Protein AF-A0A938UQR0-F1 (afdb_monomer)

pLDDT: mean 82.01, std 18.41, range [23.86, 98.75]

Solvent-accessible surface area (backbone atoms only — not comparable to full-atom values): 41407 Å² total; per-residue (Å²): 130,81,74,70,73,66,78,64,63,72,86,61,44,50,75,76,53,81,80,67,82,89,57,35,36,23,52,36,50,33,41,59,4,86,80,46,10,30,9,26,29,33,71,35,62,31,44,26,36,37,41,38,40,36,45,32,14,73,49,53,49,63,86,52,94,84,62,26,82,57,20,42,29,44,32,39,26,33,24,40,55,59,82,52,38,13,42,36,32,34,42,35,35,43,24,72,66,82,80,54,71,47,49,39,40,40,45,34,39,10,39,36,73,54,68,34,36,21,35,16,34,33,43,37,41,37,82,40,94,92,46,57,67,44,45,30,28,33,41,14,36,31,38,16,84,34,43,33,38,23,37,9,33,22,41,36,50,52,53,50,74,60,30,50,73,70,52,41,56,40,29,41,34,43,21,41,22,37,17,62,83,86,27,40,82,48,37,39,41,35,40,35,41,31,25,44,70,92,46,102,50,68,43,33,43,37,40,36,43,37,36,47,80,46,65,22,34,33,43,35,40,36,41,34,42,34,57,47,96,83,66,49,49,33,37,37,44,34,46,30,42,36,40,24,54,22,41,32,32,43,34,42,33,45,33,36,41,29,45,56,97,51,77,67,37,57,22,37,33,39,34,42,38,42,32,76,36,70,56,62,24,69,46,72,70,43,60,48,21,27,35,47,84,40,53,42,40,62,28,78,43,69,85,51,89,52,38,40,42,66,62,49,54,54,48,47,57,52,51,34,72,35,82,32,35,40,31,39,34,42,35,33,59,57,60,46,72,55,64,18,52,29,50,48,49,31,51,50,43,47,48,25,43,74,56,66,30,47,35,33,26,40,25,40,48,35,38,48,59,56,43,54,26,33,37,56,36,82,35,33,35,26,25,73,91,25,37,39,56,54,82,79,63,82,86,84,87,72,52,41,22,61,62,34,46,73,64,19,33,43,48,50,69,50,58,51,51,85,51,44,53,94,56,41,40,43,64,25,81,62,77,52,75,68,51,46,51,52,52,50,55,50,32,53,48,53,43,51,50,42,30,52,42,39,28,76,50,49,78,38,48,52,68,53,50,53,52,37,48,76,71,57,32,31,43,36,69,48,19,33,76,66,46,77,32,77,44,66,48,50,80,91,48,43,54,61,52,38,35,76,71,65,72,36,60,92,93,58,59,72,39,78,58,81,80,77,77,79,58,75,91,68,34,17,70,66,42,24,35,36,34,41,54,44,60,34,33,33,26,80,52,77,64,47,79,54,95,93,44,46,36,34,16,16,67,59,53,18,51,52,44,48,49,50,56,70,36,85,51,38,47,18,36,34,40,39,28,32,8,74,11,58,31,65,65,15,19,49,47,30,12,48,31,35,38,58,31,35,76,78,31,42,21,26,19,18,29,36,48,29,19,13,28,24,28,34,53,27,39,61,15,29,76,41,34,27,19,24,62,50,9,37,23,47,19,45,47,37,72,46,81,43,62,19,36,36,53,28,31,57,75,71,71,51,83,88,84,88,84,76,76,70,94,66,66,52,72,87,50,38,64,42,79,76,50,75,69,42,46,52,51,51,52,55,50,40,50,50,55,37,52,50,50,37,50,54,48,14,66,64,56,74,44,55,53,67,61,43,53,74,64,26,37,16,33,74,31,40,20,52,58,25,30,78,69,48,78,29,73,41,76,31,34,65,68,52,37,50,52,51,27,34,56,70,49,73,48,59,94,91,47,61,44,79,43,66,32,74,68,70,50,71,71,56,51,50,51,63,71,68,66,68,70,62,93,46,64,74,55,43,57,55,45,49,52,49,41,67,73,37,34,75,58,51,50,53,49,48,51,52,47,54,57,60,71,67,56,86,80,89,80,87,91,85,88,86,81,83,90,78,136

Sequence (821 aa):
MAASALATSVVSGEEPALYVPFQTVANPDAALSVHGNPAGWATTAGTDLRAALNLGGAAVGADRVGDHNRAVGFGGYAAVPLSALALGGGVESVDAGRSGPAVRSHLGAALDLGETVAVGAVAKWSMRETLETLRSWDAGLLIRPARWVSVGAALRNLGDDASRRNGFETRFAAGLAMRPWLGSDRVTASAEVQMPLDEARIASLAATLAVQVARGFDLVVEHVRFAGDVDGDTHRTALGVQVGLGRFGIAAAGHADRAAGASAAPGAALTLRMSTDAPPSVIDEGDPAVFVALQGELVERRGAQGTHLGALLLRLDRIARRPGTRVVVLQTENLSLDWAQVEELRGAIADLRKAGKKVLWYADHLGTRNFGAAVACDQVWLSPGGTLQVHGVGADFVSLAEALTRVGVEVQVVRYRAHKSAGEAFDHAQPSPELADTLQRSVERRWRDLGAWVQAGRDVSPTQLEAALLQGAVYPDDAKAAGLVDAVVPTREMDETLRKMGWLAPGQRVVAESTTPQRSRRWGPVPEIAVVEIDGAIADHRESTGVLGRTLGGAAIAKVVERAQKDGDVKAIVARIASPGGSVYGSEVMREALAEAARVKPTVASMGGVAASGGYWTSLGADTVLADRGTVTGSIGILSVRPNTQNLYDRLGLRTTRFGAGPGAGVMSTNRPLSPEELALVDRQLGRFYGLFLDRTAQRRKLDRDAVDALAGGRIWFGDEAVAKGLVDRSGGLLDALALARVRAGLQEDEPRIRFLPAPTLAQQLKAAVGLASADDGQRQWTEMLVRAAGPWLDAAAVALAVAESAPLAVGVLAAHPRTP

Foldseek 3Di:
DVVVVLVQQAFQLDD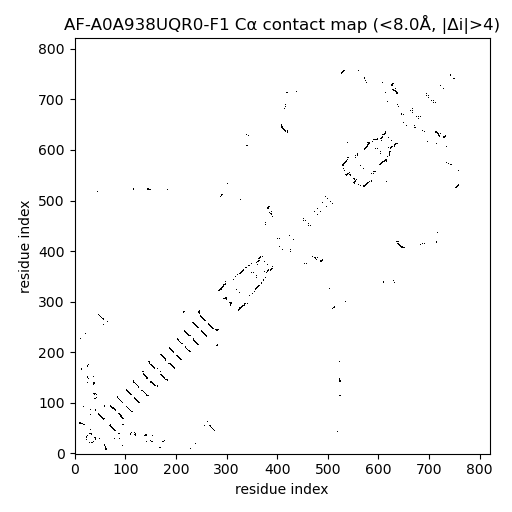FDDDDPPAELQRHDQFRCQVHFQLSVQVDQFKKKKKKKKAFADRRRQRDPPQRRGKIKIKIKIWHDDDQKIWIKIWMWIDSRPPGIKIKIKTWMKGNPDQFKIKIKMWMATDDPVRRQQIFMKIKIWGFAFLFKIKIKMWTRHDDPVSVVSSRFTKIKIKMKGDPDRNDPQKIKMKMWMDGPVDPDTQKIKIKIWGPPDFQKIKIWMKMWGAGDPQGIKIKIKIKIKAFAFQKIKIKIWMWIDTVPDDTIIMMMIMIMGTPFTGGHPDQPPQQAAEDEAEDEADCAPLPPHHDLVVVLVLLVVLLPRPNHAEYEYEYEHYDDAQQSLVSLLVSQVSSVVSNHQYEYEYQEAELSNLLSRLSGLFYEYAQNGWDHYDAFADDQAACQVVCVVLQKHKDKFWDFDLAQPCCSHNPPDGDPNVVVQRVVLRVVSLVSSQVSQCVRFVQHSVLVVVLVVVPCTGRVSCCVSRSGVYHDHPVCVQVVCVVVVSDDPPRDHYHDDPSDRSDPGGHAFAAEEEQEAAEEEDCDPWDQDPVGTYHNLQVSLVQLLCLLPDPRYQEYEYEFHYQYYDLVSLVSLLVSLLVSVVRHQYEYFYGQEQEDSSLSNRLSHPFYAYAQNYKYYQLIDMDIAMANQRSCVVVVHDDDDDDDDDQRCLNPNPHDDDPVSSVVVNVVRVVSSLVSLVSQCVSLVHDSVLSVVVYSRDIDGRVRCCVSSSGVYYDHDVVRVVVSCVRSVHDPPRYDYHYPPDDDPVSVVCVVVPCPDPCPVVVVVVVVVCVVCVSVVVSVVVVVVVVVPDDPDDDDDDDDDDDD

Secondary structure (DSSP, 8-state):
--SSSSTT--SS--------TT-BTTB--TTTTTTS-GGGGGG--S-EEEEEEEEESPPTT---TTSTT--EEEEEEEEEEETTEEEEEEEEEEE-SSS--EEEEEEEEEEE-STTEEEEEEEEEE-STTTTT-EEEEEEEEEEEETTEEEEEEEEEE--HHHHHTT---EEEEEEEE-HHHH-TTEEEEEEEEEESSSSS--EEEEEEEEEEETTEEEEEEEEEEPPSSS--EEEEEEEEEEEETTEEEEEEEEEEEETTS--EEEEEEEEEEESS--S-SS--S-SEEEEEEEEEEESSTTSSSEEHHHHHHHHHHHHT-TT--EEEEEEEEEE--HHHHHHHHHHHHHHHHTT-EEEEEEEEEEHHHHHHHTTSSEEEEEEEEEEE-----------HHHHHHHT-EEEEEEESTT--TTHHHH-SS--HHHHHHHHHHHHHHHHHHHHHHHHHHS--HHHHHHHHHTTTTSHHHHHHTTSSSEE--GGGHHHHHHHTTSS-TT---EEPP-PPPPP---S---EEEEEEEESEEESS--EEETTEEEEEHHHHHHHHHHHHH-SSEEEEEEEEEE--B-HHHHHHHHHHHHHHHTTS-EEEEEEEEEETHHHHHHTTSSEEEE-TT-EEE---EEEEEEE-HHHHHHHT--------STTTTTT-SSSPPPHHHHHHHHHHHHHHHHHHHHHHHHHHT--HHHHHHH-TT-EEEHHHHHHTTSSSEE--HHHHHHHHHHHTT--TT-PEEEEESPPPHHHHHHHHTT---TTHHHHHHHHHHHHHHHHHHHHHHHHHHHHHTS---------PPP--

Structure (mmCIF, N/CA/C/O backbone):
data_AF-A0A938UQR0-F1
#
_entry.id   AF-A0A938UQR0-F1
#
loop_
_atom_site.group_PDB
_atom_site.id
_atom_site.type_symbol
_atom_site.label_atom_id
_atom_site.label_alt_id
_atom_site.label_comp_id
_atom_site.label_asym_id
_atom_site.label_entity_id
_atom_site.label_seq_id
_atom_site.pdbx_PDB_ins_code
_atom_site.Cartn_x
_atom_site.Cartn_y
_atom_site.Cartn_z
_atom_site.occupancy
_atom_site.B_iso_or_equiv
_atom_site.auth_seq_id
_atom_site.auth_comp_id
_atom_site.auth_asym_id
_atom_site.auth_atom_id
_atom_site.pdbx_PDB_model_num
ATOM 1 N N . MET A 1 1 ? -26.486 17.183 72.006 1.00 26.72 1 MET A N 1
ATOM 2 C CA . MET A 1 1 ? -27.312 16.396 71.059 1.00 26.72 1 MET A CA 1
ATOM 3 C C . MET A 1 1 ? -26.897 16.528 69.580 1.00 26.72 1 MET A C 1
ATOM 5 O O . MET A 1 1 ? -27.505 15.862 68.761 1.00 26.72 1 MET A O 1
ATOM 9 N N . ALA A 1 2 ? -25.830 17.262 69.215 1.00 26.62 2 ALA A N 1
ATOM 10 C CA . ALA A 1 2 ? -25.347 17.359 67.822 1.00 26.62 2 ALA A CA 1
ATOM 11 C C . ALA A 1 2 ? -24.291 16.299 67.412 1.00 26.62 2 ALA A C 1
ATOM 13 O O . ALA A 1 2 ? -24.010 16.145 66.233 1.00 26.62 2 ALA A O 1
ATOM 14 N N . ALA A 1 3 ? -23.740 15.528 68.359 1.00 23.86 3 ALA A N 1
ATOM 15 C CA . ALA A 1 3 ? -22.725 14.497 68.085 1.00 23.86 3 ALA A CA 1
ATOM 16 C C . ALA A 1 3 ? -23.304 13.096 67.780 1.00 23.86 3 ALA A C 1
ATOM 18 O O . ALA A 1 3 ? -22.584 12.209 67.342 1.00 23.86 3 ALA A O 1
ATOM 19 N N . SER A 1 4 ? -24.610 12.883 67.990 1.00 26.28 4 SER A N 1
ATOM 20 C CA . SER A 1 4 ? -25.255 11.565 67.844 1.00 26.28 4 SER A CA 1
ATOM 21 C C . SER A 1 4 ? -25.776 11.277 66.430 1.00 26.28 4 SER A C 1
ATOM 23 O O . SER A 1 4 ? -26.146 10.141 66.151 1.00 26.28 4 SER A O 1
ATOM 25 N N . ALA A 1 5 ? -25.823 12.280 65.548 1.00 25.61 5 ALA A N 1
ATOM 26 C CA . ALA A 1 5 ? -26.289 12.121 64.167 1.00 25.61 5 ALA A CA 1
ATOM 27 C C . ALA A 1 5 ? -25.168 11.707 63.192 1.00 25.61 5 ALA A C 1
ATOM 29 O O . ALA A 1 5 ? -25.460 11.259 62.092 1.00 25.61 5 ALA A O 1
ATOM 30 N N . LEU A 1 6 ? -23.897 11.829 63.596 1.00 29.75 6 LEU A N 1
ATOM 31 C CA . LEU A 1 6 ? -22.735 11.421 62.792 1.00 29.75 6 LEU A CA 1
ATOM 32 C C . LEU A 1 6 ? -22.416 9.922 62.928 1.00 29.75 6 LEU A C 1
ATOM 34 O O . LEU A 1 6 ? -21.919 9.308 61.990 1.00 29.75 6 LEU A O 1
ATOM 38 N N . ALA A 1 7 ? -22.766 9.310 64.064 1.00 25.06 7 ALA A N 1
ATOM 39 C CA . ALA A 1 7 ? -22.409 7.927 64.395 1.00 25.06 7 ALA A CA 1
ATOM 40 C C . ALA A 1 7 ? -23.298 6.847 63.746 1.00 25.06 7 ALA A C 1
ATOM 42 O O . ALA A 1 7 ? -23.133 5.672 64.047 1.00 25.06 7 ALA A O 1
ATOM 43 N N . THR A 1 8 ? -24.256 7.218 62.892 1.00 27.20 8 THR A N 1
ATOM 44 C CA . THR A 1 8 ? -25.124 6.247 62.193 1.00 27.20 8 THR A CA 1
ATOM 45 C C . THR A 1 8 ? -24.794 6.069 60.712 1.00 27.20 8 THR A C 1
ATOM 47 O O . THR A 1 8 ? -25.320 5.136 60.130 1.00 27.20 8 THR A O 1
ATOM 50 N N . SER A 1 9 ? -23.875 6.872 60.158 1.00 31.17 9 SER A N 1
ATOM 51 C CA . SER A 1 9 ? -23.590 6.992 58.712 1.00 31.17 9 SER A CA 1
ATOM 52 C C . SER A 1 9 ? -22.601 5.983 58.108 1.00 31.17 9 SER A C 1
ATOM 54 O O . SER A 1 9 ? -22.084 6.196 57.013 1.00 31.17 9 SER A O 1
ATOM 56 N N . VAL A 1 10 ? -22.287 4.896 58.816 1.00 35.44 10 VAL A N 1
ATOM 57 C CA . VAL A 1 10 ? -21.130 4.032 58.510 1.00 35.44 10 VAL A CA 1
ATOM 58 C C . VAL A 1 10 ? -21.558 2.573 58.372 1.00 35.44 10 VAL A C 1
ATOM 60 O O . VAL A 1 10 ? -21.081 1.708 59.097 1.00 35.44 10 VAL A O 1
ATOM 63 N N . VAL A 1 11 ? -22.492 2.278 57.466 1.00 36.88 11 VAL A N 1
ATOM 64 C CA . VAL A 1 11 ? -22.801 0.875 57.120 1.00 36.88 11 VAL A CA 1
ATOM 65 C C . VAL A 1 11 ? -22.092 0.437 55.831 1.00 36.88 11 VAL A C 1
ATOM 67 O O . VAL A 1 11 ? -21.826 -0.748 55.667 1.00 36.88 11 VAL A O 1
ATOM 70 N N . SER A 1 12 ? -21.703 1.362 54.938 1.00 46.31 12 SER A N 1
ATOM 71 C CA . SER A 1 12 ? -21.021 1.003 53.679 1.00 46.31 12 SER A CA 1
ATOM 72 C C . SER A 1 12 ? -19.531 1.336 53.608 1.00 46.31 12 SER A C 1
ATOM 74 O O . SER A 1 12 ? -18.898 0.848 52.677 1.00 46.31 12 SER A O 1
ATOM 76 N N . GLY A 1 13 ? -18.968 2.162 54.507 1.00 52.22 13 GLY A N 1
ATOM 77 C CA . GLY A 1 13 ? -17.552 2.592 54.492 1.00 52.22 13 GLY A CA 1
ATOM 78 C C . GLY A 1 13 ? -17.092 3.318 53.211 1.00 52.22 13 GLY A C 1
ATOM 79 O O . GLY A 1 13 ? -15.893 3.454 52.967 1.00 52.22 13 GLY A O 1
ATOM 80 N N . GLU A 1 14 ? -18.033 3.741 52.363 1.00 54.78 14 GLU A N 1
ATOM 81 C CA . GLU A 1 14 ? -17.785 4.364 51.062 1.00 54.78 14 GLU A CA 1
ATOM 82 C C . GLU A 1 14 ? -18.222 5.832 51.067 1.00 54.78 14 GLU A C 1
ATOM 84 O O . GLU A 1 14 ? -19.255 6.185 51.636 1.00 54.78 14 GLU A O 1
ATOM 89 N N . GLU A 1 15 ? -17.448 6.694 50.408 1.00 60.06 15 GLU A N 1
ATOM 90 C CA . GLU A 1 15 ? -17.848 8.087 50.211 1.00 60.06 15 GLU A CA 1
ATOM 91 C C . GLU A 1 15 ? -19.068 8.177 49.278 1.00 60.06 15 GLU A C 1
ATOM 93 O O . GLU A 1 15 ? -19.103 7.477 48.260 1.00 60.06 15 GLU A O 1
ATOM 98 N N . PRO A 1 16 ? -20.035 9.073 49.553 1.00 62.56 16 PRO A N 1
ATOM 99 C CA . PRO A 1 16 ? -21.143 9.324 48.641 1.00 62.56 16 PRO A CA 1
ATOM 100 C C . PRO A 1 16 ? -20.624 9.763 47.266 1.00 62.56 16 PRO A C 1
ATOM 102 O O . PRO A 1 16 ? -19.939 10.781 47.148 1.00 62.56 16 PRO A O 1
ATOM 105 N N . ALA A 1 17 ? -20.966 9.004 46.228 1.00 69.44 17 ALA A N 1
ATOM 106 C CA . ALA A 1 17 ? -20.595 9.271 44.841 1.00 69.44 17 ALA A CA 1
ATOM 107 C C . ALA A 1 17 ? -21.789 9.031 43.911 1.00 69.44 17 ALA A C 1
ATOM 109 O O . ALA A 1 17 ? -22.735 8.307 44.249 1.00 69.44 17 ALA A O 1
ATOM 110 N N . LEU A 1 18 ? -21.742 9.632 42.721 1.00 75.50 18 LEU A N 1
ATOM 111 C CA . LEU A 1 18 ? -22.698 9.317 41.665 1.00 75.50 18 LEU A CA 1
ATOM 112 C C . LEU A 1 18 ? -22.558 7.850 41.255 1.00 75.50 18 LEU A C 1
ATOM 114 O O . LEU A 1 18 ? -21.487 7.392 40.868 1.00 75.50 18 LEU A O 1
ATOM 118 N N . TYR A 1 19 ? -23.666 7.113 41.291 1.00 76.56 19 TYR A N 1
ATOM 119 C CA . TYR A 1 19 ? -23.732 5.803 40.656 1.00 76.56 19 TYR A CA 1
ATOM 120 C C . TYR A 1 19 ? -23.645 5.976 39.138 1.00 76.56 19 TYR A C 1
ATOM 122 O O . TYR A 1 19 ? -24.567 6.495 38.512 1.00 76.56 19 TYR A O 1
ATOM 130 N N . VAL A 1 20 ? -22.532 5.545 38.556 1.00 77.38 20 VAL A N 1
ATOM 131 C CA . VAL A 1 20 ? -22.344 5.503 37.109 1.00 77.38 20 VAL A CA 1
ATOM 132 C C . VAL A 1 20 ? -22.406 4.037 36.683 1.00 77.38 20 VAL A C 1
ATOM 134 O O . VAL A 1 20 ? -21.451 3.300 36.935 1.00 77.38 20 VAL A O 1
ATOM 137 N N . PRO A 1 21 ? -23.522 3.585 36.088 1.00 73.25 21 PRO A N 1
ATOM 138 C CA . PRO A 1 21 ? -23.714 2.175 35.782 1.00 73.25 21 PRO A CA 1
ATOM 139 C C . PRO A 1 21 ? -22.708 1.687 34.734 1.00 73.25 21 PRO A C 1
ATOM 141 O O . PRO A 1 21 ? -22.187 2.464 33.925 1.00 73.25 21 PRO A O 1
ATOM 144 N N . PHE A 1 22 ? -22.506 0.368 34.699 1.00 74.25 22 PHE A N 1
ATOM 145 C CA . PHE A 1 22 ? -21.774 -0.326 33.626 1.00 74.25 22 PHE A CA 1
ATOM 146 C C . PHE A 1 22 ? -20.272 -0.031 33.561 1.00 74.25 22 PHE A C 1
ATOM 148 O O . PHE A 1 22 ? -19.649 -0.167 32.505 1.00 74.25 22 PHE A O 1
ATOM 155 N N . GLN A 1 23 ? -19.687 0.379 34.682 1.00 76.81 23 GLN A N 1
ATOM 156 C CA . GLN A 1 23 ? -18.255 0.600 34.834 1.00 76.81 23 GLN A CA 1
ATOM 157 C C . GLN A 1 23 ? -17.650 -0.520 35.672 1.00 76.81 23 GLN A C 1
ATOM 159 O O . GLN A 1 23 ? -18.184 -0.868 36.719 1.00 76.81 23 GLN A O 1
ATOM 164 N N . THR A 1 24 ? -16.501 -1.045 35.252 1.00 85.69 24 THR A N 1
ATOM 165 C CA . THR A 1 24 ? -15.656 -1.859 36.133 1.00 85.69 24 THR A CA 1
ATOM 166 C C . THR A 1 24 ? -14.209 -1.419 36.010 1.00 85.69 24 THR A C 1
ATOM 168 O O . THR A 1 24 ? -13.804 -0.847 34.995 1.00 85.69 24 THR A O 1
ATOM 171 N N . VAL A 1 25 ? -13.384 -1.735 37.004 1.00 89.06 25 VAL A N 1
ATOM 172 C CA . VAL A 1 25 ? -11.949 -1.440 36.976 1.00 89.06 25 VAL A CA 1
ATOM 173 C C . VAL A 1 25 ? -11.245 -2.077 35.779 1.00 89.06 25 VAL A C 1
ATOM 175 O O . VAL A 1 25 ? -10.223 -1.561 35.330 1.00 89.06 25 VAL A O 1
ATOM 178 N N . ALA A 1 26 ? -11.789 -3.173 35.242 1.00 89.62 26 ALA A N 1
ATOM 179 C CA . ALA A 1 26 ? -11.260 -3.892 34.086 1.00 89.62 26 ALA A CA 1
ATOM 180 C C . ALA A 1 26 ? -11.859 -3.453 32.745 1.00 89.62 26 ALA A C 1
ATOM 182 O O . ALA A 1 26 ? -11.265 -3.718 31.700 1.00 89.62 26 ALA A O 1
ATOM 183 N N . ASN A 1 27 ? -13.006 -2.777 32.744 1.00 86.38 27 ASN A N 1
ATOM 184 C CA . ASN A 1 27 ? -13.614 -2.207 31.545 1.00 86.38 27 ASN A CA 1
ATOM 185 C C . ASN A 1 27 ? -14.099 -0.771 31.808 1.00 86.38 27 ASN A C 1
ATOM 187 O O . ASN A 1 27 ? -15.304 -0.520 31.769 1.00 86.38 27 ASN A O 1
ATOM 191 N N . PRO A 1 28 ? -13.180 0.164 32.105 1.00 76.88 28 PRO A N 1
ATOM 192 C CA . PRO A 1 28 ? -13.560 1.542 32.363 1.00 76.88 28 PRO A CA 1
ATOM 193 C C . PRO A 1 28 ? -13.941 2.254 31.055 1.00 76.88 28 PRO A C 1
ATOM 195 O O . PRO A 1 28 ? -13.288 2.083 30.023 1.00 76.88 28 PRO A O 1
ATOM 198 N N . ASP A 1 29 ? -14.985 3.076 31.109 1.00 72.75 29 ASP A N 1
ATOM 199 C CA . ASP A 1 29 ? -15.285 4.109 30.120 1.00 72.75 29 ASP A CA 1
ATOM 200 C C . ASP A 1 29 ? -14.354 5.300 30.378 1.00 72.75 29 ASP A C 1
ATOM 202 O O . ASP A 1 29 ? -14.174 5.743 31.513 1.00 72.75 29 ASP A O 1
ATOM 206 N N . ALA A 1 30 ? -13.738 5.795 29.308 1.00 68.06 30 ALA A N 1
ATOM 207 C CA . ALA A 1 30 ? -12.729 6.842 29.296 1.00 68.06 30 ALA A CA 1
ATOM 208 C C . ALA A 1 30 ? -13.064 8.019 30.230 1.00 68.06 30 ALA A C 1
ATOM 210 O O . ALA A 1 30 ? -12.446 8.147 31.280 1.00 68.06 30 ALA A O 1
ATOM 211 N N . ALA A 1 31 ? -14.052 8.862 29.922 1.00 70.06 31 ALA A N 1
ATOM 212 C CA . ALA A 1 31 ? -14.314 10.058 30.734 1.00 70.06 31 ALA A CA 1
ATOM 213 C C . ALA A 1 31 ? -14.865 9.759 32.142 1.00 70.06 31 ALA A C 1
ATOM 215 O O . ALA A 1 31 ? -14.681 10.567 33.050 1.00 70.06 31 ALA A O 1
ATOM 216 N N . LEU A 1 32 ? -15.475 8.589 32.349 1.00 81.75 32 LEU A N 1
ATOM 217 C CA . LEU A 1 32 ? -16.031 8.154 33.639 1.00 81.75 32 LEU A CA 1
ATOM 218 C C . LEU A 1 32 ? -15.042 7.326 34.474 1.00 81.75 32 LEU A C 1
ATOM 220 O O . LEU A 1 32 ? -15.366 6.912 35.586 1.00 81.75 32 LEU A O 1
ATOM 224 N N . SER A 1 33 ? -13.812 7.141 33.983 1.00 82.50 33 SER A N 1
ATOM 225 C CA . SER A 1 33 ? -12.743 6.374 34.640 1.00 82.50 33 SER A CA 1
ATOM 226 C C . SER A 1 33 ? -12.397 6.889 36.041 1.00 82.50 33 SER A C 1
ATOM 228 O O . SER A 1 33 ? -11.847 6.141 36.845 1.00 82.50 33 SER A O 1
ATOM 230 N N . VAL A 1 34 ? -12.783 8.129 36.358 1.00 79.94 34 VAL A N 1
ATOM 231 C CA . VAL A 1 34 ? -12.720 8.735 37.697 1.00 79.94 34 VAL A CA 1
ATOM 232 C C . VAL A 1 34 ? -13.452 7.932 38.784 1.00 79.94 34 VAL A C 1
ATOM 234 O O . VAL A 1 34 ? -13.042 7.972 39.944 1.00 79.94 34 VAL A O 1
ATOM 237 N N . HIS A 1 35 ? -14.504 7.196 38.411 1.00 75.56 35 HIS A N 1
ATOM 238 C CA . HIS A 1 35 ? -15.329 6.379 39.313 1.00 75.56 35 HIS A CA 1
ATOM 239 C C . HIS A 1 35 ? -14.869 4.929 39.415 1.00 75.56 35 HIS A C 1
ATOM 241 O O . HIS A 1 35 ? -15.146 4.246 40.396 1.00 75.56 35 HIS A O 1
ATOM 247 N N . GLY A 1 36 ? -14.174 4.449 38.385 1.00 81.81 36 GLY A N 1
ATOM 248 C CA . GLY A 1 36 ? -13.747 3.062 38.269 1.00 81.81 36 GLY A CA 1
ATOM 249 C C . GLY A 1 36 ? -12.255 2.913 38.525 1.00 81.81 36 GLY A C 1
ATOM 250 O O . GLY A 1 36 ? -11.819 2.588 39.631 1.00 81.81 36 GLY A O 1
ATOM 251 N N . ASN A 1 37 ? -11.488 3.105 37.457 1.00 91.38 37 ASN A N 1
ATOM 252 C CA . ASN A 1 37 ? -10.047 2.931 37.415 1.00 91.38 37 ASN A CA 1
ATOM 253 C C . ASN A 1 37 ? -9.435 4.084 36.605 1.00 91.38 37 ASN A C 1
ATOM 255 O O . ASN A 1 37 ? -9.633 4.114 35.386 1.00 91.38 37 ASN A O 1
ATOM 259 N N . PRO A 1 38 ? -8.664 4.998 37.225 1.00 92.56 38 PRO A N 1
ATOM 260 C CA . PRO A 1 38 ? -8.127 6.169 36.534 1.00 92.56 38 PRO A CA 1
ATOM 261 C C . PRO A 1 38 ? -7.171 5.816 35.384 1.00 92.56 38 PRO A C 1
ATOM 263 O O . PRO A 1 38 ? -7.003 6.628 34.479 1.00 92.56 38 PRO A O 1
ATOM 266 N N . ALA A 1 39 ? -6.601 4.602 35.340 1.00 92.56 39 ALA A N 1
ATOM 267 C CA . ALA A 1 39 ? -5.829 4.134 34.182 1.00 92.56 39 ALA A CA 1
ATOM 268 C C . ALA A 1 39 ? -6.663 4.066 32.888 1.00 92.56 39 ALA A C 1
ATOM 270 O O . ALA A 1 39 ? -6.111 4.131 31.790 1.00 92.56 39 ALA A O 1
ATOM 271 N N . GLY A 1 40 ? -7.993 3.978 32.996 1.00 88.94 40 GLY A N 1
ATOM 272 C CA . GLY A 1 40 ? -8.906 3.970 31.857 1.00 88.94 40 GLY A CA 1
ATOM 273 C C . GLY A 1 40 ? -8.826 5.223 30.980 1.00 88.94 40 GLY A C 1
ATOM 274 O O . GLY A 1 40 ? -9.022 5.112 29.767 1.00 88.94 40 GLY A O 1
ATOM 275 N N . TRP A 1 41 ? -8.422 6.382 31.521 1.00 89.31 41 TRP A N 1
ATOM 276 C CA . TRP A 1 41 ? -8.229 7.605 30.729 1.00 89.31 41 TRP A CA 1
ATOM 277 C C . TRP A 1 41 ? -7.191 7.442 29.617 1.00 89.31 41 TRP A C 1
ATOM 279 O O . TRP A 1 41 ? -7.354 8.036 28.551 1.00 89.31 41 TRP A O 1
ATOM 289 N N . ALA A 1 42 ? -6.173 6.595 29.801 1.00 86.88 42 ALA A N 1
ATOM 290 C CA . ALA A 1 42 ? -5.166 6.324 28.773 1.00 86.88 42 ALA A CA 1
ATOM 291 C C . ALA A 1 42 ? -5.774 5.696 27.504 1.00 86.88 42 ALA A C 1
ATOM 293 O O . ALA A 1 42 ? -5.228 5.833 26.409 1.00 86.88 42 ALA A O 1
ATOM 294 N N . THR A 1 43 ? -6.940 5.055 27.640 1.00 79.56 43 THR A N 1
ATOM 295 C CA . THR A 1 43 ? -7.656 4.373 26.552 1.00 79.56 43 THR A CA 1
ATOM 296 C C . THR A 1 43 ? -8.569 5.302 25.744 1.00 79.56 43 THR A C 1
ATOM 298 O O . THR A 1 43 ? -9.180 4.877 24.764 1.00 79.56 43 THR A O 1
ATOM 301 N N . THR A 1 44 ? -8.638 6.580 26.123 1.00 78.69 44 THR A N 1
ATOM 302 C CA . THR A 1 44 ? -9.445 7.606 25.457 1.00 78.69 44 THR A CA 1
ATOM 303 C C . THR A 1 44 ? -8.973 7.830 24.015 1.00 78.69 44 THR A C 1
ATOM 305 O O . THR A 1 44 ? -7.796 8.099 23.761 1.00 78.69 44 THR A O 1
ATOM 308 N N . ALA A 1 45 ? -9.891 7.721 23.053 1.00 74.19 45 ALA A N 1
ATOM 309 C CA . ALA A 1 45 ? -9.599 7.852 21.621 1.00 74.19 45 ALA A CA 1
ATOM 310 C C . ALA A 1 45 ? -9.649 9.301 21.101 1.00 74.19 45 ALA A C 1
ATOM 312 O O . ALA A 1 45 ? -8.982 9.627 20.123 1.00 74.19 45 ALA A O 1
ATOM 313 N N . GLY A 1 46 ? -10.404 10.168 21.770 1.00 79.19 46 GLY A N 1
ATOM 314 C CA . GLY A 1 46 ? -10.571 11.583 21.454 1.00 79.19 46 GLY A CA 1
ATOM 315 C C . GLY A 1 46 ? -11.087 12.321 22.684 1.00 79.19 46 GLY A C 1
ATOM 316 O O . GLY A 1 46 ? -11.488 11.682 23.651 1.00 79.19 46 GLY A O 1
ATOM 317 N N . THR A 1 47 ? -11.072 13.650 22.672 1.00 88.69 47 THR A N 1
ATOM 318 C CA . THR A 1 47 ? -11.629 14.445 23.772 1.00 88.69 47 THR A CA 1
ATOM 319 C C . THR A 1 47 ? -13.061 13.998 24.048 1.00 88.69 47 THR A C 1
ATOM 321 O O . THR A 1 47 ? -13.879 14.004 23.133 1.00 88.69 47 THR A O 1
ATOM 324 N N . ASP A 1 48 ? -13.351 13.575 25.275 1.00 88.19 48 ASP A N 1
ATOM 325 C CA . ASP A 1 48 ? -14.640 13.015 25.689 1.00 88.19 48 ASP A CA 1
ATOM 326 C C . ASP A 1 48 ? -15.196 13.822 26.861 1.00 88.19 48 ASP A C 1
ATOM 328 O O . ASP A 1 48 ? -14.498 14.055 27.847 1.00 88.19 48 ASP A O 1
ATOM 332 N N . LEU A 1 49 ? -16.445 14.260 26.739 1.00 92.50 49 LEU A N 1
ATOM 333 C CA . LEU A 1 49 ? -17.190 15.004 27.745 1.00 92.50 49 LEU A CA 1
ATOM 334 C C . LEU A 1 49 ? -18.437 14.215 28.137 1.00 92.50 49 LEU A C 1
ATOM 336 O O . LEU A 1 49 ? -19.162 13.702 27.279 1.00 92.50 49 LEU A O 1
ATOM 340 N N . ARG A 1 50 ? -18.712 14.151 29.439 1.00 91.00 50 ARG A N 1
ATOM 341 C CA . ARG A 1 50 ? -19.860 13.437 30.004 1.00 91.00 50 ARG A CA 1
ATOM 342 C C . ARG A 1 50 ? -20.639 14.327 30.946 1.00 91.00 50 ARG A C 1
ATOM 344 O O . ARG A 1 50 ? -20.047 15.078 31.713 1.00 91.00 50 ARG A O 1
ATOM 351 N N . ALA A 1 51 ? -21.955 14.179 30.922 1.00 93.19 51 ALA A N 1
ATOM 352 C CA . ALA A 1 51 ? -22.842 14.683 31.958 1.00 93.19 51 ALA A CA 1
ATOM 353 C C . ALA A 1 51 ? -23.673 13.515 32.491 1.00 93.19 51 ALA A C 1
ATOM 355 O O . ALA A 1 51 ? -24.232 12.771 31.690 1.00 93.19 51 ALA A O 1
ATOM 356 N N . ALA A 1 52 ? -23.743 13.344 33.806 1.00 90.62 52 ALA A N 1
ATOM 357 C CA . ALA A 1 52 ? -24.488 12.278 34.466 1.00 90.62 52 ALA A CA 1
ATOM 358 C C . ALA A 1 52 ? -25.551 12.868 35.399 1.00 90.62 52 ALA A C 1
ATOM 360 O O . ALA A 1 52 ? -25.309 13.882 36.052 1.00 90.62 52 ALA A O 1
ATOM 361 N N . LEU A 1 53 ? -26.714 12.226 35.461 1.00 90.31 53 LEU A N 1
ATOM 362 C CA . LEU A 1 53 ? -27.839 12.562 36.326 1.00 90.31 53 LEU A CA 1
ATOM 363 C C . LEU A 1 53 ? -28.378 11.281 36.959 1.00 90.31 53 LEU A C 1
ATOM 365 O O . LEU A 1 53 ? -28.743 10.356 36.235 1.00 90.31 53 LEU A O 1
ATOM 369 N N . ASN A 1 54 ? -28.521 11.276 38.282 1.00 86.50 54 ASN A N 1
ATOM 370 C CA . ASN A 1 54 ? -29.163 10.191 39.018 1.00 86.50 54 ASN A CA 1
ATOM 371 C C . ASN A 1 54 ? -30.423 10.681 39.725 1.00 86.50 54 ASN A C 1
ATOM 373 O O . ASN A 1 54 ? -30.431 11.768 40.308 1.00 86.50 54 ASN A O 1
ATOM 377 N N . LEU A 1 55 ? -31.472 9.860 39.682 1.00 83.31 55 LEU A N 1
ATOM 378 C CA . LEU A 1 55 ? -32.780 10.119 40.273 1.00 83.31 55 LEU A CA 1
ATOM 379 C C . LEU A 1 55 ? -33.232 8.905 41.092 1.00 83.31 55 LEU A C 1
ATOM 381 O O . LEU A 1 55 ? -33.472 7.838 40.529 1.00 83.31 55 LEU A O 1
ATOM 385 N N . GLY A 1 56 ? -33.419 9.087 42.400 1.00 69.31 56 GLY A N 1
ATOM 386 C CA . GLY A 1 56 ? -33.866 8.020 43.299 1.00 69.31 56 GLY A CA 1
ATOM 387 C C . GLY A 1 56 ? -32.822 6.916 43.507 1.00 69.31 56 GLY A C 1
ATOM 388 O O . GLY A 1 56 ? -31.750 6.921 42.903 1.00 69.31 56 GLY A O 1
ATOM 389 N N . GLY A 1 57 ? -33.135 5.967 44.387 1.00 60.06 57 GLY A N 1
ATOM 390 C CA . GLY A 1 57 ? -32.222 4.893 44.780 1.00 60.06 57 GLY A CA 1
ATOM 391 C C . GLY A 1 57 ? -31.238 5.314 45.876 1.00 60.06 57 GLY A C 1
ATOM 392 O O . GLY A 1 57 ? -31.140 6.486 46.250 1.00 60.06 57 GLY A O 1
ATOM 393 N N . ALA A 1 58 ? -30.526 4.344 46.451 1.00 48.28 58 ALA A N 1
ATOM 394 C CA . ALA A 1 58 ? -29.529 4.639 47.469 1.00 48.28 58 ALA A CA 1
ATOM 395 C C . ALA A 1 58 ? -28.307 5.302 46.812 1.00 48.28 58 ALA A C 1
ATOM 397 O O . ALA A 1 58 ? -27.605 4.679 46.007 1.00 48.28 58 ALA A O 1
ATOM 398 N N . ALA A 1 59 ? -28.002 6.545 47.207 1.00 45.72 59 ALA A N 1
ATOM 399 C CA . ALA A 1 59 ? -26.612 6.982 47.189 1.00 45.72 59 ALA A CA 1
ATOM 400 C C . ALA A 1 59 ? -25.806 5.929 47.960 1.00 45.72 59 ALA A C 1
ATOM 402 O O . ALA A 1 59 ? -26.267 5.417 48.986 1.00 45.72 59 ALA A O 1
ATOM 403 N N . VAL A 1 60 ? -24.640 5.563 47.439 1.00 45.06 60 VAL A N 1
ATOM 404 C CA . VAL A 1 60 ? -23.722 4.682 48.158 1.00 45.06 60 VAL A CA 1
ATOM 405 C C . VAL A 1 60 ? -23.499 5.288 49.556 1.00 45.06 60 VAL A C 1
ATOM 407 O O . VAL A 1 60 ? -23.058 6.431 49.653 1.00 45.06 60 VAL A O 1
ATOM 410 N N . GLY A 1 61 ? -23.894 4.568 50.617 1.00 43.66 61 GLY A N 1
ATOM 411 C CA . GLY A 1 61 ? -23.855 5.056 52.007 1.00 43.66 61 GLY A CA 1
ATOM 412 C C . GLY A 1 61 ? -25.165 5.591 52.611 1.00 43.66 61 GLY A C 1
ATOM 413 O O . GLY A 1 61 ? -25.117 6.243 53.647 1.00 43.66 61 GLY A O 1
ATOM 414 N N . ALA A 1 62 ? -26.340 5.352 52.012 1.00 42.94 62 ALA A N 1
ATOM 415 C CA . ALA A 1 62 ? -27.628 5.718 52.622 1.00 42.94 62 ALA A CA 1
ATOM 416 C C . ALA A 1 62 ? -28.170 4.629 53.580 1.00 42.94 62 ALA A C 1
ATOM 418 O O . ALA A 1 62 ? -28.488 3.525 53.146 1.00 42.94 62 ALA A O 1
ATOM 419 N N . ASP A 1 63 ? -28.358 4.962 54.864 1.00 42.75 63 ASP A N 1
ATOM 420 C CA . ASP A 1 63 ? -28.591 3.982 55.946 1.00 42.75 63 ASP A CA 1
ATOM 421 C C . ASP A 1 63 ? -30.006 3.374 56.054 1.00 42.75 63 ASP A C 1
ATOM 423 O O . ASP A 1 63 ? -30.204 2.458 56.854 1.00 42.75 63 ASP A O 1
ATOM 427 N N . ARG A 1 64 ? -31.041 3.869 55.346 1.00 44.66 64 ARG A N 1
ATOM 428 C CA . ARG A 1 64 ? -32.428 3.379 55.550 1.00 44.66 64 ARG A CA 1
ATOM 429 C C . ARG A 1 64 ? -33.326 3.357 54.312 1.00 44.66 64 ARG A C 1
ATOM 431 O O . ARG A 1 64 ? -33.508 4.374 53.645 1.00 44.66 64 ARG A O 1
ATOM 438 N N . VAL A 1 65 ? -34.052 2.236 54.192 1.00 40.97 65 VAL A N 1
ATOM 439 C CA . VAL A 1 65 ? -35.069 1.873 53.175 1.00 40.97 65 VAL A CA 1
ATOM 440 C C . VAL A 1 65 ? -36.138 2.954 52.913 1.00 40.97 65 VAL A C 1
ATOM 442 O O . VAL A 1 65 ? -36.738 2.991 51.842 1.00 40.97 65 VAL A O 1
ATOM 445 N N . GLY A 1 66 ? -36.364 3.874 53.859 1.00 42.34 66 GLY A N 1
ATOM 446 C CA . GLY A 1 66 ? -37.389 4.924 53.777 1.00 42.34 66 GLY A CA 1
ATOM 447 C C . GLY A 1 66 ? -36.964 6.269 53.165 1.00 42.34 66 GLY A C 1
ATOM 448 O O . GLY A 1 66 ? -37.842 7.029 52.767 1.00 42.34 66 GLY A O 1
ATOM 449 N N . ASP A 1 67 ? -35.663 6.575 53.061 1.00 46.59 67 ASP A N 1
ATOM 450 C CA . ASP A 1 67 ? -35.166 7.867 52.530 1.00 46.59 67 ASP A CA 1
ATOM 451 C C . ASP A 1 67 ? -34.773 7.801 51.035 1.00 46.59 67 ASP A C 1
ATOM 453 O O . ASP A 1 67 ? -34.393 8.803 50.429 1.00 46.59 67 ASP A O 1
ATOM 457 N N . HIS A 1 68 ? -34.912 6.632 50.401 1.00 49.06 68 HIS A N 1
ATOM 458 C CA . HIS A 1 68 ? -34.419 6.336 49.047 1.00 49.06 68 HIS A CA 1
ATOM 459 C C . HIS A 1 68 ? -35.146 7.048 47.889 1.00 49.06 68 HIS A C 1
ATOM 461 O O . HIS A 1 68 ? -34.689 6.993 46.750 1.00 49.06 68 HIS A O 1
ATOM 467 N N . ASN A 1 69 ? -36.254 7.748 48.155 1.00 46.78 69 ASN A N 1
ATOM 468 C CA . ASN A 1 69 ? -37.064 8.415 47.125 1.00 46.78 69 ASN A CA 1
ATOM 469 C C . ASN A 1 69 ? -36.664 9.877 46.836 1.00 46.78 69 ASN A C 1
ATOM 471 O O . ASN A 1 69 ? -37.373 10.554 46.093 1.00 46.78 69 ASN A O 1
ATOM 475 N N . ARG A 1 70 ? -35.579 10.402 47.430 1.00 53.84 70 ARG A N 1
ATOM 476 C CA . ARG A 1 70 ? -35.195 11.825 47.287 1.00 53.84 70 ARG A CA 1
ATOM 477 C C . ARG A 1 70 ? -33.750 12.093 46.860 1.00 53.84 70 ARG A C 1
ATOM 479 O O . ARG A 1 70 ? -33.400 13.261 46.722 1.00 53.84 70 ARG A O 1
ATOM 486 N N . ALA A 1 71 ? -32.929 11.067 46.634 1.00 62.72 71 ALA A N 1
ATOM 487 C CA . ALA A 1 71 ? -31.547 11.284 46.216 1.00 62.72 71 ALA A CA 1
ATOM 488 C C . ALA A 1 71 ? -31.487 11.803 44.770 1.00 62.72 71 ALA A C 1
ATOM 490 O O . ALA A 1 71 ? -32.025 11.174 43.855 1.00 62.72 71 ALA A O 1
ATOM 491 N N . VAL A 1 72 ? -30.842 12.952 44.574 1.00 76.00 72 VAL A N 1
ATOM 492 C CA . VAL A 1 72 ? -30.575 13.533 43.252 1.00 76.00 72 VAL A CA 1
ATOM 493 C C . VAL A 1 72 ? -29.096 13.858 43.175 1.00 76.00 72 VAL A C 1
ATOM 495 O O . VAL A 1 72 ? -28.536 14.465 44.089 1.00 76.00 72 VAL A O 1
ATOM 498 N N . GLY A 1 73 ? -28.457 13.458 42.083 1.00 83.62 73 GLY A N 1
ATOM 499 C CA . GLY A 1 73 ? -27.069 13.815 41.830 1.00 83.62 73 GLY A CA 1
ATOM 500 C C . GLY A 1 73 ? -26.847 14.231 40.388 1.00 83.62 73 GLY A C 1
ATOM 501 O O . GLY A 1 73 ? -27.491 13.698 39.487 1.00 83.62 73 GLY A O 1
ATOM 502 N N . PHE A 1 74 ? -25.916 15.154 40.171 1.00 88.94 74 PHE A N 1
ATOM 503 C CA . PHE A 1 74 ? -25.493 15.599 38.847 1.00 88.94 74 PHE A CA 1
ATOM 504 C C . PHE A 1 74 ? -23.975 15.732 38.785 1.00 88.94 74 PHE A C 1
ATOM 506 O O . PHE A 1 74 ? -23.366 16.234 39.727 1.00 88.94 74 PHE A O 1
ATOM 513 N N . GLY A 1 75 ? -23.359 15.320 37.680 1.00 89.50 75 GLY A N 1
ATOM 514 C CA . GLY A 1 75 ? -21.915 15.419 37.497 1.00 89.50 75 GLY A CA 1
ATOM 515 C C . GLY A 1 75 ? -21.516 15.691 36.058 1.00 89.50 75 GLY A C 1
ATOM 516 O O . GLY A 1 75 ? -22.199 15.278 35.124 1.00 89.50 75 GLY A O 1
ATOM 517 N N . GLY A 1 76 ? -20.403 16.395 35.885 1.00 92.81 76 GLY A N 1
ATOM 518 C CA . GLY A 1 76 ? -19.764 16.654 34.601 1.00 92.81 76 GLY A CA 1
ATOM 519 C C . GLY A 1 76 ? -18.325 16.152 34.609 1.00 92.81 76 GLY A C 1
ATOM 520 O O . GLY A 1 76 ? -17.590 16.420 35.558 1.00 92.81 76 GLY A O 1
ATOM 521 N N . TYR A 1 77 ? -17.909 15.456 33.552 1.00 92.62 77 TYR A N 1
ATOM 522 C CA . TYR A 1 77 ? -16.579 14.851 33.441 1.00 92.62 77 TYR A CA 1
ATOM 523 C C . TYR A 1 77 ? -15.961 15.119 32.074 1.00 92.62 77 TYR A C 1
ATOM 525 O O . TYR A 1 77 ? -16.669 15.243 31.073 1.00 92.62 77 TYR A O 1
ATOM 533 N N . ALA A 1 78 ? -14.635 15.177 32.030 1.00 92.44 78 ALA A N 1
ATOM 534 C CA . ALA A 1 78 ? -13.864 15.384 30.817 1.00 92.44 78 ALA A CA 1
ATOM 535 C C . ALA A 1 78 ? -12.624 14.486 30.793 1.00 92.44 78 ALA A C 1
ATOM 537 O O . ALA A 1 78 ? -11.982 14.278 31.824 1.00 92.44 78 ALA A O 1
ATOM 538 N N . ALA A 1 79 ? -12.260 14.011 29.604 1.00 90.50 79 ALA A N 1
ATOM 539 C CA . ALA A 1 79 ? -10.987 13.359 29.323 1.00 90.50 79 ALA A CA 1
ATOM 540 C C . ALA A 1 79 ? -10.399 13.887 28.010 1.00 90.50 79 ALA A C 1
ATOM 542 O O . ALA A 1 79 ? -11.103 14.007 27.010 1.00 90.50 79 ALA A O 1
ATOM 543 N N . VAL A 1 80 ? -9.103 14.197 28.007 1.00 89.88 80 VAL A N 1
ATOM 544 C CA . VAL A 1 80 ? -8.376 14.758 26.863 1.00 89.88 80 VAL A CA 1
ATOM 545 C C . VAL A 1 80 ? -7.115 13.926 26.612 1.00 89.88 80 VAL A C 1
ATOM 547 O O . VAL A 1 80 ? -6.218 13.918 27.460 1.00 89.88 80 VAL A O 1
ATOM 550 N N . PRO A 1 81 ? -7.007 13.229 25.466 1.00 85.81 81 PRO A N 1
ATOM 551 C CA . PRO A 1 81 ? -5.798 12.498 25.116 1.00 85.81 81 PRO A CA 1
ATOM 552 C C . PRO A 1 81 ? -4.717 13.437 24.553 1.00 85.81 81 PRO A C 1
ATOM 554 O O . PRO A 1 81 ? -4.967 14.252 23.668 1.00 85.81 81 PRO A O 1
ATOM 557 N N . LEU A 1 82 ? -3.491 13.271 25.040 1.00 84.50 82 LEU A N 1
ATOM 558 C CA . LEU A 1 82 ? -2.254 13.950 24.652 1.00 84.50 82 LEU A CA 1
ATOM 559 C C . LEU A 1 82 ? -1.193 12.891 24.291 1.00 84.50 82 LEU A C 1
ATOM 561 O O . LEU A 1 82 ? -0.186 12.719 24.979 1.00 84.50 82 LEU A O 1
ATOM 565 N N . SER A 1 83 ? -1.423 12.155 23.197 1.00 78.94 83 SER A N 1
ATOM 566 C CA . SER A 1 83 ? -0.594 11.009 22.783 1.00 78.94 83 SER A CA 1
ATOM 567 C C . SER A 1 83 ? -0.611 9.874 23.826 1.00 78.94 83 SER A C 1
ATOM 569 O O . SER A 1 83 ? -1.673 9.301 24.065 1.00 78.94 83 SER A O 1
ATOM 571 N N . ALA A 1 84 ? 0.529 9.544 24.444 1.00 83.31 84 ALA A N 1
ATOM 572 C CA . ALA A 1 84 ? 0.633 8.530 25.498 1.00 83.31 84 ALA A CA 1
ATOM 573 C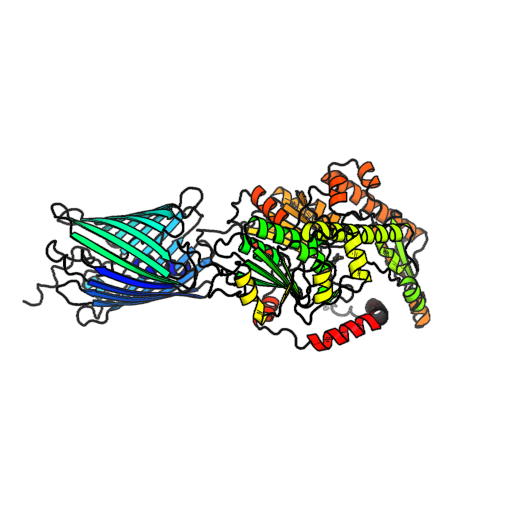 C . ALA A 1 84 ? 0.139 9.018 26.874 1.00 83.31 84 ALA A C 1
ATOM 575 O O . ALA A 1 84 ? -0.042 8.211 27.778 1.00 83.31 84 ALA A O 1
ATOM 576 N N . LEU A 1 85 ? -0.077 10.323 27.054 1.00 89.19 85 LEU A N 1
ATOM 577 C CA . LEU A 1 85 ? -0.656 10.903 28.267 1.00 89.19 85 LEU A CA 1
ATOM 578 C C . LEU A 1 85 ? -2.138 11.196 28.029 1.00 89.19 85 LEU A C 1
ATOM 580 O O . LEU A 1 85 ? -2.511 11.640 26.951 1.00 89.19 85 LEU A O 1
ATOM 584 N N . ALA A 1 86 ? -2.983 11.022 29.034 1.00 89.62 86 ALA A N 1
ATOM 585 C CA . ALA A 1 86 ? -4.346 11.537 29.042 1.00 89.62 86 ALA A CA 1
ATOM 586 C C . ALA A 1 86 ? -4.584 12.336 30.322 1.00 89.62 86 ALA A C 1
ATOM 588 O O . ALA A 1 86 ? -4.150 11.926 31.399 1.00 89.62 86 ALA A O 1
ATOM 589 N N . LEU A 1 87 ? -5.273 13.468 30.201 1.00 93.69 87 LEU A N 1
ATOM 590 C CA . LEU A 1 87 ? -5.713 14.280 31.333 1.00 93.69 87 LEU A CA 1
ATOM 591 C C . LEU A 1 87 ? -7.209 14.089 31.526 1.00 93.69 87 LEU A C 1
ATOM 593 O O . LEU A 1 87 ? -7.950 14.036 30.545 1.00 93.69 87 LEU A O 1
ATOM 597 N N . GLY A 1 88 ? -7.658 14.014 32.771 1.00 92.06 88 GLY A N 1
ATOM 598 C CA . GLY A 1 88 ? -9.072 13.868 33.071 1.00 92.06 88 GLY A CA 1
ATOM 599 C C . GLY A 1 88 ? -9.473 14.555 34.363 1.00 92.06 88 GLY A C 1
ATOM 600 O O . GLY A 1 88 ? -8.648 14.848 35.228 1.00 92.06 88 GLY A O 1
ATOM 601 N N . GLY A 1 89 ? -10.759 14.842 34.486 1.00 92.75 89 GLY A N 1
ATOM 602 C CA . GLY A 1 89 ? -11.306 15.499 35.661 1.00 92.75 89 GLY A CA 1
ATOM 603 C C . GLY A 1 89 ? -12.817 15.601 35.606 1.00 92.75 89 GLY A C 1
ATOM 604 O O . GLY A 1 89 ? -13.447 15.234 34.614 1.00 92.75 89 GLY A O 1
ATOM 605 N N . GLY A 1 90 ? -13.402 16.103 36.683 1.00 91.75 90 GLY A N 1
ATOM 606 C CA . GLY A 1 90 ? -14.840 16.294 36.763 1.00 91.75 90 GLY A CA 1
ATOM 607 C C . GLY A 1 90 ? -15.276 16.968 38.047 1.00 91.75 90 GLY A C 1
ATOM 608 O O . GLY A 1 90 ? -14.488 17.133 38.978 1.00 91.75 90 GLY A O 1
ATOM 609 N N . VAL A 1 91 ? -16.540 17.362 38.071 1.00 90.31 91 VAL A N 1
ATOM 610 C CA . VAL A 1 91 ? -17.211 17.931 39.237 1.00 90.31 91 VAL A CA 1
ATOM 611 C C . VAL A 1 91 ? -18.564 17.260 39.365 1.00 90.31 91 VAL A C 1
ATOM 613 O O . VAL A 1 91 ? -19.288 17.142 38.378 1.00 90.31 91 VAL A O 1
ATOM 616 N N . GLU A 1 92 ? -18.918 16.847 40.571 1.00 87.56 92 GLU A N 1
ATOM 617 C CA . GLU A 1 92 ? -20.201 16.228 40.863 1.00 87.56 92 GLU A CA 1
ATOM 618 C C . GLU A 1 92 ? -20.836 16.773 42.128 1.00 87.56 92 GLU A C 1
ATOM 620 O O . GLU A 1 92 ? -20.160 17.244 43.038 1.00 87.56 92 GLU A O 1
ATOM 625 N N . SER A 1 93 ? -22.159 16.705 42.168 1.00 84.75 93 SER A N 1
ATOM 626 C CA . SER A 1 93 ? -22.969 17.036 43.319 1.00 84.75 93 SER A CA 1
ATOM 627 C C . SER A 1 93 ? -23.908 15.883 43.629 1.00 84.75 93 SER A C 1
ATOM 629 O O . SER A 1 93 ? -24.593 15.394 42.731 1.00 84.75 93 SER A O 1
ATOM 631 N N . VAL A 1 94 ? -23.944 15.456 44.889 1.00 76.62 94 VAL A N 1
ATOM 632 C CA . VAL A 1 94 ? -24.846 14.407 45.376 1.00 76.62 94 VAL A CA 1
ATOM 633 C C . VAL A 1 94 ? -25.619 14.948 46.570 1.00 76.62 94 VAL A C 1
ATOM 635 O O . VAL A 1 94 ? -25.020 15.349 47.571 1.00 76.62 94 VAL A O 1
ATOM 638 N N . ASP A 1 95 ? -26.946 14.962 46.473 1.00 72.44 95 ASP A N 1
ATOM 639 C CA . ASP A 1 95 ? -27.836 15.254 47.592 1.00 72.44 95 ASP A CA 1
ATOM 640 C C . ASP A 1 95 ? -28.423 13.947 48.137 1.00 72.44 95 ASP A C 1
ATOM 642 O O . ASP A 1 95 ? -29.253 13.302 47.498 1.00 72.44 95 ASP A O 1
ATOM 646 N N . ALA A 1 96 ? -27.972 13.551 49.329 1.00 60.22 96 ALA A N 1
ATOM 647 C CA . ALA A 1 96 ? -28.445 12.362 50.041 1.00 60.22 96 ALA A CA 1
ATOM 648 C C . ALA A 1 96 ? -29.679 12.643 50.933 1.00 60.22 96 ALA A C 1
ATOM 650 O O . ALA A 1 96 ? -30.007 11.864 51.827 1.00 60.22 96 ALA A O 1
ATOM 651 N N . GLY A 1 97 ? -30.369 13.770 50.732 1.00 55.53 97 GLY A N 1
ATOM 652 C CA . GLY A 1 97 ? -31.693 14.055 51.291 1.00 55.53 97 GLY A CA 1
ATOM 653 C C . GLY A 1 97 ? -31.716 14.679 52.691 1.00 55.53 97 GLY A C 1
ATOM 654 O O . GLY A 1 97 ? -32.577 15.520 52.947 1.00 55.53 97 GLY A O 1
ATOM 655 N N . ARG A 1 98 ? -30.804 14.317 53.610 1.00 48.88 98 ARG A N 1
ATOM 656 C CA . ARG A 1 98 ? -30.782 14.882 54.986 1.00 48.88 98 ARG A CA 1
ATOM 657 C C . ARG A 1 98 ? -29.649 15.858 55.265 1.00 48.88 98 ARG A C 1
ATOM 659 O O . ARG A 1 98 ? -29.786 16.718 56.130 1.00 48.88 98 ARG A O 1
ATOM 666 N N . SER A 1 99 ? -28.540 15.727 54.553 1.00 52.97 99 SER A N 1
ATOM 667 C CA . SER A 1 99 ? -27.322 16.496 54.793 1.00 52.97 99 SER A CA 1
ATOM 668 C C . SER A 1 99 ? -27.136 17.640 53.799 1.00 52.97 99 SER A C 1
ATOM 670 O O . SER A 1 99 ? -26.261 18.454 54.045 1.00 52.97 99 SER A O 1
ATOM 672 N N . GLY A 1 100 ? -27.947 17.769 52.738 1.00 57.22 100 GLY A N 1
ATOM 673 C CA . GLY A 1 100 ? -27.801 18.748 51.644 1.00 57.22 100 GLY A CA 1
ATOM 674 C C . GLY A 1 100 ? -26.682 18.383 50.651 1.00 57.22 100 GLY A C 1
ATOM 675 O O . GLY A 1 100 ? -25.906 17.468 50.941 1.00 57.22 100 GLY A O 1
ATOM 676 N N . PRO A 1 101 ? -26.557 19.087 49.510 1.00 66.19 101 PRO A N 1
ATOM 677 C CA . PRO A 1 101 ? -25.678 18.680 48.415 1.00 66.19 101 PRO A CA 1
ATOM 678 C C . PRO A 1 101 ? -24.197 18.747 48.807 1.00 66.19 101 PRO A C 1
ATOM 680 O O . PRO A 1 101 ? -23.700 19.786 49.247 1.00 66.19 101 PRO A O 1
ATOM 683 N N . ALA A 1 102 ? -23.477 17.639 48.629 1.00 71.00 102 ALA A N 1
ATOM 684 C CA . ALA A 1 102 ? -22.018 17.603 48.684 1.00 71.00 102 ALA A CA 1
ATOM 685 C C . ALA A 1 102 ? -21.464 17.809 47.272 1.00 71.00 102 ALA A C 1
ATOM 687 O O . ALA A 1 102 ? -21.903 17.120 46.356 1.00 71.00 102 ALA A O 1
ATOM 688 N N . VAL A 1 103 ? -20.535 18.756 47.092 1.00 79.00 103 VAL A N 1
ATOM 689 C CA . VAL A 1 103 ? -19.856 18.997 45.809 1.00 79.00 103 VAL A CA 1
ATOM 690 C C . VAL A 1 103 ? -18.441 18.451 45.879 1.00 79.00 103 VAL A C 1
ATOM 692 O O . VAL A 1 103 ? -17.677 18.808 46.779 1.00 79.00 103 VAL A O 1
ATOM 695 N N . ARG A 1 104 ? -18.095 17.619 44.903 1.00 80.31 104 ARG A N 1
ATOM 696 C CA . ARG A 1 104 ? -16.807 16.953 44.788 1.00 80.31 104 ARG A CA 1
ATOM 697 C C . ARG A 1 104 ? -16.155 17.288 43.461 1.00 80.31 104 ARG A C 1
ATOM 699 O O . ARG A 1 104 ? -16.814 17.329 42.427 1.00 80.31 104 ARG A O 1
ATOM 706 N N . SER A 1 105 ? -14.848 17.482 43.506 1.00 89.00 105 SER A N 1
ATOM 707 C CA . SER A 1 105 ? -14.029 17.781 42.342 1.00 89.00 105 SER A CA 1
ATOM 708 C C . SER A 1 105 ? -12.916 16.753 42.191 1.00 89.00 105 SER A C 1
ATOM 710 O O . SER A 1 105 ? -12.387 16.226 43.174 1.00 89.00 105 SER A O 1
ATOM 712 N N . HIS A 1 106 ? -12.570 16.479 40.937 1.00 90.31 106 HIS A N 1
ATOM 713 C CA . HIS A 1 106 ? -11.618 15.456 40.538 1.00 90.31 106 HIS A CA 1
ATOM 714 C C . HIS A 1 106 ? -10.651 16.012 39.500 1.00 90.31 106 HIS A C 1
ATOM 716 O O . HIS A 1 106 ? -11.068 16.668 38.542 1.00 90.31 106 HIS A O 1
ATOM 722 N N . LEU A 1 107 ? -9.370 15.688 39.649 1.00 93.56 107 LEU A N 1
ATOM 723 C CA . LEU A 1 107 ? -8.350 16.001 38.655 1.00 93.56 107 LEU A CA 1
ATOM 724 C C . LEU A 1 107 ? -7.284 14.914 38.647 1.00 93.56 107 LEU A C 1
ATOM 726 O O . LEU A 1 107 ? -6.768 14.536 39.697 1.00 93.56 107 LEU A O 1
ATOM 730 N N . GLY A 1 108 ? -6.934 14.416 37.469 1.00 93.81 108 GLY A N 1
ATOM 731 C CA . GLY A 1 108 ? -5.942 13.366 37.355 1.00 93.81 108 GLY A CA 1
ATOM 732 C C . GLY A 1 108 ? -5.399 13.174 35.951 1.00 93.81 108 GLY A C 1
ATOM 733 O O . GLY A 1 108 ? -5.681 13.935 35.022 1.00 93.81 108 GLY A O 1
ATOM 734 N N . ALA A 1 109 ? -4.572 12.145 35.828 1.00 94.81 109 ALA A N 1
ATOM 735 C CA . ALA A 1 109 ? -3.889 11.808 34.595 1.00 94.81 109 ALA A CA 1
ATOM 736 C C . ALA A 1 109 ? -3.664 10.299 34.483 1.00 94.81 109 ALA A C 1
ATOM 738 O O . ALA A 1 109 ? -3.616 9.585 35.487 1.00 94.81 109 ALA A O 1
ATOM 739 N N . ALA A 1 110 ? -3.483 9.827 33.253 1.00 94.12 110 ALA A N 1
ATOM 740 C CA . ALA A 1 110 ? -3.120 8.450 32.957 1.00 94.12 110 ALA A CA 1
ATOM 741 C C . ALA A 1 110 ? -2.053 8.368 31.865 1.00 94.12 110 ALA A C 1
ATOM 743 O O . ALA A 1 110 ? -2.027 9.188 30.948 1.00 94.12 110 ALA A O 1
ATOM 744 N N . LEU A 1 111 ? -1.186 7.367 31.970 1.00 92.56 111 LEU A N 1
ATOM 745 C CA . LEU A 1 111 ? -0.120 7.067 31.025 1.00 92.56 111 LEU A CA 1
ATOM 746 C C . LEU A 1 111 ? -0.384 5.718 30.360 1.00 92.56 111 LEU A C 1
ATOM 748 O O . LEU A 1 111 ? -0.582 4.710 31.039 1.00 92.56 111 LEU A O 1
ATOM 752 N N . ASP A 1 112 ? -0.343 5.719 29.034 1.00 87.19 112 ASP A N 1
ATOM 753 C CA . ASP A 1 112 ? -0.321 4.538 28.180 1.00 87.19 112 ASP A CA 1
ATOM 754 C C . ASP A 1 112 ? 1.135 4.064 28.036 1.00 87.19 112 ASP A C 1
ATOM 756 O O . ASP A 1 112 ? 1.949 4.706 27.368 1.00 87.19 112 ASP A O 1
ATOM 760 N N . LEU A 1 113 ? 1.495 2.960 28.690 1.00 87.00 113 LEU A N 1
ATOM 761 C CA . LEU A 1 113 ? 2.847 2.384 28.693 1.00 87.00 113 LEU A CA 1
ATOM 762 C C . LEU A 1 113 ? 3.002 1.350 27.561 1.00 87.00 113 LEU A C 1
ATOM 764 O O . LEU A 1 113 ? 3.577 0.276 27.745 1.00 87.00 113 LEU A O 1
ATOM 768 N N . GLY A 1 114 ? 2.469 1.679 26.382 1.00 77.88 114 GLY A N 1
ATOM 769 C CA . GLY A 1 114 ? 2.339 0.786 25.228 1.00 77.88 114 GLY A CA 1
ATOM 770 C C . GLY A 1 114 ? 0.962 0.121 25.153 1.00 77.88 114 GLY A C 1
ATOM 771 O O . GLY A 1 114 ? 0.135 0.285 26.031 1.00 77.88 114 GLY A O 1
ATOM 772 N N . GLU A 1 115 ? 0.701 -0.691 24.128 1.00 72.62 115 GLU A N 1
ATOM 773 C CA . GLU A 1 115 ? -0.669 -1.137 23.783 1.00 72.62 115 GLU A CA 1
ATOM 774 C C . GLU A 1 115 ? -1.345 -2.095 24.788 1.00 72.62 115 GLU A C 1
ATOM 776 O O . GLU A 1 115 ? -2.465 -2.560 24.562 1.00 72.62 115 GLU A O 1
ATOM 781 N N . THR A 1 116 ? -0.666 -2.425 25.887 1.00 85.19 116 THR A N 1
ATOM 782 C CA . THR A 1 116 ? -1.102 -3.444 26.848 1.00 85.19 116 THR A CA 1
ATOM 783 C C . THR A 1 116 ? -1.238 -2.945 28.273 1.00 85.19 116 THR A C 1
ATOM 785 O O . THR A 1 116 ? -2.024 -3.538 29.004 1.00 85.19 116 THR A O 1
ATOM 788 N N . VAL A 1 117 ? -0.515 -1.906 28.694 1.00 92.56 117 VAL A N 1
ATOM 789 C CA . VAL A 1 117 ? -0.470 -1.487 30.100 1.00 92.56 117 VAL A CA 1
ATOM 790 C C . VAL A 1 117 ? -0.739 0.001 30.196 1.00 92.56 117 VAL A C 1
ATOM 792 O O . VAL A 1 117 ? -0.047 0.798 29.577 1.00 92.56 117 VAL A O 1
ATOM 795 N N . ALA A 1 118 ? -1.692 0.372 31.041 1.00 93.00 118 ALA A N 1
ATOM 796 C CA . ALA A 1 118 ? -1.935 1.752 31.415 1.00 93.00 118 ALA A CA 1
ATOM 797 C C . ALA A 1 118 ? -1.925 1.909 32.932 1.00 93.00 118 ALA A C 1
ATOM 799 O O . ALA A 1 118 ? -2.373 1.030 33.671 1.00 93.00 118 ALA A O 1
ATOM 800 N N . VAL A 1 119 ? -1.447 3.061 33.387 1.00 96.00 119 VAL A N 1
ATOM 801 C CA . VAL A 1 119 ? -1.487 3.467 34.793 1.00 96.00 119 VAL A CA 1
ATOM 802 C C . VAL A 1 119 ? -2.146 4.827 34.903 1.00 96.00 119 VAL A C 1
ATOM 804 O O . VAL A 1 119 ? -2.033 5.645 33.995 1.00 96.00 119 VAL A O 1
ATOM 807 N N . GLY A 1 120 ? -2.833 5.096 36.004 1.00 95.06 120 GLY A N 1
ATOM 808 C CA . GLY A 1 120 ? -3.446 6.400 36.219 1.00 95.06 120 GLY A CA 1
ATOM 809 C C . GLY A 1 120 ? -3.581 6.745 37.684 1.00 95.06 120 GLY A C 1
ATOM 810 O O . GLY A 1 120 ? -3.536 5.871 38.548 1.00 95.06 120 GLY A O 1
ATOM 811 N N . ALA A 1 121 ? -3.746 8.031 37.951 1.00 95.12 121 ALA A N 1
ATOM 812 C CA . ALA A 1 121 ? -4.003 8.543 39.282 1.00 95.12 121 ALA A CA 1
ATOM 813 C C . ALA A 1 121 ? -4.975 9.720 39.219 1.00 95.12 121 ALA A C 1
ATOM 815 O O . ALA A 1 121 ? -4.970 10.491 38.255 1.00 95.12 121 ALA A O 1
ATOM 816 N N . VAL A 1 122 ? -5.791 9.873 40.257 1.00 92.75 122 VAL A N 1
ATOM 817 C CA . VAL A 1 122 ? -6.720 10.998 40.386 1.00 92.75 122 VAL A CA 1
ATOM 818 C C . VAL A 1 122 ? -6.736 11.524 41.810 1.00 92.75 122 VAL A C 1
ATOM 820 O O . VAL A 1 122 ? -6.859 10.755 42.756 1.00 92.75 122 VAL A O 1
ATOM 823 N N . ALA A 1 123 ? -6.626 12.842 41.943 1.00 91.00 123 ALA A N 1
ATOM 824 C CA . ALA A 1 123 ? -6.856 13.573 43.176 1.00 91.00 123 ALA A CA 1
ATOM 825 C C . ALA A 1 123 ? -8.338 13.927 43.297 1.00 91.00 123 ALA A C 1
ATOM 827 O O . ALA A 1 123 ? -8.968 14.334 42.315 1.00 91.00 123 ALA A O 1
ATOM 828 N N . LYS A 1 124 ? -8.877 13.823 44.509 1.00 87.31 124 LYS A N 1
ATOM 829 C CA . LYS A 1 124 ? -10.274 14.114 44.818 1.00 87.31 124 LYS A CA 1
ATOM 830 C C . LYS A 1 124 ? -10.361 15.033 46.034 1.00 87.31 124 LYS A C 1
ATOM 832 O O . LYS A 1 124 ? -9.644 14.834 47.015 1.00 87.31 124 LYS A O 1
ATOM 837 N N . TRP A 1 125 ? -11.239 16.030 45.972 1.00 83.44 125 TRP A N 1
ATOM 838 C CA . TRP A 1 125 ? -11.479 16.956 47.083 1.00 83.44 125 TRP A CA 1
ATOM 839 C C . TRP A 1 125 ? -12.934 17.433 47.130 1.00 83.44 125 TRP A C 1
ATOM 841 O O . TRP A 1 125 ? -13.631 17.426 46.114 1.00 83.44 125 TRP A O 1
ATOM 851 N N . SER A 1 126 ? -13.384 17.850 48.315 1.00 77.31 126 SER A N 1
ATOM 852 C CA . SER A 1 126 ? -14.740 18.353 48.584 1.00 77.31 126 SER A CA 1
ATOM 853 C C . SER A 1 126 ? -14.706 19.805 49.082 1.00 77.31 126 SER A C 1
ATOM 855 O O . SER A 1 126 ? -13.736 20.211 49.720 1.00 77.31 126 SER A O 1
ATOM 857 N N . MET A 1 127 ? -15.740 20.600 48.781 1.00 63.25 127 MET A N 1
ATOM 858 C CA . MET A 1 127 ? -15.820 22.038 49.122 1.00 63.25 127 MET A CA 1
ATOM 859 C C . MET A 1 127 ? -16.918 22.366 50.157 1.00 63.25 127 MET A C 1
ATOM 861 O O . MET A 1 127 ? -17.715 23.277 49.944 1.00 63.25 127 MET A O 1
ATOM 865 N N . ARG A 1 128 ? -17.016 21.617 51.264 1.00 62.50 128 ARG A N 1
ATOM 866 C CA . ARG A 1 128 ? -18.098 21.795 52.252 1.00 62.50 128 ARG A CA 1
ATOM 867 C C . ARG A 1 128 ? -17.623 21.720 53.703 1.00 62.50 128 ARG A C 1
ATOM 869 O O . ARG A 1 128 ? -16.966 20.744 54.022 1.00 62.50 128 ARG A O 1
ATOM 876 N N . GLU A 1 129 ? -18.078 22.610 54.591 1.00 50.19 129 GLU A N 1
ATOM 877 C CA . GLU A 1 129 ? -17.689 22.677 56.025 1.00 50.19 129 GLU A CA 1
ATOM 878 C C . GLU A 1 129 ? -17.766 21.343 56.796 1.00 50.19 129 GLU A C 1
ATOM 880 O O . GLU A 1 129 ? -16.976 21.102 57.704 1.00 50.19 129 GLU A O 1
ATOM 885 N N . THR A 1 130 ? -18.674 20.431 56.427 1.00 52.53 130 THR A N 1
ATOM 886 C CA . THR A 1 130 ? -18.830 19.107 57.066 1.00 52.53 130 THR A CA 1
ATOM 887 C C . THR A 1 130 ? -17.977 17.984 56.458 1.00 52.53 130 THR A C 1
ATOM 889 O O . THR A 1 130 ? -17.869 16.919 57.059 1.00 52.53 130 THR A O 1
ATOM 892 N N . LEU A 1 131 ? -17.366 18.204 55.287 1.00 52.56 131 LEU A N 1
ATOM 893 C CA . LEU A 1 131 ? -16.516 17.254 54.540 1.00 52.56 131 LEU A CA 1
ATOM 894 C C . LEU A 1 131 ? -15.192 17.908 54.075 1.00 52.56 131 LEU A C 1
ATOM 896 O O . LEU A 1 131 ? -14.485 17.364 53.229 1.00 52.56 131 LEU A O 1
ATOM 900 N N . GLU A 1 132 ? -14.862 19.082 54.622 1.00 47.72 132 GLU A N 1
ATOM 901 C CA . GLU A 1 132 ? -13.836 20.033 54.152 1.00 47.72 132 GLU A CA 1
ATOM 902 C C . GLU A 1 132 ? -12.399 19.500 54.271 1.00 47.72 132 GLU A C 1
ATOM 904 O O . GLU A 1 132 ? -11.457 20.068 53.718 1.00 47.72 132 GLU A O 1
ATOM 909 N N . THR A 1 133 ? -12.234 18.370 54.958 1.00 53.31 133 THR A N 1
ATOM 910 C CA . THR A 1 133 ? -10.960 17.684 55.188 1.00 53.31 133 THR A CA 1
ATOM 911 C C . THR A 1 133 ? -10.780 16.416 54.350 1.00 53.31 133 THR A C 1
ATOM 913 O O . THR A 1 133 ? -9.714 15.812 54.409 1.00 53.31 133 THR A O 1
ATOM 916 N N . LEU A 1 134 ? -11.764 16.007 53.538 1.00 60.84 134 LEU A N 1
ATOM 917 C CA . LEU A 1 134 ? -11.641 14.806 52.704 1.00 60.84 134 LEU A CA 1
ATOM 918 C C . LEU A 1 134 ? -10.840 15.106 51.437 1.00 60.84 134 LEU A C 1
ATOM 920 O O . LEU A 1 134 ? -11.360 15.578 50.420 1.00 60.84 134 LEU A O 1
ATOM 924 N N . ARG A 1 135 ? -9.539 14.831 51.522 1.00 75.94 135 ARG A N 1
ATOM 925 C CA . ARG A 1 135 ? -8.626 14.758 50.384 1.00 75.94 135 ARG A CA 1
ATOM 926 C C . ARG A 1 135 ? -8.195 13.317 50.216 1.00 75.94 135 ARG A C 1
ATOM 928 O O . ARG A 1 135 ? -7.600 12.735 51.118 1.00 75.94 135 ARG A O 1
ATOM 935 N N . SER A 1 136 ? -8.459 12.762 49.045 1.00 82.62 136 SER A N 1
ATOM 936 C CA . SER A 1 136 ? -8.095 11.388 48.735 1.00 82.62 136 SER A CA 1
ATOM 937 C C . SER A 1 136 ? -7.556 11.264 47.321 1.00 82.62 136 SER A C 1
ATOM 939 O O . SER A 1 136 ? -7.782 12.119 46.460 1.00 82.62 136 SER A O 1
ATOM 941 N N . TRP A 1 137 ? -6.797 10.200 47.100 1.00 87.69 137 TRP A N 1
ATOM 942 C CA . TRP A 1 137 ? -6.237 9.852 45.810 1.00 87.69 137 TRP A CA 1
ATOM 943 C C . TRP A 1 137 ? -6.661 8.438 45.444 1.00 87.69 137 TRP A C 1
ATOM 945 O O . TRP A 1 137 ? -6.717 7.561 46.302 1.00 87.69 137 TRP A O 1
ATOM 955 N N . ASP A 1 138 ? -6.893 8.203 44.162 1.00 90.88 138 ASP A N 1
ATOM 956 C CA . ASP A 1 138 ? -6.984 6.847 43.638 1.00 90.88 138 ASP A CA 1
ATOM 957 C C . ASP A 1 138 ? -5.808 6.591 42.707 1.00 90.88 138 ASP A C 1
ATOM 959 O O . ASP A 1 138 ? -5.367 7.485 41.979 1.00 90.88 138 ASP A O 1
ATOM 963 N N . ALA A 1 139 ? -5.335 5.351 42.705 1.00 94.06 139 ALA A N 1
ATOM 964 C CA . ALA A 1 139 ? -4.338 4.854 41.773 1.00 94.06 139 ALA A CA 1
ATOM 965 C C . ALA A 1 139 ? -4.909 3.655 41.018 1.00 94.06 139 ALA A C 1
ATOM 967 O O . ALA A 1 139 ? -5.605 2.821 41.590 1.00 94.06 139 ALA A O 1
ATOM 968 N N . GLY A 1 140 ? -4.612 3.570 39.729 1.00 95.31 140 GLY A N 1
ATOM 969 C CA . GLY A 1 140 ? -5.201 2.601 38.821 1.00 95.31 140 GLY A CA 1
ATOM 970 C C . GLY A 1 140 ? -4.165 1.922 37.942 1.00 95.31 140 GLY A C 1
ATOM 971 O O . GLY A 1 140 ? -3.193 2.549 37.515 1.00 95.31 140 GLY A O 1
ATOM 972 N N . LEU A 1 141 ? -4.406 0.651 37.642 1.00 96.00 141 LEU A N 1
ATOM 973 C CA . LEU A 1 141 ? -3.648 -0.170 36.705 1.00 96.00 141 LEU A CA 1
ATOM 974 C C . LEU A 1 141 ? -4.627 -0.894 35.784 1.00 96.00 141 LEU A C 1
ATOM 976 O O . LEU A 1 141 ? -5.610 -1.479 36.240 1.00 96.00 141 LEU A O 1
ATOM 980 N N . LEU A 1 142 ? -4.354 -0.878 34.486 1.00 94.75 142 LEU A N 1
ATOM 981 C CA . LEU A 1 142 ? -5.137 -1.587 33.484 1.00 94.75 142 LEU A CA 1
ATOM 982 C C . LEU A 1 142 ? -4.190 -2.375 32.584 1.00 94.75 142 LEU A C 1
ATOM 984 O O . LEU A 1 142 ? -3.266 -1.805 32.010 1.00 94.75 142 LEU A O 1
ATOM 988 N N . ILE A 1 143 ? -4.426 -3.679 32.456 1.00 94.62 143 ILE A N 1
ATOM 989 C CA . ILE A 1 143 ? -3.625 -4.585 31.635 1.00 94.62 143 ILE A CA 1
ATOM 990 C C . ILE A 1 143 ? -4.538 -5.290 30.634 1.00 94.62 143 ILE A C 1
ATOM 992 O O . ILE A 1 143 ? -5.474 -5.991 31.009 1.00 94.62 143 ILE A O 1
ATOM 996 N N . ARG A 1 144 ? -4.251 -5.148 29.344 1.00 91.94 144 ARG A N 1
ATOM 997 C CA . ARG A 1 144 ? -4.972 -5.778 28.234 1.00 91.94 144 ARG A CA 1
ATOM 998 C C . ARG A 1 144 ? -3.996 -6.645 27.444 1.00 91.94 144 ARG A C 1
ATOM 1000 O O . ARG A 1 144 ? -3.450 -6.184 26.452 1.00 91.94 144 ARG A O 1
ATOM 1007 N N . PRO A 1 145 ? -3.718 -7.886 27.871 1.00 89.44 145 PRO A N 1
ATOM 1008 C CA . PRO A 1 145 ? -2.689 -8.702 27.227 1.00 89.44 145 PRO A CA 1
ATOM 1009 C C . PRO A 1 145 ? -3.151 -9.297 25.886 1.00 89.44 145 PRO A C 1
ATOM 1011 O O . PRO A 1 145 ? -2.322 -9.679 25.064 1.00 89.44 145 PRO A O 1
ATOM 1014 N N . ALA A 1 146 ? -4.465 -9.378 25.643 1.00 87.50 146 ALA A N 1
ATOM 1015 C CA . ALA A 1 146 ? -5.036 -9.883 24.397 1.00 87.50 146 ALA A CA 1
ATOM 1016 C C . ALA A 1 146 ? -6.387 -9.221 24.080 1.00 87.50 146 ALA A C 1
ATOM 1018 O O . ALA A 1 146 ? -6.999 -8.579 24.931 1.00 87.50 146 ALA A O 1
ATOM 1019 N N . ARG A 1 147 ? -6.896 -9.441 22.859 1.00 86.38 147 ARG A N 1
ATOM 1020 C CA . ARG A 1 147 ? -8.171 -8.862 22.380 1.00 86.38 147 ARG A CA 1
ATOM 1021 C C . ARG A 1 147 ? -9.388 -9.219 23.224 1.00 86.38 147 ARG A C 1
ATOM 1023 O O . ARG A 1 147 ? -10.372 -8.488 23.224 1.00 86.38 147 ARG A O 1
ATOM 1030 N N . TRP A 1 148 ? -9.339 -10.370 23.879 1.00 89.00 148 TRP A N 1
ATOM 1031 C CA . TRP A 1 148 ? -10.475 -10.979 24.556 1.00 89.00 148 TRP A CA 1
ATOM 1032 C C . TRP A 1 148 ? -10.411 -10.850 26.077 1.00 89.00 148 TRP A C 1
ATOM 1034 O O . TRP A 1 148 ? -11.333 -11.322 26.733 1.00 89.00 148 TRP A O 1
ATOM 1044 N N . VAL A 1 149 ? -9.373 -10.221 26.645 1.00 92.56 149 VAL A N 1
ATOM 1045 C CA . VAL A 1 149 ? -9.224 -10.070 28.098 1.00 92.56 149 VAL A CA 1
ATOM 1046 C C . VAL A 1 149 ? -8.650 -8.712 28.496 1.00 92.56 149 VAL A C 1
ATOM 1048 O O . VAL A 1 149 ? -7.704 -8.205 27.894 1.00 92.56 149 VAL A O 1
ATOM 1051 N N . SER A 1 150 ? -9.222 -8.147 29.551 1.00 94.44 150 SER A N 1
ATOM 1052 C CA . SER A 1 150 ? -8.771 -6.934 30.218 1.00 94.44 150 SER A CA 1
ATOM 1053 C C . SER A 1 150 ? -8.793 -7.182 31.723 1.00 94.44 150 SER A C 1
ATOM 1055 O O . SER A 1 150 ? -9.757 -7.732 32.251 1.00 94.44 150 SER A O 1
ATOM 1057 N N . VAL A 1 151 ? -7.722 -6.816 32.409 1.00 96.12 151 VAL A N 1
ATOM 1058 C CA . VAL A 1 151 ? -7.552 -6.962 33.855 1.00 96.12 151 VAL A CA 1
ATOM 1059 C C . VAL A 1 151 ? -7.356 -5.575 34.428 1.00 96.12 151 VAL A C 1
ATOM 1061 O O . VAL A 1 151 ? -6.544 -4.800 33.927 1.00 96.12 151 VAL A O 1
ATOM 1064 N N . GLY A 1 152 ? -8.113 -5.252 35.465 1.00 95.50 152 GLY A N 1
ATOM 1065 C CA . GLY A 1 152 ? -8.056 -3.954 36.114 1.00 95.50 152 GLY A CA 1
ATOM 1066 C C . GLY A 1 152 ? -7.785 -4.094 37.594 1.00 95.50 152 GLY A C 1
ATOM 1067 O O . GLY A 1 152 ? -8.306 -5.005 38.233 1.00 95.50 152 GLY A O 1
ATOM 1068 N N . ALA A 1 153 ? -7.010 -3.166 38.136 1.00 95.81 153 ALA A N 1
ATOM 1069 C CA . ALA A 1 153 ? -6.866 -2.987 39.566 1.00 95.81 153 ALA A CA 1
ATOM 1070 C C . ALA A 1 153 ? -6.929 -1.498 39.906 1.00 95.81 153 ALA A C 1
ATOM 1072 O O . ALA A 1 153 ? -6.419 -0.665 39.154 1.00 95.81 153 ALA A O 1
ATOM 1073 N N . ALA A 1 154 ? -7.541 -1.163 41.035 1.00 94.00 154 ALA A N 1
ATOM 1074 C CA . ALA A 1 154 ? -7.547 0.191 41.559 1.00 94.00 154 ALA A CA 1
ATOM 1075 C C . ALA A 1 154 ? -7.392 0.177 43.080 1.00 94.00 154 ALA A C 1
ATOM 1077 O O . ALA A 1 154 ? -8.019 -0.619 43.776 1.00 94.00 154 ALA A O 1
ATOM 1078 N N . LEU A 1 155 ? -6.561 1.079 43.586 1.00 92.00 155 LEU A N 1
ATOM 1079 C CA . LEU A 1 155 ? -6.526 1.455 44.989 1.00 92.00 155 LEU A CA 1
ATOM 1080 C C . LEU A 1 155 ? -7.311 2.750 45.130 1.00 92.00 155 LEU A C 1
ATOM 1082 O O . LEU A 1 155 ? -6.998 3.732 44.457 1.00 92.00 155 LEU A O 1
ATOM 1086 N N . ARG A 1 156 ? -8.328 2.739 45.985 1.00 87.00 156 ARG A N 1
ATOM 1087 C CA . ARG A 1 156 ? -9.218 3.875 46.208 1.00 87.00 156 ARG A CA 1
ATOM 1088 C C . ARG A 1 156 ? -9.056 4.427 47.609 1.00 87.00 156 ARG A C 1
ATOM 1090 O O . ARG A 1 156 ? -8.761 3.679 48.544 1.00 87.00 156 ARG A O 1
ATOM 1097 N N . ASN A 1 157 ? -9.297 5.726 47.740 1.00 80.75 157 ASN A N 1
ATOM 1098 C CA . ASN A 1 157 ? -9.227 6.439 49.014 1.00 80.75 157 ASN A CA 1
ATOM 1099 C C . ASN A 1 157 ? -7.834 6.335 49.671 1.00 80.75 157 ASN A C 1
ATOM 1101 O O . ASN A 1 157 ? -7.695 6.103 50.875 1.00 80.75 157 ASN A O 1
ATOM 1105 N N . LEU A 1 158 ? -6.777 6.479 48.867 1.00 80.19 158 LEU A N 1
ATOM 1106 C CA . LEU A 1 158 ? -5.412 6.644 49.356 1.00 80.19 158 LEU A CA 1
ATOM 1107 C C . LEU A 1 158 ? -5.264 8.071 49.908 1.00 80.19 158 LEU A C 1
ATOM 1109 O O . LEU A 1 158 ? -5.186 9.030 49.142 1.00 80.19 158 LEU A O 1
ATOM 1113 N N . GLY A 1 159 ? -5.214 8.229 51.231 1.00 69.56 159 GLY A N 1
ATOM 1114 C CA . GLY A 1 159 ? -4.816 9.489 51.871 1.00 69.56 159 GLY A CA 1
ATOM 1115 C C . GLY A 1 159 ? -5.791 10.096 52.891 1.00 69.56 159 GLY A C 1
ATOM 1116 O O . GLY A 1 159 ? -6.986 9.822 52.892 1.00 69.56 159 GLY A O 1
ATOM 1117 N N . ASP A 1 160 ? -5.170 10.934 53.731 1.00 59.56 160 ASP A N 1
ATOM 1118 C CA . ASP A 1 160 ? -5.587 11.669 54.941 1.00 59.56 160 ASP A CA 1
ATOM 1119 C C . ASP A 1 160 ? -6.126 10.844 56.134 1.00 59.56 160 ASP A C 1
ATOM 1121 O O . ASP A 1 160 ? -7.138 10.145 56.064 1.00 59.56 160 ASP A O 1
ATOM 1125 N N . ASP A 1 161 ? -5.464 11.001 57.287 1.00 58.66 161 ASP A N 1
ATOM 1126 C CA . ASP A 1 161 ? -5.892 10.489 58.595 1.00 58.66 161 ASP A CA 1
ATOM 1127 C C . ASP A 1 161 ? -7.273 11.032 58.992 1.00 58.66 161 ASP A C 1
ATOM 1129 O O . ASP A 1 161 ? -7.963 10.431 59.813 1.00 58.66 161 ASP A O 1
ATOM 1133 N N . ALA A 1 162 ? -7.685 12.189 58.460 1.00 58.53 162 ALA A N 1
ATOM 1134 C CA . ALA A 1 162 ? -9.035 12.722 58.640 1.00 58.53 162 ALA A CA 1
ATOM 1135 C C . ALA A 1 162 ? -10.109 11.844 57.967 1.00 58.53 162 ALA A C 1
ATOM 1137 O O . ALA A 1 162 ? -11.149 11.590 58.571 1.00 58.53 162 ALA A O 1
ATOM 1138 N N . SER A 1 163 ? -9.837 11.318 56.768 1.00 58.16 163 SER A N 1
ATOM 1139 C CA . SER A 1 163 ? -10.742 10.424 56.031 1.00 58.16 163 SER A CA 1
ATOM 1140 C C . SER A 1 163 ? -10.915 9.089 56.755 1.00 58.16 163 SER A C 1
ATOM 1142 O O . SER A 1 163 ? -12.041 8.644 56.975 1.00 58.16 163 SER A O 1
ATOM 1144 N N . ARG A 1 164 ? -9.808 8.515 57.245 1.00 62.84 164 ARG A N 1
ATOM 1145 C CA . ARG A 1 164 ? -9.824 7.299 58.078 1.00 62.84 164 ARG A CA 1
ATOM 1146 C C . ARG A 1 164 ? -10.558 7.511 59.403 1.00 62.84 164 ARG A C 1
ATOM 1148 O O . ARG A 1 164 ? -11.335 6.659 59.819 1.00 62.84 164 ARG A O 1
ATOM 1155 N N . ARG A 1 165 ? -10.367 8.670 60.051 1.00 58.56 165 ARG A N 1
ATOM 1156 C CA . ARG A 1 165 ? -11.087 9.051 61.286 1.00 58.56 165 ARG A CA 1
ATOM 1157 C C . ARG A 1 165 ? -12.591 9.239 61.080 1.00 58.56 165 ARG A C 1
ATOM 1159 O O . ARG A 1 165 ? -13.344 9.048 62.030 1.00 58.56 165 ARG A O 1
ATOM 1166 N N . ASN A 1 166 ? -13.012 9.569 59.862 1.00 58.50 166 ASN A N 1
ATOM 1167 C CA . ASN A 1 166 ? -14.416 9.687 59.469 1.00 58.50 166 ASN A CA 1
ATOM 1168 C C . ASN A 1 166 ? -15.012 8.369 58.930 1.00 58.50 166 ASN A C 1
ATOM 1170 O O . ASN A 1 166 ? -16.134 8.382 58.433 1.00 58.50 166 ASN A O 1
ATOM 1174 N N . GLY A 1 167 ? -14.297 7.240 59.036 1.00 60.16 167 GLY A N 1
ATOM 1175 C CA . GLY A 1 167 ? -14.799 5.917 58.645 1.00 60.16 167 GLY A CA 1
ATOM 1176 C C . GLY A 1 167 ? -14.654 5.571 57.158 1.00 60.16 167 GLY A C 1
ATOM 1177 O O . GLY A 1 167 ? -15.252 4.594 56.714 1.00 60.16 167 GLY A O 1
ATOM 1178 N N . PHE A 1 168 ? -13.877 6.337 56.381 1.00 65.94 168 PHE A N 1
ATOM 1179 C CA . PHE A 1 168 ? -13.574 6.001 54.987 1.00 65.94 168 PHE A CA 1
ATOM 1180 C C . PHE A 1 168 ? -12.328 5.123 54.901 1.00 65.94 168 PHE A C 1
ATOM 1182 O O . PHE A 1 168 ? -11.211 5.551 55.207 1.00 65.94 168 PHE A O 1
ATOM 1189 N N . GLU A 1 169 ? -12.528 3.886 54.463 1.00 72.62 169 GLU A N 1
ATOM 1190 C CA . GLU A 1 169 ? -11.467 2.890 54.354 1.00 72.62 169 GLU A CA 1
ATOM 1191 C C . GLU A 1 169 ? -10.764 2.965 52.997 1.00 72.62 169 GLU A C 1
ATOM 1193 O O . GLU A 1 169 ? -11.373 3.218 51.949 1.00 72.62 169 GLU A O 1
ATOM 1198 N N . THR A 1 170 ? -9.458 2.694 53.009 1.00 82.38 170 THR A N 1
ATOM 1199 C CA . THR A 1 170 ? -8.710 2.427 51.780 1.00 82.38 170 THR A CA 1
ATOM 1200 C C . THR A 1 170 ? -9.185 1.096 51.205 1.00 82.38 170 THR A C 1
ATOM 1202 O O . THR A 1 170 ? -9.240 0.093 51.917 1.00 82.38 170 THR A O 1
ATOM 1205 N N . ARG A 1 171 ? -9.515 1.070 49.912 1.00 84.69 171 ARG A N 1
ATOM 1206 C CA . ARG A 1 171 ? -10.054 -0.125 49.247 1.00 84.69 171 ARG A CA 1
ATOM 1207 C C . ARG A 1 171 ? -9.198 -0.559 48.083 1.00 84.69 171 ARG A C 1
ATOM 1209 O O . ARG A 1 171 ? -8.685 0.265 47.328 1.00 84.69 171 ARG A O 1
ATOM 1216 N N . PHE A 1 172 ? -9.109 -1.867 47.914 1.00 90.50 172 PHE A N 1
ATOM 1217 C CA . PHE A 1 172 ? -8.577 -2.496 46.724 1.00 90.50 172 PHE A CA 1
ATOM 1218 C C . PHE A 1 172 ? -9.725 -3.058 45.893 1.00 90.50 172 PHE A C 1
ATOM 1220 O O . PHE A 1 172 ? -10.569 -3.799 46.391 1.00 90.50 172 PHE A O 1
ATOM 1227 N N . ALA A 1 173 ? -9.739 -2.704 44.616 1.00 91.62 173 ALA A N 1
ATOM 1228 C CA . ALA A 1 173 ? -10.648 -3.243 43.624 1.00 91.62 173 ALA A CA 1
ATOM 1229 C C . ALA A 1 173 ? -9.840 -4.015 42.582 1.00 91.62 173 ALA A C 1
ATOM 1231 O O . ALA A 1 173 ? -8.843 -3.504 42.067 1.00 91.62 173 ALA A O 1
ATOM 1232 N N . ALA A 1 174 ? -10.284 -5.220 42.243 1.00 94.62 174 ALA A N 1
ATOM 1233 C CA . ALA A 1 174 ? -9.720 -6.022 41.168 1.00 94.62 174 ALA A CA 1
ATOM 1234 C C . ALA A 1 174 ? -10.834 -6.542 40.271 1.00 94.62 174 ALA A C 1
ATOM 1236 O O . ALA A 1 174 ? -11.876 -6.988 40.746 1.00 94.62 174 ALA A O 1
ATOM 1237 N N . GLY A 1 175 ? -10.607 -6.514 38.965 1.00 94.94 175 GLY A N 1
ATOM 1238 C CA . GLY A 1 175 ? -11.602 -6.935 37.998 1.00 94.94 175 GLY A CA 1
ATOM 1239 C C . GLY A 1 175 ? -11.006 -7.664 36.812 1.00 94.94 175 GLY A C 1
ATOM 1240 O O . GLY A 1 175 ? -9.841 -7.488 36.446 1.00 94.94 175 GLY A O 1
ATOM 1241 N N . LEU A 1 176 ? -11.869 -8.440 36.175 1.00 96.00 176 LEU A N 1
ATOM 1242 C CA . LEU A 1 176 ? -11.624 -9.134 34.926 1.00 96.00 176 LEU A CA 1
ATOM 1243 C C . LEU A 1 176 ? -12.753 -8.784 33.961 1.00 96.00 176 LEU A C 1
ATOM 1245 O O . LEU A 1 176 ? -13.925 -8.858 34.318 1.00 96.00 176 LEU A O 1
ATOM 1249 N N . ALA A 1 177 ? -12.410 -8.430 32.731 1.00 94.69 177 ALA A N 1
ATOM 1250 C CA . ALA A 1 177 ? -13.356 -8.279 31.643 1.00 94.69 177 ALA A CA 1
ATOM 1251 C C . ALA A 1 177 ? -12.941 -9.159 30.467 1.00 94.69 177 ALA A C 1
ATOM 1253 O O . ALA A 1 177 ? -11.756 -9.306 30.167 1.00 94.69 177 ALA A O 1
ATOM 1254 N N . MET A 1 178 ? -13.928 -9.746 29.803 1.00 94.25 178 MET A N 1
ATOM 1255 C CA . MET A 1 178 ? -13.752 -10.677 28.705 1.00 94.25 178 MET A CA 1
ATOM 1256 C C . MET A 1 178 ? -14.641 -10.304 27.522 1.00 94.25 178 MET A C 1
ATOM 1258 O O . MET A 1 178 ? -15.808 -9.948 27.687 1.00 94.25 178 MET A O 1
ATOM 1262 N N . ARG A 1 179 ? -14.081 -10.443 26.319 1.00 92.06 179 ARG A N 1
ATOM 1263 C CA . ARG A 1 179 ? -14.783 -10.315 25.037 1.00 92.06 179 ARG A CA 1
ATOM 1264 C C . ARG A 1 179 ? -14.700 -11.650 24.293 1.00 92.06 179 ARG A C 1
ATOM 1266 O O . ARG A 1 179 ? -13.631 -11.972 23.766 1.00 92.06 179 ARG A O 1
ATOM 1273 N N . PRO A 1 180 ? -15.770 -12.466 24.280 1.00 86.00 180 PRO A N 1
ATOM 1274 C CA . PRO A 1 180 ? -15.749 -13.764 23.621 1.00 86.00 180 PRO A CA 1
ATOM 1275 C C . PRO A 1 180 ? -15.577 -13.635 22.096 1.00 86.00 180 PRO A C 1
ATOM 1277 O O . PRO A 1 180 ? -15.590 -12.540 21.535 1.00 86.00 180 PRO A O 1
ATOM 1280 N N . TRP A 1 181 ? -15.370 -14.770 21.417 1.00 83.38 181 TRP A N 1
ATOM 1281 C CA . TRP A 1 181 ? -15.148 -14.849 19.961 1.00 83.38 181 TRP A CA 1
ATOM 1282 C C . TRP A 1 181 ? -13.998 -13.957 19.473 1.00 83.38 181 TRP A C 1
ATOM 1284 O O . TRP A 1 181 ? -14.176 -13.072 18.639 1.00 83.38 181 TRP A O 1
ATOM 1294 N N . LEU A 1 182 ? -12.799 -14.210 20.010 1.00 71.19 182 LEU A N 1
ATOM 1295 C CA . LEU A 1 182 ? -11.548 -13.548 19.610 1.00 71.19 182 LEU A CA 1
ATOM 1296 C C . LEU A 1 182 ? -11.531 -12.021 19.839 1.00 71.19 182 LEU A C 1
ATOM 1298 O O . LEU A 1 182 ? -10.754 -11.311 19.201 1.00 71.19 182 LEU A O 1
ATOM 1302 N N . GLY A 1 183 ? -12.324 -11.513 20.789 1.00 71.94 183 GLY A N 1
ATOM 1303 C CA . GLY A 1 183 ? -12.286 -10.106 21.195 1.00 71.94 183 GLY A CA 1
ATOM 1304 C C . GLY A 1 183 ? -13.263 -9.189 20.463 1.00 71.94 183 GLY A C 1
ATOM 1305 O O . GLY A 1 183 ? -13.040 -7.977 20.436 1.00 71.94 183 GLY A O 1
ATOM 1306 N N . SER A 1 184 ? -14.322 -9.756 19.875 1.00 80.62 184 SER A N 1
ATOM 1307 C CA . SER A 1 184 ? -15.455 -8.994 19.344 1.00 80.62 184 SER A CA 1
ATOM 1308 C C . SER A 1 184 ? -16.066 -8.116 20.439 1.00 80.62 184 SER A C 1
ATOM 1310 O O . SER A 1 184 ? -16.294 -8.572 21.557 1.00 80.62 184 SER A O 1
ATOM 1312 N N . ASP A 1 185 ? -16.351 -6.855 20.124 1.00 76.88 185 ASP A N 1
ATOM 1313 C CA . ASP A 1 185 ? -16.994 -5.904 21.035 1.00 76.88 185 ASP A CA 1
ATOM 1314 C C . ASP A 1 185 ? -18.504 -6.142 21.193 1.00 76.88 185 ASP A C 1
ATOM 1316 O O . ASP A 1 185 ? -19.144 -5.484 22.010 1.00 76.88 185 ASP A O 1
ATOM 1320 N N . ARG A 1 186 ? -19.068 -7.136 20.488 1.00 86.25 186 ARG A N 1
ATOM 1321 C CA . ARG A 1 186 ? -20.494 -7.482 20.571 1.00 86.25 186 ARG A CA 1
ATOM 1322 C C . ARG A 1 186 ? -20.952 -7.946 21.940 1.00 86.25 186 ARG A C 1
ATOM 1324 O O . ARG A 1 186 ? -22.110 -7.740 22.281 1.00 86.25 186 ARG A O 1
ATOM 1331 N N . VAL A 1 187 ? -20.088 -8.618 22.693 1.00 90.75 187 VAL A N 1
ATOM 1332 C CA . VAL A 1 187 ? -20.392 -9.036 24.061 1.00 90.75 187 VAL A CA 1
ATOM 1333 C C . VAL A 1 187 ? -19.191 -8.722 24.923 1.00 90.75 187 VAL A C 1
ATOM 1335 O O . VAL A 1 187 ? -18.076 -9.134 24.618 1.00 90.75 187 VAL A O 1
ATOM 1338 N N . THR A 1 188 ? -19.420 -8.005 26.013 1.00 92.06 188 THR A N 1
ATOM 1339 C CA . THR A 1 188 ? -18.411 -7.792 27.046 1.00 92.06 188 THR A CA 1
ATOM 1340 C C . THR A 1 188 ? -18.989 -8.248 28.373 1.00 92.06 188 THR A C 1
ATOM 1342 O O . THR A 1 188 ? -19.990 -7.705 28.832 1.00 92.06 188 THR A O 1
ATOM 1345 N N . ALA A 1 189 ? -18.366 -9.253 28.978 1.00 93.62 189 ALA A N 1
ATOM 1346 C CA . ALA A 1 189 ? -18.685 -9.699 30.326 1.00 93.62 189 ALA A CA 1
ATOM 1347 C C . ALA A 1 189 ? -17.578 -9.231 31.263 1.00 93.62 189 ALA A C 1
ATOM 1349 O O . ALA A 1 189 ? -16.401 -9.403 30.951 1.00 93.62 189 ALA A O 1
ATOM 1350 N N . SER A 1 190 ? -17.921 -8.653 32.403 1.00 93.56 190 SER A N 1
ATOM 1351 C CA . SER A 1 190 ? -16.945 -8.259 33.409 1.00 93.56 190 SER A CA 1
ATOM 1352 C C . SER A 1 190 ? -17.399 -8.638 34.805 1.00 93.56 190 SER A C 1
ATOM 1354 O O . SER A 1 190 ? -18.590 -8.694 35.097 1.00 93.56 190 SER A O 1
ATOM 1356 N N . ALA A 1 191 ? -16.426 -8.910 35.662 1.00 93.62 191 ALA A N 1
ATOM 1357 C CA . ALA A 1 191 ? -16.619 -9.126 37.080 1.00 93.62 191 ALA A CA 1
ATOM 1358 C C . ALA A 1 191 ? -15.583 -8.314 37.856 1.00 93.62 191 ALA A C 1
ATOM 1360 O O . ALA A 1 191 ? -14.449 -8.145 37.400 1.00 93.62 191 ALA A O 1
ATOM 1361 N N . GLU A 1 192 ? -15.971 -7.811 39.017 1.00 93.38 192 GLU A N 1
ATOM 1362 C CA . GLU A 1 192 ? -15.113 -7.040 39.907 1.00 93.38 192 GLU A CA 1
ATOM 1363 C C . GLU A 1 192 ? -15.372 -7.439 41.353 1.00 93.38 192 GLU A C 1
ATOM 1365 O O . GLU A 1 192 ? -16.512 -7.678 41.747 1.00 93.38 192 GLU A O 1
ATOM 1370 N N . VAL A 1 193 ? -14.300 -7.494 42.133 1.00 92.12 193 VAL A N 1
ATOM 1371 C CA . VAL A 1 193 ? -14.332 -7.639 43.582 1.00 92.12 193 VAL A CA 1
ATOM 1372 C C . VAL A 1 193 ? -13.714 -6.400 44.212 1.00 92.12 193 VAL A C 1
ATOM 1374 O O . VAL A 1 193 ? -12.682 -5.911 43.747 1.00 92.12 193 VAL A O 1
ATOM 1377 N N . GLN A 1 194 ? -14.334 -5.906 45.277 1.00 88.69 194 GLN A N 1
ATOM 1378 C CA . GLN A 1 194 ? -13.781 -4.840 46.105 1.00 88.69 194 GLN A CA 1
ATOM 1379 C C . GLN A 1 194 ? -13.619 -5.329 47.539 1.00 88.69 194 GLN A C 1
ATOM 1381 O O . GLN A 1 194 ? -14.477 -6.039 48.069 1.00 88.69 194 GLN A O 1
ATOM 1386 N N . MET A 1 195 ? -12.507 -4.951 48.161 1.00 87.44 195 MET A N 1
ATOM 1387 C CA . MET A 1 195 ? -12.125 -5.359 49.510 1.00 87.44 195 MET A CA 1
ATOM 1388 C C . MET A 1 195 ? -11.514 -4.164 50.254 1.00 87.44 195 MET A C 1
ATOM 1390 O O . MET A 1 195 ? -10.734 -3.420 49.646 1.00 87.44 195 MET A O 1
ATOM 1394 N N . PRO A 1 196 ? -11.821 -3.954 51.545 1.00 84.56 196 PRO A N 1
ATOM 1395 C CA . PRO A 1 196 ? -11.043 -3.052 52.385 1.00 84.56 196 PRO A CA 1
ATOM 1396 C C . PRO A 1 196 ? -9.599 -3.551 52.477 1.00 84.56 196 PRO A C 1
ATOM 1398 O O . PRO A 1 196 ? -9.355 -4.755 52.507 1.00 84.56 196 PRO A O 1
ATOM 1401 N N . LEU A 1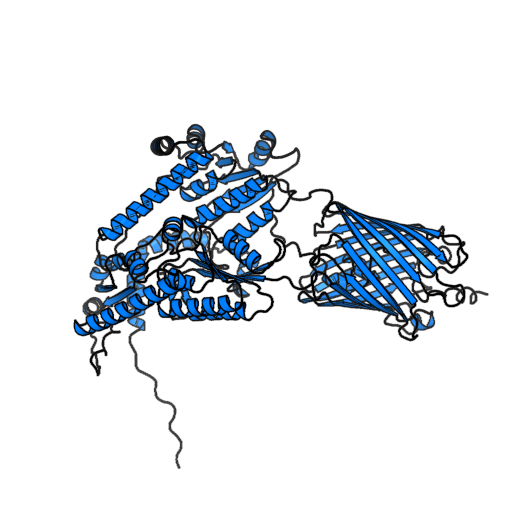 197 ? -8.624 -2.643 52.497 1.00 81.31 197 LEU A N 1
ATOM 1402 C CA . LEU A 1 197 ? -7.212 -3.036 52.542 1.00 81.31 197 LEU A CA 1
ATOM 1403 C C . LEU A 1 197 ? -6.830 -3.666 53.893 1.00 81.31 197 LEU A C 1
ATOM 1405 O O . LEU A 1 197 ? -5.990 -4.561 53.942 1.00 81.31 197 LEU A O 1
ATOM 1409 N N . ASP A 1 198 ? -7.459 -3.183 54.966 1.00 76.81 198 ASP A N 1
ATOM 1410 C CA . ASP A 1 198 ? -7.137 -3.531 56.353 1.00 76.81 198 ASP A CA 1
ATOM 1411 C C . ASP A 1 198 ? -7.992 -4.698 56.892 1.00 76.81 198 ASP A C 1
ATOM 1413 O O . ASP A 1 198 ? -7.736 -5.204 57.985 1.00 76.81 198 ASP A O 1
ATOM 1417 N N . GLU A 1 199 ? -8.975 -5.175 56.117 1.00 73.38 199 GLU A N 1
ATOM 1418 C CA . GLU A 1 199 ? -9.885 -6.256 56.505 1.00 73.38 199 GLU A CA 1
ATOM 1419 C C . GLU A 1 199 ? -9.914 -7.368 55.449 1.00 73.38 199 GLU A C 1
ATOM 1421 O O . GLU A 1 199 ? -10.114 -7.132 54.260 1.00 73.38 199 GLU A O 1
ATOM 1426 N N . ALA A 1 200 ? -9.785 -8.625 55.876 1.00 73.12 200 ALA A N 1
ATOM 1427 C CA . ALA A 1 200 ? -9.808 -9.783 54.979 1.00 73.12 200 ALA A CA 1
ATOM 1428 C C . ALA A 1 200 ? -11.241 -10.213 54.596 1.00 73.12 200 ALA A C 1
ATOM 1430 O O . ALA A 1 200 ? -11.587 -11.392 54.694 1.00 73.12 200 ALA A O 1
ATOM 1431 N N . ARG A 1 201 ? -12.088 -9.267 54.170 1.00 82.19 201 ARG A N 1
ATOM 1432 C CA . ARG A 1 201 ? -13.464 -9.537 53.720 1.00 82.19 201 ARG A CA 1
ATOM 1433 C C . ARG A 1 201 ? -13.765 -8.915 52.359 1.00 82.19 201 ARG A C 1
ATOM 1435 O O . ARG A 1 201 ? -13.172 -7.919 51.958 1.00 82.19 201 ARG A O 1
ATOM 1442 N N . ILE A 1 202 ? -14.707 -9.520 51.641 1.00 82.19 202 ILE A N 1
ATOM 1443 C CA . ILE A 1 202 ? -15.236 -8.969 50.390 1.00 82.19 202 ILE A CA 1
ATOM 1444 C C . ILE A 1 202 ? -16.265 -7.903 50.753 1.00 82.19 202 ILE A C 1
ATOM 1446 O O . ILE A 1 202 ? -17.262 -8.235 51.382 1.00 82.19 202 ILE A O 1
ATOM 1450 N N . ALA A 1 203 ? -16.039 -6.654 50.345 1.00 80.62 203 ALA A N 1
ATOM 1451 C CA . ALA A 1 203 ? -17.015 -5.575 50.501 1.00 80.62 203 ALA A CA 1
ATOM 1452 C C . ALA A 1 203 ? -18.094 -5.643 49.414 1.00 80.62 203 ALA A C 1
ATOM 1454 O O . ALA A 1 203 ? -19.282 -5.491 49.697 1.00 80.62 203 ALA A O 1
ATOM 1455 N N . SER A 1 204 ? -17.701 -5.904 48.164 1.00 84.75 204 SER A N 1
ATOM 1456 C CA . SER A 1 204 ? -18.658 -6.063 47.070 1.00 84.75 204 SER A CA 1
ATOM 1457 C C . SER A 1 204 ? -18.165 -6.993 45.965 1.00 84.75 204 SER A C 1
ATOM 1459 O O . SER A 1 204 ? -16.963 -7.163 45.740 1.00 84.75 204 SER A O 1
ATOM 1461 N N . LEU A 1 205 ? -19.127 -7.605 45.274 1.00 89.12 205 LEU A N 1
ATOM 1462 C CA . LEU A 1 205 ? -18.934 -8.369 44.049 1.00 89.12 205 LEU A CA 1
ATOM 1463 C C . LEU A 1 205 ? -19.882 -7.820 42.982 1.00 89.12 205 LEU A C 1
ATOM 1465 O O . LEU A 1 205 ? -21.099 -7.869 43.156 1.00 89.12 205 LEU A O 1
ATOM 1469 N N . ALA A 1 206 ? -19.334 -7.342 41.873 1.00 88.81 206 ALA A N 1
ATOM 1470 C CA . ALA A 1 206 ? -20.092 -6.851 40.732 1.00 88.81 206 ALA A CA 1
ATOM 1471 C C . ALA A 1 206 ? -19.901 -7.764 39.519 1.00 88.81 206 ALA A C 1
ATOM 1473 O O . ALA A 1 206 ? -18.804 -8.263 39.270 1.00 88.81 206 ALA A O 1
ATOM 1474 N N . ALA A 1 207 ? -20.961 -7.952 38.741 1.00 92.69 207 ALA A N 1
ATOM 1475 C CA . ALA A 1 207 ? -20.941 -8.612 37.446 1.00 92.69 207 ALA A CA 1
ATOM 1476 C C . ALA A 1 207 ? -21.721 -7.767 36.435 1.00 92.69 207 ALA A C 1
ATOM 1478 O O . ALA A 1 207 ? -22.850 -7.361 36.701 1.00 92.69 207 ALA A O 1
ATOM 1479 N N . THR A 1 208 ? -21.131 -7.508 35.272 1.00 91.88 208 THR A N 1
ATOM 1480 C CA . THR A 1 208 ? -21.753 -6.751 34.180 1.00 91.88 208 THR A CA 1
ATOM 1481 C C . THR A 1 208 ? -21.715 -7.564 32.892 1.00 91.88 208 THR A C 1
ATOM 1483 O O . THR A 1 208 ? -20.713 -8.204 32.574 1.00 91.88 208 THR A O 1
ATOM 1486 N N . LEU A 1 209 ? -22.801 -7.517 32.128 1.00 93.38 209 LEU A N 1
ATOM 1487 C CA . LEU A 1 209 ? -22.901 -8.069 30.785 1.00 93.38 209 LEU A CA 1
ATOM 1488 C C . LEU A 1 209 ? -23.424 -6.986 29.843 1.00 93.38 209 LEU A C 1
ATOM 1490 O O . LEU A 1 209 ? -24.569 -6.559 29.963 1.00 93.38 209 LEU A O 1
ATOM 1494 N N . ALA A 1 210 ? -22.594 -6.570 28.892 1.00 90.88 210 ALA A N 1
ATOM 1495 C CA . ALA A 1 210 ? -22.967 -5.678 27.803 1.00 90.88 210 ALA A CA 1
ATOM 1496 C C . ALA A 1 210 ? -23.097 -6.475 26.503 1.00 90.88 210 ALA A C 1
ATOM 1498 O O . ALA A 1 210 ? -22.199 -7.248 26.162 1.00 90.88 210 ALA A O 1
ATOM 1499 N N . VAL A 1 211 ? -24.196 -6.277 25.777 1.00 92.62 211 VAL A N 1
ATOM 1500 C CA . VAL A 1 211 ? -24.485 -6.914 24.490 1.00 92.62 211 VAL A CA 1
ATOM 1501 C C . VAL A 1 211 ? -24.848 -5.845 23.467 1.00 92.62 211 VAL A C 1
ATOM 1503 O O . VAL A 1 211 ? -25.858 -5.160 23.614 1.00 92.62 211 VAL A O 1
ATOM 1506 N N . GLN A 1 212 ? -24.066 -5.738 22.398 1.00 89.56 212 GLN A N 1
ATOM 1507 C CA . GLN A 1 212 ? -24.393 -4.899 21.252 1.00 89.56 212 GLN A CA 1
ATOM 1508 C C . GLN A 1 212 ? -25.443 -5.599 20.387 1.00 89.56 212 GLN A C 1
ATOM 1510 O O . GLN A 1 212 ? -25.140 -6.548 19.658 1.00 89.56 212 GLN A O 1
ATOM 1515 N N . VAL A 1 213 ? -26.687 -5.133 20.471 1.00 90.00 213 VAL A N 1
ATOM 1516 C CA . VAL A 1 213 ? -27.822 -5.721 19.738 1.00 90.00 213 VAL A CA 1
ATOM 1517 C C . VAL A 1 213 ? -27.868 -5.197 18.301 1.00 90.00 213 VAL A C 1
ATOM 1519 O O . VAL A 1 213 ? -28.224 -5.926 17.377 1.00 90.00 213 VAL A O 1
ATOM 1522 N N . ALA A 1 214 ? -27.455 -3.945 18.100 1.00 86.56 214 ALA A N 1
ATOM 1523 C CA . ALA A 1 214 ? -27.226 -3.338 16.795 1.00 86.56 214 ALA A CA 1
ATOM 1524 C C . ALA A 1 214 ? -26.047 -2.363 16.887 1.00 86.56 214 ALA A C 1
ATOM 1526 O O . ALA A 1 214 ? -25.638 -1.971 17.975 1.00 86.56 214 ALA A O 1
ATOM 1527 N N . ARG A 1 215 ? -25.475 -1.954 15.751 1.00 83.56 215 ARG A N 1
ATOM 1528 C CA . ARG A 1 215 ? -24.342 -1.020 15.749 1.00 83.56 215 ARG A CA 1
ATOM 1529 C C . ARG A 1 215 ? -24.708 0.269 16.498 1.00 83.56 215 ARG A C 1
ATOM 1531 O O . ARG A 1 215 ? -25.638 0.962 16.105 1.00 83.56 215 ARG A O 1
ATOM 1538 N N . GLY A 1 216 ? -23.956 0.585 17.554 1.00 84.50 216 GLY A N 1
ATOM 1539 C CA . GLY A 1 216 ? -24.218 1.753 18.398 1.00 84.50 216 GLY A CA 1
ATOM 1540 C C . GLY A 1 216 ? -25.452 1.639 19.288 1.00 84.50 216 GLY A C 1
ATOM 1541 O O . GLY A 1 216 ? -25.907 2.659 19.792 1.00 84.50 216 GLY A O 1
ATOM 1542 N N . PHE A 1 217 ? -25.997 0.438 19.470 1.00 90.75 217 PHE A N 1
ATOM 1543 C CA . PHE A 1 217 ? -27.085 0.155 20.394 1.00 90.75 217 PHE A CA 1
ATOM 1544 C C . PHE A 1 217 ? -26.709 -1.037 21.276 1.00 90.75 217 PHE A C 1
ATOM 1546 O O . PHE A 1 217 ? -26.712 -2.189 20.826 1.00 90.75 217 PHE A O 1
ATOM 1553 N N . ASP A 1 218 ? -26.420 -0.750 22.540 1.00 89.81 218 ASP A N 1
ATOM 1554 C CA . ASP A 1 218 ? -25.976 -1.737 23.514 1.00 89.81 218 ASP A CA 1
ATOM 1555 C C . ASP A 1 218 ? -27.034 -1.909 24.611 1.00 89.81 218 ASP A C 1
ATOM 1557 O O . ASP A 1 218 ? -27.552 -0.934 25.158 1.00 89.81 218 ASP A O 1
ATOM 1561 N N . LEU A 1 219 ? -27.346 -3.159 24.945 1.00 93.56 219 LEU A N 1
ATOM 1562 C CA . LEU A 1 219 ? -28.111 -3.533 26.129 1.00 93.56 219 LEU A CA 1
ATOM 1563 C C . LEU A 1 219 ? -27.124 -3.947 27.216 1.00 93.56 219 LEU A C 1
ATOM 1565 O O . LEU A 1 219 ? -26.239 -4.765 26.960 1.00 93.56 219 LEU A O 1
ATOM 1569 N N . VAL A 1 220 ? -27.278 -3.417 28.424 1.00 91.19 220 VAL A N 1
ATOM 1570 C CA . VAL A 1 220 ? -26.357 -3.709 29.520 1.00 91.19 220 VAL A CA 1
ATOM 1571 C C . VAL A 1 220 ? -27.114 -4.113 30.774 1.00 91.19 220 VAL A C 1
ATOM 1573 O O . VAL A 1 220 ? -28.085 -3.472 31.170 1.00 91.19 220 VAL A O 1
ATOM 1576 N N . VAL A 1 221 ? -26.656 -5.194 31.395 1.00 93.25 221 VAL A N 1
ATOM 1577 C CA . VAL A 1 221 ? -27.148 -5.701 32.676 1.00 93.25 221 VAL A CA 1
ATOM 1578 C C . VAL A 1 221 ? -26.003 -5.656 33.670 1.00 93.25 221 VAL A C 1
ATOM 1580 O O . VAL A 1 221 ? -24.898 -6.094 33.359 1.00 93.25 221 VAL A O 1
ATOM 1583 N N . GLU A 1 222 ? -26.270 -5.162 34.869 1.00 90.88 222 GLU A N 1
ATOM 1584 C CA . GLU A 1 222 ? -25.321 -5.142 35.976 1.00 90.88 222 GLU A CA 1
ATOM 1585 C C . GLU A 1 222 ? -25.985 -5.716 37.228 1.00 90.88 222 GLU A C 1
ATOM 1587 O O . GLU A 1 222 ? -27.143 -5.426 37.533 1.00 90.88 222 GLU A O 1
ATOM 1592 N N . HIS A 1 223 ? -25.247 -6.539 37.964 1.00 90.25 223 HIS A N 1
ATOM 1593 C CA . HIS A 1 223 ? -25.638 -7.019 39.278 1.00 90.25 223 HIS A CA 1
ATOM 1594 C C . HIS A 1 223 ? -24.490 -6.810 40.256 1.00 90.25 223 HIS A C 1
ATOM 1596 O O . HIS A 1 223 ? -23.371 -7.248 39.997 1.00 90.25 223 HIS A O 1
ATOM 1602 N N . VAL A 1 224 ? -24.774 -6.178 41.390 1.00 84.19 224 VAL A N 1
ATOM 1603 C CA . VAL A 1 224 ? -23.804 -5.938 42.457 1.00 84.19 224 VAL A CA 1
ATOM 1604 C C . VAL A 1 224 ? -24.350 -6.505 43.755 1.00 84.19 224 VAL A C 1
ATOM 1606 O O . VAL A 1 224 ? -25.474 -6.203 44.150 1.00 84.19 224 VAL A O 1
ATOM 1609 N N . ARG A 1 225 ? -23.547 -7.324 44.426 1.00 83.94 225 ARG A N 1
ATOM 1610 C CA . ARG A 1 225 ? -23.789 -7.802 45.785 1.00 83.94 225 ARG A CA 1
ATOM 1611 C C . ARG A 1 225 ? -22.851 -7.053 46.720 1.00 83.94 225 ARG A C 1
ATOM 1613 O O . ARG A 1 225 ? -21.637 -7.174 46.583 1.00 83.94 225 ARG A O 1
ATOM 1620 N N . PHE A 1 226 ? -23.415 -6.317 47.662 1.00 79.81 226 PHE A N 1
ATOM 1621 C CA . PHE A 1 226 ? -22.707 -5.673 48.761 1.00 79.81 226 PHE A CA 1
ATOM 1622 C C . PHE A 1 226 ? -22.817 -6.569 49.992 1.00 79.81 226 PHE A C 1
ATOM 1624 O O . PHE A 1 226 ? -23.926 -6.955 50.375 1.00 79.81 226 PHE A O 1
ATOM 1631 N N . ALA A 1 227 ? -21.678 -6.921 50.580 1.00 74.12 227 ALA A N 1
ATOM 1632 C CA . ALA A 1 227 ? -21.649 -7.714 51.800 1.00 74.12 227 ALA A CA 1
ATOM 1633 C C . ALA A 1 227 ? -22.116 -6.858 52.984 1.00 74.12 227 ALA A C 1
ATOM 1635 O O . ALA A 1 227 ? -21.649 -5.732 53.156 1.00 74.12 227 ALA A O 1
ATOM 1636 N N . GLY A 1 228 ? -23.050 -7.380 53.780 1.00 64.19 228 GLY A N 1
ATOM 1637 C CA . GLY A 1 228 ? -23.527 -6.719 54.998 1.00 64.19 228 GLY A CA 1
ATOM 1638 C C . GLY A 1 228 ? -22.858 -7.275 56.257 1.00 64.19 228 GLY A C 1
ATOM 1639 O O . GLY A 1 228 ? -22.627 -8.478 56.342 1.00 64.19 228 GLY A O 1
ATOM 1640 N N . ASP A 1 229 ? -22.601 -6.419 57.253 1.00 52.09 229 ASP A N 1
ATOM 1641 C CA . ASP A 1 229 ? -22.044 -6.849 58.550 1.00 52.09 229 ASP A CA 1
ATOM 1642 C C . ASP A 1 229 ? -23.109 -7.316 59.560 1.00 52.09 229 ASP A C 1
ATOM 1644 O O . ASP A 1 229 ? -22.799 -8.121 60.437 1.00 52.09 229 ASP A O 1
ATOM 1648 N N . VAL A 1 230 ? -24.360 -6.829 59.468 1.00 46.34 230 VAL A N 1
ATOM 1649 C CA . VAL A 1 230 ? -25.393 -7.065 60.507 1.00 46.34 230 VAL A CA 1
ATOM 1650 C C . VAL A 1 230 ? -26.779 -7.436 59.946 1.00 46.34 230 VAL A C 1
ATOM 1652 O O . VAL A 1 230 ? -27.420 -8.329 60.494 1.00 46.34 230 VAL A O 1
ATOM 1655 N N . ASP A 1 231 ? -27.222 -6.839 58.830 1.00 51.38 231 ASP A N 1
ATOM 1656 C CA . ASP A 1 231 ? -28.597 -6.987 58.291 1.00 51.38 231 ASP A CA 1
ATOM 1657 C C . ASP A 1 231 ? -28.701 -7.852 57.011 1.00 51.38 231 ASP A C 1
ATOM 1659 O O . ASP A 1 231 ? -29.725 -7.858 56.325 1.00 51.38 231 ASP A O 1
ATOM 1663 N N . GLY A 1 232 ? -27.658 -8.623 56.685 1.00 63.12 232 GLY A N 1
ATOM 1664 C CA . GLY A 1 232 ? -27.587 -9.445 55.470 1.00 63.12 232 GLY A CA 1
ATOM 1665 C C . GLY A 1 232 ? -27.170 -8.668 54.215 1.00 63.12 232 GLY A C 1
ATOM 1666 O O . GLY A 1 232 ? -26.977 -7.454 54.238 1.00 63.12 232 GLY A O 1
ATOM 1667 N N . ASP A 1 233 ? -26.985 -9.384 53.105 1.00 70.69 233 ASP A N 1
ATOM 1668 C CA . ASP A 1 233 ? -26.461 -8.791 51.870 1.00 70.69 233 ASP A CA 1
ATOM 1669 C C . ASP A 1 233 ? -27.454 -7.836 51.202 1.00 70.69 233 ASP A C 1
ATOM 1671 O O . ASP A 1 233 ? -28.664 -8.088 51.143 1.00 70.69 233 ASP A O 1
ATOM 1675 N N . THR A 1 234 ? -26.919 -6.765 50.617 1.00 76.12 234 THR A N 1
ATOM 1676 C CA . THR A 1 234 ? -27.679 -5.862 49.748 1.00 76.12 234 THR A CA 1
ATOM 1677 C C . THR A 1 234 ? -27.354 -6.155 48.292 1.00 76.12 234 THR A C 1
ATOM 1679 O O . THR A 1 234 ? -26.194 -6.248 47.903 1.00 76.12 234 THR A O 1
ATOM 1682 N N . HIS A 1 235 ? -28.384 -6.278 47.462 1.00 82.00 235 HIS A N 1
ATOM 1683 C CA . HIS A 1 235 ? -28.247 -6.540 46.036 1.00 82.00 235 HIS A CA 1
ATOM 1684 C C . HIS A 1 235 ? -28.751 -5.354 45.224 1.00 82.00 235 HIS A C 1
ATOM 1686 O O . HIS A 1 235 ? -29.891 -4.923 45.389 1.00 82.00 235 HIS A O 1
ATOM 1692 N N . ARG A 1 236 ? -27.931 -4.876 44.294 1.00 84.19 236 ARG A N 1
ATOM 1693 C CA . ARG A 1 236 ? -28.319 -3.930 43.249 1.00 84.19 236 ARG A CA 1
ATOM 1694 C C . ARG A 1 236 ? -28.411 -4.671 41.931 1.00 84.19 236 ARG A C 1
ATOM 1696 O O . ARG A 1 236 ? -27.481 -5.370 41.544 1.00 84.19 236 ARG A O 1
ATOM 1703 N N . THR A 1 237 ? -29.525 -4.513 41.230 1.00 88.06 237 THR A N 1
ATOM 1704 C CA . THR A 1 237 ? -29.662 -4.990 39.848 1.00 88.06 237 THR A CA 1
ATOM 1705 C C . THR A 1 237 ? -30.018 -3.813 38.965 1.00 88.06 237 THR A C 1
ATOM 1707 O O . THR A 1 237 ? -30.990 -3.116 39.252 1.00 88.06 237 THR A O 1
ATOM 1710 N N . ALA A 1 238 ? -29.244 -3.598 37.907 1.00 89.31 238 ALA A N 1
ATOM 1711 C CA . ALA A 1 238 ? -29.469 -2.547 36.933 1.00 89.31 238 ALA A CA 1
ATOM 1712 C C . ALA A 1 238 ? -29.634 -3.127 35.528 1.00 89.31 238 ALA A C 1
ATOM 1714 O O . ALA A 1 238 ? -28.950 -4.071 35.126 1.00 89.31 238 ALA A O 1
ATOM 1715 N N . LEU A 1 239 ? -30.550 -2.529 34.778 1.00 93.56 239 LEU A N 1
ATOM 1716 C CA . LEU A 1 239 ? -30.762 -2.776 33.362 1.00 93.56 239 LEU A CA 1
ATOM 1717 C C . LEU A 1 239 ? -30.711 -1.430 32.652 1.00 93.56 239 LEU A C 1
ATOM 1719 O O . LEU A 1 239 ? -31.414 -0.494 33.035 1.00 93.56 239 LEU A O 1
ATOM 1723 N N . GLY A 1 240 ? -29.911 -1.333 31.600 1.00 92.50 240 GLY A N 1
ATOM 1724 C CA . GLY A 1 240 ? -29.825 -0.111 30.824 1.00 92.50 240 GLY A CA 1
ATOM 1725 C C . GLY A 1 240 ? -29.539 -0.324 29.359 1.00 92.50 240 GLY A C 1
ATOM 1726 O O . GLY A 1 240 ? -29.286 -1.428 28.879 1.00 92.50 240 GLY A O 1
ATOM 1727 N N . VAL A 1 241 ? -29.624 0.791 28.653 1.00 93.12 241 VAL A N 1
ATOM 1728 C CA . VAL A 1 241 ? -29.438 0.901 27.215 1.00 93.12 241 VAL A CA 1
ATOM 1729 C C . VAL A 1 241 ? -28.434 2.012 26.961 1.00 93.12 241 VAL A C 1
ATOM 1731 O O . VAL A 1 241 ? -28.504 3.070 27.589 1.00 93.12 241 VAL A O 1
ATOM 1734 N N . GLN A 1 242 ? -27.521 1.784 26.024 1.00 91.12 242 GLN A N 1
ATOM 1735 C CA . GLN A 1 242 ? -26.618 2.803 25.504 1.00 91.12 242 GLN A CA 1
ATOM 1736 C C . GLN A 1 242 ? -26.860 2.977 24.009 1.00 91.12 242 GLN A C 1
ATOM 1738 O O . GLN A 1 242 ? -26.887 2.006 23.255 1.00 91.12 242 GLN A O 1
ATOM 1743 N N . VAL A 1 243 ? -27.034 4.224 23.582 1.00 91.25 243 VAL A N 1
ATOM 1744 C CA . VAL A 1 243 ? -27.257 4.596 22.189 1.00 91.25 243 VAL A CA 1
ATOM 1745 C C . VAL A 1 243 ? -26.181 5.586 21.764 1.00 91.25 243 VAL A C 1
ATOM 1747 O O . VAL A 1 243 ? -26.078 6.697 22.289 1.00 91.25 243 VAL A O 1
ATOM 1750 N N . GLY A 1 244 ? -25.361 5.179 20.802 1.00 88.50 244 GLY A N 1
ATOM 1751 C CA . GLY A 1 244 ? -24.420 6.038 20.104 1.00 88.50 244 GLY A CA 1
ATOM 1752 C C . GLY A 1 244 ? -25.135 6.847 19.030 1.00 88.50 244 GLY A C 1
ATOM 1753 O O . GLY A 1 244 ? -25.791 6.283 18.158 1.00 88.50 244 GLY A O 1
ATOM 1754 N N . LEU A 1 245 ? -24.976 8.164 19.090 1.00 86.62 245 LEU A N 1
ATOM 1755 C CA . LEU A 1 245 ? -25.521 9.141 18.153 1.00 86.62 245 LEU A CA 1
ATOM 1756 C C . LEU A 1 245 ? -24.352 9.899 17.510 1.00 86.62 245 LEU A C 1
ATOM 1758 O O . LEU A 1 245 ? -24.254 11.120 17.589 1.00 86.62 245 LEU A O 1
ATOM 1762 N N . GLY A 1 246 ? -23.408 9.119 16.985 1.00 79.44 246 GLY A N 1
ATOM 1763 C CA . GLY A 1 246 ? -22.152 9.560 16.404 1.00 79.44 246 GLY A CA 1
ATOM 1764 C C . GLY A 1 246 ? -21.200 10.144 17.443 1.00 79.44 246 GLY A C 1
ATOM 1765 O O . GLY A 1 246 ? -20.798 9.434 18.371 1.00 79.44 246 GLY A O 1
ATOM 1766 N N . ARG A 1 247 ? -20.860 11.429 17.321 1.00 84.56 247 ARG A N 1
ATOM 1767 C CA . ARG A 1 247 ? -20.095 12.178 18.333 1.00 84.56 247 ARG A CA 1
ATOM 1768 C C . ARG A 1 247 ? -20.870 12.348 19.632 1.00 84.56 247 ARG A C 1
ATOM 1770 O O . ARG A 1 247 ? -20.265 12.591 20.674 1.00 84.56 247 ARG A O 1
ATOM 1777 N N . PHE A 1 248 ? -22.188 12.178 19.602 1.00 89.00 248 PHE A N 1
ATOM 1778 C CA . PHE A 1 248 ? -23.033 12.208 20.787 1.00 89.00 248 PHE A CA 1
ATOM 1779 C C . PHE A 1 248 ? -23.375 10.796 21.268 1.00 89.00 248 PHE A C 1
ATOM 1781 O O . PHE A 1 248 ? -23.170 9.793 20.580 1.00 89.00 248 PHE A O 1
ATOM 1788 N N . GLY A 1 249 ? -23.878 10.679 22.489 1.00 89.94 249 GLY A N 1
ATOM 1789 C CA . GLY A 1 249 ? -24.393 9.417 23.003 1.00 89.94 249 GLY A CA 1
ATOM 1790 C C . GLY A 1 249 ? -25.271 9.613 24.223 1.00 89.94 249 GLY A C 1
ATOM 1791 O O . GLY A 1 249 ? -25.139 10.607 24.936 1.00 89.94 249 GLY A O 1
ATOM 1792 N N . ILE A 1 250 ? -26.164 8.657 24.445 1.00 92.12 250 ILE A N 1
ATOM 1793 C CA . ILE A 1 250 ? -27.067 8.624 25.592 1.00 92.12 250 ILE A CA 1
ATOM 1794 C C . ILE A 1 250 ? -26.981 7.233 26.207 1.00 92.12 250 ILE A C 1
ATOM 1796 O O . ILE A 1 250 ? -27.090 6.239 25.496 1.00 92.12 250 ILE A O 1
ATOM 1800 N N . ALA A 1 251 ? -26.804 7.154 27.518 1.00 90.62 251 ALA A N 1
ATOM 1801 C CA . ALA A 1 251 ? -26.951 5.925 28.281 1.00 90.62 251 ALA A CA 1
ATOM 1802 C C . ALA A 1 251 ? -27.999 6.141 29.368 1.00 90.62 251 ALA A C 1
ATOM 1804 O O . ALA A 1 251 ? -27.938 7.136 30.083 1.00 90.62 251 ALA A O 1
ATOM 1805 N N . ALA A 1 252 ? -28.949 5.224 29.493 1.00 92.19 252 ALA A N 1
ATOM 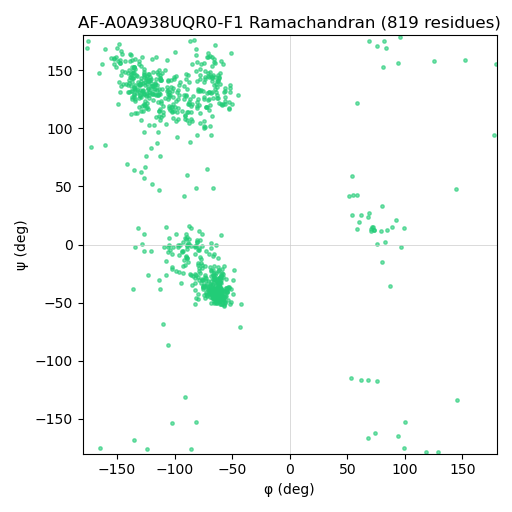1806 C CA . ALA A 1 252 ? -29.965 5.260 30.535 1.00 92.19 252 ALA A CA 1
ATOM 1807 C C . ALA A 1 252 ? -30.032 3.900 31.226 1.00 92.19 252 ALA A C 1
ATOM 1809 O O . ALA A 1 252 ? -30.002 2.870 30.554 1.00 92.19 252 ALA A O 1
ATOM 1810 N N . ALA A 1 253 ? -30.135 3.888 32.550 1.00 91.25 253 ALA A N 1
ATOM 1811 C CA . ALA A 1 253 ? -30.275 2.673 33.340 1.00 91.25 253 ALA A CA 1
ATOM 1812 C C . ALA A 1 253 ? -31.352 2.848 34.405 1.00 91.25 253 ALA A C 1
ATOM 1814 O O . ALA A 1 253 ? -31.378 3.862 35.098 1.00 91.25 253 ALA A O 1
ATOM 1815 N N . GLY A 1 254 ? -32.211 1.844 34.554 1.00 90.50 254 GLY A N 1
ATOM 1816 C CA . GLY A 1 254 ? -33.024 1.667 35.750 1.00 90.50 254 GLY A CA 1
ATOM 1817 C C . GLY A 1 254 ? -32.332 0.673 36.672 1.00 90.50 254 GLY A C 1
ATOM 1818 O O . GLY A 1 254 ? -31.832 -0.351 36.203 1.00 90.50 254 GLY A O 1
ATOM 1819 N N . HIS A 1 255 ? -32.304 0.952 37.969 1.00 86.75 255 HIS A N 1
ATOM 1820 C CA . HIS A 1 255 ? -31.773 0.027 38.960 1.00 86.75 255 HIS A CA 1
ATOM 1821 C C . HIS A 1 255 ? -32.727 -0.151 40.135 1.00 86.75 255 HIS A C 1
ATOM 1823 O O . HIS A 1 255 ? -33.605 0.673 40.388 1.00 86.75 255 HIS A O 1
ATOM 1829 N N . ALA A 1 256 ? -32.561 -1.267 40.834 1.00 83.31 256 ALA A N 1
ATOM 1830 C CA . ALA A 1 256 ? -33.310 -1.600 42.027 1.00 83.31 256 ALA A CA 1
ATOM 1831 C C . ALA A 1 256 ? -32.351 -2.118 43.099 1.00 83.31 256 ALA A C 1
ATOM 1833 O O . ALA A 1 256 ? -31.640 -3.102 42.873 1.00 83.31 256 ALA A O 1
ATOM 1834 N N . ASP A 1 257 ? -32.368 -1.461 44.255 1.00 77.31 257 ASP A N 1
ATOM 1835 C CA . ASP A 1 257 ? -31.550 -1.812 45.414 1.00 77.31 257 ASP A CA 1
ATOM 1836 C C . ASP A 1 257 ? -32.413 -2.567 46.425 1.00 77.31 257 ASP A C 1
ATOM 1838 O O . ASP A 1 257 ? -33.489 -2.101 46.804 1.00 77.31 257 ASP A O 1
ATOM 1842 N N . ARG A 1 258 ? -31.976 -3.751 46.853 1.00 74.69 258 ARG A N 1
ATOM 1843 C CA . ARG A 1 258 ? -32.735 -4.624 47.752 1.00 74.69 258 ARG A CA 1
ATOM 1844 C C . ARG A 1 258 ? -31.847 -5.161 48.867 1.00 74.69 258 ARG A C 1
ATOM 1846 O O . ARG A 1 258 ? -30.975 -5.987 48.612 1.00 74.69 258 ARG A O 1
ATOM 1853 N N . ALA A 1 259 ? -32.125 -4.740 50.096 1.00 72.50 259 ALA A N 1
ATOM 1854 C CA . ALA A 1 259 ? -31.576 -5.360 51.300 1.00 72.50 259 ALA A CA 1
ATOM 1855 C C . ALA A 1 259 ? -32.363 -6.629 51.677 1.00 72.50 259 ALA A C 1
ATOM 1857 O O . ALA A 1 259 ? -33.535 -6.788 51.299 1.00 72.50 259 ALA A O 1
ATOM 1858 N N . ALA A 1 260 ? -31.736 -7.537 52.426 1.00 63.12 260 ALA A N 1
ATOM 1859 C CA . ALA A 1 260 ? -32.401 -8.733 52.931 1.00 63.12 260 ALA A CA 1
ATOM 1860 C C . ALA A 1 260 ? -33.646 -8.356 53.762 1.00 63.12 260 ALA A C 1
ATOM 1862 O O . ALA A 1 260 ? -33.597 -7.525 54.660 1.00 63.12 260 ALA A O 1
ATOM 1863 N N . GLY A 1 261 ? -34.802 -8.933 53.417 1.00 61.25 261 GLY A N 1
ATOM 1864 C CA . GLY A 1 261 ? -36.075 -8.643 54.095 1.00 61.25 261 GLY A CA 1
ATOM 1865 C C . GLY A 1 261 ? -36.745 -7.303 53.745 1.00 61.25 261 GLY A C 1
ATOM 1866 O O . GLY A 1 261 ? -37.829 -7.040 54.261 1.00 61.25 261 GLY A O 1
ATOM 1867 N N . ALA A 1 262 ? -36.172 -6.484 52.852 1.00 66.69 262 ALA A N 1
ATOM 1868 C CA . ALA A 1 262 ? -36.712 -5.176 52.465 1.00 66.69 262 ALA A CA 1
ATOM 1869 C C . ALA A 1 262 ? -37.343 -5.149 51.056 1.00 66.69 262 ALA A C 1
ATOM 1871 O O . ALA A 1 262 ? -37.038 -5.970 50.183 1.00 66.69 262 ALA A O 1
ATOM 1872 N N . SER A 1 263 ? -38.217 -4.162 50.830 1.00 66.38 263 SER A N 1
ATOM 1873 C CA . SER A 1 263 ? -38.733 -3.800 49.503 1.00 66.38 263 SER A CA 1
ATOM 1874 C C . SER A 1 263 ? -37.627 -3.195 48.639 1.00 66.38 263 SER A C 1
ATOM 1876 O O . SER A 1 263 ? -36.770 -2.475 49.146 1.00 66.38 263 SER A O 1
ATOM 1878 N N . ALA A 1 264 ? -37.661 -3.456 47.331 1.00 70.00 264 ALA A N 1
ATOM 1879 C CA . ALA A 1 264 ? -36.685 -2.890 46.407 1.00 70.00 264 ALA A CA 1
ATOM 1880 C C . ALA A 1 264 ? -36.896 -1.376 46.228 1.00 70.00 264 ALA A C 1
ATOM 1882 O O . ALA A 1 264 ? -38.016 -0.935 45.961 1.00 70.00 264 ALA A O 1
ATOM 1883 N N . ALA A 1 265 ? -35.824 -0.597 46.345 1.00 71.62 265 ALA A N 1
ATOM 1884 C CA . ALA A 1 265 ? -35.817 0.838 46.105 1.00 71.62 265 ALA A CA 1
ATOM 1885 C C . ALA A 1 265 ? -35.415 1.122 44.648 1.00 71.62 265 ALA A C 1
ATOM 1887 O O . ALA A 1 265 ? -34.287 0.795 44.265 1.00 71.62 265 ALA A O 1
ATOM 1888 N N . PRO A 1 266 ? -36.310 1.689 43.820 1.00 81.88 266 PRO A N 1
ATOM 1889 C CA . PRO A 1 266 ? -35.996 1.992 42.433 1.00 81.88 266 PRO A CA 1
ATOM 1890 C C . PRO A 1 266 ? -35.154 3.267 42.320 1.00 81.88 266 PRO A C 1
ATOM 1892 O O . PRO A 1 266 ? -35.358 4.230 43.061 1.00 81.88 266 PRO A O 1
ATOM 1895 N N . GLY A 1 267 ? -34.263 3.291 41.337 1.00 84.88 267 GLY A N 1
ATOM 1896 C CA . GLY A 1 267 ? -33.522 4.474 40.921 1.00 84.88 267 GLY A CA 1
ATOM 1897 C C . GLY A 1 267 ? -33.259 4.467 39.419 1.00 84.88 267 GLY A C 1
ATOM 1898 O O . GLY A 1 267 ? -33.461 3.460 38.731 1.00 84.88 267 GLY A O 1
ATOM 1899 N N . ALA A 1 268 ? -32.837 5.611 38.897 1.00 88.50 268 ALA A N 1
ATOM 1900 C CA . ALA A 1 268 ? -32.511 5.792 37.493 1.00 88.50 268 ALA A CA 1
ATOM 1901 C C . ALA A 1 268 ? -31.234 6.616 37.325 1.00 88.50 268 ALA A C 1
ATOM 1903 O O . ALA A 1 268 ? -31.002 7.573 38.061 1.00 88.50 268 ALA A O 1
ATOM 1904 N N . ALA A 1 269 ? -30.444 6.267 36.315 1.00 88.81 269 ALA A N 1
ATOM 1905 C CA . ALA A 1 269 ? -29.246 6.987 35.907 1.00 88.81 269 ALA A CA 1
ATOM 1906 C C . ALA A 1 269 ? -29.335 7.345 34.420 1.00 88.81 269 ALA A C 1
ATOM 1908 O O . ALA A 1 269 ? -29.744 6.522 33.597 1.00 88.81 269 ALA A O 1
ATOM 1909 N N . LEU A 1 270 ? -28.939 8.567 34.074 1.00 91.62 270 LEU A N 1
ATOM 1910 C CA . LEU A 1 270 ? -28.860 9.078 32.710 1.00 91.62 270 LEU A CA 1
ATOM 1911 C C . LEU A 1 270 ? -27.484 9.701 32.488 1.00 91.62 270 LEU A C 1
ATOM 1913 O O . LEU A 1 270 ? -27.096 10.613 33.210 1.00 91.62 270 LEU A O 1
ATOM 1917 N N . THR A 1 271 ? -26.791 9.273 31.440 1.00 91.06 271 THR A N 1
ATOM 1918 C CA . THR A 1 271 ? -25.509 9.836 31.020 1.00 91.06 271 THR A CA 1
ATOM 1919 C C . THR A 1 271 ? -25.602 10.333 29.586 1.00 91.06 271 THR A C 1
ATOM 1921 O O . THR A 1 271 ? -25.979 9.591 28.680 1.00 91.06 271 THR A O 1
ATOM 1924 N N . LEU A 1 272 ? -25.202 11.579 29.366 1.00 93.12 272 LEU A N 1
ATOM 1925 C CA . LEU A 1 272 ? -24.988 12.166 28.050 1.00 93.12 272 LEU A CA 1
ATOM 1926 C C . LEU A 1 272 ? -23.493 12.176 27.733 1.00 93.12 272 LEU A C 1
ATOM 1928 O O . LEU A 1 272 ? -22.666 12.432 28.610 1.00 93.12 272 LEU A O 1
ATOM 1932 N N . ARG A 1 273 ? -23.150 11.919 26.472 1.00 90.19 273 ARG A N 1
ATOM 1933 C CA . ARG A 1 273 ? -21.781 11.939 25.949 1.00 90.19 273 ARG A CA 1
ATOM 1934 C C . ARG A 1 273 ? -21.657 12.909 24.786 1.00 90.19 273 ARG A C 1
ATOM 1936 O O . ARG A 1 273 ? -22.516 12.914 23.907 1.00 90.19 273 ARG A O 1
ATOM 1943 N N . MET A 1 274 ? -20.532 13.617 24.730 1.00 90.62 274 MET A N 1
ATOM 1944 C CA . MET A 1 274 ? -20.025 14.278 23.530 1.00 90.62 274 MET A CA 1
ATOM 1945 C C . MET A 1 274 ? -18.527 13.991 23.374 1.00 90.62 274 MET A C 1
ATOM 1947 O O . MET A 1 274 ? -17.760 14.279 24.286 1.00 90.62 274 MET A O 1
ATOM 1951 N N . SER A 1 275 ? -18.098 13.462 22.227 1.00 85.00 275 SER A N 1
ATOM 1952 C CA . SER A 1 275 ? -16.695 13.128 21.969 1.00 85.00 275 SER A CA 1
ATOM 1953 C C . SER A 1 275 ? -16.217 13.579 20.590 1.00 85.00 275 SER A C 1
ATOM 1955 O O . SER A 1 275 ? -17.001 13.687 19.649 1.00 85.00 275 SER A O 1
ATOM 1957 N N . THR A 1 276 ? -14.914 13.841 20.458 1.00 81.00 276 THR A N 1
ATOM 1958 C CA . THR A 1 276 ? -14.266 13.990 19.147 1.00 81.00 276 THR A CA 1
ATOM 1959 C C . THR A 1 276 ? -13.962 12.646 18.484 1.00 81.00 276 THR A C 1
ATOM 1961 O O . THR A 1 276 ? -13.748 12.616 17.272 1.00 81.00 276 THR A O 1
ATOM 1964 N N . ASP A 1 277 ? -13.985 11.541 19.242 1.00 75.94 277 ASP A N 1
ATOM 1965 C CA . ASP A 1 277 ? -14.070 10.188 18.684 1.00 75.94 277 ASP A CA 1
ATOM 1966 C C . ASP A 1 277 ? -15.516 9.880 18.258 1.00 75.94 277 ASP A C 1
ATOM 1968 O O . ASP A 1 277 ? -16.477 10.381 18.843 1.00 75.94 277 ASP A O 1
ATOM 1972 N N . ALA A 1 278 ? -15.668 9.026 17.246 1.00 71.50 278 ALA A N 1
ATOM 1973 C CA . ALA A 1 278 ? -16.960 8.606 16.710 1.00 71.50 278 ALA A CA 1
ATOM 1974 C C . ALA A 1 278 ? -17.168 7.094 16.937 1.00 71.50 278 ALA A C 1
ATOM 1976 O O . ALA A 1 278 ? -16.817 6.283 16.073 1.00 71.50 278 ALA A O 1
ATOM 1977 N N . PRO A 1 279 ? -17.711 6.684 18.101 1.00 72.81 279 PRO A N 1
ATOM 1978 C CA . PRO A 1 279 ? -18.146 5.311 18.366 1.00 72.81 279 PRO A CA 1
ATOM 1979 C C . PRO A 1 279 ? -19.077 4.703 17.318 1.00 72.81 279 PRO A C 1
ATOM 1981 O O . PRO A 1 279 ? -19.705 5.431 16.549 1.00 72.81 279 PRO A O 1
ATOM 1984 N N . PRO A 1 280 ? -19.263 3.362 17.344 1.00 75.88 280 PRO A N 1
ATOM 1985 C CA . PRO A 1 280 ? -20.432 2.739 16.747 1.00 75.88 280 PRO A CA 1
ATOM 1986 C C . PRO A 1 280 ? -21.684 3.526 17.132 1.00 75.88 280 PRO A C 1
ATOM 1988 O O . PRO A 1 280 ? -21.913 3.839 18.300 1.00 75.88 280 PRO A O 1
ATOM 1991 N N . SER A 1 281 ? -22.459 3.875 16.118 1.00 78.81 281 SER A N 1
ATOM 1992 C CA . SER A 1 281 ? -23.597 4.770 16.217 1.00 78.81 281 SER A CA 1
ATOM 1993 C C . SER A 1 281 ? -24.748 4.187 15.415 1.00 78.81 281 SER A C 1
ATOM 1995 O O . SER A 1 281 ? -24.508 3.547 14.387 1.00 78.81 281 SER A O 1
ATOM 1997 N N . VAL A 1 282 ? -25.976 4.431 15.877 1.00 84.38 282 VAL A N 1
ATOM 1998 C CA . VAL A 1 282 ? -27.193 4.100 15.120 1.00 84.38 282 VAL A CA 1
ATOM 1999 C C . VAL A 1 282 ? -27.421 5.064 13.953 1.00 84.38 282 VAL A C 1
ATOM 2001 O O . VAL A 1 282 ? -28.158 4.748 13.024 1.00 84.38 282 VAL A O 1
ATOM 2004 N N . ILE A 1 283 ? -26.770 6.231 13.989 1.00 74.56 283 ILE A N 1
ATOM 2005 C CA . ILE A 1 283 ? -26.718 7.209 12.899 1.00 74.56 283 ILE A CA 1
ATOM 2006 C C . ILE A 1 283 ? -25.354 7.130 12.216 1.00 74.56 283 ILE A C 1
ATOM 2008 O O . ILE A 1 283 ? -24.317 7.223 12.878 1.00 74.56 283 ILE A O 1
ATOM 2012 N N . ASP A 1 284 ? -25.342 6.997 10.896 1.00 63.00 284 ASP A N 1
ATOM 2013 C CA . ASP A 1 284 ? -24.110 7.061 10.114 1.00 63.00 284 ASP A CA 1
ATOM 2014 C C . ASP A 1 284 ? -23.625 8.518 10.018 1.00 63.00 284 ASP A C 1
ATOM 2016 O O . ASP A 1 284 ? -24.142 9.315 9.241 1.00 63.00 284 ASP A O 1
ATOM 2020 N N . GLU A 1 285 ? -22.620 8.866 10.824 1.00 61.00 285 GLU A N 1
ATOM 2021 C CA . GLU A 1 285 ? -22.008 10.206 10.879 1.00 61.00 285 GLU A CA 1
ATOM 2022 C C . GLU A 1 285 ? -20.832 10.400 9.907 1.00 61.00 285 GLU A C 1
ATOM 2024 O O . GLU A 1 285 ? -20.144 11.419 9.947 1.00 61.00 285 GLU A O 1
ATOM 2029 N N . GLY A 1 286 ? -20.562 9.422 9.039 1.00 63.72 286 GLY A N 1
ATOM 2030 C CA . GLY A 1 286 ? -19.545 9.596 8.007 1.00 63.72 286 GLY A CA 1
ATOM 2031 C C . GLY A 1 286 ? -19.915 10.761 7.096 1.00 63.72 286 GLY A C 1
ATOM 2032 O O . GLY A 1 286 ? -21.077 10.888 6.709 1.00 63.72 286 GLY A O 1
ATOM 2033 N N . ASP A 1 287 ? -18.931 11.582 6.733 1.00 78.81 287 ASP A N 1
ATOM 2034 C CA . ASP A 1 287 ? -19.132 12.622 5.733 1.00 78.81 287 ASP A CA 1
ATOM 2035 C C . ASP A 1 287 ? -19.732 11.972 4.473 1.00 78.81 287 ASP A C 1
ATOM 2037 O O . ASP A 1 287 ? -19.107 11.077 3.882 1.00 78.81 287 ASP A O 1
ATOM 2041 N N . PRO A 1 288 ? -20.966 12.349 4.080 1.00 86.06 288 PRO A N 1
ATOM 2042 C CA . PRO A 1 288 ? -21.711 11.646 3.039 1.00 86.06 288 PRO A CA 1
ATOM 2043 C C . PRO A 1 288 ? -21.010 11.749 1.688 1.00 86.06 288 PRO A C 1
ATOM 2045 O O . PRO A 1 288 ? -21.185 10.875 0.835 1.00 86.06 288 PRO A O 1
ATOM 2048 N N . ALA A 1 289 ? -20.204 12.795 1.520 1.00 92.69 289 ALA A N 1
ATOM 2049 C CA . ALA A 1 289 ? -19.336 12.993 0.388 1.00 92.69 289 ALA A CA 1
ATOM 2050 C C . ALA A 1 289 ? -17.996 13.561 0.822 1.00 92.69 289 ALA A C 1
ATOM 2052 O O . ALA A 1 289 ? -17.939 14.566 1.533 1.00 92.69 289 ALA A O 1
ATOM 2053 N N . VAL A 1 290 ? -16.928 12.938 0.342 1.00 93.44 290 VAL A N 1
ATOM 2054 C CA . VAL A 1 290 ? -15.565 13.355 0.653 1.00 93.44 290 VAL A CA 1
ATOM 2055 C C . VAL A 1 290 ? -14.771 13.571 -0.617 1.00 93.44 290 VAL A C 1
ATOM 2057 O O . VAL A 1 290 ? -14.975 12.847 -1.593 1.00 93.44 290 VAL A O 1
ATOM 2060 N N . PHE A 1 291 ? -13.849 14.530 -0.603 1.00 93.25 291 PHE A N 1
ATOM 2061 C CA . PHE A 1 291 ? -12.832 14.635 -1.639 1.00 93.25 291 PHE A CA 1
ATOM 2062 C C . PHE A 1 291 ? -11.465 14.171 -1.135 1.00 93.25 291 PHE A C 1
ATOM 2064 O O . PHE A 1 291 ? -11.065 14.417 0.008 1.00 93.25 291 PHE A O 1
ATOM 2071 N N . VAL A 1 292 ? -10.741 13.496 -2.021 1.00 92.88 292 VAL A N 1
ATOM 2072 C CA . VAL A 1 292 ? -9.361 13.056 -1.846 1.00 92.88 292 VAL A CA 1
ATOM 2073 C C . VAL A 1 292 ? -8.529 13.785 -2.892 1.00 92.88 292 VAL A C 1
ATOM 2075 O O . VAL A 1 292 ? -8.653 13.518 -4.086 1.00 92.88 292 VAL A O 1
ATOM 2078 N N . ALA A 1 293 ? -7.701 14.723 -2.437 1.00 90.06 293 ALA A N 1
ATOM 2079 C CA . ALA A 1 293 ? -6.761 15.420 -3.303 1.00 90.06 293 ALA A CA 1
ATOM 2080 C C . ALA A 1 293 ? -5.642 14.469 -3.754 1.00 90.06 293 ALA A C 1
ATOM 2082 O O . ALA A 1 293 ? -5.036 13.774 -2.933 1.00 90.06 293 ALA A O 1
ATOM 2083 N N . LEU A 1 294 ? -5.383 14.465 -5.057 1.00 88.50 294 LEU A N 1
ATOM 2084 C CA . LEU A 1 294 ? -4.371 13.677 -5.743 1.00 88.50 294 LEU A CA 1
ATOM 2085 C C . LEU A 1 294 ? -3.438 14.643 -6.484 1.00 88.50 294 LEU A C 1
ATOM 2087 O O . LEU A 1 294 ? -3.796 15.211 -7.517 1.00 88.50 294 LEU A O 1
ATOM 2091 N N . GLN A 1 295 ? -2.249 14.871 -5.930 1.00 85.38 295 GLN A N 1
ATOM 2092 C CA . GLN A 1 295 ? -1.314 15.879 -6.427 1.00 85.38 295 GLN A CA 1
ATOM 2093 C C . GLN A 1 295 ? 0.129 15.370 -6.392 1.00 85.38 295 GLN A C 1
ATOM 2095 O O . GLN A 1 295 ? 0.506 14.576 -5.522 1.00 85.38 295 GLN A O 1
ATOM 2100 N N . GLY A 1 296 ? 0.932 15.884 -7.323 1.00 86.06 296 GLY A N 1
ATOM 2101 C CA . GLY A 1 296 ? 2.355 15.602 -7.438 1.00 86.06 296 GLY A CA 1
ATOM 2102 C C . GLY A 1 296 ? 2.653 14.212 -7.992 1.00 86.06 296 GLY A C 1
ATOM 2103 O O . GLY A 1 296 ? 1.816 13.552 -8.609 1.00 86.06 296 GLY A O 1
ATOM 2104 N N . GLU A 1 297 ? 3.883 13.770 -7.769 1.00 85.81 297 GLU A N 1
ATOM 2105 C CA . GLU A 1 297 ? 4.328 12.422 -8.104 1.00 85.81 297 GLU A CA 1
ATOM 2106 C C . GLU A 1 297 ? 3.809 11.410 -7.077 1.00 85.81 297 GLU A C 1
ATOM 2108 O O . GLU A 1 297 ? 3.914 11.641 -5.866 1.00 85.81 297 GLU A O 1
ATOM 2113 N N . LEU A 1 298 ? 3.253 10.287 -7.547 1.00 86.44 298 LEU A N 1
ATOM 2114 C CA . LEU A 1 298 ? 3.004 9.141 -6.677 1.00 86.44 298 LEU A CA 1
ATOM 2115 C C . LEU A 1 298 ? 4.292 8.347 -6.491 1.00 86.44 298 LEU A C 1
ATOM 2117 O O . LEU A 1 298 ? 4.836 7.777 -7.433 1.00 86.44 298 LEU A O 1
ATOM 2121 N N . VAL A 1 299 ? 4.750 8.290 -5.246 1.00 88.00 299 VAL A N 1
ATOM 2122 C CA . VAL A 1 299 ? 6.009 7.647 -4.868 1.00 88.00 299 VAL A CA 1
ATOM 2123 C C . VAL A 1 299 ? 5.754 6.394 -4.044 1.00 88.00 299 VAL A C 1
ATOM 2125 O O . VAL A 1 299 ? 4.875 6.355 -3.178 1.00 88.00 299 VAL A O 1
ATOM 2128 N N . GLU A 1 300 ? 6.559 5.368 -4.300 1.00 86.06 300 GLU A N 1
ATOM 2129 C CA . GLU A 1 300 ? 6.491 4.081 -3.604 1.00 86.06 300 GLU A CA 1
ATOM 2130 C C . GLU A 1 300 ? 7.025 4.194 -2.179 1.00 86.06 300 GLU A C 1
ATOM 2132 O O . GLU A 1 300 ? 6.447 3.642 -1.245 1.00 86.06 300 GLU A O 1
ATOM 2137 N N . ARG A 1 301 ? 8.118 4.948 -1.995 1.00 82.94 301 ARG A N 1
ATOM 2138 C CA . ARG A 1 301 ? 8.781 5.071 -0.700 1.00 82.94 301 ARG A CA 1
ATOM 2139 C C . ARG A 1 301 ? 8.264 6.219 0.153 1.00 82.94 301 ARG A C 1
ATOM 2141 O O . ARG A 1 301 ? 8.280 7.389 -0.242 1.00 82.94 301 ARG A O 1
ATOM 2148 N N . ARG A 1 302 ? 7.922 5.911 1.402 1.00 78.12 302 ARG A N 1
ATOM 2149 C CA . ARG A 1 302 ? 7.477 6.899 2.383 1.00 78.12 302 ARG A CA 1
ATOM 2150 C C . ARG A 1 302 ? 8.599 7.883 2.731 1.00 78.12 302 ARG A C 1
ATOM 2152 O O . ARG A 1 302 ? 9.735 7.501 3.006 1.00 78.12 302 ARG A O 1
ATOM 2159 N N . GLY A 1 303 ? 8.265 9.175 2.757 1.00 67.69 303 GLY A N 1
ATOM 2160 C CA . GLY A 1 303 ? 9.216 10.259 3.037 1.00 67.69 303 GLY A CA 1
ATOM 2161 C C . GLY A 1 303 ? 10.044 10.715 1.830 1.00 67.69 303 GLY A C 1
ATOM 2162 O O . GLY A 1 303 ? 10.891 11.594 1.991 1.00 67.69 303 GLY A O 1
ATOM 2163 N N . ALA A 1 304 ? 9.811 10.144 0.642 1.00 66.00 304 ALA A N 1
ATOM 2164 C CA . ALA A 1 304 ? 10.194 10.770 -0.620 1.00 66.00 304 ALA A CA 1
ATOM 2165 C C . ALA A 1 304 ? 9.350 12.037 -0.871 1.00 66.00 304 ALA A C 1
ATOM 2167 O O . ALA A 1 304 ? 8.297 12.212 -0.254 1.00 66.00 304 ALA A O 1
ATOM 2168 N N . GLN A 1 305 ? 9.814 12.930 -1.750 1.00 67.50 305 GLN A N 1
ATOM 2169 C CA . GLN A 1 305 ? 8.993 14.060 -2.193 1.00 67.50 305 GLN A CA 1
ATOM 2170 C C . GLN A 1 305 ? 7.863 13.528 -3.082 1.00 67.50 305 GLN A C 1
ATOM 2172 O O . GLN A 1 305 ? 8.144 12.808 -4.029 1.00 67.50 305 GLN A O 1
ATOM 2177 N N . GLY A 1 306 ? 6.610 13.844 -2.751 1.00 76.38 306 GLY A N 1
ATOM 2178 C CA . GLY A 1 306 ? 5.429 13.344 -3.460 1.00 76.38 306 GLY A CA 1
ATOM 2179 C C . GLY A 1 306 ? 4.383 12.724 -2.532 1.00 76.38 306 GLY A C 1
ATOM 2180 O O . GLY A 1 306 ? 4.533 12.696 -1.306 1.00 76.38 306 GLY A O 1
ATOM 2181 N N . THR A 1 307 ? 3.303 12.222 -3.127 1.00 84.00 307 THR A N 1
ATOM 2182 C CA . THR A 1 307 ? 2.229 11.530 -2.408 1.00 84.00 307 THR A CA 1
ATOM 2183 C C . THR A 1 307 ? 2.571 10.047 -2.302 1.00 84.00 307 THR A C 1
ATOM 2185 O O . THR A 1 307 ? 2.767 9.365 -3.304 1.00 84.00 307 THR A O 1
ATOM 2188 N N . HIS A 1 308 ? 2.636 9.521 -1.078 1.00 90.19 308 HIS A N 1
ATOM 2189 C CA . HIS A 1 308 ? 2.947 8.108 -0.853 1.00 90.19 308 HIS A CA 1
ATOM 2190 C C . HIS A 1 308 ? 1.793 7.202 -1.307 1.00 90.19 308 HIS A C 1
ATOM 2192 O O . HIS A 1 308 ? 0.703 7.241 -0.727 1.00 90.19 308 HIS A O 1
ATOM 2198 N N . LEU A 1 309 ? 2.044 6.370 -2.320 1.00 91.94 309 LEU A N 1
ATOM 2199 C CA . LEU A 1 309 ? 1.036 5.517 -2.957 1.00 91.94 309 LEU A CA 1
ATOM 2200 C C . LEU A 1 309 ? 0.395 4.539 -1.969 1.00 91.94 309 LEU A C 1
ATOM 2202 O O . LEU A 1 309 ? -0.828 4.441 -1.900 1.00 91.94 309 LEU A O 1
ATOM 2206 N N . GLY A 1 310 ? 1.202 3.860 -1.149 1.00 92.88 310 GLY A N 1
ATOM 2207 C CA . GLY A 1 310 ? 0.685 2.894 -0.180 1.00 92.88 310 GLY A CA 1
ATOM 2208 C C . GLY A 1 310 ? -0.264 3.526 0.841 1.00 92.88 310 GLY A C 1
ATOM 2209 O O . GLY A 1 310 ? -1.306 2.954 1.163 1.00 92.88 310 GLY A O 1
ATOM 2210 N N . ALA A 1 311 ? 0.044 4.736 1.313 1.00 90.75 311 ALA A N 1
ATOM 2211 C CA . ALA A 1 311 ? -0.848 5.484 2.192 1.00 90.75 311 ALA A CA 1
ATOM 2212 C C . ALA A 1 311 ? -2.144 5.911 1.485 1.00 90.75 311 ALA A C 1
ATOM 2214 O O . ALA A 1 311 ? -3.210 5.861 2.103 1.00 90.75 311 ALA A O 1
ATOM 2215 N N . LEU A 1 312 ? -2.070 6.303 0.209 1.00 92.62 312 LEU A N 1
ATOM 2216 C CA . LEU A 1 312 ? -3.243 6.645 -0.594 1.00 92.62 312 LEU A CA 1
ATOM 2217 C C . LEU A 1 312 ? -4.160 5.432 -0.792 1.00 92.62 312 LEU A C 1
ATOM 2219 O O . LEU A 1 312 ? -5.349 5.522 -0.496 1.00 92.62 312 LEU A O 1
ATOM 2223 N N . LEU A 1 313 ? -3.621 4.289 -1.218 1.00 94.81 313 LEU A N 1
ATOM 2224 C CA . LEU A 1 313 ? -4.402 3.067 -1.435 1.00 94.81 313 LEU A CA 1
ATOM 2225 C C . LEU A 1 313 ? -5.095 2.608 -0.143 1.00 94.81 313 LEU A C 1
ATOM 2227 O O . LEU A 1 313 ? -6.294 2.341 -0.145 1.00 94.81 313 LEU A O 1
ATOM 2231 N N . LEU A 1 314 ? -4.387 2.627 0.993 1.00 92.00 314 LEU A N 1
ATOM 2232 C CA . LEU A 1 314 ? -4.976 2.322 2.304 1.00 92.00 314 LEU A CA 1
ATOM 2233 C C . LEU A 1 314 ? -6.038 3.338 2.745 1.00 92.00 314 LEU A C 1
ATOM 2235 O O . LEU A 1 314 ? -6.963 2.989 3.483 1.00 92.00 314 LEU A O 1
ATOM 2239 N N . ARG A 1 315 ? -5.913 4.605 2.331 1.00 91.00 315 ARG A N 1
ATOM 2240 C CA . ARG A 1 315 ? -6.935 5.631 2.575 1.00 91.00 315 ARG A CA 1
ATOM 2241 C C . ARG A 1 315 ? -8.201 5.321 1.780 1.00 91.00 315 ARG A C 1
ATOM 2243 O O . ARG A 1 315 ? -9.279 5.355 2.365 1.00 91.00 315 ARG A O 1
ATOM 2250 N N . LEU A 1 316 ? -8.077 4.981 0.497 1.00 93.94 316 LEU A N 1
ATOM 2251 C CA . LEU A 1 316 ? -9.215 4.613 -0.353 1.00 93.94 316 LEU A CA 1
ATOM 2252 C C . LEU A 1 316 ? -9.905 3.334 0.147 1.00 93.94 316 LEU A C 1
ATOM 2254 O O . LEU A 1 316 ? -11.123 3.323 0.305 1.00 93.94 316 LEU A O 1
ATOM 2258 N N . ASP A 1 317 ? -9.135 2.311 0.517 1.00 92.12 317 ASP A N 1
ATOM 2259 C CA . ASP A 1 317 ? -9.638 1.069 1.120 1.00 92.12 317 ASP A CA 1
ATOM 2260 C C . ASP A 1 317 ? -10.378 1.333 2.453 1.00 92.12 317 ASP A C 1
ATOM 2262 O O . ASP A 1 317 ? -11.448 0.789 2.733 1.00 92.12 317 ASP A O 1
ATOM 2266 N N . ARG A 1 318 ? -9.885 2.275 3.273 1.00 88.25 318 ARG A N 1
ATOM 2267 C CA . ARG A 1 318 ? -10.605 2.726 4.477 1.00 88.25 318 ARG A CA 1
ATOM 2268 C C . ARG A 1 318 ? -11.927 3.416 4.140 1.00 88.25 318 ARG A C 1
ATOM 2270 O O . ARG A 1 318 ? -12.914 3.153 4.821 1.00 88.25 318 ARG A O 1
ATOM 2277 N N . ILE A 1 319 ? -11.956 4.288 3.131 1.00 90.06 319 ILE A N 1
ATOM 2278 C CA . ILE A 1 319 ? -13.183 4.972 2.687 1.00 90.06 319 ILE A CA 1
ATOM 2279 C C . ILE A 1 319 ? -14.207 3.953 2.174 1.00 90.06 319 ILE A C 1
ATOM 2281 O O . ILE A 1 319 ? -15.386 4.056 2.519 1.00 90.06 319 ILE A O 1
ATOM 2285 N N . ALA A 1 320 ? -13.768 2.936 1.425 1.00 91.06 320 ALA A N 1
ATOM 2286 C CA . ALA A 1 320 ? -14.632 1.859 0.942 1.00 91.06 320 ALA A CA 1
ATOM 2287 C C . ALA A 1 320 ? -15.394 1.189 2.098 1.00 91.06 320 ALA A C 1
ATOM 2289 O O . ALA A 1 320 ? -16.603 0.973 2.012 1.00 91.06 320 ALA A O 1
ATOM 2290 N N . ARG A 1 321 ? -14.716 0.967 3.231 1.00 85.38 321 ARG A N 1
ATOM 2291 C CA . ARG A 1 321 ? -15.290 0.335 4.429 1.00 85.38 321 ARG A CA 1
ATOM 2292 C C . ARG A 1 321 ? -16.133 1.253 5.322 1.00 85.38 321 ARG A C 1
ATOM 2294 O O . ARG A 1 321 ? -16.718 0.760 6.284 1.00 85.38 321 ARG A O 1
ATOM 2301 N N . ARG A 1 322 ? -16.237 2.561 5.054 1.00 82.75 322 ARG A N 1
ATOM 2302 C CA . ARG A 1 322 ? -17.054 3.490 5.866 1.00 82.75 322 ARG A CA 1
ATOM 2303 C C . ARG A 1 322 ? -18.498 3.547 5.366 1.00 82.75 322 ARG A C 1
ATOM 2305 O O . ARG A 1 322 ? -18.710 4.072 4.278 1.00 82.75 322 ARG A O 1
ATOM 2312 N N . PRO A 1 323 ? -19.513 3.090 6.124 1.00 78.50 323 PRO A N 1
ATOM 2313 C CA . PRO A 1 323 ? -20.888 3.052 5.609 1.00 78.50 323 PRO A CA 1
ATOM 2314 C C . PRO A 1 323 ? -21.499 4.433 5.338 1.00 78.50 323 PRO A C 1
ATOM 2316 O O . PRO A 1 323 ? -22.131 4.605 4.300 1.00 78.50 323 PRO A O 1
ATOM 2319 N N . GLY A 1 324 ? -21.221 5.434 6.184 1.00 80.38 324 GLY A N 1
ATOM 2320 C CA . GLY A 1 324 ? -21.771 6.788 6.023 1.00 80.38 324 GLY A CA 1
ATOM 2321 C C . GLY A 1 324 ? -21.291 7.560 4.788 1.00 80.38 324 GLY A C 1
ATOM 2322 O O . GLY A 1 324 ? -22.027 8.396 4.266 1.00 80.38 324 GLY A O 1
ATOM 2323 N N . THR A 1 325 ? -20.103 7.255 4.260 1.00 89.06 325 THR A N 1
ATOM 2324 C CA . THR A 1 325 ? -19.598 7.898 3.040 1.00 89.06 325 THR A CA 1
ATOM 2325 C C . THR A 1 325 ? -20.232 7.249 1.818 1.00 89.06 325 THR A C 1
ATOM 2327 O O . THR A 1 325 ? -20.107 6.043 1.628 1.00 89.06 325 THR A O 1
ATOM 2330 N N . ARG A 1 326 ? -20.915 8.026 0.975 1.00 92.06 326 ARG A N 1
ATOM 2331 C CA . ARG A 1 326 ? -21.620 7.531 -0.223 1.00 92.06 326 ARG A CA 1
ATOM 2332 C C . ARG A 1 326 ? -21.000 8.035 -1.519 1.00 92.06 326 ARG A C 1
ATOM 2334 O O . ARG A 1 326 ? -21.050 7.322 -2.516 1.00 92.06 326 ARG A O 1
ATOM 2341 N N . VAL A 1 327 ? -20.406 9.226 -1.499 1.00 96.19 327 VAL A N 1
ATOM 2342 C CA . VAL A 1 327 ? -19.754 9.850 -2.656 1.00 96.19 327 VAL A CA 1
ATOM 2343 C C . VAL A 1 327 ? -18.274 10.073 -2.360 1.00 96.19 327 VAL A C 1
ATOM 2345 O O . VAL A 1 327 ? -17.910 10.535 -1.279 1.00 96.19 327 VAL A O 1
ATOM 2348 N N . VAL A 1 328 ? -17.419 9.759 -3.327 1.00 97.50 328 VAL A N 1
ATOM 2349 C CA . VAL A 1 328 ? -15.975 9.989 -3.259 1.00 97.50 328 VAL A CA 1
ATOM 2350 C C . VAL A 1 328 ? -15.558 10.785 -4.484 1.00 97.50 328 VAL A C 1
ATOM 2352 O O . VAL A 1 328 ? -15.747 10.336 -5.611 1.00 97.50 328 VAL A O 1
ATOM 2355 N N . VAL A 1 329 ? -14.993 11.966 -4.259 1.00 97.56 329 VAL A N 1
ATOM 2356 C CA . VAL A 1 329 ? -14.444 12.824 -5.307 1.00 97.56 329 VAL A CA 1
ATOM 2357 C C . VAL A 1 329 ? -12.924 12.686 -5.299 1.00 97.56 329 VAL A C 1
ATOM 2359 O O . VAL A 1 329 ? -12.262 13.054 -4.334 1.00 97.56 329 VAL A O 1
ATOM 2362 N N . LEU A 1 330 ? -12.353 12.140 -6.364 1.00 96.56 330 LEU A N 1
ATOM 2363 C CA . LEU A 1 330 ? -10.915 12.121 -6.599 1.00 96.56 330 LEU A CA 1
ATOM 2364 C C . LEU A 1 330 ? -10.558 13.391 -7.365 1.00 96.56 330 LEU A C 1
ATOM 2366 O O . LEU A 1 330 ? -10.909 13.522 -8.535 1.00 96.56 330 LEU A O 1
ATOM 2370 N N . GLN A 1 331 ? -9.918 14.343 -6.691 1.00 92.50 331 GLN A N 1
ATOM 2371 C CA . GLN A 1 331 ? -9.592 15.637 -7.284 1.00 92.50 331 GLN A CA 1
ATOM 2372 C C . GLN A 1 331 ? -8.125 15.677 -7.698 1.00 92.50 331 GLN A C 1
ATOM 2374 O O . GLN A 1 331 ? -7.248 15.531 -6.847 1.00 92.50 331 GLN A O 1
ATOM 2379 N N . THR A 1 332 ? -7.860 15.910 -8.983 1.00 89.62 332 THR A N 1
ATOM 2380 C CA . THR A 1 332 ? -6.500 16.038 -9.522 1.00 89.62 332 THR A CA 1
ATOM 2381 C C . THR A 1 332 ? -6.205 17.421 -10.063 1.00 89.62 332 THR A C 1
ATOM 2383 O O . THR A 1 332 ? -6.982 17.963 -10.844 1.00 89.62 332 THR A O 1
ATOM 2386 N N . GLU A 1 333 ? -5.009 17.909 -9.749 1.00 76.62 333 GLU A N 1
ATOM 2387 C CA . GLU A 1 333 ? -4.416 19.079 -10.404 1.00 76.62 333 GLU A CA 1
ATOM 2388 C C . GLU A 1 333 ? -3.224 18.643 -11.266 1.00 76.62 333 GLU A C 1
ATOM 2390 O O . GLU A 1 333 ? -3.327 18.615 -12.486 1.00 76.62 333 GLU A O 1
ATOM 2395 N N . ASN A 1 334 ? -2.129 18.198 -10.634 1.00 80.31 334 ASN A N 1
ATOM 2396 C CA . ASN A 1 334 ? -0.880 17.798 -11.298 1.00 80.31 334 ASN A CA 1
ATOM 2397 C C . ASN A 1 334 ? -0.408 16.418 -10.822 1.00 80.31 334 ASN A C 1
ATOM 2399 O O . ASN A 1 334 ? 0.629 16.295 -10.172 1.00 80.31 334 ASN A O 1
ATOM 2403 N N . LEU A 1 335 ? -1.203 15.379 -11.073 1.00 88.75 335 LEU A N 1
ATOM 2404 C CA . LEU A 1 335 ? -0.862 14.007 -10.689 1.00 88.75 335 LEU A CA 1
ATOM 2405 C C . LEU A 1 335 ? 0.043 13.359 -11.748 1.00 88.75 335 LEU A C 1
ATOM 2407 O O . LEU A 1 335 ? -0.314 13.335 -12.925 1.00 88.75 335 LEU A O 1
ATOM 2411 N N . SER A 1 336 ? 1.179 12.799 -11.334 1.00 89.75 336 SER A N 1
ATOM 2412 C CA . SER A 1 336 ? 2.037 11.971 -12.189 1.00 89.75 336 SER A CA 1
ATOM 2413 C C . SER A 1 336 ? 1.947 10.510 -11.756 1.00 89.75 336 SER A C 1
ATOM 2415 O O . SER A 1 336 ? 2.168 10.194 -10.586 1.00 89.75 336 SER A O 1
ATOM 2417 N N . LEU A 1 337 ? 1.618 9.638 -12.712 1.00 90.06 337 LEU A N 1
ATOM 2418 C CA . LEU A 1 337 ? 1.452 8.196 -12.523 1.00 90.06 337 LEU A CA 1
ATOM 2419 C C . LEU A 1 337 ? 2.382 7.420 -13.448 1.00 90.06 337 LEU A C 1
ATOM 2421 O O . LEU A 1 337 ? 2.577 7.820 -14.598 1.00 90.06 337 LEU A O 1
ATOM 2425 N N . ASP A 1 338 ? 2.875 6.265 -13.013 1.00 88.19 338 ASP A N 1
ATOM 2426 C CA . ASP A 1 338 ? 3.323 5.205 -13.919 1.00 88.19 338 ASP A CA 1
ATOM 2427 C C . ASP A 1 338 ? 2.161 4.277 -14.338 1.00 88.19 338 ASP A C 1
ATOM 2429 O O . ASP A 1 338 ? 1.021 4.429 -13.901 1.00 88.19 338 ASP A O 1
ATOM 2433 N N . TRP A 1 339 ? 2.421 3.333 -15.244 1.00 87.06 339 TRP A N 1
ATOM 2434 C CA . TRP A 1 339 ? 1.376 2.456 -15.785 1.00 87.06 339 TRP A CA 1
ATOM 2435 C C . TRP A 1 339 ? 0.863 1.395 -14.802 1.00 87.06 339 TRP A C 1
ATOM 2437 O O . TRP A 1 339 ? -0.299 1.017 -14.908 1.00 87.06 339 TRP A O 1
ATOM 2447 N N . ALA A 1 340 ? 1.678 0.928 -13.853 1.00 89.19 340 ALA A N 1
ATOM 2448 C CA . ALA A 1 340 ? 1.204 0.015 -12.811 1.00 89.19 340 ALA A CA 1
ATOM 2449 C C . ALA A 1 340 ? 0.372 0.775 -11.769 1.00 89.19 340 ALA A C 1
ATOM 2451 O O . ALA A 1 340 ? -0.681 0.303 -11.357 1.00 89.19 340 ALA A O 1
ATOM 2452 N N . GLN A 1 341 ? 0.770 2.002 -11.430 1.00 93.81 341 GLN A N 1
ATOM 2453 C CA . GLN A 1 341 ? 0.002 2.877 -10.541 1.00 93.81 341 GLN A CA 1
ATOM 2454 C C . GLN A 1 341 ? -1.383 3.218 -11.106 1.00 93.81 341 GLN A C 1
ATOM 2456 O O . GLN A 1 341 ? -2.348 3.316 -10.347 1.00 93.81 341 GLN A O 1
ATOM 2461 N N . VAL A 1 342 ? -1.510 3.367 -12.434 1.00 94.38 342 VAL A N 1
ATOM 2462 C CA . VAL A 1 342 ? -2.825 3.484 -13.088 1.00 94.38 342 VAL A CA 1
ATOM 2463 C C . VAL A 1 342 ? -3.689 2.263 -12.773 1.00 94.38 342 VAL A C 1
ATOM 2465 O O . VAL A 1 342 ? -4.852 2.426 -12.416 1.00 94.38 342 VAL A O 1
ATOM 2468 N N . GLU A 1 343 ? -3.144 1.051 -12.856 1.00 92.75 343 GLU A N 1
ATOM 2469 C CA . GLU A 1 343 ? -3.890 -0.173 -12.545 1.00 92.75 343 GLU A CA 1
ATOM 2470 C C . GLU A 1 343 ? -4.253 -0.288 -11.063 1.00 92.75 343 GLU A C 1
ATOM 2472 O O . GLU A 1 343 ? -5.407 -0.583 -10.758 1.00 92.75 343 GLU A O 1
ATOM 2477 N N . GLU A 1 344 ? -3.337 0.027 -10.144 1.00 95.12 344 GLU A N 1
ATOM 2478 C CA . GLU A 1 344 ? -3.626 -0.008 -8.704 1.00 95.12 344 GLU A CA 1
ATOM 2479 C C . GLU A 1 344 ? -4.702 1.008 -8.306 1.00 95.12 344 GLU A C 1
ATOM 2481 O O . GLU A 1 344 ? -5.602 0.689 -7.525 1.00 95.12 344 GLU A O 1
ATOM 2486 N N . LEU A 1 345 ? -4.671 2.217 -8.879 1.00 95.81 345 LEU A N 1
ATOM 2487 C CA . LEU A 1 345 ? -5.734 3.200 -8.670 1.00 95.81 345 LEU A CA 1
ATOM 2488 C C . LEU A 1 345 ? -7.061 2.729 -9.264 1.00 95.81 345 LEU A C 1
ATOM 2490 O O . LEU A 1 345 ? -8.094 2.878 -8.614 1.00 95.81 345 LEU A O 1
ATOM 2494 N N . ARG A 1 346 ? -7.058 2.127 -10.460 1.00 96.12 346 ARG A N 1
ATOM 2495 C CA . ARG A 1 346 ? -8.271 1.535 -11.050 1.00 96.12 346 ARG A CA 1
ATOM 2496 C C . ARG A 1 346 ? -8.828 0.414 -10.173 1.00 96.12 346 ARG A C 1
ATOM 2498 O O . ARG A 1 346 ? -10.043 0.346 -10.008 1.00 96.12 346 ARG A O 1
ATOM 2505 N N . GLY A 1 347 ? -7.965 -0.418 -9.589 1.00 95.31 347 GLY A N 1
ATOM 2506 C CA . GLY A 1 347 ? -8.336 -1.446 -8.615 1.00 95.31 347 GLY A CA 1
ATOM 2507 C C . GLY A 1 347 ? -8.999 -0.842 -7.377 1.00 95.31 347 GLY A C 1
ATOM 2508 O O . GLY A 1 347 ? -10.129 -1.195 -7.051 1.00 95.31 347 GLY A O 1
ATOM 2509 N N . ALA A 1 348 ? -8.370 0.164 -6.765 1.00 96.69 348 ALA A N 1
ATOM 2510 C CA . ALA A 1 348 ? -8.934 0.859 -5.609 1.00 96.69 348 ALA A CA 1
ATOM 2511 C C . ALA A 1 348 ? -10.268 1.570 -5.926 1.00 96.69 348 ALA A C 1
ATOM 2513 O O . ALA A 1 348 ? -11.187 1.573 -5.105 1.00 96.69 348 ALA A O 1
ATOM 2514 N N . ILE A 1 349 ? -10.412 2.147 -7.125 1.00 97.75 349 ILE A N 1
ATOM 2515 C CA . ILE A 1 349 ? -11.677 2.728 -7.604 1.00 97.75 349 ILE A CA 1
ATOM 2516 C C . ILE A 1 349 ? -12.740 1.638 -7.770 1.00 97.75 349 ILE A C 1
ATOM 2518 O O . ILE A 1 349 ? -13.887 1.832 -7.365 1.00 97.75 349 ILE A O 1
ATOM 2522 N N . ALA A 1 350 ? -12.380 0.484 -8.333 1.00 96.50 350 ALA A N 1
ATOM 2523 C CA . ALA A 1 350 ? -13.294 -0.642 -8.467 1.00 96.50 350 ALA A CA 1
ATOM 2524 C C . ALA A 1 350 ? -13.766 -1.152 -7.096 1.00 96.50 350 ALA A C 1
ATOM 2526 O O . ALA A 1 350 ? -14.958 -1.414 -6.930 1.00 96.50 350 ALA A O 1
ATOM 2527 N N . ASP A 1 351 ? -12.881 -1.212 -6.099 1.00 96.06 351 ASP A N 1
ATOM 2528 C CA . ASP A 1 351 ? -13.228 -1.602 -4.729 1.00 96.06 351 ASP A CA 1
ATOM 2529 C C . ASP A 1 351 ? -14.168 -0.596 -4.053 1.00 96.06 351 ASP A C 1
ATOM 2531 O O . ASP A 1 351 ? -15.159 -0.996 -3.433 1.00 96.06 351 ASP A O 1
ATOM 2535 N N . LEU A 1 352 ? -13.943 0.711 -4.239 1.00 97.19 352 LEU A N 1
ATOM 2536 C CA . LEU A 1 352 ? -14.881 1.751 -3.800 1.00 97.19 352 LEU A CA 1
ATOM 2537 C C . LEU A 1 352 ? -16.271 1.543 -4.415 1.00 97.19 352 LEU A C 1
ATOM 2539 O O . LEU A 1 352 ? -17.280 1.535 -3.707 1.00 97.19 352 LEU A O 1
ATOM 2543 N N . ARG A 1 353 ? -16.339 1.332 -5.731 1.00 97.31 353 ARG A N 1
ATOM 2544 C CA . ARG A 1 353 ? -17.610 1.131 -6.442 1.00 97.31 353 ARG A CA 1
ATOM 2545 C C . ARG A 1 353 ? -18.306 -0.156 -6.004 1.00 97.31 353 ARG A C 1
ATOM 2547 O O . ARG A 1 353 ? -19.514 -0.155 -5.768 1.00 97.31 353 ARG A O 1
ATOM 2554 N N . LYS A 1 354 ? -17.548 -1.238 -5.807 1.00 96.62 354 LYS A N 1
ATOM 2555 C CA . LYS A 1 354 ? -18.044 -2.514 -5.272 1.00 96.62 354 LYS A CA 1
ATOM 2556 C C . LYS A 1 354 ? -18.598 -2.369 -3.852 1.00 96.62 354 LYS A C 1
ATOM 2558 O O . LYS A 1 354 ? -19.577 -3.030 -3.518 1.00 96.62 354 LYS A O 1
ATOM 2563 N N . ALA A 1 355 ? -18.037 -1.466 -3.048 1.00 95.06 355 ALA A N 1
ATOM 2564 C CA . ALA A 1 355 ? -18.561 -1.087 -1.735 1.00 95.06 355 ALA A CA 1
ATOM 2565 C C . ALA A 1 355 ? -19.787 -0.144 -1.795 1.00 95.06 355 ALA A C 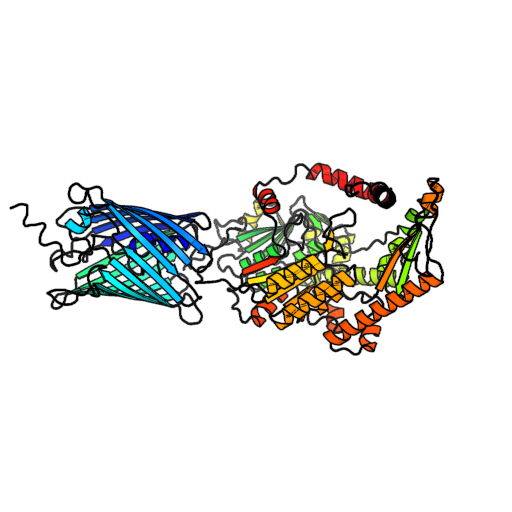1
ATOM 2567 O O . ALA A 1 355 ? -20.216 0.393 -0.770 1.00 95.06 355 ALA A O 1
ATOM 2568 N N . GLY A 1 356 ? -20.355 0.081 -2.985 1.00 95.38 356 GLY A N 1
ATOM 2569 C CA . GLY A 1 356 ? -21.547 0.899 -3.203 1.00 95.38 356 GLY A CA 1
ATOM 2570 C C . GLY A 1 356 ? -21.285 2.405 -3.220 1.00 95.38 356 GLY A C 1
ATOM 2571 O O . GLY A 1 356 ? -22.239 3.182 -3.159 1.00 95.38 356 GLY A O 1
ATOM 2572 N N . LYS A 1 357 ? -20.018 2.839 -3.281 1.00 96.25 357 LYS A N 1
ATOM 2573 C CA . LYS A 1 357 ? -19.667 4.262 -3.370 1.00 96.25 357 LYS A CA 1
ATOM 2574 C C . LYS A 1 357 ? -19.873 4.770 -4.794 1.00 96.25 357 LYS A C 1
ATOM 2576 O O . LYS A 1 357 ? -19.570 4.068 -5.753 1.00 96.25 357 LYS A O 1
ATOM 2581 N N . LYS A 1 358 ? -20.347 6.008 -4.922 1.00 97.56 358 LYS A N 1
ATOM 2582 C CA . LYS A 1 358 ? -20.324 6.767 -6.176 1.00 97.56 358 LYS A CA 1
ATOM 2583 C C . LYS A 1 358 ? -18.997 7.500 -6.284 1.00 97.56 358 LYS A C 1
ATOM 2585 O O . LYS A 1 358 ? -18.677 8.296 -5.402 1.00 97.56 358 LYS A O 1
ATOM 2590 N N . VAL A 1 359 ? -18.227 7.226 -7.329 1.00 98.31 359 VAL A N 1
ATOM 2591 C CA . VAL A 1 359 ? -16.880 7.783 -7.492 1.00 98.31 359 VAL A CA 1
ATOM 2592 C C . VAL A 1 359 ? -16.859 8.767 -8.656 1.00 98.31 359 VAL A C 1
ATOM 2594 O O . VAL A 1 359 ? -17.200 8.413 -9.783 1.00 98.31 359 VAL A O 1
ATOM 2597 N N . LEU A 1 360 ? -16.447 10.001 -8.378 1.00 98.25 360 LEU A N 1
ATOM 2598 C CA . LEU A 1 360 ? -16.253 11.074 -9.351 1.00 98.25 360 LEU A CA 1
ATOM 2599 C C . LEU A 1 360 ? -14.761 11.395 -9.443 1.00 98.25 360 LEU A C 1
ATOM 2601 O O . LEU A 1 360 ? -14.136 11.659 -8.423 1.00 98.25 360 LEU A O 1
ATOM 2605 N N . TRP A 1 361 ? -14.200 11.432 -10.647 1.00 97.88 361 TRP A N 1
ATOM 2606 C CA . TRP A 1 361 ? -12.920 12.089 -10.900 1.00 97.88 361 TRP A CA 1
ATOM 2607 C C . TRP A 1 361 ? -13.167 13.536 -11.324 1.00 97.88 361 TRP A C 1
ATOM 2609 O O . TRP A 1 361 ? -13.896 13.769 -12.283 1.00 97.88 361 TRP A O 1
ATOM 2619 N N . TYR A 1 362 ? -12.561 14.500 -10.642 1.00 96.94 362 TYR A N 1
ATOM 2620 C CA . TYR A 1 362 ? -12.632 15.916 -10.996 1.00 96.94 362 TYR A CA 1
ATOM 2621 C C . TYR A 1 362 ? -11.226 16.432 -11.300 1.00 96.94 362 TYR A C 1
ATOM 2623 O O . TYR A 1 362 ? -10.330 16.293 -10.465 1.00 96.94 362 TYR A O 1
ATOM 2631 N N . ALA A 1 363 ? -11.015 17.004 -12.484 1.00 94.69 363 ALA A N 1
ATOM 2632 C CA . ALA A 1 363 ? -9.694 17.451 -12.909 1.00 94.69 363 ALA A CA 1
ATOM 2633 C C . ALA A 1 363 ? -9.718 18.828 -13.576 1.00 94.69 363 ALA A C 1
ATOM 2635 O O . ALA A 1 363 ? -10.613 19.135 -14.362 1.00 94.69 363 ALA A O 1
ATOM 2636 N N . ASP A 1 364 ? -8.676 19.616 -13.321 1.00 90.81 364 ASP A N 1
ATOM 2637 C CA . ASP A 1 364 ? -8.369 20.788 -14.145 1.00 90.81 364 ASP A CA 1
ATOM 2638 C C . ASP A 1 364 ? -7.605 20.356 -15.403 1.00 90.81 364 ASP A C 1
ATOM 2640 O O . ASP A 1 364 ? -7.977 20.703 -16.519 1.00 90.81 364 ASP A O 1
ATOM 2644 N N . HIS A 1 365 ? -6.592 19.503 -15.255 1.00 90.12 365 HIS A N 1
ATOM 2645 C CA . HIS A 1 365 ? -5.841 18.945 -16.377 1.00 90.12 365 HIS A CA 1
ATOM 2646 C C . HIS A 1 365 ? -5.811 17.425 -16.292 1.00 90.12 365 HIS A C 1
ATOM 2648 O O . HIS A 1 365 ? -5.467 16.846 -15.258 1.00 90.12 365 HIS A O 1
ATOM 2654 N N . LEU A 1 366 ? -6.164 16.762 -17.392 1.00 92.00 366 LEU A N 1
ATOM 2655 C CA . LEU A 1 366 ? -6.262 15.311 -17.440 1.00 92.00 366 LEU A CA 1
ATOM 2656 C C . LEU A 1 366 ? -5.428 14.746 -18.590 1.00 92.00 366 LEU A C 1
ATOM 2658 O O . LEU A 1 366 ? -5.857 14.719 -19.739 1.00 92.00 366 LEU A O 1
ATOM 2662 N N . GLY A 1 367 ? -4.209 14.307 -18.272 1.00 92.38 367 GLY A N 1
ATOM 2663 C CA . GLY A 1 367 ? -3.304 13.663 -19.229 1.00 92.38 367 GLY A CA 1
ATOM 2664 C C . GLY A 1 367 ? -3.599 12.173 -19.447 1.00 92.38 367 GLY A C 1
ATOM 2665 O O . GLY A 1 367 ? -4.307 11.554 -18.654 1.00 92.38 367 GLY A O 1
ATOM 2666 N N . THR A 1 368 ? -2.989 11.566 -20.474 1.00 93.25 368 THR A N 1
ATOM 2667 C CA . THR A 1 368 ? -3.206 10.165 -20.908 1.00 93.25 368 THR A CA 1
ATOM 2668 C C . THR A 1 368 ? -3.298 9.132 -19.770 1.00 93.25 368 THR A C 1
ATOM 2670 O O . THR A 1 368 ? -4.245 8.349 -19.725 1.00 93.25 368 THR A O 1
ATOM 2673 N N . ARG A 1 369 ? -2.334 9.107 -18.835 1.00 93.38 369 ARG A N 1
ATOM 2674 C CA . ARG A 1 369 ? -2.302 8.101 -17.750 1.00 93.38 369 ARG A CA 1
ATOM 2675 C C . ARG A 1 369 ? -3.388 8.346 -16.703 1.00 93.38 369 ARG A C 1
ATOM 2677 O O . ARG A 1 369 ? -4.101 7.418 -16.330 1.00 93.38 369 ARG A O 1
ATOM 2684 N N . ASN A 1 370 ? -3.558 9.601 -16.290 1.00 95.00 370 ASN A N 1
ATOM 2685 C CA . ASN A 1 370 ? -4.603 9.994 -15.345 1.00 95.00 370 ASN A CA 1
ATOM 2686 C C . ASN A 1 370 ? -5.990 9.738 -15.934 1.00 95.00 370 ASN A C 1
ATOM 2688 O O . ASN A 1 370 ? -6.854 9.240 -15.226 1.00 95.00 370 ASN A O 1
ATOM 2692 N N . PHE A 1 371 ? -6.184 9.993 -17.231 1.00 95.38 371 PHE A N 1
ATOM 2693 C CA . PHE A 1 371 ? -7.413 9.647 -17.940 1.00 95.38 371 PHE A CA 1
ATOM 2694 C C . PHE A 1 371 ? -7.677 8.137 -17.900 1.00 95.38 371 PHE A C 1
ATOM 2696 O O . PHE A 1 371 ? -8.783 7.718 -17.564 1.00 95.38 371 PHE A O 1
ATOM 2703 N N . GLY A 1 372 ? -6.646 7.318 -18.136 1.00 95.06 372 GLY A N 1
ATOM 2704 C CA . GLY A 1 372 ? -6.728 5.862 -17.997 1.00 95.06 372 GLY A CA 1
ATOM 2705 C C . GLY A 1 372 ? -7.201 5.405 -16.612 1.00 95.06 372 GLY A C 1
ATOM 2706 O O . GLY A 1 372 ? -7.993 4.467 -16.518 1.00 95.06 372 GLY A O 1
ATOM 2707 N N . ALA A 1 373 ? -6.794 6.086 -15.537 1.00 96.00 373 ALA A N 1
ATOM 2708 C CA . ALA A 1 373 ? -7.317 5.829 -14.194 1.00 96.00 373 ALA A CA 1
ATOM 2709 C C . ALA A 1 373 ? -8.749 6.366 -14.011 1.00 96.00 373 ALA A C 1
ATOM 2711 O O . ALA A 1 373 ? -9.629 5.648 -13.535 1.00 96.00 373 ALA A O 1
ATOM 2712 N N . ALA A 1 374 ? -8.997 7.600 -14.449 1.00 97.12 374 ALA A N 1
ATOM 2713 C CA . ALA A 1 374 ? -10.245 8.333 -14.273 1.00 97.12 374 ALA A CA 1
ATOM 2714 C C . ALA A 1 374 ? -11.452 7.629 -14.902 1.00 97.12 374 ALA A C 1
ATOM 2716 O O . ALA A 1 374 ? -12.523 7.602 -14.303 1.00 97.12 374 ALA A O 1
ATOM 2717 N N . VAL A 1 375 ? -11.294 6.990 -16.066 1.00 97.12 375 VAL A N 1
ATOM 2718 C CA . VAL A 1 375 ? -12.394 6.262 -16.730 1.00 97.12 375 VAL A CA 1
ATOM 2719 C C . VAL A 1 375 ? -12.854 5.000 -15.982 1.00 97.12 375 VAL A C 1
ATOM 2721 O O . VAL A 1 375 ? -13.804 4.355 -16.412 1.00 97.12 375 VAL A O 1
ATOM 2724 N N . ALA A 1 376 ? -12.218 4.623 -14.863 1.00 97.38 37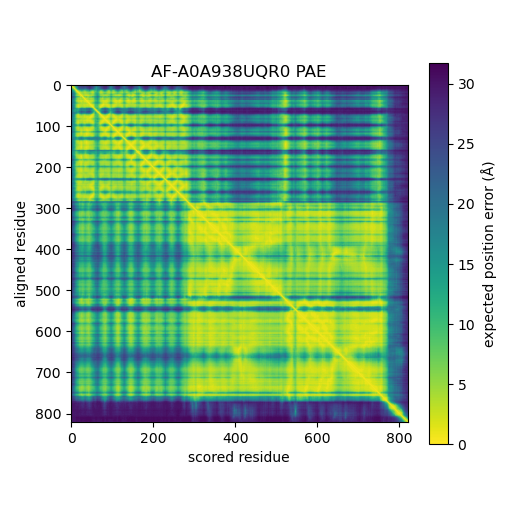6 ALA A N 1
ATOM 2725 C CA . ALA A 1 376 ? -12.767 3.618 -13.944 1.00 97.38 376 ALA A CA 1
ATOM 2726 C C . ALA A 1 376 ? -13.858 4.171 -13.004 1.00 97.38 376 ALA A C 1
ATOM 2728 O O . ALA A 1 376 ? -14.597 3.378 -12.409 1.00 97.38 376 ALA A O 1
ATOM 2729 N N . CYS A 1 377 ? -13.949 5.494 -12.843 1.00 98.25 377 CYS A N 1
ATOM 2730 C CA . CYS A 1 377 ? -14.947 6.165 -12.010 1.00 98.25 377 CYS A CA 1
ATOM 2731 C C . CYS A 1 377 ? -16.355 6.089 -12.622 1.00 98.25 377 CYS A C 1
ATOM 2733 O O . CYS A 1 377 ? -16.521 5.803 -13.804 1.00 98.25 377 CYS A O 1
ATOM 2735 N N . ASP A 1 378 ? -17.381 6.375 -11.817 1.00 97.69 378 ASP A N 1
ATOM 2736 C CA . ASP A 1 378 ? -18.756 6.514 -12.316 1.00 97.69 378 ASP A CA 1
ATOM 2737 C C . ASP A 1 378 ? -18.949 7.823 -13.099 1.00 97.69 378 ASP A C 1
ATOM 2739 O O . ASP A 1 378 ? -19.826 7.909 -13.957 1.00 97.69 378 ASP A O 1
ATOM 2743 N N . GLN A 1 379 ? -18.158 8.852 -12.773 1.00 97.62 379 GLN A N 1
ATOM 2744 C CA . GLN A 1 379 ? -18.142 10.149 -13.445 1.00 97.62 379 GLN A CA 1
ATOM 2745 C C . GLN A 1 379 ? -16.707 10.689 -13.582 1.00 97.62 379 GLN A C 1
ATOM 2747 O O . GLN A 1 379 ? -15.872 10.466 -12.707 1.00 97.62 379 GLN A O 1
ATOM 2752 N N . VAL A 1 380 ? -16.428 11.426 -14.657 1.00 97.69 380 VAL A N 1
ATOM 2753 C CA . VAL A 1 380 ? -15.194 12.174 -14.935 1.00 97.69 380 VAL A CA 1
ATOM 2754 C C . VAL A 1 380 ? -15.608 13.559 -15.396 1.00 97.69 380 VAL A C 1
ATOM 2756 O O . VAL A 1 380 ? -16.224 13.708 -16.452 1.00 97.69 380 VAL A O 1
ATOM 2759 N N . TRP A 1 381 ? -15.295 14.561 -14.587 1.00 97.56 381 TRP A N 1
ATOM 2760 C CA . TRP A 1 381 ? -15.616 15.955 -14.853 1.00 97.56 381 TRP A CA 1
ATOM 2761 C C . TRP A 1 381 ? -14.350 16.770 -15.050 1.00 97.56 381 TRP A C 1
ATOM 2763 O O . TRP A 1 381 ? -13.331 16.532 -14.396 1.00 97.56 381 TRP A O 1
ATOM 2773 N N . LEU A 1 382 ? -14.460 17.763 -15.925 1.00 96.81 382 LEU A N 1
ATOM 2774 C CA . LEU A 1 382 ? -13.435 18.774 -16.120 1.00 96.81 382 LEU A CA 1
ATOM 2775 C C . LEU A 1 382 ? -13.910 20.135 -15.622 1.00 96.81 382 LEU A C 1
ATOM 2777 O O . LEU A 1 382 ? -15.089 20.484 -15.720 1.00 96.81 382 LEU A O 1
ATOM 2781 N N . SER A 1 383 ? -12.964 20.924 -15.130 1.00 95.00 383 SER A N 1
ATOM 2782 C CA . SER A 1 383 ? -13.160 22.358 -14.946 1.00 95.00 383 SER A CA 1
ATOM 2783 C C . SER A 1 383 ? -13.302 23.057 -16.311 1.00 95.00 383 SER A C 1
ATOM 2785 O O . SER A 1 383 ? -12.633 22.650 -17.264 1.00 95.00 383 SER A O 1
ATOM 2787 N N . PRO A 1 384 ? -14.117 24.124 -16.452 1.00 94.56 384 PRO A N 1
ATOM 2788 C CA . PRO A 1 384 ? -14.285 24.833 -17.728 1.00 94.56 384 PRO A CA 1
ATOM 2789 C C . PRO A 1 384 ? -12.996 25.427 -18.307 1.00 94.56 384 PRO A C 1
ATOM 2791 O O . PRO A 1 384 ? -12.872 25.553 -19.519 1.00 94.56 384 PRO A O 1
ATOM 2794 N N . GLY A 1 385 ? -12.036 25.795 -17.451 1.00 90.69 385 GLY A N 1
ATOM 2795 C CA . GLY A 1 385 ? -10.714 26.277 -17.875 1.00 90.69 385 GLY A CA 1
ATOM 2796 C C . GLY A 1 385 ? -9.686 25.162 -18.088 1.00 90.69 385 GLY A C 1
ATOM 2797 O O . GLY A 1 385 ? -8.507 25.449 -18.285 1.00 90.69 385 GLY A O 1
ATOM 2798 N N . GLY A 1 386 ? -10.118 23.908 -17.971 1.00 91.62 386 GLY A N 1
ATOM 2799 C CA . GLY A 1 386 ? -9.268 22.734 -17.985 1.00 91.62 386 GLY A CA 1
ATOM 2800 C C . GLY A 1 386 ? -8.945 22.191 -19.373 1.00 91.62 386 GLY A C 1
ATOM 2801 O O . GLY A 1 386 ? -9.339 22.756 -20.391 1.00 91.62 386 GLY A O 1
ATOM 2802 N N . THR A 1 387 ? -8.235 21.062 -19.415 1.00 92.88 387 THR A N 1
ATOM 2803 C CA . THR A 1 387 ? -7.882 20.364 -20.664 1.00 92.88 387 THR A CA 1
ATOM 2804 C C . THR A 1 387 ? -7.826 18.842 -20.507 1.00 92.88 387 THR A C 1
ATOM 2806 O O . THR A 1 387 ? -7.390 18.316 -19.481 1.00 92.88 387 THR A O 1
ATOM 2809 N N . LEU A 1 388 ? -8.210 18.125 -21.565 1.00 93.38 388 LEU A N 1
ATOM 2810 C CA . LEU A 1 388 ? -7.985 16.694 -21.763 1.00 93.38 388 LEU A CA 1
ATOM 2811 C C . LEU A 1 388 ? -6.751 16.495 -22.661 1.00 93.38 388 LEU A C 1
ATOM 2813 O O . LEU A 1 388 ? -6.833 16.484 -23.885 1.00 93.38 388 LEU A O 1
ATOM 2817 N N . GLN A 1 389 ? -5.579 16.349 -22.050 1.00 89.69 389 GLN A N 1
ATOM 2818 C CA . GLN A 1 389 ? -4.290 16.213 -22.742 1.00 89.69 389 GLN A CA 1
ATOM 2819 C C . GLN A 1 389 ? -3.966 14.747 -23.047 1.00 89.69 389 GLN A C 1
ATOM 2821 O O . GLN A 1 389 ? -2.976 14.177 -22.575 1.00 89.69 389 GLN A O 1
ATOM 2826 N N . VAL A 1 390 ? -4.843 14.104 -23.811 1.00 89.88 390 VAL A N 1
ATOM 2827 C CA . VAL A 1 390 ? -4.655 12.725 -24.263 1.00 89.88 390 VAL A CA 1
ATOM 2828 C C . VAL A 1 390 ? -4.087 12.779 -25.684 1.00 89.88 390 VAL A C 1
ATOM 2830 O O . VAL A 1 390 ? -4.734 13.269 -26.600 1.00 89.88 390 VAL A O 1
ATOM 2833 N N . HIS A 1 391 ? -2.845 12.327 -25.873 1.00 80.44 391 HIS A N 1
ATOM 2834 C CA . HIS A 1 391 ? -2.110 12.515 -27.142 1.00 80.44 391 HIS A CA 1
ATOM 2835 C C . HIS A 1 391 ? -1.547 11.215 -27.738 1.00 80.44 391 HIS A C 1
ATOM 2837 O O . HIS A 1 391 ? -0.766 11.252 -28.683 1.00 80.44 391 HIS A O 1
ATOM 2843 N N . GLY A 1 392 ? -1.922 10.061 -27.184 1.00 84.75 392 GLY A N 1
ATOM 2844 C CA . GLY A 1 392 ? -1.304 8.777 -27.510 1.00 84.75 392 GLY A CA 1
ATOM 2845 C C . GLY A 1 392 ? -0.263 8.337 -26.483 1.00 84.75 392 GLY A C 1
ATOM 2846 O O . GLY A 1 392 ? -0.082 8.960 -25.430 1.00 84.75 392 GLY A O 1
ATOM 2847 N N . VAL A 1 393 ? 0.402 7.223 -26.784 1.00 89.12 393 VAL A N 1
ATOM 2848 C CA . VAL A 1 393 ? 1.541 6.704 -26.020 1.00 89.12 393 VAL A CA 1
ATOM 2849 C C . VAL A 1 393 ? 2.755 6.706 -26.940 1.00 89.12 393 VAL A C 1
ATOM 2851 O O . VAL A 1 393 ? 2.659 6.272 -28.081 1.00 89.12 393 VAL A O 1
ATOM 2854 N N . GLY A 1 394 ? 3.888 7.190 -26.440 1.00 86.31 394 GLY A N 1
ATOM 2855 C CA . GLY A 1 394 ? 5.163 7.196 -27.152 1.00 86.31 394 GLY A CA 1
ATOM 2856 C C . GLY A 1 394 ? 6.309 6.815 -26.222 1.00 86.31 394 GLY A C 1
ATOM 2857 O O . GLY A 1 394 ? 6.154 6.808 -24.995 1.00 86.31 394 GLY A O 1
ATOM 2858 N N . ALA A 1 395 ? 7.448 6.473 -26.815 1.00 84.50 395 ALA A N 1
ATOM 2859 C CA . ALA A 1 395 ? 8.690 6.212 -26.108 1.00 84.50 395 ALA A CA 1
ATOM 2860 C C . ALA A 1 395 ? 9.853 6.790 -26.914 1.00 84.50 395 ALA A C 1
ATOM 2862 O O . ALA A 1 395 ? 9.971 6.508 -28.103 1.00 84.50 395 ALA A O 1
ATOM 2863 N N . ASP A 1 396 ? 10.718 7.544 -26.242 1.00 82.88 396 ASP A N 1
ATOM 2864 C CA . ASP A 1 396 ? 11.936 8.085 -26.833 1.00 82.88 396 ASP A CA 1
ATOM 2865 C C . ASP A 1 396 ? 13.143 7.272 -26.366 1.00 82.88 396 ASP A C 1
ATOM 2867 O O . ASP A 1 396 ? 13.289 6.968 -25.178 1.00 82.88 396 ASP A O 1
ATOM 2871 N N . PHE A 1 397 ? 14.031 6.941 -27.303 1.00 82.12 397 PHE A N 1
ATOM 2872 C CA . PHE A 1 397 ? 15.353 6.415 -26.990 1.00 82.12 397 PHE A CA 1
ATOM 2873 C C . PHE A 1 397 ? 16.375 7.541 -27.097 1.00 82.12 397 PHE A C 1
ATOM 287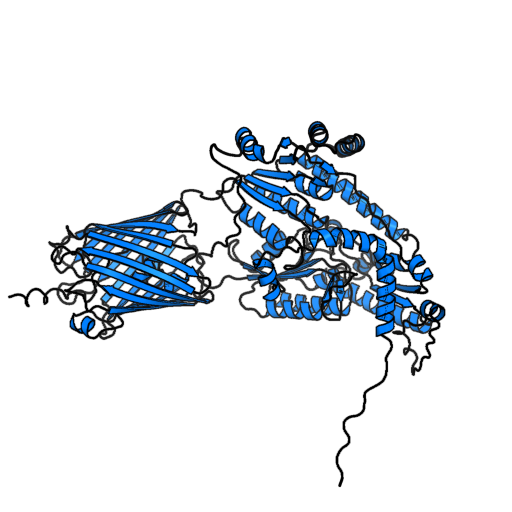5 O O . PHE A 1 397 ? 16.584 8.109 -28.168 1.00 82.12 397 PHE A O 1
ATOM 2882 N N . VAL A 1 398 ? 17.028 7.848 -25.980 1.00 84.44 398 VAL A N 1
ATOM 2883 C CA . VAL A 1 398 ? 18.109 8.833 -25.931 1.00 84.44 398 VAL A CA 1
ATOM 2884 C C . VAL A 1 398 ? 19.433 8.092 -25.816 1.00 84.44 398 VAL A C 1
ATOM 2886 O O . VAL A 1 398 ? 19.682 7.407 -24.824 1.00 84.44 398 VAL A O 1
ATOM 2889 N N . SER A 1 399 ? 20.287 8.249 -26.827 1.00 85.81 399 SER A N 1
ATOM 2890 C CA . SER A 1 399 ? 21.659 7.747 -26.797 1.00 85.81 399 SER A CA 1
ATOM 2891 C C . SER A 1 399 ? 22.627 8.806 -26.273 1.00 85.81 399 SER A C 1
ATOM 2893 O O . SER A 1 399 ? 22.604 9.962 -26.694 1.00 85.81 399 SER A O 1
ATOM 2895 N N . LEU A 1 400 ? 23.529 8.376 -25.395 1.00 87.75 400 LEU A N 1
ATOM 2896 C CA . LEU A 1 400 ? 24.686 9.125 -24.917 1.00 87.75 400 LEU A CA 1
ATOM 2897 C C . LEU A 1 400 ? 25.998 8.647 -25.552 1.00 87.75 400 LEU A C 1
ATOM 2899 O O . LEU A 1 400 ? 27.034 9.262 -25.310 1.00 87.75 400 LEU A O 1
ATOM 2903 N N . ALA A 1 401 ? 25.987 7.590 -26.370 1.00 86.31 401 ALA A N 1
ATOM 2904 C CA . ALA A 1 401 ? 27.200 6.954 -26.891 1.00 86.31 401 ALA A CA 1
ATOM 2905 C C . ALA A 1 401 ? 28.112 7.939 -27.646 1.00 86.31 401 ALA A C 1
ATOM 2907 O O . ALA A 1 401 ? 29.306 8.070 -27.355 1.00 86.31 401 ALA A O 1
ATOM 2908 N N . GLU A 1 402 ? 27.540 8.701 -28.582 1.00 91.69 402 GLU A N 1
ATOM 2909 C CA . GLU A 1 402 ? 28.292 9.701 -29.344 1.00 91.69 402 GLU A CA 1
ATOM 2910 C C . GLU A 1 402 ? 28.690 10.907 -28.489 1.00 91.69 402 GLU A C 1
ATOM 2912 O O . GLU A 1 402 ? 29.795 11.429 -28.637 1.00 91.69 402 GLU A O 1
ATOM 2917 N N . ALA A 1 403 ? 27.817 11.350 -27.578 1.00 90.56 403 ALA A N 1
ATOM 2918 C CA . ALA A 1 403 ? 28.095 12.475 -26.687 1.00 90.56 403 ALA A CA 1
ATOM 2919 C C . ALA A 1 403 ? 29.278 12.167 -25.753 1.00 90.56 403 ALA A C 1
ATOM 2921 O O . ALA A 1 403 ? 30.206 12.969 -25.641 1.00 90.56 403 ALA A O 1
ATOM 2922 N N . LEU A 1 404 ? 29.291 10.972 -25.158 1.00 88.69 404 LEU A N 1
ATOM 2923 C CA . LEU A 1 404 ? 30.379 10.482 -24.314 1.00 88.69 404 LEU A CA 1
ATOM 2924 C C . LEU A 1 404 ? 31.676 10.343 -25.121 1.00 88.69 404 LEU A C 1
ATOM 2926 O O . LEU A 1 404 ? 32.719 10.869 -24.721 1.00 88.69 404 LEU A O 1
ATOM 2930 N N . THR A 1 405 ? 31.603 9.767 -26.323 1.00 91.25 405 THR A N 1
ATOM 2931 C CA . THR A 1 405 ? 32.763 9.659 -27.223 1.00 91.25 405 THR A CA 1
ATOM 2932 C C . THR A 1 405 ? 33.340 11.040 -27.562 1.00 91.25 405 THR A C 1
ATOM 2934 O O . THR A 1 405 ? 34.562 11.233 -27.568 1.00 91.25 405 THR A O 1
ATOM 2937 N N . ARG A 1 406 ? 32.480 12.048 -27.774 1.00 92.62 406 ARG A N 1
ATOM 2938 C CA . ARG A 1 406 ? 32.893 13.437 -28.027 1.00 92.62 406 ARG A CA 1
ATOM 2939 C C . ARG A 1 406 ? 33.567 14.103 -26.842 1.00 92.62 406 ARG A C 1
ATOM 2941 O O . ARG A 1 406 ? 34.378 14.983 -27.099 1.00 92.62 406 ARG A O 1
ATOM 2948 N N . VAL A 1 407 ? 33.300 13.710 -25.599 1.00 92.56 407 VAL A N 1
ATOM 2949 C CA . VAL A 1 407 ? 34.056 14.198 -24.428 1.00 92.56 407 VAL A CA 1
ATOM 2950 C C . VAL A 1 407 ? 35.279 13.329 -24.111 1.00 92.56 407 VAL A C 1
ATOM 2952 O O . VAL A 1 407 ? 36.063 13.670 -23.236 1.00 92.56 407 VAL A O 1
ATOM 2955 N N . GLY A 1 408 ? 35.514 12.252 -24.867 1.00 90.88 408 GLY A N 1
ATOM 2956 C CA . GLY A 1 408 ? 36.643 11.339 -24.666 1.00 90.88 408 GLY A CA 1
ATOM 2957 C C . GLY A 1 408 ? 36.352 10.190 -23.697 1.00 90.88 408 GLY A C 1
ATOM 2958 O O . GLY A 1 408 ? 37.280 9.528 -23.240 1.00 90.88 408 GLY A O 1
ATOM 2959 N N . VAL A 1 409 ? 35.085 9.931 -23.384 1.00 91.62 409 VAL A N 1
ATOM 2960 C CA . VAL A 1 409 ? 34.669 8.780 -22.581 1.00 91.62 409 VAL A CA 1
ATOM 2961 C C . VAL A 1 409 ? 34.066 7.733 -23.509 1.00 91.62 409 VAL A C 1
ATOM 2963 O O . VAL A 1 409 ? 33.033 7.955 -24.125 1.00 91.62 409 VAL A O 1
ATOM 2966 N N . GLU A 1 410 ? 34.703 6.576 -23.612 1.00 89.06 410 GLU A N 1
ATOM 2967 C CA . GLU A 1 410 ? 34.147 5.416 -24.312 1.00 89.06 410 GLU A CA 1
ATOM 2968 C C . GLU A 1 410 ? 33.508 4.489 -23.275 1.00 89.06 410 GLU A C 1
ATOM 2970 O O . GLU A 1 410 ? 34.122 4.208 -22.251 1.00 89.06 410 GLU A O 1
ATOM 2975 N N . VAL A 1 411 ? 32.291 3.995 -23.492 1.00 87.62 411 VAL A N 1
ATOM 2976 C CA . VAL A 1 411 ? 31.659 3.067 -22.542 1.00 87.62 411 VAL A CA 1
ATOM 2977 C C . VAL A 1 411 ? 31.758 1.642 -23.065 1.00 87.62 411 VAL A C 1
ATOM 2979 O O . VAL A 1 411 ? 31.218 1.308 -24.112 1.00 87.62 411 VAL A O 1
ATOM 2982 N N . GLN A 1 412 ? 32.435 0.780 -22.309 1.00 86.38 412 GLN A N 1
ATOM 2983 C CA . GLN A 1 412 ? 32.557 -0.640 -22.616 1.00 86.38 412 GLN A CA 1
ATOM 2984 C C . GLN A 1 412 ? 31.419 -1.409 -21.939 1.00 86.38 412 GLN A C 1
ATOM 2986 O O . GLN A 1 412 ? 31.408 -1.576 -20.714 1.00 86.38 412 GLN A O 1
ATOM 2991 N N . VAL A 1 413 ? 30.464 -1.882 -22.742 1.00 86.94 413 VAL A N 1
ATOM 2992 C CA . VAL A 1 413 ? 29.345 -2.714 -22.286 1.00 86.94 413 VAL A CA 1
ATOM 2993 C C . VAL A 1 413 ? 29.610 -4.173 -22.652 1.00 86.94 413 VAL A C 1
ATOM 2995 O O . VAL A 1 413 ? 29.622 -4.546 -23.822 1.00 86.94 413 VAL A O 1
ATOM 2998 N N . VAL A 1 414 ? 29.793 -5.020 -21.641 1.00 87.88 414 VAL A N 1
ATOM 2999 C CA . VAL A 1 414 ? 29.880 -6.478 -21.808 1.00 87.88 414 VAL A CA 1
ATOM 3000 C C . VAL A 1 414 ? 28.551 -7.076 -21.367 1.00 87.88 414 VAL A C 1
ATOM 3002 O O . VAL A 1 414 ? 28.155 -6.918 -20.213 1.00 87.88 414 VAL A O 1
ATOM 3005 N N . ARG A 1 415 ? 27.836 -7.743 -22.274 1.00 86.75 415 ARG A N 1
ATOM 3006 C CA . ARG A 1 415 ? 26.507 -8.319 -22.016 1.00 86.75 415 ARG A CA 1
ATOM 3007 C C . ARG A 1 415 ? 26.516 -9.824 -22.250 1.00 86.75 415 ARG A C 1
ATOM 3009 O O . ARG A 1 415 ? 27.065 -10.291 -23.243 1.00 86.75 415 ARG A O 1
ATOM 3016 N N . TYR A 1 416 ? 25.884 -10.574 -21.351 1.00 81.00 416 TYR A N 1
ATOM 3017 C CA . TYR A 1 416 ? 25.722 -12.018 -21.498 1.00 81.00 416 TYR A CA 1
ATOM 3018 C C . TYR A 1 416 ? 24.316 -12.309 -22.046 1.00 81.00 416 TYR A C 1
ATOM 3020 O O . TYR A 1 416 ? 23.338 -12.199 -21.304 1.00 81.00 416 TYR A O 1
ATOM 3028 N N . ARG A 1 417 ? 24.241 -12.685 -23.338 1.00 79.06 417 ARG A N 1
ATOM 3029 C CA . ARG A 1 417 ? 23.041 -12.801 -24.212 1.00 79.06 417 ARG A CA 1
ATOM 3030 C C . ARG A 1 417 ? 22.553 -11.472 -24.826 1.00 79.06 417 ARG A C 1
ATOM 3032 O O . ARG A 1 417 ? 22.755 -10.396 -24.273 1.00 79.06 417 ARG A O 1
ATOM 3039 N N . ALA A 1 418 ? 21.904 -11.579 -25.991 1.00 73.12 418 ALA A N 1
ATOM 3040 C CA . ALA A 1 418 ? 21.574 -10.451 -26.870 1.00 73.12 418 ALA A CA 1
ATOM 3041 C C . ALA A 1 418 ? 20.449 -9.537 -26.354 1.00 73.12 418 ALA A C 1
ATOM 3043 O O . ALA A 1 418 ? 20.541 -8.329 -26.510 1.00 73.12 418 ALA A O 1
ATOM 3044 N N . HIS A 1 419 ? 19.421 -10.065 -25.679 1.00 78.56 419 HIS A N 1
ATOM 3045 C CA . HIS A 1 419 ? 18.270 -9.247 -25.262 1.00 78.56 419 HIS A CA 1
ATOM 3046 C C . HIS A 1 419 ? 18.526 -8.370 -24.024 1.00 78.56 419 HIS A C 1
ATOM 3048 O O . HIS A 1 419 ? 17.604 -7.731 -23.516 1.00 78.56 419 HIS A O 1
ATOM 3054 N N . LYS A 1 420 ? 19.752 -8.341 -23.485 1.00 86.06 420 LYS A N 1
ATOM 3055 C CA . LYS A 1 420 ? 20.098 -7.485 -22.349 1.00 86.06 420 LYS A CA 1
ATOM 3056 C C . LYS A 1 420 ? 20.515 -6.092 -22.847 1.00 86.06 420 LYS A C 1
ATOM 3058 O O . LYS A 1 420 ? 21.699 -5.814 -23.031 1.00 86.06 420 LYS A O 1
ATOM 3063 N N . SER A 1 421 ? 19.524 -5.214 -22.991 1.00 81.94 421 SER A N 1
ATOM 3064 C CA . SER A 1 421 ? 19.641 -3.903 -23.653 1.00 81.94 421 SER A CA 1
ATOM 3065 C C . SER A 1 421 ? 19.862 -2.697 -22.728 1.00 81.94 421 SER A C 1
ATOM 3067 O O . SER A 1 421 ? 20.060 -1.584 -23.201 1.00 81.94 421 SER A O 1
ATOM 3069 N N . ALA A 1 422 ? 19.887 -2.874 -21.401 1.00 76.56 422 ALA A N 1
ATOM 3070 C CA . ALA A 1 422 ? 19.978 -1.753 -20.450 1.00 76.56 422 ALA A CA 1
ATOM 3071 C C . ALA A 1 422 ? 21.275 -0.911 -20.550 1.00 76.56 422 ALA A C 1
ATOM 3073 O O . ALA A 1 422 ? 21.350 0.159 -19.953 1.00 76.56 422 ALA A O 1
ATOM 3074 N N . GLY A 1 423 ? 22.289 -1.380 -21.288 1.00 80.44 423 GLY A N 1
ATOM 3075 C CA . GLY A 1 423 ? 23.509 -0.624 -21.585 1.00 80.44 423 GLY A CA 1
ATOM 3076 C C . GLY A 1 423 ? 23.509 0.106 -22.935 1.00 80.44 423 GLY A C 1
ATOM 3077 O O . GLY A 1 423 ? 24.418 0.894 -23.166 1.00 80.44 423 GLY A O 1
ATOM 3078 N N . GLU A 1 424 ? 22.519 -0.123 -23.807 1.00 84.56 424 GLU A N 1
ATOM 3079 C CA . GLU A 1 424 ? 22.544 0.357 -25.202 1.00 84.56 424 GLU A CA 1
ATOM 3080 C C . GLU A 1 424 ? 22.555 1.879 -25.329 1.00 84.56 424 GLU A C 1
ATOM 3082 O O . GLU A 1 424 ? 23.176 2.412 -26.243 1.00 84.56 424 GLU A O 1
ATOM 3087 N N . ALA A 1 425 ? 21.955 2.597 -24.376 1.00 83.62 425 ALA A N 1
ATOM 3088 C CA . ALA A 1 425 ? 22.021 4.057 -24.343 1.00 83.62 425 ALA A CA 1
ATOM 3089 C C . ALA A 1 425 ? 23.467 4.588 -24.267 1.00 83.62 425 ALA A C 1
ATOM 3091 O O . ALA A 1 425 ? 23.709 5.739 -24.615 1.00 83.62 425 ALA A O 1
ATOM 3092 N N . PHE A 1 426 ? 24.433 3.778 -23.824 1.00 84.56 426 PHE A N 1
ATOM 3093 C CA . PHE A 1 426 ? 25.820 4.202 -23.637 1.00 84.56 426 PHE A CA 1
ATOM 3094 C C . PHE A 1 426 ? 26.776 3.748 -24.740 1.00 84.56 426 PHE A C 1
ATOM 3096 O O . PHE A 1 426 ? 27.833 4.358 -24.885 1.00 84.56 426 PHE A O 1
ATOM 3103 N N . ASP A 1 427 ? 26.442 2.707 -25.505 1.00 83.62 427 ASP A N 1
ATOM 3104 C CA . ASP A 1 427 ? 27.329 2.153 -26.538 1.00 83.62 427 ASP A CA 1
ATOM 3105 C C . ASP A 1 427 ? 26.699 2.042 -27.937 1.00 83.62 427 ASP A C 1
ATOM 3107 O O . ASP A 1 427 ? 27.414 1.751 -28.892 1.00 83.62 427 ASP A O 1
ATOM 3111 N N . HIS A 1 428 ? 25.403 2.331 -28.094 1.00 85.38 428 HIS A N 1
ATOM 3112 C CA . HIS A 1 428 ? 24.730 2.387 -29.392 1.00 85.38 428 HIS A CA 1
ATOM 3113 C C . HIS A 1 428 ? 24.200 3.790 -29.690 1.00 85.38 428 HIS A C 1
ATOM 3115 O O . HIS A 1 428 ? 23.586 4.422 -28.835 1.00 85.38 428 HIS A O 1
ATOM 3121 N N . ALA A 1 429 ? 24.372 4.270 -30.925 1.00 88.94 429 ALA A N 1
ATOM 3122 C CA . ALA A 1 429 ? 23.792 5.539 -31.385 1.00 88.94 429 ALA A CA 1
ATOM 3123 C C . ALA A 1 429 ? 22.269 5.456 -31.624 1.00 88.94 429 ALA A C 1
ATOM 3125 O O . ALA A 1 429 ? 21.569 6.460 -31.544 1.00 88.94 429 ALA A O 1
ATOM 3126 N N . GLN A 1 430 ? 21.765 4.256 -31.918 1.00 90.75 430 GLN A N 1
ATOM 3127 C CA . GLN A 1 430 ? 20.362 3.935 -32.190 1.00 90.75 430 GLN A CA 1
ATOM 3128 C C . GLN A 1 430 ? 20.007 2.628 -31.469 1.00 90.75 430 GLN A C 1
ATOM 3130 O O . GLN A 1 430 ? 20.911 1.819 -31.256 1.00 90.75 430 GLN A O 1
ATOM 3135 N N . PRO A 1 431 ? 18.739 2.392 -31.091 1.00 86.94 431 PRO A N 1
ATOM 3136 C CA . PRO A 1 431 ? 18.375 1.155 -30.409 1.00 86.94 431 PRO A CA 1
ATOM 3137 C C . PRO A 1 431 ? 18.640 -0.058 -31.311 1.00 86.94 431 PRO A C 1
ATOM 3139 O O . PRO A 1 431 ? 18.453 0.011 -32.530 1.00 86.94 431 PRO A O 1
ATOM 3142 N N . SER A 1 432 ? 19.045 -1.181 -30.716 1.00 90.25 432 SER A N 1
ATOM 3143 C CA . SER A 1 432 ? 19.102 -2.463 -31.424 1.00 90.25 432 SER A CA 1
ATOM 3144 C C . SER A 1 432 ? 17.714 -2.867 -31.948 1.00 90.25 432 SER A C 1
ATOM 3146 O O . SER A 1 432 ? 16.702 -2.417 -31.399 1.00 90.25 432 SER A O 1
ATOM 3148 N N . PRO A 1 433 ? 17.614 -3.735 -32.975 1.00 90.88 433 PRO A N 1
ATOM 3149 C CA . PRO A 1 433 ? 16.326 -4.273 -33.418 1.00 90.88 433 PRO A CA 1
ATOM 3150 C C . PRO A 1 433 ? 15.516 -4.898 -32.273 1.00 90.88 433 PRO A C 1
ATOM 3152 O O . PRO A 1 433 ? 14.301 -4.732 -32.207 1.00 90.88 433 PRO A O 1
ATOM 3155 N N . GLU A 1 434 ? 16.187 -5.561 -31.330 1.00 85.94 434 GLU A N 1
ATOM 3156 C CA . GLU A 1 434 ? 15.571 -6.189 -30.163 1.00 85.94 434 GLU A CA 1
ATOM 3157 C C . GLU A 1 434 ? 15.013 -5.161 -29.168 1.00 85.94 434 GLU A C 1
ATOM 3159 O O . GLU A 1 434 ? 13.917 -5.349 -28.622 1.00 85.94 434 GLU A O 1
ATOM 3164 N N . LEU A 1 435 ? 15.752 -4.075 -28.908 1.00 85.19 435 LEU A N 1
ATOM 3165 C CA . LEU A 1 435 ? 15.273 -2.988 -28.056 1.00 85.19 435 LEU A CA 1
ATOM 3166 C C . LEU A 1 435 ? 14.150 -2.205 -28.746 1.00 85.19 435 LEU A C 1
ATOM 3168 O O . LEU A 1 435 ? 13.152 -1.897 -28.097 1.00 85.19 435 LEU A O 1
ATOM 3172 N N . ALA A 1 436 ? 14.277 -1.930 -30.044 1.00 89.56 436 ALA A N 1
ATOM 3173 C CA . ALA A 1 436 ? 13.257 -1.252 -30.835 1.00 89.56 436 ALA A CA 1
ATOM 3174 C C . ALA A 1 436 ? 11.931 -2.030 -30.829 1.00 89.56 436 ALA A C 1
ATOM 3176 O O . ALA A 1 436 ? 10.895 -1.451 -30.506 1.00 89.56 436 ALA A O 1
ATOM 3177 N N . ASP A 1 437 ? 11.966 -3.345 -31.074 1.00 88.00 437 ASP A N 1
ATOM 3178 C CA . ASP A 1 437 ? 10.791 -4.225 -30.972 1.00 88.00 437 ASP A CA 1
ATOM 3179 C C . ASP A 1 437 ? 10.181 -4.197 -29.562 1.00 88.00 437 ASP A C 1
ATOM 3181 O O . ASP A 1 437 ? 8.973 -4.033 -29.384 1.00 88.00 437 ASP A O 1
ATOM 3185 N N . THR A 1 438 ? 11.027 -4.262 -28.531 1.00 85.00 438 THR A N 1
ATOM 3186 C CA . THR A 1 438 ? 10.581 -4.205 -27.134 1.00 85.00 438 THR A CA 1
ATOM 3187 C C . THR A 1 438 ? 9.872 -2.886 -26.805 1.00 85.00 438 THR A C 1
ATOM 3189 O O . THR A 1 438 ? 8.824 -2.902 -26.150 1.00 85.00 438 THR A O 1
ATOM 3192 N N . LEU A 1 439 ? 10.422 -1.747 -27.238 1.00 86.62 439 LEU A N 1
ATOM 3193 C CA . LEU A 1 439 ? 9.830 -0.424 -27.026 1.00 86.62 439 LEU A CA 1
ATOM 3194 C C . LEU A 1 439 ? 8.522 -0.271 -27.809 1.00 86.62 439 LEU A C 1
ATOM 3196 O O . LEU A 1 439 ? 7.522 0.158 -27.229 1.00 86.62 439 LEU A O 1
ATOM 3200 N N . GLN A 1 440 ? 8.501 -0.692 -29.075 1.00 89.81 440 GLN A N 1
ATOM 3201 C CA . GLN A 1 440 ? 7.316 -0.640 -29.930 1.00 89.81 440 GLN A CA 1
ATOM 3202 C C . GLN A 1 440 ? 6.173 -1.474 -29.342 1.00 89.81 440 GLN A C 1
ATOM 3204 O O . GLN A 1 440 ? 5.083 -0.952 -29.097 1.00 89.81 440 GLN A O 1
ATOM 3209 N N . ARG A 1 441 ? 6.445 -2.737 -28.984 1.00 89.50 441 ARG A N 1
ATOM 3210 C CA . ARG A 1 441 ? 5.480 -3.621 -28.311 1.00 89.50 441 ARG A CA 1
ATOM 3211 C C . ARG A 1 441 ? 4.941 -3.001 -27.023 1.00 89.50 441 ARG A C 1
ATOM 3213 O O . ARG A 1 441 ? 3.765 -3.163 -26.694 1.00 89.50 441 ARG A O 1
ATOM 3220 N N . SER A 1 442 ? 5.794 -2.292 -26.282 1.00 87.31 442 SER A N 1
ATOM 3221 C CA . SER A 1 442 ? 5.417 -1.617 -25.040 1.00 87.31 442 SER A CA 1
ATOM 3222 C C . SER A 1 442 ? 4.438 -0.470 -25.271 1.00 87.31 442 SER A C 1
ATOM 3224 O O . SER A 1 442 ? 3.427 -0.369 -24.571 1.00 87.31 442 SER A O 1
ATOM 3226 N N . VAL A 1 443 ? 4.712 0.373 -26.266 1.00 90.69 443 VAL A N 1
ATOM 3227 C CA . VAL A 1 443 ? 3.851 1.495 -26.651 1.00 90.69 443 VAL A CA 1
ATOM 3228 C C . VAL A 1 443 ? 2.502 0.998 -27.176 1.00 90.69 443 VAL A C 1
ATOM 3230 O O . VAL A 1 443 ? 1.461 1.428 -26.678 1.00 90.69 443 VAL A O 1
ATOM 3233 N N . GLU A 1 444 ? 2.508 0.038 -28.102 1.00 92.62 444 GLU A N 1
ATOM 3234 C CA . GLU A 1 444 ? 1.289 -0.533 -28.689 1.00 92.62 444 GLU A CA 1
ATOM 3235 C C . GLU A 1 444 ? 0.385 -1.179 -27.642 1.00 92.62 444 GLU A C 1
ATOM 3237 O O . GLU A 1 444 ? -0.834 -1.006 -27.671 1.00 92.62 444 GLU A O 1
ATOM 3242 N N . ARG A 1 445 ? 0.974 -1.919 -26.694 1.00 90.12 445 ARG A N 1
ATOM 3243 C CA . ARG A 1 445 ? 0.213 -2.543 -25.610 1.00 90.12 445 ARG A CA 1
ATOM 3244 C C . ARG A 1 445 ? -0.476 -1.499 -24.740 1.00 90.12 445 ARG A C 1
ATOM 3246 O O . ARG A 1 445 ? -1.677 -1.601 -24.535 1.00 90.12 445 ARG A O 1
ATOM 3253 N N . ARG A 1 446 ? 0.249 -0.475 -24.290 1.00 91.44 446 ARG A N 1
ATOM 3254 C CA . ARG A 1 446 ? -0.307 0.592 -23.439 1.00 91.44 446 ARG A CA 1
ATOM 3255 C C . ARG A 1 446 ? -1.402 1.389 -24.141 1.00 91.44 446 ARG A C 1
ATOM 3257 O O . ARG A 1 446 ? -2.391 1.749 -23.510 1.00 91.44 446 ARG A O 1
ATOM 3264 N N . TRP A 1 447 ? -1.247 1.643 -25.441 1.00 93.31 447 TRP A N 1
ATOM 3265 C CA . TRP A 1 447 ? -2.293 2.279 -26.242 1.00 93.31 447 TRP A CA 1
ATOM 3266 C C . TRP A 1 447 ? -3.547 1.404 -26.340 1.00 93.31 447 TRP A C 1
ATOM 3268 O O . TRP A 1 447 ? -4.660 1.880 -26.116 1.00 93.31 447 TRP A O 1
ATOM 3278 N N . ARG A 1 448 ? -3.367 0.102 -26.592 1.00 93.50 448 ARG A N 1
ATOM 3279 C CA . ARG A 1 448 ? -4.461 -0.877 -26.621 1.00 93.50 448 ARG A CA 1
ATOM 3280 C C . ARG A 1 448 ? -5.186 -0.970 -25.278 1.00 93.50 448 ARG A C 1
ATOM 3282 O O . ARG A 1 448 ? -6.414 -0.985 -25.260 1.00 93.50 448 ARG A O 1
ATOM 3289 N N . ASP A 1 449 ? -4.441 -1.003 -24.175 1.00 92.31 449 ASP A N 1
ATOM 3290 C CA . ASP A 1 449 ? -4.996 -1.064 -22.821 1.00 92.31 449 ASP A CA 1
ATOM 3291 C C . ASP A 1 449 ? -5.807 0.199 -22.501 1.00 92.31 449 ASP A C 1
ATOM 3293 O O . ASP A 1 449 ? -6.940 0.093 -22.031 1.00 92.31 449 ASP A O 1
ATOM 3297 N N . LEU A 1 450 ? -5.292 1.388 -22.845 1.00 94.00 450 LEU A N 1
ATOM 3298 C CA . LEU A 1 450 ? -6.038 2.640 -22.707 1.00 94.00 450 LEU A CA 1
ATOM 3299 C C . LEU A 1 450 ? -7.348 2.609 -23.504 1.00 94.00 450 LEU A C 1
ATOM 3301 O O . LEU A 1 450 ? -8.397 2.936 -22.953 1.00 94.00 450 LEU A O 1
ATOM 3305 N N . GLY A 1 451 ? -7.306 2.180 -24.768 1.00 95.06 451 GLY A N 1
ATOM 3306 C CA . GLY A 1 451 ? -8.505 2.041 -25.597 1.00 95.06 451 GLY A CA 1
ATOM 3307 C C . GLY A 1 451 ? -9.534 1.088 -24.981 1.00 95.06 451 GLY A C 1
ATOM 3308 O O . GLY A 1 451 ? -10.718 1.413 -24.926 1.00 95.06 451 GLY A O 1
ATOM 3309 N N . ALA A 1 452 ? -9.085 -0.049 -24.440 1.00 94.31 452 ALA A N 1
ATOM 3310 C CA . ALA A 1 452 ? -9.954 -1.001 -23.750 1.00 94.31 452 ALA A CA 1
ATOM 3311 C C . ALA A 1 452 ? -10.566 -0.415 -22.465 1.00 94.31 452 ALA A C 1
ATOM 3313 O O . ALA A 1 452 ? -11.741 -0.644 -22.174 1.00 94.31 452 ALA A O 1
ATOM 3314 N N . TRP A 1 453 ? -9.800 0.363 -21.697 1.00 95.12 453 TRP A N 1
ATOM 3315 C CA . TRP A 1 453 ? -10.299 1.031 -20.494 1.00 95.12 453 TRP A CA 1
ATOM 3316 C C . TRP A 1 453 ? -11.324 2.118 -20.808 1.00 95.12 453 TRP A C 1
ATOM 3318 O O . TRP A 1 453 ? -12.326 2.217 -20.102 1.00 95.12 453 TRP A O 1
ATOM 3328 N N . VAL A 1 454 ? -11.089 2.903 -21.862 1.00 95.25 454 VAL A N 1
ATOM 3329 C CA . VAL A 1 454 ? -12.025 3.930 -22.335 1.00 95.25 454 VAL A CA 1
ATOM 3330 C C . VAL A 1 454 ? -13.313 3.281 -22.825 1.00 95.25 454 VAL A C 1
ATOM 3332 O O . VAL A 1 454 ? -14.388 3.674 -22.380 1.00 95.25 454 VAL A O 1
ATOM 3335 N N . GLN A 1 455 ? -13.222 2.231 -23.643 1.00 95.94 455 GLN A N 1
ATOM 3336 C CA . GLN A 1 455 ? -14.397 1.504 -24.118 1.00 95.94 455 GLN A CA 1
ATOM 3337 C C . GLN A 1 455 ? -15.225 0.939 -22.957 1.00 95.94 455 GLN A C 1
ATOM 3339 O O . GLN A 1 455 ? -16.443 1.093 -22.939 1.00 95.94 455 GLN A O 1
ATOM 3344 N N . ALA A 1 456 ? -14.571 0.346 -21.953 1.00 93.50 456 ALA A N 1
ATOM 3345 C CA . ALA A 1 456 ? -15.251 -0.205 -20.783 1.00 93.50 456 ALA A CA 1
ATOM 3346 C C . ALA A 1 456 ? -15.914 0.862 -19.888 1.00 93.50 456 ALA A C 1
ATOM 3348 O O . ALA A 1 456 ? -16.894 0.557 -19.211 1.00 93.50 456 ALA A O 1
ATOM 3349 N N . GLY A 1 457 ? -15.372 2.084 -19.845 1.00 92.88 457 GLY A N 1
ATOM 3350 C CA . GLY A 1 457 ? -15.871 3.164 -18.987 1.00 92.88 457 GLY A CA 1
ATOM 3351 C C . GLY A 1 457 ? -16.829 4.148 -19.665 1.00 92.88 457 GLY A C 1
ATOM 3352 O O . GLY A 1 457 ? -17.594 4.814 -18.969 1.00 92.88 457 GLY A O 1
ATOM 3353 N N . ARG A 1 458 ? -16.774 4.281 -20.997 1.00 89.88 458 ARG A N 1
ATOM 3354 C CA . ARG A 1 458 ? -17.388 5.401 -21.737 1.00 89.88 458 ARG A CA 1
ATOM 3355 C C . ARG A 1 458 ? -18.184 5.017 -22.982 1.00 89.88 458 ARG A C 1
ATOM 3357 O O . ARG A 1 458 ? -18.732 5.909 -23.612 1.00 89.88 458 ARG A O 1
ATOM 3364 N N . ASP A 1 459 ? -18.246 3.734 -23.347 1.00 89.56 459 ASP A N 1
ATOM 3365 C CA . ASP A 1 459 ? -18.857 3.266 -24.609 1.00 89.56 459 ASP A CA 1
ATOM 3366 C C . ASP A 1 459 ? -18.277 3.958 -25.866 1.00 89.56 459 ASP A C 1
ATOM 3368 O O . ASP A 1 459 ? -18.903 4.059 -26.917 1.00 89.56 459 ASP A O 1
ATOM 3372 N N . VAL A 1 460 ? -17.034 4.439 -25.756 1.00 93.62 460 VAL A N 1
ATOM 3373 C CA . VAL A 1 460 ? -16.259 5.010 -26.860 1.00 93.62 460 VAL A CA 1
ATOM 3374 C C . VAL A 1 460 ? -15.293 3.939 -27.346 1.00 93.62 460 VAL A C 1
ATOM 3376 O O . VAL A 1 460 ? -14.396 3.514 -26.615 1.00 93.62 460 VAL A O 1
ATOM 3379 N N . SER A 1 461 ? -15.468 3.480 -28.583 1.00 94.81 461 SER A N 1
ATOM 3380 C CA . SER A 1 461 ? -14.557 2.506 -29.188 1.00 94.81 461 SER A CA 1
ATOM 3381 C C . SER A 1 461 ? -13.148 3.091 -29.378 1.00 94.81 461 SER A C 1
ATOM 3383 O O . SER A 1 461 ? -13.001 4.306 -29.533 1.00 94.81 461 SER A O 1
ATOM 3385 N N . PRO A 1 462 ? -12.099 2.252 -29.456 1.00 92.56 462 PRO A N 1
ATOM 3386 C CA . PRO A 1 462 ? -10.738 2.726 -29.715 1.00 92.56 462 PRO A CA 1
ATOM 3387 C C . PRO A 1 462 ? -10.613 3.604 -30.972 1.00 92.56 462 PRO A C 1
ATOM 3389 O O . PRO A 1 462 ? -9.895 4.598 -30.959 1.00 92.56 462 P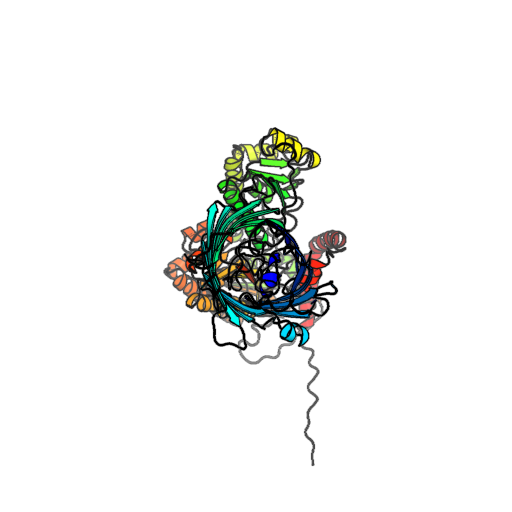RO A O 1
ATOM 3392 N N . THR A 1 463 ? -11.360 3.290 -32.036 1.00 93.50 463 THR A N 1
ATOM 3393 C CA . THR A 1 463 ? -11.378 4.083 -33.276 1.00 93.50 463 THR A CA 1
ATOM 3394 C C . THR A 1 463 ? -12.053 5.443 -33.086 1.00 93.50 463 THR A C 1
ATOM 3396 O O . THR A 1 463 ? -11.592 6.441 -33.633 1.00 93.50 463 THR A O 1
ATOM 3399 N N . GLN A 1 464 ? -13.130 5.510 -32.296 1.00 93.56 464 GLN A N 1
ATOM 3400 C CA . GLN A 1 464 ? -13.777 6.783 -31.959 1.00 93.56 464 GLN A CA 1
ATOM 3401 C C . GLN A 1 464 ? -12.888 7.644 -31.062 1.00 93.56 464 GLN A C 1
ATOM 3403 O O . GLN A 1 464 ? -12.823 8.851 -31.275 1.00 93.56 464 GLN A O 1
ATOM 3408 N N . LEU A 1 465 ? -12.179 7.033 -30.106 1.00 92.69 465 LEU A N 1
ATOM 3409 C CA . LEU A 1 465 ? -11.189 7.726 -29.285 1.00 92.69 465 LEU A CA 1
ATOM 3410 C C . LEU A 1 465 ? -10.127 8.372 -30.180 1.00 92.69 465 LEU A C 1
ATOM 3412 O O . LEU A 1 465 ? -9.904 9.571 -30.087 1.00 92.69 465 LEU A O 1
ATOM 3416 N N . GLU A 1 466 ? -9.516 7.610 -31.084 1.00 91.56 466 GLU A N 1
ATOM 3417 C CA . GLU A 1 466 ? -8.505 8.136 -32.005 1.00 91.56 466 GLU A CA 1
ATOM 3418 C C . GLU A 1 466 ? -9.041 9.291 -32.866 1.00 91.56 466 GLU A C 1
ATOM 3420 O O . GLU A 1 466 ? -8.418 10.351 -32.938 1.00 91.56 466 GLU A O 1
ATOM 3425 N N . ALA A 1 467 ? -10.233 9.130 -33.449 1.00 91.44 467 ALA A N 1
ATOM 3426 C CA . ALA A 1 467 ? -10.870 10.175 -34.243 1.00 91.44 467 ALA A CA 1
ATOM 3427 C C . ALA A 1 467 ? -11.135 11.454 -33.427 1.00 91.44 467 ALA A C 1
ATOM 3429 O O . ALA A 1 467 ? -10.846 12.550 -33.905 1.00 91.44 467 ALA A O 1
ATOM 3430 N N . ALA A 1 468 ? -11.635 11.325 -32.194 1.00 89.50 468 ALA A N 1
ATOM 3431 C CA . ALA A 1 468 ? -11.903 12.459 -31.312 1.00 89.50 468 ALA A CA 1
ATOM 3432 C C . ALA A 1 468 ? -10.619 13.221 -30.947 1.00 89.50 468 ALA A C 1
ATOM 3434 O O . ALA A 1 468 ? -10.593 14.452 -30.963 1.00 89.50 468 ALA A O 1
ATOM 3435 N N . LEU A 1 469 ? -9.528 12.503 -30.667 1.00 87.38 469 LEU A N 1
ATOM 3436 C CA . LEU A 1 469 ? -8.246 13.124 -30.329 1.00 87.38 469 LEU A CA 1
ATOM 3437 C C . LEU A 1 469 ? -7.633 13.847 -31.536 1.00 87.38 469 LEU A C 1
ATOM 3439 O O . LEU A 1 469 ? -7.131 14.959 -31.384 1.00 87.38 469 LEU A O 1
ATOM 3443 N N . LEU A 1 470 ? -7.736 13.272 -32.740 1.00 86.94 470 LEU A N 1
ATOM 3444 C CA . LEU A 1 470 ? -7.299 13.922 -33.984 1.00 86.94 470 LEU A CA 1
ATOM 3445 C C . LEU A 1 470 ? -8.126 15.169 -34.327 1.00 86.94 470 LEU A C 1
ATOM 3447 O O . LEU A 1 470 ? -7.605 16.104 -34.930 1.00 86.94 470 LEU A O 1
ATOM 3451 N N . GLN A 1 471 ? -9.397 15.199 -33.929 1.00 84.19 471 GLN A N 1
ATOM 3452 C CA . GLN A 1 471 ? -10.285 16.355 -34.089 1.00 84.19 471 GLN A CA 1
ATOM 3453 C C . GLN A 1 471 ? -10.086 17.425 -33.006 1.00 84.19 471 GLN A C 1
ATOM 3455 O O . GLN A 1 471 ? -10.767 18.445 -33.028 1.00 84.19 471 GLN A O 1
ATOM 3460 N N . GLY A 1 472 ? -9.137 17.226 -32.086 1.00 78.81 472 GLY A N 1
ATOM 3461 C CA . GLY A 1 472 ? -8.793 18.221 -31.081 1.00 78.81 472 GLY A CA 1
ATOM 3462 C C . GLY A 1 472 ? -9.754 18.264 -29.897 1.00 78.81 472 GLY A C 1
ATOM 3463 O O . GLY A 1 472 ? -9.921 19.340 -29.329 1.00 78.81 472 GLY A O 1
ATOM 3464 N N . ALA A 1 473 ? -10.330 17.120 -29.485 1.00 84.19 473 ALA A N 1
ATOM 3465 C CA . ALA A 1 473 ? -11.126 16.958 -28.254 1.00 84.19 473 ALA A CA 1
ATOM 3466 C C . ALA A 1 473 ? -10.291 17.130 -26.960 1.00 84.19 473 ALA A C 1
ATOM 3468 O O . ALA A 1 473 ? -10.309 16.301 -26.051 1.00 84.19 473 ALA A O 1
ATOM 3469 N N . VAL A 1 474 ? -9.517 18.214 -26.915 1.00 85.25 474 VAL A N 1
ATOM 3470 C CA . VAL A 1 474 ? -8.622 18.648 -25.845 1.00 85.25 474 VAL A CA 1
ATOM 3471 C C . VAL A 1 474 ? -9.339 19.628 -24.925 1.00 85.25 474 VAL A C 1
ATOM 3473 O O . VAL A 1 474 ? -9.073 19.644 -23.724 1.00 85.25 474 VAL A O 1
ATOM 3476 N N . TYR A 1 475 ? -10.250 20.447 -25.456 1.00 90.94 475 TYR A N 1
ATOM 3477 C CA . TYR A 1 475 ? -11.024 21.377 -24.642 1.00 90.94 475 TYR A CA 1
ATOM 3478 C C . TYR A 1 475 ? -12.218 20.672 -23.982 1.00 90.94 475 TYR A C 1
ATOM 3480 O O . TYR A 1 475 ? -12.753 19.716 -24.549 1.00 90.94 475 TYR A O 1
ATOM 3488 N N . PRO A 1 476 ? -12.658 21.115 -22.788 1.00 93.38 476 PRO A N 1
ATOM 3489 C CA . PRO A 1 476 ? -13.662 20.398 -22.005 1.00 93.38 476 PRO A CA 1
ATOM 3490 C C . PRO A 1 476 ? -14.990 20.159 -22.737 1.00 93.38 476 PRO A C 1
ATOM 3492 O O . PRO A 1 476 ? -15.551 19.067 -22.635 1.00 93.38 476 PRO A O 1
ATOM 3495 N N . ASP A 1 477 ? -15.481 21.143 -23.496 1.00 94.00 477 ASP A N 1
ATOM 3496 C CA . ASP A 1 477 ? -16.747 21.023 -24.231 1.00 94.00 477 ASP A CA 1
ATOM 3497 C C . ASP A 1 477 ? -16.649 20.032 -25.397 1.00 94.00 477 ASP A C 1
ATOM 3499 O O . ASP A 1 477 ? -17.550 19.213 -25.580 1.00 94.00 477 ASP A O 1
ATOM 3503 N N . ASP A 1 478 ? -15.530 20.034 -26.126 1.00 93.25 478 ASP A N 1
ATOM 3504 C CA . ASP A 1 478 ? -15.273 19.087 -27.215 1.00 93.25 478 ASP A CA 1
ATOM 3505 C C . ASP A 1 478 ? -15.082 17.664 -26.673 1.00 93.25 478 ASP A C 1
ATOM 3507 O O . ASP A 1 478 ? -15.654 16.706 -27.195 1.00 93.25 478 ASP A O 1
ATOM 3511 N N . ALA A 1 479 ? -14.341 17.519 -25.569 1.00 94.12 479 ALA A N 1
ATOM 3512 C CA . ALA A 1 479 ? -14.171 16.247 -24.871 1.00 94.12 479 ALA A CA 1
ATOM 3513 C C . ALA A 1 479 ? -15.513 15.681 -24.384 1.00 94.12 479 ALA A C 1
ATOM 3515 O O . ALA A 1 479 ? -15.751 14.474 -24.475 1.00 94.12 479 ALA A O 1
ATOM 3516 N N . LYS A 1 480 ? -16.410 16.545 -23.894 1.00 95.81 480 LYS A N 1
ATOM 3517 C CA . LYS A 1 480 ? -17.767 16.159 -23.496 1.00 95.81 480 LYS A CA 1
ATOM 3518 C C . LYS A 1 480 ? -18.619 15.775 -24.705 1.00 95.81 480 LYS A C 1
ATOM 3520 O O . LYS A 1 480 ? -19.296 14.751 -24.662 1.00 95.81 480 LYS A O 1
ATOM 3525 N N . ALA A 1 481 ? -18.583 16.557 -25.785 1.00 94.25 481 ALA A N 1
ATOM 3526 C CA . ALA A 1 481 ? -19.316 16.266 -27.018 1.00 94.25 481 ALA A CA 1
ATOM 3527 C C . ALA A 1 481 ? -18.874 14.936 -27.656 1.00 94.25 481 ALA A C 1
ATOM 3529 O O . ALA A 1 481 ? -19.702 14.206 -28.198 1.00 94.25 481 ALA A O 1
ATOM 3530 N N . ALA A 1 482 ? -17.590 14.594 -27.526 1.00 93.00 482 ALA A N 1
ATOM 3531 C CA . ALA A 1 482 ? -17.018 13.320 -27.950 1.00 93.00 482 ALA A CA 1
ATOM 3532 C C . ALA A 1 482 ? -17.287 12.148 -26.979 1.00 93.00 482 ALA A C 1
ATOM 3534 O O . ALA A 1 482 ? -16.875 11.023 -27.259 1.00 93.00 482 ALA A O 1
ATOM 3535 N N . GLY A 1 483 ? -17.945 12.384 -25.836 1.00 94.38 483 GLY A N 1
ATOM 3536 C CA . GLY A 1 483 ? -18.238 11.357 -24.828 1.00 94.38 483 GLY A CA 1
ATOM 3537 C C . GLY A 1 483 ? -17.026 10.898 -24.006 1.00 94.38 483 GLY A C 1
ATOM 3538 O O . GLY A 1 483 ? -17.101 9.892 -23.302 1.00 94.38 483 GLY A O 1
ATOM 3539 N N . LEU A 1 484 ? -15.900 11.616 -24.074 1.00 94.94 484 LEU A N 1
ATOM 3540 C CA . LEU A 1 484 ? -14.675 11.279 -23.339 1.00 94.94 484 LEU A CA 1
ATOM 3541 C C . LEU A 1 484 ? -14.776 11.650 -21.852 1.00 94.94 484 LEU A C 1
ATOM 3543 O O . LEU A 1 484 ? -14.193 10.974 -21.003 1.00 94.94 484 LEU A O 1
ATOM 3547 N N . VAL A 1 485 ? -15.542 12.696 -21.529 1.00 96.38 485 VAL A N 1
ATOM 3548 C CA . VAL A 1 485 ? -15.855 13.139 -20.159 1.00 96.38 485 VAL A CA 1
ATOM 3549 C C . VAL A 1 485 ? -17.361 13.352 -20.001 1.00 96.38 485 VAL A C 1
ATOM 3551 O O . VAL A 1 485 ? -18.056 13.611 -20.980 1.00 96.38 485 VAL A O 1
ATOM 3554 N N . ASP A 1 486 ? -17.888 13.254 -18.778 1.00 96.88 486 ASP A N 1
ATOM 3555 C CA . ASP A 1 486 ? -19.341 13.342 -18.551 1.00 96.88 486 ASP A CA 1
ATOM 3556 C C . ASP A 1 486 ? -19.850 14.782 -18.485 1.00 96.88 486 ASP A C 1
ATOM 3558 O O . ASP A 1 486 ? -20.951 15.099 -18.946 1.00 96.88 486 ASP A O 1
ATOM 3562 N N . ALA A 1 487 ? -19.076 15.666 -17.854 1.00 96.75 487 ALA A N 1
ATOM 3563 C CA . ALA A 1 487 ? -19.512 17.025 -17.587 1.00 96.75 487 ALA A CA 1
ATOM 3564 C C . ALA A 1 487 ? -18.347 18.006 -17.483 1.00 96.75 487 ALA A C 1
ATOM 3566 O O . ALA A 1 487 ? -17.223 17.657 -17.122 1.00 96.75 487 ALA A O 1
ATOM 3567 N N . VAL A 1 488 ? -18.675 19.263 -17.761 1.00 97.44 488 VAL A N 1
ATOM 3568 C CA . VAL A 1 488 ? -17.811 20.418 -17.548 1.00 97.44 488 VAL A CA 1
ATOM 3569 C C . VAL A 1 488 ? -18.480 21.249 -16.464 1.00 97.44 488 VAL A C 1
ATOM 3571 O O . VAL A 1 488 ? -19.585 21.752 -16.674 1.00 97.44 488 VAL A O 1
ATOM 3574 N N . VAL A 1 489 ? -17.879 21.302 -15.276 1.00 97.12 489 VAL A N 1
ATOM 3575 C CA . VAL A 1 489 ? -18.518 21.856 -14.073 1.00 97.12 489 VAL A CA 1
ATOM 3576 C C . VAL A 1 489 ? -17.509 22.723 -13.325 1.00 97.12 489 VAL A C 1
ATOM 3578 O O . VAL A 1 489 ? -16.444 22.227 -12.980 1.00 97.12 489 VAL A O 1
ATOM 3581 N N . PRO A 1 490 ? -17.807 24.000 -13.032 1.00 95.25 490 PRO A N 1
ATOM 3582 C CA . PRO A 1 490 ? -16.970 24.801 -12.143 1.00 95.25 490 PRO A CA 1
ATOM 3583 C C . PRO A 1 490 ? -16.922 24.205 -10.729 1.00 95.25 490 PRO A C 1
ATOM 3585 O O . PRO A 1 490 ? -17.962 23.828 -10.189 1.00 95.25 490 PRO A O 1
ATOM 3588 N N . THR A 1 491 ? -15.766 24.232 -10.057 1.00 90.00 491 THR A N 1
ATOM 3589 C CA . THR A 1 491 ? -15.598 23.668 -8.697 1.00 90.00 491 THR A CA 1
ATOM 3590 C C . THR A 1 491 ? -16.657 24.172 -7.707 1.00 90.00 491 THR A C 1
ATOM 3592 O O . THR A 1 491 ? -17.183 23.409 -6.900 1.00 90.00 491 THR A O 1
ATOM 3595 N N . ARG A 1 492 ? -17.032 25.458 -7.799 1.00 92.56 492 ARG A N 1
ATOM 3596 C CA . ARG A 1 492 ? -18.044 26.094 -6.931 1.00 92.56 492 ARG A CA 1
ATOM 3597 C C . ARG A 1 492 ? -19.471 25.551 -7.133 1.00 92.56 492 ARG A C 1
ATOM 3599 O O . ARG A 1 492 ? -20.306 25.694 -6.249 1.00 92.56 492 ARG A O 1
ATOM 3606 N N . GLU A 1 493 ? -19.747 24.950 -8.289 1.00 95.12 493 GLU A N 1
ATOM 3607 C CA . GLU A 1 493 ? -21.053 24.408 -8.695 1.00 95.12 493 GLU A CA 1
ATOM 3608 C C . GLU A 1 493 ? -21.120 22.877 -8.531 1.00 95.12 493 GLU A C 1
ATOM 3610 O O . GLU A 1 493 ? -22.173 22.271 -8.751 1.00 95.12 493 GLU A O 1
ATOM 3615 N N . MET A 1 494 ? -20.026 22.238 -8.094 1.00 94.44 494 MET A N 1
ATOM 3616 C CA . MET A 1 494 ? -19.936 20.785 -7.904 1.00 94.44 494 MET A CA 1
ATOM 3617 C C . MET A 1 494 ? -21.007 20.262 -6.943 1.00 94.44 494 MET A C 1
ATOM 3619 O O . MET A 1 494 ? -21.772 19.366 -7.291 1.00 94.44 494 MET A O 1
ATOM 3623 N N . ASP A 1 495 ? -21.109 20.862 -5.758 1.00 94.56 495 ASP A N 1
ATOM 3624 C CA . ASP A 1 495 ? -22.098 20.500 -4.740 1.00 94.56 495 ASP A CA 1
ATOM 3625 C C . ASP A 1 495 ? -23.539 20.585 -5.270 1.00 94.56 495 ASP A C 1
ATOM 3627 O O . ASP A 1 495 ? -24.368 19.716 -5.002 1.00 94.56 495 ASP A O 1
ATOM 3631 N N . GLU A 1 496 ? -23.861 21.642 -6.020 1.00 95.44 496 GLU A N 1
ATOM 3632 C CA . GLU A 1 496 ? -25.191 21.821 -6.607 1.00 95.44 496 GLU A CA 1
ATOM 3633 C C . GLU A 1 496 ? -25.472 20.768 -7.684 1.00 95.44 496 GLU A C 1
ATOM 3635 O O . GLU A 1 496 ? -26.556 20.183 -7.714 1.00 95.44 496 GLU A O 1
ATOM 3640 N N . THR A 1 497 ? -24.483 20.480 -8.526 1.00 96.06 497 THR A N 1
ATOM 3641 C CA . THR A 1 497 ? -24.594 19.490 -9.603 1.00 96.06 497 THR A CA 1
ATOM 3642 C C . THR A 1 497 ? -24.771 18.080 -9.043 1.00 96.06 497 THR A C 1
ATOM 3644 O O . THR A 1 497 ? -25.687 17.363 -9.445 1.00 96.06 497 THR A O 1
ATOM 3647 N N . LEU A 1 498 ? -23.987 17.706 -8.030 1.00 96.12 498 LEU A N 1
ATOM 3648 C CA . LEU A 1 498 ? -24.125 16.422 -7.343 1.00 96.12 498 LEU A CA 1
ATOM 3649 C C . LEU A 1 498 ? -25.494 16.271 -6.653 1.00 96.12 498 LEU A C 1
ATOM 3651 O O . LEU A 1 498 ? -26.042 15.167 -6.619 1.00 96.12 498 LEU A O 1
ATOM 3655 N N . ARG A 1 499 ? -26.091 17.361 -6.144 1.00 95.44 499 ARG A N 1
ATOM 3656 C CA . ARG A 1 499 ? -27.477 17.345 -5.632 1.00 95.44 499 ARG A CA 1
ATOM 3657 C C . ARG A 1 499 ? -28.494 17.119 -6.747 1.00 95.44 499 ARG A C 1
ATOM 3659 O O . ARG A 1 499 ? -29.386 16.293 -6.577 1.00 95.44 499 ARG A O 1
ATOM 3666 N N . LYS A 1 500 ? -28.353 17.796 -7.893 1.00 95.75 500 LYS A N 1
ATOM 3667 C CA . LYS A 1 500 ? -29.232 17.596 -9.064 1.00 95.75 500 LYS A CA 1
ATOM 3668 C C . LYS A 1 500 ? -29.185 16.156 -9.583 1.00 95.75 500 LYS A C 1
ATOM 3670 O O . LYS A 1 500 ? -30.203 15.637 -10.022 1.00 95.75 500 LYS A O 1
ATOM 3675 N N . MET A 1 501 ? -28.034 15.495 -9.469 1.00 95.19 501 MET A N 1
ATOM 3676 C CA . MET A 1 501 ? -27.864 14.077 -9.811 1.00 95.19 501 MET A CA 1
ATOM 3677 C C . MET A 1 501 ? -28.378 13.104 -8.740 1.00 95.19 501 MET A C 1
ATOM 3679 O O . MET A 1 501 ? -28.324 11.892 -8.937 1.00 95.19 501 MET A O 1
ATOM 3683 N N . GLY A 1 502 ? -28.835 13.602 -7.587 1.00 94.62 502 GLY A N 1
ATOM 3684 C CA . GLY A 1 502 ? -29.284 12.777 -6.464 1.00 94.62 502 GLY A CA 1
ATOM 3685 C C . GLY A 1 502 ? -28.153 12.079 -5.699 1.00 94.62 502 GLY A C 1
ATOM 3686 O O . GLY A 1 502 ? -28.419 11.187 -4.895 1.00 94.62 502 GLY A O 1
ATOM 3687 N N . TRP A 1 503 ? -26.893 12.460 -5.926 1.00 94.56 503 TRP A N 1
ATOM 3688 C CA . TRP A 1 503 ? -25.739 11.908 -5.205 1.00 94.56 503 TRP A CA 1
ATOM 3689 C C . TRP A 1 503 ? -25.578 12.558 -3.824 1.00 94.56 503 TRP A C 1
ATOM 3691 O O . TRP A 1 503 ? -25.112 11.917 -2.882 1.00 94.56 503 TRP A O 1
ATOM 3701 N N . LEU A 1 504 ? -26.034 13.807 -3.684 1.00 93.00 504 LEU A N 1
ATOM 3702 C CA . LEU A 1 504 ? -26.106 14.545 -2.422 1.00 93.00 504 LEU A CA 1
ATOM 3703 C C . LEU A 1 504 ? -27.551 14.875 -2.041 1.00 93.00 504 LEU A C 1
ATOM 3705 O O . LEU A 1 504 ? -28.358 15.254 -2.887 1.00 93.00 504 LEU A O 1
ATOM 3709 N N . ALA A 1 505 ? -27.854 14.804 -0.746 1.00 89.19 505 ALA A N 1
ATOM 3710 C CA . ALA A 1 505 ? -29.105 15.306 -0.184 1.00 89.19 505 ALA A CA 1
ATOM 3711 C C . ALA A 1 505 ? -29.041 16.834 0.054 1.00 89.19 505 ALA A C 1
ATOM 3713 O O . ALA A 1 505 ? -27.944 17.408 0.113 1.00 89.19 505 ALA A O 1
ATOM 3714 N N . PRO A 1 506 ? -30.189 17.517 0.232 1.00 87.25 506 PRO A N 1
ATOM 3715 C CA . PRO A 1 506 ? -30.216 18.932 0.604 1.00 87.25 506 PRO A CA 1
ATOM 3716 C C . PRO A 1 506 ? -29.356 19.222 1.845 1.00 87.25 506 PRO A C 1
ATOM 3718 O O . PRO A 1 506 ? -29.395 18.481 2.824 1.00 87.25 506 PRO A O 1
ATOM 3721 N N . GLY A 1 507 ? -28.551 20.287 1.795 1.00 84.75 507 GLY A N 1
ATOM 3722 C CA . GLY A 1 507 ? -27.656 20.692 2.889 1.00 84.75 507 GLY A CA 1
ATOM 3723 C C . GLY A 1 507 ? -26.329 19.925 2.986 1.00 84.75 507 GLY A C 1
ATOM 3724 O O . GLY A 1 507 ? -25.408 20.420 3.630 1.00 84.75 507 GLY A O 1
ATOM 3725 N N . GLN A 1 508 ? -26.178 18.779 2.309 1.00 88.19 508 GLN A N 1
ATOM 3726 C CA . GLN A 1 508 ? -24.901 18.057 2.251 1.00 88.19 508 GLN A CA 1
ATOM 3727 C C . GLN A 1 508 ? -23.902 18.772 1.336 1.00 88.19 508 GLN A C 1
ATOM 3729 O O . GLN A 1 508 ? -24.295 19.416 0.357 1.00 88.19 508 GLN A O 1
ATOM 3734 N N . ARG A 1 509 ? -22.614 18.646 1.660 1.00 89.88 509 ARG A N 1
ATOM 3735 C CA . ARG A 1 509 ? -21.486 19.221 0.918 1.00 89.88 509 ARG A CA 1
ATOM 3736 C C . ARG A 1 509 ? -20.380 18.189 0.778 1.00 89.88 509 ARG A C 1
ATOM 3738 O O . ARG A 1 509 ? -20.261 17.316 1.639 1.00 89.88 509 ARG A O 1
ATOM 3745 N N . VAL A 1 510 ? -19.580 18.308 -0.274 1.00 90.88 510 VAL A N 1
ATOM 3746 C CA . VAL A 1 510 ? -18.319 17.571 -0.364 1.00 90.88 510 VAL A CA 1
ATOM 3747 C C . VAL A 1 510 ? -17.315 18.223 0.585 1.00 90.88 510 VAL A C 1
ATOM 3749 O O . VAL A 1 510 ? -17.076 19.428 0.514 1.00 90.88 510 VAL A O 1
ATOM 3752 N N . VAL A 1 511 ? -16.729 17.439 1.487 1.00 90.06 511 VAL A N 1
ATOM 3753 C CA . VAL A 1 511 ? -15.728 17.931 2.448 1.00 90.06 511 VAL A CA 1
ATOM 3754 C C . VAL A 1 511 ? -14.392 17.223 2.271 1.00 90.06 511 VAL A C 1
ATOM 3756 O O . VAL A 1 511 ? -14.316 16.151 1.675 1.00 90.06 511 VAL A O 1
ATOM 3759 N N . ALA A 1 512 ? -13.314 17.827 2.766 1.00 87.12 512 ALA A N 1
ATOM 3760 C CA . ALA A 1 512 ? -12.005 17.188 2.728 1.00 87.12 512 ALA A CA 1
ATOM 3761 C C . ALA A 1 512 ? -12.031 15.916 3.578 1.00 87.12 512 ALA A C 1
ATOM 3763 O O . ALA A 1 512 ? -12.427 15.955 4.742 1.00 87.12 512 ALA A O 1
ATOM 3764 N N . GLU A 1 513 ? -11.587 14.797 3.012 1.00 83.88 513 GLU A N 1
ATOM 3765 C CA . GLU A 1 513 ? -11.532 13.535 3.743 1.00 83.88 513 GLU A CA 1
ATOM 3766 C C . GLU A 1 513 ? -10.618 13.659 4.977 1.00 83.88 513 GLU A C 1
ATOM 3768 O O . GLU A 1 513 ? -9.415 13.918 4.844 1.00 83.88 513 GLU A O 1
ATOM 3773 N N . SER A 1 514 ? -11.172 13.411 6.169 1.00 68.50 514 SER A N 1
ATOM 3774 C CA . SER A 1 514 ? -10.424 13.490 7.426 1.00 68.50 514 SER A CA 1
ATOM 3775 C C . SER A 1 514 ? -9.311 12.442 7.499 1.00 68.50 514 SER A C 1
ATOM 3777 O O . SER A 1 514 ? -9.517 11.245 7.282 1.00 68.50 514 SER A O 1
ATOM 3779 N N . THR A 1 515 ? -8.110 12.895 7.857 1.00 61.00 515 THR A N 1
ATOM 3780 C CA . THR A 1 515 ? -6.940 12.040 8.095 1.00 61.00 515 THR A CA 1
ATOM 3781 C C . THR A 1 515 ? -6.759 11.676 9.568 1.00 61.00 515 THR A C 1
ATOM 3783 O O . THR A 1 515 ? -5.824 10.936 9.884 1.00 61.00 515 THR A O 1
ATOM 3786 N N . THR A 1 516 ? -7.634 12.148 10.469 1.00 52.38 516 THR A N 1
ATOM 3787 C CA . THR A 1 516 ? -7.522 11.880 11.908 1.00 52.38 516 THR A CA 1
ATOM 3788 C C . THR A 1 516 ? -7.549 10.367 12.156 1.00 52.38 516 THR A C 1
ATOM 3790 O O . THR A 1 516 ? -8.519 9.700 11.780 1.00 52.38 516 THR A O 1
ATOM 3793 N N . PRO A 1 517 ? -6.494 9.787 12.757 1.00 50.62 517 PRO A N 1
ATOM 3794 C CA . PRO A 1 517 ? -6.477 8.371 13.084 1.00 50.62 517 PRO A CA 1
ATOM 3795 C C . PRO A 1 517 ? -7.609 8.063 14.065 1.00 50.62 517 PRO A C 1
ATOM 3797 O O . PRO A 1 517 ? -7.650 8.629 15.154 1.00 50.62 517 PRO A O 1
ATOM 3800 N N . GLN A 1 518 ? -8.516 7.156 13.706 1.00 55.06 518 GLN A N 1
ATOM 3801 C CA . GLN A 1 518 ? -9.419 6.574 14.695 1.00 55.06 518 GLN A CA 1
ATOM 3802 C C . GLN A 1 518 ? -8.600 5.615 15.562 1.00 55.06 518 GLN A C 1
ATOM 3804 O O . GLN A 1 518 ? -8.008 4.660 15.048 1.00 55.06 518 GLN A O 1
ATOM 3809 N N . ARG A 1 519 ? -8.513 5.885 16.869 1.00 54.62 519 ARG A N 1
ATOM 3810 C CA . ARG A 1 519 ? -7.838 4.982 17.809 1.00 54.62 519 ARG A CA 1
ATOM 3811 C C . ARG A 1 519 ? -8.666 3.698 17.905 1.00 54.62 519 ARG A C 1
ATOM 3813 O O . ARG A 1 519 ? -9.886 3.742 18.045 1.00 54.62 519 ARG A O 1
ATOM 3820 N N . SER A 1 520 ? -8.009 2.548 17.781 1.00 61.84 520 SER A N 1
ATOM 3821 C CA . SER A 1 520 ? -8.700 1.259 17.815 1.00 61.84 520 SER A CA 1
ATOM 3822 C C . SER A 1 520 ? -9.315 1.010 19.195 1.00 61.84 520 SER A C 1
ATOM 3824 O O . SER A 1 520 ? -8.669 1.225 20.216 1.00 61.84 520 SER A O 1
ATOM 3826 N N . ARG A 1 521 ? -10.551 0.499 19.228 1.00 69.88 521 ARG A N 1
ATOM 3827 C CA . ARG A 1 521 ? -11.247 0.037 20.452 1.00 69.88 521 ARG A CA 1
ATOM 3828 C C . ARG A 1 521 ? -10.820 -1.366 20.890 1.00 69.88 521 ARG A C 1
ATOM 3830 O O . ARG A 1 521 ? -11.379 -1.941 21.832 1.00 69.88 521 ARG A O 1
ATOM 3837 N N . ARG A 1 522 ? -9.871 -1.943 20.154 1.00 77.44 522 ARG A N 1
ATOM 3838 C CA . ARG A 1 522 ? -9.274 -3.249 20.401 1.00 77.44 522 ARG A CA 1
ATOM 3839 C C . ARG A 1 522 ? -8.564 -3.263 21.752 1.00 77.44 522 ARG A C 1
ATOM 3841 O O . ARG A 1 522 ? -7.969 -2.276 22.172 1.00 77.44 522 ARG A O 1
ATOM 3848 N N . TRP A 1 523 ? -8.629 -4.409 22.420 1.00 83.88 523 TRP A N 1
ATOM 3849 C CA . TRP A 1 523 ? -7.793 -4.684 23.581 1.00 83.88 523 TRP A CA 1
ATOM 3850 C C . TRP A 1 523 ? -6.479 -5.343 23.161 1.00 83.88 523 TRP A C 1
ATOM 3852 O O . TRP A 1 523 ? -6.452 -6.184 22.258 1.00 83.88 523 TRP A O 1
ATOM 3862 N N . GLY A 1 524 ? -5.408 -4.965 23.851 1.00 82.38 524 GLY A N 1
ATOM 3863 C CA . GLY A 1 524 ? -4.078 -5.523 23.676 1.00 82.38 524 GLY A CA 1
ATOM 3864 C C . GLY A 1 524 ? -3.425 -5.201 22.340 1.00 82.38 524 GLY A C 1
ATOM 3865 O O . GLY A 1 524 ? -3.895 -4.322 21.612 1.00 82.38 524 GLY A O 1
ATOM 3866 N N . PRO A 1 525 ? -2.330 -5.910 22.021 1.00 81.06 525 PRO A N 1
ATOM 3867 C CA . PRO A 1 525 ? -1.457 -5.519 20.934 1.00 81.06 525 PRO A CA 1
ATOM 3868 C C . PRO A 1 525 ? -2.154 -5.661 19.578 1.00 81.06 525 PRO A C 1
ATOM 3870 O O . PRO A 1 525 ? -2.944 -6.589 19.321 1.00 81.06 525 PRO A O 1
ATOM 3873 N N . VAL A 1 526 ? -1.848 -4.714 18.701 1.00 84.00 526 VAL A N 1
ATOM 3874 C CA . VAL A 1 526 ? -2.286 -4.665 17.315 1.00 84.00 526 VAL A CA 1
ATOM 3875 C C . VAL A 1 526 ? -1.224 -5.375 16.472 1.00 84.00 526 VAL A C 1
ATOM 3877 O O . VAL A 1 526 ? -0.110 -4.873 16.354 1.00 84.00 526 VAL A O 1
ATOM 3880 N N . PRO A 1 527 ? -1.524 -6.550 15.888 1.00 89.44 527 PRO A N 1
ATOM 3881 C CA . PRO A 1 527 ? -0.588 -7.242 15.021 1.00 89.44 527 PRO A CA 1
ATOM 3882 C C . PRO A 1 527 ? -0.262 -6.354 13.826 1.00 89.44 527 PRO A C 1
ATOM 3884 O O . PRO A 1 527 ? -1.114 -5.610 13.338 1.00 89.44 527 PRO A O 1
ATOM 3887 N N . GLU A 1 528 ? 0.959 -6.459 13.325 1.00 93.81 528 GLU A N 1
ATOM 3888 C CA . GLU A 1 528 ? 1.421 -5.624 12.225 1.00 93.81 528 GLU A CA 1
ATOM 3889 C C . GLU A 1 528 ? 1.715 -6.446 10.971 1.00 93.81 528 GLU A C 1
ATOM 3891 O O . GLU A 1 528 ? 2.164 -7.595 11.032 1.00 93.81 528 GLU A O 1
ATOM 3896 N N . ILE A 1 529 ? 1.505 -5.826 9.813 1.00 97.69 529 ILE A N 1
ATOM 3897 C CA . ILE A 1 529 ? 2.084 -6.276 8.547 1.00 97.69 529 ILE A CA 1
ATOM 3898 C C . ILE A 1 529 ? 3.132 -5.242 8.153 1.00 97.69 529 ILE A C 1
ATOM 3900 O O . ILE A 1 529 ? 2.823 -4.060 7.972 1.00 97.69 529 ILE A O 1
ATOM 3904 N N . ALA A 1 530 ? 4.381 -5.688 8.047 1.00 98.06 530 ALA A N 1
ATOM 3905 C CA . ALA A 1 530 ? 5.488 -4.829 7.660 1.00 98.06 530 ALA A CA 1
ATOM 3906 C C . ALA A 1 530 ? 5.566 -4.738 6.134 1.00 98.06 530 ALA A C 1
ATOM 3908 O O . ALA A 1 530 ? 5.765 -5.752 5.472 1.00 98.06 530 ALA A O 1
ATOM 3909 N N . VAL A 1 531 ? 5.452 -3.533 5.579 1.00 98.38 531 VAL A N 1
ATOM 3910 C CA . VAL A 1 531 ? 5.689 -3.269 4.155 1.00 98.38 531 VAL A CA 1
ATOM 3911 C C . VAL A 1 531 ? 7.113 -2.752 4.002 1.00 98.38 531 VAL A C 1
ATOM 3913 O O . VAL A 1 531 ? 7.407 -1.638 4.423 1.00 98.38 531 VAL A O 1
ATOM 3916 N N . VAL A 1 532 ? 8.006 -3.565 3.447 1.00 97.75 532 VAL A N 1
ATOM 3917 C CA . VAL A 1 532 ? 9.401 -3.199 3.175 1.00 97.75 532 VAL A CA 1
ATOM 3918 C C . VAL A 1 532 ? 9.488 -2.621 1.768 1.00 97.75 532 VAL A C 1
ATOM 3920 O O . VAL A 1 532 ? 9.315 -3.342 0.788 1.00 97.75 532 VAL A O 1
ATOM 3923 N N . GLU A 1 533 ? 9.747 -1.321 1.681 1.00 95.19 533 GLU A N 1
ATOM 3924 C CA . GLU A 1 533 ? 9.800 -0.556 0.434 1.00 95.19 533 GLU A CA 1
ATOM 3925 C C . GLU A 1 533 ? 11.198 -0.648 -0.194 1.00 95.19 533 GLU A C 1
ATOM 3927 O O . GLU A 1 533 ? 12.188 -0.153 0.352 1.00 95.19 533 GLU A O 1
ATOM 3932 N N . ILE A 1 534 ? 11.272 -1.290 -1.358 1.00 94.19 534 ILE A N 1
ATOM 3933 C CA . ILE A 1 534 ? 12.472 -1.480 -2.178 1.00 94.19 534 ILE A CA 1
ATOM 3934 C C . ILE A 1 534 ? 12.283 -0.666 -3.462 1.00 94.19 534 ILE A C 1
ATOM 3936 O O . ILE A 1 534 ? 11.950 -1.203 -4.516 1.00 94.19 534 ILE A O 1
ATOM 3940 N N . ASP A 1 535 ? 12.454 0.648 -3.331 1.00 90.06 535 ASP A N 1
ATOM 3941 C CA . ASP A 1 535 ? 12.269 1.657 -4.381 1.00 90.06 535 ASP A CA 1
ATOM 3942 C C . ASP A 1 535 ? 13.604 2.281 -4.844 1.00 90.06 535 ASP A C 1
ATOM 3944 O O . ASP A 1 535 ? 14.290 2.953 -4.062 1.00 90.06 535 ASP A O 1
ATOM 3948 N N . GLY A 1 536 ? 13.984 2.033 -6.101 1.00 85.62 536 GLY A N 1
ATOM 3949 C CA . GLY A 1 536 ? 15.201 2.555 -6.734 1.00 85.62 536 GLY A CA 1
ATOM 3950 C C . GLY A 1 536 ? 16.209 1.492 -7.193 1.00 85.62 536 GLY A C 1
ATOM 3951 O O . GLY A 1 536 ? 15.987 0.281 -7.089 1.00 85.62 536 GLY A O 1
ATOM 3952 N N . ALA A 1 537 ? 17.341 1.944 -7.739 1.00 86.25 537 ALA A N 1
ATOM 3953 C CA . ALA A 1 537 ? 18.414 1.063 -8.203 1.00 86.25 537 ALA A CA 1
ATOM 3954 C C . ALA A 1 537 ? 19.150 0.406 -7.023 1.00 86.25 537 ALA A C 1
ATOM 3956 O O . ALA A 1 537 ? 19.298 0.997 -5.958 1.00 86.25 537 ALA A O 1
ATOM 3957 N N . ILE A 1 538 ? 19.643 -0.817 -7.200 1.00 86.94 538 ILE A N 1
ATOM 3958 C CA . ILE A 1 538 ? 20.280 -1.597 -6.130 1.00 86.94 538 ILE A CA 1
ATOM 3959 C C . ILE A 1 538 ? 21.798 -1.423 -6.194 1.00 86.94 538 ILE A C 1
ATOM 3961 O O . ILE A 1 538 ? 22.412 -1.667 -7.232 1.00 86.94 538 ILE A O 1
ATOM 3965 N N . ALA A 1 539 ? 22.417 -1.067 -5.074 1.00 85.69 539 ALA A N 1
ATOM 3966 C CA . ALA A 1 539 ? 23.856 -0.879 -4.948 1.00 85.69 539 ALA A CA 1
ATOM 3967 C C . ALA A 1 539 ? 24.446 -1.664 -3.764 1.00 85.69 539 ALA A C 1
ATOM 3969 O O . ALA A 1 539 ? 23.741 -2.064 -2.832 1.00 85.69 539 ALA A O 1
ATOM 3970 N N . ASP A 1 540 ? 25.767 -1.858 -3.802 1.00 80.38 540 ASP A N 1
ATOM 3971 C CA . ASP A 1 540 ? 26.530 -2.481 -2.708 1.00 80.38 540 ASP A CA 1
ATOM 3972 C C . ASP A 1 540 ? 26.856 -1.490 -1.587 1.00 80.38 540 ASP A C 1
ATOM 3974 O O . ASP A 1 540 ? 27.036 -1.873 -0.430 1.00 80.38 540 ASP A O 1
ATOM 3978 N N . HIS A 1 541 ? 26.926 -0.202 -1.922 1.00 76.62 541 HIS A N 1
ATOM 3979 C CA . HIS A 1 541 ? 27.211 0.865 -0.974 1.00 76.62 541 HIS A CA 1
ATOM 3980 C C . HIS A 1 541 ? 25.954 1.322 -0.221 1.00 76.62 541 HIS A C 1
ATOM 3982 O O . HIS A 1 541 ? 24.836 0.873 -0.471 1.00 76.62 541 HIS A O 1
ATOM 3988 N N . ARG A 1 542 ? 26.134 2.249 0.727 1.00 70.81 542 ARG A N 1
ATOM 3989 C CA . ARG A 1 542 ? 25.017 2.888 1.439 1.00 70.81 542 ARG A CA 1
ATOM 3990 C C . ARG A 1 542 ? 24.067 3.587 0.466 1.00 70.81 542 ARG A C 1
ATOM 3992 O O . ARG A 1 542 ? 24.472 3.971 -0.625 1.00 70.81 542 ARG A O 1
ATOM 3999 N N . GLU A 1 543 ? 22.818 3.752 0.894 1.00 71.88 543 GLU A N 1
ATOM 4000 C CA . GLU A 1 543 ? 21.829 4.528 0.145 1.00 71.88 543 GLU A CA 1
ATOM 4001 C C . GLU A 1 543 ? 22.385 5.914 -0.192 1.00 71.88 543 GLU A C 1
ATOM 4003 O O . GLU A 1 543 ? 22.909 6.613 0.680 1.00 71.88 543 GLU A O 1
ATOM 4008 N N . SER A 1 544 ? 22.259 6.293 -1.459 1.00 61.00 544 SER A N 1
ATOM 4009 C CA . SER A 1 544 ? 22.600 7.620 -1.948 1.00 61.00 544 SER A CA 1
ATOM 4010 C C . SER A 1 544 ? 21.503 8.118 -2.883 1.00 61.00 544 SER A C 1
ATOM 4012 O O . SER A 1 544 ? 20.832 7.347 -3.568 1.00 61.00 544 SER A O 1
ATOM 4014 N N . THR A 1 545 ? 21.288 9.428 -2.881 1.00 55.62 545 THR A N 1
ATOM 4015 C CA . THR A 1 545 ? 20.451 10.105 -3.875 1.00 55.62 545 THR A CA 1
ATOM 4016 C C . THR A 1 545 ? 21.385 10.979 -4.688 1.00 55.62 545 THR A C 1
ATOM 4018 O O . THR A 1 545 ? 22.017 11.873 -4.130 1.00 55.62 545 THR A O 1
ATOM 4021 N N . GLY A 1 546 ? 21.530 10.664 -5.972 1.00 51.41 546 GLY A N 1
ATOM 4022 C CA . GLY A 1 546 ? 22.365 11.415 -6.903 1.00 51.41 546 GLY A CA 1
ATOM 4023 C C . GLY A 1 546 ? 21.558 11.890 -8.105 1.00 51.41 546 GLY A C 1
ATOM 4024 O O . GLY A 1 546 ? 20.351 11.670 -8.185 1.00 51.41 546 GLY A O 1
ATOM 4025 N N . VAL A 1 547 ? 22.242 12.508 -9.066 1.00 39.41 547 VAL A N 1
ATOM 4026 C CA . VAL A 1 547 ? 21.634 12.973 -10.327 1.00 39.41 547 VAL A CA 1
ATOM 4027 C C . VAL A 1 547 ? 21.036 11.803 -11.125 1.00 39.41 547 VAL A C 1
ATOM 4029 O O . VAL A 1 547 ? 19.985 11.942 -11.735 1.00 39.41 547 VAL A O 1
ATOM 4032 N N . LEU A 1 548 ? 21.640 10.612 -11.022 1.00 39.78 548 LEU A N 1
ATOM 4033 C CA . LEU A 1 548 ? 21.177 9.366 -11.652 1.00 39.78 548 LEU A CA 1
ATOM 4034 C C . LEU A 1 548 ? 20.010 8.682 -10.908 1.00 39.78 548 LEU A C 1
ATOM 4036 O O . LEU A 1 548 ? 19.687 7.526 -11.180 1.00 39.78 548 LEU A O 1
ATOM 4040 N N . GLY A 1 549 ? 19.395 9.371 -9.946 1.00 56.66 549 GLY A N 1
ATOM 4041 C CA . GLY A 1 549 ? 18.294 8.861 -9.139 1.00 56.66 549 GLY A CA 1
ATOM 4042 C C . GLY A 1 549 ? 18.737 8.247 -7.811 1.00 56.66 549 GLY A C 1
ATOM 4043 O O . GLY A 1 549 ? 19.840 8.474 -7.301 1.00 56.66 549 GLY A O 1
ATOM 4044 N N . ARG A 1 550 ? 17.820 7.494 -7.198 1.00 66.50 550 ARG A N 1
ATOM 4045 C CA . ARG A 1 550 ? 18.005 6.899 -5.871 1.00 66.50 550 ARG A CA 1
ATOM 4046 C C . ARG A 1 550 ? 18.636 5.518 -5.976 1.00 66.50 550 ARG A C 1
ATOM 4048 O O . ARG A 1 550 ? 18.170 4.673 -6.741 1.00 66.50 550 ARG A O 1
ATOM 4055 N N . THR A 1 551 ? 19.646 5.276 -5.149 1.00 73.81 551 THR A N 1
ATOM 4056 C CA . THR A 1 551 ? 20.225 3.948 -4.955 1.00 73.81 551 THR A CA 1
ATOM 4057 C C . THR A 1 551 ? 19.933 3.429 -3.555 1.00 73.81 551 THR A C 1
ATOM 4059 O O . THR A 1 551 ? 19.966 4.162 -2.568 1.00 73.81 551 THR A O 1
ATOM 4062 N N . LEU A 1 552 ? 19.661 2.136 -3.463 1.00 81.81 552 LEU A N 1
ATOM 4063 C CA . LEU A 1 552 ? 19.412 1.419 -2.226 1.00 81.81 552 LEU A CA 1
ATOM 4064 C C . LEU A 1 552 ? 20.616 0.547 -1.902 1.00 81.81 552 LEU A C 1
ATOM 4066 O O . LEU A 1 552 ? 21.064 -0.234 -2.739 1.00 81.81 552 LEU A O 1
ATOM 4070 N N . GLY A 1 553 ? 21.089 0.611 -0.661 1.00 86.94 553 GLY A N 1
ATOM 4071 C CA . GLY A 1 553 ? 22.075 -0.350 -0.180 1.00 86.94 553 GLY A CA 1
ATOM 4072 C C . GLY A 1 553 ? 21.408 -1.679 0.157 1.00 86.94 553 GLY A C 1
ATOM 4073 O O . GLY A 1 553 ? 20.662 -1.748 1.137 1.00 86.94 553 GLY A O 1
ATOM 4074 N N . GLY A 1 554 ? 21.705 -2.742 -0.597 1.00 89.75 554 GLY A N 1
ATOM 4075 C CA . GLY A 1 554 ? 21.075 -4.057 -0.399 1.00 89.75 554 GLY A CA 1
ATOM 4076 C C . GLY A 1 554 ? 21.210 -4.586 1.037 1.00 89.75 554 GLY A C 1
ATOM 4077 O O . GLY A 1 554 ? 20.238 -5.035 1.643 1.00 89.75 554 GLY A O 1
ATOM 4078 N N . ALA A 1 555 ? 22.385 -4.410 1.651 1.00 91.69 555 ALA A N 1
ATOM 4079 C CA . ALA A 1 555 ? 22.628 -4.794 3.045 1.00 91.69 555 ALA A CA 1
ATOM 4080 C C . ALA A 1 555 ? 21.806 -3.982 4.069 1.00 91.69 555 ALA A C 1
ATOM 4082 O O . ALA A 1 555 ? 21.510 -4.473 5.159 1.00 91.69 555 ALA A O 1
ATOM 4083 N N . ALA A 1 556 ? 21.439 -2.734 3.758 1.00 91.06 556 ALA A N 1
ATOM 4084 C CA . ALA A 1 556 ? 20.597 -1.925 4.637 1.00 91.06 556 ALA A CA 1
ATOM 4085 C C . ALA A 1 556 ? 19.147 -2.427 4.620 1.00 91.06 556 ALA A C 1
ATOM 4087 O O . ALA A 1 556 ? 18.542 -2.565 5.683 1.00 91.06 556 ALA A O 1
ATOM 4088 N N . ILE A 1 557 ? 18.624 -2.760 3.437 1.00 94.25 557 ILE A N 1
ATOM 4089 C CA . ILE A 1 557 ? 17.286 -3.340 3.283 1.00 94.25 557 ILE A CA 1
ATOM 4090 C C . ILE A 1 557 ? 17.215 -4.737 3.905 1.00 94.25 557 ILE A C 1
ATOM 4092 O O . ILE A 1 557 ? 16.273 -5.014 4.644 1.00 94.25 557 ILE A O 1
ATOM 4096 N N . ALA A 1 558 ? 18.229 -5.586 3.716 1.00 96.25 558 ALA A N 1
ATOM 4097 C CA . ALA A 1 558 ? 18.290 -6.892 4.377 1.00 96.25 558 ALA A CA 1
ATOM 4098 C C . ALA A 1 558 ? 18.180 -6.772 5.908 1.00 96.25 558 ALA A C 1
ATOM 4100 O O . ALA A 1 558 ? 17.358 -7.445 6.522 1.00 96.25 558 ALA A O 1
ATOM 4101 N N . LYS A 1 559 ? 18.887 -5.813 6.524 1.00 95.81 559 LYS A N 1
ATOM 4102 C CA . LYS A 1 559 ? 18.748 -5.525 7.964 1.00 95.81 559 LYS A CA 1
ATOM 4103 C C . LYS A 1 559 ? 17.344 -5.058 8.358 1.00 95.81 559 LYS A C 1
ATOM 4105 O O . LYS A 1 559 ? 16.909 -5.329 9.475 1.00 95.81 559 LYS A O 1
ATOM 4110 N N . VAL A 1 560 ? 16.637 -4.333 7.488 1.00 95.88 560 VAL A N 1
ATOM 4111 C CA . VAL A 1 560 ? 15.234 -3.945 7.722 1.00 95.88 560 VAL A CA 1
ATOM 4112 C C . VAL A 1 560 ? 14.331 -5.181 7.716 1.00 95.88 560 VAL A C 1
ATOM 4114 O O . VAL A 1 560 ? 13.514 -5.328 8.625 1.00 95.88 560 VAL A O 1
ATOM 4117 N N . VAL A 1 561 ? 14.524 -6.091 6.757 1.00 98.12 561 VAL A N 1
ATOM 4118 C CA . VAL A 1 561 ? 13.801 -7.371 6.683 1.00 98.12 561 VAL A CA 1
ATOM 4119 C C . VAL A 1 561 ? 14.078 -8.227 7.921 1.00 98.12 561 VAL A C 1
ATOM 4121 O O . VAL A 1 561 ? 13.136 -8.667 8.572 1.00 98.12 561 VAL A O 1
ATOM 4124 N N . GLU A 1 562 ? 15.342 -8.390 8.320 1.00 97.69 562 GLU A N 1
ATOM 4125 C CA . GLU A 1 562 ? 15.728 -9.141 9.525 1.00 97.69 562 GLU A CA 1
ATOM 4126 C C . GLU A 1 562 ? 15.097 -8.567 10.803 1.00 97.69 562 GLU A C 1
ATOM 4128 O O . GLU A 1 562 ? 14.676 -9.311 11.690 1.00 97.69 562 GLU A O 1
ATOM 4133 N N . ARG A 1 563 ? 15.012 -7.236 10.922 1.00 97.12 563 ARG A N 1
ATOM 4134 C CA . ARG A 1 563 ? 14.337 -6.588 12.058 1.00 97.12 563 ARG A CA 1
ATOM 4135 C C . ARG A 1 563 ? 12.843 -6.887 12.056 1.00 97.12 563 ARG A C 1
ATOM 4137 O O . ARG A 1 563 ? 12.315 -7.263 13.095 1.00 97.12 563 ARG A O 1
ATOM 4144 N N . ALA A 1 564 ? 12.178 -6.777 10.906 1.00 97.56 564 ALA A N 1
ATOM 4145 C CA . ALA A 1 564 ? 10.763 -7.123 10.777 1.00 97.56 564 ALA A CA 1
ATOM 4146 C C . ALA A 1 564 ? 10.502 -8.619 11.040 1.00 97.56 564 ALA A C 1
ATOM 4148 O O . ALA A 1 564 ? 9.486 -8.983 11.630 1.00 97.56 564 ALA A O 1
ATOM 4149 N N . GLN A 1 565 ? 11.434 -9.498 10.666 1.00 97.56 565 GLN A N 1
ATOM 4150 C CA . GLN A 1 565 ? 11.378 -10.923 10.986 1.00 97.56 565 GLN A CA 1
ATOM 4151 C C . GLN A 1 565 ? 11.487 -11.172 12.500 1.00 97.56 565 GLN A C 1
ATOM 4153 O O . GLN A 1 565 ? 10.723 -11.972 13.031 1.00 97.56 565 GLN A O 1
ATOM 4158 N N . LYS A 1 566 ? 12.393 -10.489 13.210 1.00 97.44 566 LYS A N 1
ATOM 4159 C CA . LYS A 1 566 ? 12.610 -10.680 14.660 1.00 97.44 566 LYS A CA 1
ATOM 4160 C C . LYS A 1 566 ? 11.567 -9.992 15.546 1.00 97.44 566 LYS A C 1
ATOM 4162 O O . LYS A 1 566 ? 11.416 -10.366 16.703 1.00 97.44 566 LYS A O 1
ATOM 4167 N N . ASP A 1 567 ? 10.860 -9.001 15.016 1.00 95.50 567 ASP A N 1
ATOM 4168 C CA . ASP A 1 567 ? 9.835 -8.245 15.735 1.00 95.50 567 ASP A CA 1
ATOM 4169 C C . ASP A 1 567 ? 8.594 -9.110 16.025 1.00 95.50 567 ASP A C 1
ATOM 4171 O O . ASP A 1 567 ? 7.964 -9.624 15.102 1.00 95.50 567 ASP A O 1
ATOM 4175 N N . GLY A 1 568 ? 8.238 -9.286 17.299 1.00 91.88 568 GLY A N 1
ATOM 4176 C CA . GLY A 1 568 ? 7.115 -10.125 17.719 1.00 91.88 568 GLY A CA 1
ATOM 4177 C C . GLY A 1 568 ? 5.743 -9.611 17.278 1.00 91.88 568 GLY A C 1
ATOM 4178 O O . GLY A 1 568 ? 4.829 -10.425 17.117 1.00 91.88 568 GLY A O 1
ATOM 4179 N N . ASP A 1 569 ? 5.594 -8.310 17.025 1.00 90.50 569 ASP A N 1
ATOM 4180 C CA . ASP A 1 569 ? 4.313 -7.703 16.645 1.00 90.50 569 ASP A CA 1
ATOM 4181 C C . ASP A 1 569 ? 4.026 -7.870 15.149 1.00 90.50 569 ASP A C 1
ATOM 4183 O O . ASP A 1 569 ? 2.872 -8.031 14.744 1.00 90.50 569 ASP A O 1
ATOM 4187 N N . VAL A 1 570 ? 5.076 -7.957 14.326 1.00 96.44 570 VAL A N 1
ATOM 4188 C CA . VAL A 1 570 ? 4.964 -8.219 12.885 1.00 96.44 570 VAL A CA 1
ATOM 4189 C C . VAL A 1 570 ? 4.567 -9.672 12.641 1.00 96.44 570 VAL A C 1
ATOM 4191 O O . VAL A 1 570 ? 5.321 -10.591 12.963 1.00 96.44 570 VAL A O 1
ATOM 4194 N N . LYS A 1 571 ? 3.415 -9.900 12.012 1.00 97.31 571 LYS A N 1
ATOM 4195 C CA . LYS A 1 571 ? 2.901 -11.244 11.697 1.00 97.31 571 LYS A CA 1
ATOM 4196 C C . LYS A 1 571 ? 3.099 -11.653 10.239 1.00 97.31 571 LYS A C 1
ATOM 4198 O O . LYS A 1 571 ? 3.101 -12.844 9.953 1.00 97.31 571 LYS A O 1
ATOM 4203 N N . ALA A 1 572 ? 3.313 -10.696 9.337 1.00 98.44 572 ALA A N 1
ATOM 4204 C CA . ALA A 1 572 ? 3.671 -10.945 7.941 1.00 98.44 572 ALA A CA 1
ATOM 4205 C C . ALA A 1 572 ? 4.507 -9.799 7.361 1.00 98.44 572 ALA A C 1
ATOM 4207 O O . ALA A 1 572 ? 4.506 -8.683 7.889 1.00 98.44 572 ALA A O 1
ATOM 4208 N N . ILE A 1 573 ? 5.202 -10.081 6.259 1.00 98.75 573 ILE A N 1
ATOM 4209 C CA . ILE A 1 573 ? 6.032 -9.118 5.533 1.00 98.75 573 ILE A CA 1
ATOM 4210 C C . ILE A 1 573 ? 5.542 -9.009 4.089 1.00 98.75 573 ILE A C 1
ATOM 4212 O O . ILE A 1 573 ? 5.335 -10.012 3.411 1.00 98.75 573 ILE A O 1
ATOM 4216 N N . VAL A 1 574 ? 5.392 -7.784 3.600 1.00 98.75 574 VAL A N 1
ATOM 4217 C CA . VAL A 1 574 ? 5.193 -7.482 2.183 1.00 98.75 574 VAL A CA 1
ATOM 4218 C C . VAL A 1 574 ? 6.419 -6.733 1.673 1.00 98.75 574 VAL A C 1
ATOM 4220 O O . VAL A 1 574 ? 6.707 -5.638 2.140 1.00 98.75 574 VAL A O 1
ATOM 4223 N N . ALA A 1 575 ? 7.156 -7.301 0.724 1.00 98.50 575 ALA A N 1
ATOM 4224 C CA . ALA A 1 575 ? 8.237 -6.608 0.029 1.00 98.50 575 ALA A CA 1
ATOM 4225 C C . ALA A 1 575 ? 7.653 -5.859 -1.176 1.00 98.50 575 ALA A C 1
ATOM 4227 O O . ALA A 1 575 ? 7.309 -6.489 -2.177 1.00 98.50 575 ALA A O 1
ATOM 4228 N N . ARG A 1 576 ? 7.518 -4.532 -1.082 1.00 98.00 576 ARG A N 1
ATOM 4229 C CA . ARG A 1 576 ? 7.069 -3.681 -2.193 1.00 98.00 576 ARG A CA 1
ATOM 4230 C C . ARG A 1 576 ? 8.278 -3.304 -3.044 1.00 98.00 576 ARG A C 1
ATOM 4232 O O . ARG A 1 576 ? 9.122 -2.540 -2.591 1.00 98.00 576 ARG A O 1
ATOM 4239 N N . ILE A 1 577 ? 8.391 -3.878 -4.241 1.00 97.44 577 ILE A N 1
ATOM 4240 C CA . ILE A 1 577 ? 9.581 -3.786 -5.096 1.00 97.44 577 ILE A CA 1
ATOM 4241 C C . ILE A 1 577 ? 9.281 -2.921 -6.317 1.00 97.44 577 ILE A C 1
ATOM 4243 O O . ILE A 1 577 ? 8.550 -3.342 -7.209 1.00 97.44 577 ILE A O 1
ATOM 4247 N N . ALA A 1 578 ? 9.909 -1.751 -6.374 1.00 93.62 578 ALA A N 1
ATOM 4248 C CA . ALA A 1 578 ? 9.931 -0.841 -7.511 1.00 93.62 578 ALA A CA 1
ATOM 4249 C C . ALA A 1 578 ? 11.397 -0.559 -7.888 1.00 93.62 578 ALA A C 1
ATOM 4251 O O . ALA A 1 578 ? 11.982 0.461 -7.532 1.00 93.62 578 ALA A O 1
ATOM 4252 N N . SER A 1 579 ? 12.044 -1.523 -8.545 1.00 92.25 579 SER A N 1
ATOM 4253 C CA . SER A 1 579 ? 13.468 -1.475 -8.864 1.00 92.25 579 SER A CA 1
ATOM 4254 C C . SER A 1 579 ? 13.778 -1.952 -10.290 1.00 92.25 579 SER A C 1
ATOM 4256 O O . SER A 1 579 ? 13.376 -3.059 -10.671 1.00 92.25 579 SER A O 1
ATOM 4258 N N . PRO A 1 580 ? 14.585 -1.192 -11.062 1.00 88.31 580 PRO A N 1
ATOM 4259 C CA . PRO A 1 580 ? 15.138 -1.658 -12.336 1.00 88.31 580 PRO A CA 1
ATOM 4260 C C . PRO A 1 580 ? 16.259 -2.701 -12.150 1.00 88.31 580 PRO A C 1
ATOM 4262 O O . PRO A 1 580 ? 16.760 -3.259 -13.128 1.00 88.31 580 PRO A O 1
ATOM 4265 N N . GLY A 1 581 ? 16.668 -2.968 -10.905 1.00 89.25 581 GLY A N 1
ATOM 4266 C CA . GLY A 1 581 ? 17.785 -3.835 -10.561 1.00 89.25 581 GLY A CA 1
ATOM 4267 C C . GLY A 1 581 ? 19.053 -3.059 -10.222 1.00 89.25 581 GLY A C 1
ATOM 4268 O O . GLY A 1 581 ? 18.994 -1.939 -9.722 1.00 89.25 581 GLY A O 1
ATOM 4269 N N . GLY A 1 582 ? 20.209 -3.682 -10.449 1.00 88.81 582 GLY A N 1
ATOM 4270 C CA . GLY A 1 582 ? 21.513 -3.133 -10.092 1.00 88.81 582 GLY A CA 1
ATOM 4271 C C . GLY A 1 582 ? 22.464 -4.243 -9.661 1.00 88.81 582 GLY A C 1
ATOM 4272 O O . GLY A 1 582 ? 22.532 -5.282 -10.319 1.00 88.81 582 GLY A O 1
ATOM 4273 N N . SER A 1 583 ? 23.176 -4.034 -8.555 1.00 90.50 583 SER A N 1
ATOM 4274 C CA . SER A 1 583 ? 24.166 -4.983 -8.049 1.00 90.50 583 SER A CA 1
ATOM 4275 C C . SER A 1 583 ? 23.593 -6.382 -7.809 1.00 90.50 583 SER A C 1
ATOM 4277 O O . SER A 1 583 ? 22.575 -6.557 -7.129 1.00 90.50 583 SER A O 1
ATOM 4279 N N . VAL A 1 584 ? 24.315 -7.391 -8.306 1.00 92.00 584 VAL A N 1
ATOM 4280 C CA . VAL A 1 584 ? 24.045 -8.811 -8.042 1.00 92.00 584 VAL A CA 1
ATOM 4281 C C . VAL A 1 584 ? 24.190 -9.118 -6.553 1.00 92.00 584 VAL A C 1
ATOM 4283 O O . VAL A 1 584 ? 23.323 -9.778 -5.988 1.00 92.00 584 VAL A O 1
ATOM 4286 N N . TYR A 1 585 ? 25.243 -8.614 -5.901 1.00 92.88 585 TYR A N 1
ATOM 4287 C CA . TYR A 1 585 ? 25.480 -8.873 -4.480 1.00 92.88 585 TYR A CA 1
ATOM 4288 C C . TYR A 1 585 ? 24.387 -8.245 -3.614 1.00 92.88 585 TYR A C 1
ATOM 4290 O O . TYR A 1 585 ? 23.756 -8.945 -2.823 1.00 92.88 585 TYR A O 1
ATOM 4298 N N . GLY A 1 586 ? 24.093 -6.956 -3.821 1.00 93.81 586 GLY A N 1
ATOM 4299 C CA . GLY A 1 586 ? 22.998 -6.282 -3.124 1.00 93.81 586 GLY A CA 1
ATOM 4300 C C . GLY A 1 586 ? 21.653 -7.002 -3.290 1.00 93.81 586 GLY A C 1
ATOM 4301 O O . GLY A 1 586 ? 20.911 -7.138 -2.318 1.00 93.81 586 GLY A O 1
ATOM 4302 N N . SER A 1 587 ? 21.367 -7.519 -4.490 1.00 96.81 587 SER A N 1
ATOM 4303 C CA . SER A 1 587 ? 20.141 -8.279 -4.776 1.00 96.81 587 SER A CA 1
ATOM 4304 C C . SER A 1 587 ? 20.113 -9.650 -4.087 1.00 96.81 587 SER A C 1
ATOM 4306 O O . SER A 1 587 ? 19.079 -10.032 -3.542 1.00 96.81 587 SER A O 1
ATOM 4308 N N . GLU A 1 588 ? 21.230 -10.389 -4.068 1.00 97.06 588 GLU A N 1
ATOM 4309 C CA . GLU A 1 588 ? 21.307 -11.696 -3.394 1.00 97.06 588 GLU A CA 1
ATOM 4310 C C . GLU A 1 588 ? 21.153 -11.552 -1.880 1.00 97.06 588 GLU A C 1
ATOM 4312 O O . GLU A 1 588 ? 20.376 -12.291 -1.282 1.00 97.06 588 GLU A O 1
ATOM 4317 N N . VAL A 1 589 ? 21.793 -10.551 -1.269 1.00 97.00 589 VAL A N 1
ATOM 4318 C CA . VAL A 1 589 ? 21.675 -10.285 0.174 1.00 97.00 589 VAL A CA 1
ATOM 4319 C C . VAL A 1 589 ? 20.225 -9.979 0.572 1.00 97.00 589 VAL A C 1
ATOM 4321 O O . VAL A 1 589 ? 19.734 -10.487 1.581 1.00 97.00 589 VAL A O 1
ATOM 4324 N N . MET A 1 590 ? 19.496 -9.197 -0.231 1.00 97.81 590 MET A N 1
ATOM 4325 C CA . MET A 1 590 ? 18.069 -8.951 0.017 1.00 97.81 590 MET A CA 1
ATOM 4326 C C . MET A 1 590 ? 17.213 -10.202 -0.210 1.00 97.81 590 MET A C 1
ATOM 4328 O O . MET A 1 590 ? 16.327 -10.485 0.598 1.00 97.81 590 MET A O 1
ATOM 4332 N N . ARG A 1 591 ? 17.480 -10.973 -1.274 1.00 98.44 591 ARG A N 1
ATOM 4333 C CA . ARG A 1 591 ? 16.778 -12.236 -1.554 1.00 98.44 591 ARG A CA 1
ATOM 4334 C C . ARG A 1 591 ? 16.950 -13.232 -0.407 1.00 98.44 591 ARG A C 1
ATOM 4336 O O . ARG A 1 591 ? 15.984 -13.886 -0.024 1.00 98.44 591 ARG A O 1
ATOM 4343 N N . GLU A 1 592 ? 18.160 -13.362 0.129 1.00 98.31 592 GLU A N 1
ATOM 4344 C CA . GLU A 1 592 ? 18.457 -14.229 1.271 1.00 98.31 592 GLU A CA 1
ATOM 4345 C C . GLU A 1 592 ? 17.699 -13.795 2.523 1.00 98.31 592 GLU A C 1
ATOM 4347 O O . GLU A 1 592 ? 17.047 -14.631 3.145 1.00 98.31 592 GLU A O 1
ATOM 4352 N N . ALA A 1 593 ? 17.699 -12.499 2.846 1.00 98.50 593 ALA A N 1
ATOM 4353 C CA . ALA A 1 593 ? 16.948 -11.980 3.987 1.00 98.50 593 ALA A CA 1
ATOM 4354 C C . ALA A 1 593 ? 15.436 -12.234 3.854 1.00 98.50 593 ALA A C 1
ATOM 4356 O O . ALA A 1 593 ? 14.791 -12.643 4.819 1.00 98.50 593 ALA A O 1
ATOM 4357 N N . LEU A 1 594 ? 14.867 -12.045 2.656 1.00 98.62 594 LEU A N 1
ATOM 4358 C CA . LEU A 1 594 ? 13.460 -12.362 2.387 1.00 98.62 594 LEU A CA 1
ATOM 4359 C C . LEU A 1 594 ? 13.178 -13.866 2.492 1.00 98.62 594 LEU A C 1
ATOM 4361 O O . LEU A 1 594 ? 12.163 -14.245 3.069 1.00 98.62 594 LEU A O 1
ATOM 4365 N N . ALA A 1 595 ? 14.077 -14.717 1.992 1.00 98.50 595 ALA A N 1
ATOM 4366 C CA . ALA A 1 595 ? 13.936 -16.170 2.082 1.00 98.50 595 ALA A CA 1
ATOM 4367 C C . ALA A 1 595 ? 14.014 -16.677 3.527 1.00 98.50 595 ALA A C 1
ATOM 4369 O O . ALA A 1 595 ? 13.277 -17.587 3.903 1.00 98.50 595 ALA A O 1
ATOM 4370 N N . GLU A 1 596 ? 14.883 -16.087 4.344 1.00 98.50 596 GLU A N 1
ATOM 4371 C CA . GLU A 1 596 ? 14.973 -16.407 5.766 1.00 98.50 596 GLU A CA 1
ATOM 4372 C C . GLU A 1 596 ? 13.734 -15.912 6.521 1.00 98.50 596 GLU A C 1
ATOM 4374 O O . GLU A 1 596 ? 13.175 -16.636 7.345 1.00 98.50 596 GLU A O 1
ATOM 4379 N N . ALA A 1 597 ? 13.225 -14.726 6.178 1.00 98.25 597 ALA A N 1
ATOM 4380 C CA . ALA A 1 597 ? 11.969 -14.240 6.729 1.00 98.25 597 ALA A CA 1
ATOM 4381 C C . ALA A 1 597 ? 10.780 -15.146 6.373 1.00 98.25 597 ALA A C 1
ATOM 4383 O O . ALA A 1 597 ? 10.001 -15.485 7.264 1.00 98.25 597 ALA A O 1
ATOM 4384 N N . ALA A 1 598 ? 10.699 -15.609 5.122 1.00 98.12 598 ALA A N 1
ATOM 4385 C CA . ALA A 1 598 ? 9.666 -16.515 4.618 1.00 98.12 598 ALA A CA 1
ATOM 4386 C C . ALA A 1 598 ? 9.614 -17.865 5.360 1.00 98.12 598 ALA A C 1
ATOM 4388 O O . ALA A 1 598 ? 8.554 -18.476 5.476 1.00 98.12 598 ALA A O 1
ATOM 4389 N N . ARG A 1 599 ? 10.736 -18.325 5.937 1.00 97.62 599 ARG A N 1
ATOM 4390 C CA . ARG A 1 599 ? 10.765 -19.537 6.780 1.00 97.62 599 ARG A CA 1
ATOM 4391 C C . ARG A 1 599 ? 10.035 -19.370 8.112 1.00 97.62 599 ARG A C 1
ATOM 4393 O O . ARG A 1 599 ? 9.669 -20.369 8.723 1.00 97.62 599 ARG A O 1
ATOM 4400 N N . VAL A 1 600 ? 9.863 -18.132 8.576 1.00 97.56 600 VAL A N 1
ATOM 4401 C CA . VAL A 1 600 ? 9.311 -17.818 9.903 1.00 97.56 600 VAL A CA 1
ATOM 4402 C C . VAL A 1 600 ? 7.948 -17.138 9.801 1.00 97.56 600 VAL A C 1
ATOM 4404 O O . VAL A 1 600 ? 7.070 -17.397 10.621 1.00 97.56 600 VAL A O 1
ATOM 4407 N N . LYS A 1 601 ? 7.760 -16.255 8.814 1.00 97.88 601 LYS A N 1
ATOM 4408 C CA . LYS A 1 601 ? 6.556 -15.437 8.641 1.00 97.88 601 LYS A CA 1
ATOM 4409 C C . LYS A 1 601 ? 6.136 -15.400 7.173 1.00 97.88 601 LYS A C 1
ATOM 4411 O O . LYS A 1 601 ? 7.011 -15.263 6.317 1.00 97.88 601 LYS A O 1
ATOM 4416 N N . PRO A 1 602 ? 4.821 -15.399 6.875 1.00 98.38 602 PRO A N 1
ATOM 4417 C CA . PRO A 1 602 ? 4.333 -15.188 5.520 1.00 98.38 602 PRO A CA 1
ATOM 4418 C C . PRO A 1 602 ? 4.970 -13.950 4.891 1.00 98.38 602 PRO A C 1
ATOM 4420 O O . PRO A 1 602 ? 4.846 -12.843 5.423 1.00 98.38 602 PRO A O 1
ATOM 4423 N N . THR A 1 603 ? 5.652 -14.147 3.767 1.00 98.69 603 THR A N 1
ATOM 4424 C CA . THR A 1 603 ? 6.373 -13.085 3.065 1.00 98.69 603 THR A CA 1
ATOM 4425 C C . THR A 1 603 ? 5.885 -12.995 1.623 1.00 98.69 603 THR A C 1
ATOM 4427 O O . THR A 1 603 ? 6.009 -13.948 0.862 1.00 98.69 603 THR A O 1
ATOM 4430 N N . VAL A 1 604 ? 5.320 -11.858 1.218 1.00 98.75 604 VAL A N 1
ATOM 4431 C CA . VAL A 1 604 ? 4.757 -11.647 -0.130 1.00 98.75 604 VAL A CA 1
ATOM 4432 C C . VAL A 1 604 ? 5.536 -10.545 -0.841 1.00 98.75 604 VAL A C 1
ATOM 4434 O O . VAL A 1 604 ? 5.724 -9.472 -0.284 1.00 98.75 604 VAL A O 1
ATOM 4437 N N . ALA A 1 605 ? 5.988 -10.775 -2.069 1.00 98.62 605 ALA A N 1
ATOM 4438 C CA . ALA A 1 605 ? 6.535 -9.729 -2.925 1.00 98.62 605 ALA A CA 1
ATOM 4439 C C . ALA A 1 605 ? 5.408 -9.103 -3.758 1.00 98.62 605 ALA A C 1
ATOM 4441 O O . ALA A 1 605 ? 4.663 -9.818 -4.424 1.00 98.62 605 ALA A O 1
ATOM 4442 N N . SER A 1 606 ? 5.307 -7.777 -3.723 1.00 98.44 606 SER A N 1
ATOM 4443 C CA . SER A 1 606 ? 4.420 -6.962 -4.558 1.00 98.44 606 SER A CA 1
ATOM 4444 C C . SER A 1 606 ? 5.288 -6.121 -5.484 1.00 98.44 606 SER A C 1
ATOM 4446 O O . SER A 1 606 ? 6.070 -5.296 -5.010 1.00 98.44 606 SER A O 1
ATOM 4448 N N . MET A 1 607 ? 5.205 -6.358 -6.787 1.00 97.81 607 MET A N 1
ATOM 4449 C CA . MET A 1 607 ? 5.970 -5.610 -7.781 1.00 97.81 607 MET A CA 1
ATOM 4450 C C . MET A 1 607 ? 5.217 -4.339 -8.188 1.00 97.81 607 MET A C 1
ATOM 4452 O O . MET A 1 607 ? 4.071 -4.426 -8.611 1.00 97.81 607 MET A O 1
ATOM 4456 N N . GLY A 1 608 ? 5.867 -3.178 -8.073 1.00 91.06 608 GLY A N 1
ATOM 4457 C CA . GLY A 1 608 ? 5.359 -1.892 -8.565 1.00 91.06 608 GLY A CA 1
ATOM 4458 C C . GLY A 1 608 ? 5.612 -1.704 -10.064 1.00 91.06 608 GLY A C 1
ATOM 4459 O O . GLY A 1 608 ? 5.739 -2.679 -10.809 1.00 91.06 608 GLY A O 1
ATOM 4460 N N . GLY A 1 609 ? 5.734 -0.452 -10.521 1.00 87.94 609 GLY A N 1
ATOM 4461 C CA . GLY A 1 609 ? 5.920 -0.113 -11.942 1.00 87.94 609 GLY A CA 1
ATOM 4462 C C . GLY A 1 609 ? 7.025 -0.902 -12.654 1.00 87.94 609 GLY A C 1
ATOM 4463 O O . GLY A 1 609 ? 6.832 -1.393 -13.770 1.00 87.94 609 GLY A O 1
ATOM 4464 N N . VAL A 1 610 ? 8.171 -1.089 -11.995 1.00 91.38 610 VAL A N 1
ATOM 4465 C CA . VAL A 1 610 ? 9.287 -1.900 -12.502 1.00 91.38 610 VAL A CA 1
ATOM 4466 C C . VAL A 1 610 ? 9.822 -2.795 -11.390 1.00 91.38 610 VAL A C 1
ATOM 4468 O O . VAL A 1 610 ? 10.158 -2.313 -10.321 1.00 91.38 610 VAL A O 1
ATOM 4471 N N . ALA A 1 611 ? 9.976 -4.089 -11.646 1.00 94.62 611 ALA A N 1
ATOM 4472 C CA . ALA A 1 611 ? 10.660 -5.030 -10.761 1.00 94.62 611 ALA A CA 1
ATOM 4473 C C . ALA A 1 611 ? 11.471 -6.015 -11.607 1.00 94.62 611 ALA A C 1
ATOM 4475 O O . ALA A 1 611 ? 11.127 -7.190 -11.737 1.00 94.62 611 ALA A O 1
ATOM 4476 N N . ALA A 1 612 ? 12.530 -5.517 -12.239 1.00 91.62 612 ALA A N 1
ATOM 4477 C CA . ALA A 1 612 ? 13.307 -6.236 -13.245 1.00 91.62 612 ALA A CA 1
ATOM 4478 C C . ALA A 1 612 ? 14.755 -6.468 -12.786 1.00 91.62 612 ALA A C 1
ATOM 4480 O O . ALA A 1 612 ? 15.252 -5.814 -11.869 1.00 91.62 612 ALA A O 1
ATOM 4481 N N . SER A 1 613 ? 15.452 -7.418 -13.413 1.00 94.06 613 SER A N 1
ATOM 4482 C CA . SER A 1 613 ? 16.856 -7.739 -13.132 1.00 94.06 613 SER A CA 1
ATOM 4483 C C . SER A 1 613 ? 17.076 -8.021 -11.634 1.00 94.06 613 SER A C 1
ATOM 4485 O O . SER A 1 613 ? 16.507 -8.973 -11.108 1.00 94.06 613 SER A O 1
ATOM 4487 N N . GLY A 1 614 ? 17.845 -7.195 -10.917 1.00 94.19 614 GLY A N 1
ATOM 4488 C CA . GLY A 1 614 ? 18.044 -7.335 -9.467 1.00 94.19 614 GLY A CA 1
ATOM 4489 C C . GLY A 1 614 ? 16.758 -7.211 -8.632 1.00 94.19 614 GLY A C 1
ATOM 4490 O O . GLY A 1 614 ? 16.631 -7.859 -7.593 1.00 94.19 614 GLY A O 1
ATOM 4491 N N . GLY A 1 615 ? 15.761 -6.454 -9.107 1.00 95.69 615 GLY A N 1
ATOM 4492 C CA . GLY A 1 615 ? 14.437 -6.385 -8.482 1.00 95.69 615 GLY A CA 1
ATOM 4493 C C . GLY A 1 615 ? 13.691 -7.719 -8.584 1.00 95.69 615 GLY A C 1
ATOM 4494 O O . GLY A 1 615 ? 13.197 -8.230 -7.578 1.00 95.69 615 GLY A O 1
ATOM 4495 N N . TYR A 1 616 ? 13.704 -8.343 -9.771 1.00 98.31 616 TYR A N 1
ATOM 4496 C CA . TYR A 1 616 ? 13.155 -9.691 -9.962 1.00 98.31 616 TYR A CA 1
ATOM 4497 C C . TYR A 1 616 ? 13.922 -10.716 -9.120 1.00 98.31 616 TYR A C 1
ATOM 4499 O O . TYR A 1 616 ? 13.306 -11.493 -8.396 1.00 98.31 616 TYR A O 1
ATOM 4507 N N . TRP A 1 617 ? 15.258 -10.657 -9.127 1.00 98.38 617 TRP A N 1
ATOM 4508 C CA . TRP A 1 617 ? 16.119 -11.511 -8.304 1.00 98.38 617 TRP A CA 1
ATOM 4509 C C . TRP A 1 617 ? 15.743 -11.452 -6.821 1.00 98.38 617 TRP A C 1
ATOM 4511 O O . TRP A 1 617 ? 15.580 -12.487 -6.178 1.00 98.38 617 TRP A O 1
ATOM 4521 N N . THR A 1 618 ? 15.561 -10.243 -6.287 1.00 98.38 618 THR A N 1
ATOM 4522 C CA . THR A 1 618 ? 15.171 -10.011 -4.890 1.00 98.38 618 THR A CA 1
ATOM 4523 C C . THR A 1 618 ? 13.815 -10.646 -4.576 1.00 98.38 618 THR A C 1
ATOM 4525 O O . THR A 1 618 ? 13.668 -11.318 -3.554 1.00 98.38 618 THR A O 1
ATOM 4528 N N . SER A 1 619 ? 12.840 -10.516 -5.486 1.00 98.44 619 SER A N 1
ATOM 4529 C CA . SER A 1 619 ? 11.490 -11.074 -5.311 1.00 98.44 619 SER A CA 1
ATOM 4530 C C . SER A 1 619 ? 11.466 -12.598 -5.134 1.00 98.44 619 SER A C 1
ATOM 4532 O O . SER A 1 619 ? 10.577 -13.122 -4.464 1.00 98.44 619 SER A O 1
ATOM 4534 N N . LEU A 1 620 ? 12.480 -13.314 -5.646 1.00 98.44 620 LEU A N 1
ATOM 4535 C CA . LEU A 1 620 ? 12.600 -14.772 -5.522 1.00 98.44 620 LEU A CA 1
ATOM 4536 C C . LEU A 1 620 ? 12.815 -15.245 -4.072 1.00 98.44 620 LEU A C 1
ATOM 4538 O O . LEU A 1 620 ? 12.794 -16.447 -3.813 1.00 98.44 620 LEU A O 1
ATOM 4542 N N . GLY A 1 621 ? 13.043 -14.331 -3.125 1.00 97.81 621 GLY A N 1
ATOM 4543 C CA . GLY A 1 621 ? 13.094 -14.645 -1.698 1.00 97.81 621 GLY A CA 1
ATOM 4544 C C . GLY A 1 621 ? 11.719 -14.803 -1.037 1.00 97.81 621 GLY A C 1
ATOM 4545 O O . GLY A 1 621 ? 11.620 -15.480 -0.023 1.00 97.81 621 GLY A O 1
ATOM 4546 N N . ALA A 1 622 ? 10.653 -14.222 -1.595 1.00 98.06 622 ALA A N 1
ATOM 4547 C CA . ALA A 1 622 ? 9.321 -14.218 -0.980 1.00 98.06 622 ALA A CA 1
ATOM 4548 C C . ALA A 1 622 ? 8.511 -15.490 -1.283 1.00 98.06 622 ALA A C 1
ATOM 4550 O O . ALA A 1 622 ? 8.701 -16.098 -2.331 1.00 98.06 622 ALA A O 1
ATOM 4551 N N . ASP A 1 623 ? 7.544 -15.851 -0.425 1.00 96.69 623 ASP A N 1
ATOM 4552 C CA . ASP A 1 623 ? 6.640 -17.003 -0.593 1.00 96.69 623 ASP A CA 1
ATOM 4553 C C . ASP A 1 623 ? 5.764 -16.913 -1.841 1.00 96.69 623 ASP A C 1
ATOM 4555 O O . ASP A 1 623 ? 5.374 -17.921 -2.435 1.00 96.69 623 ASP A O 1
ATOM 4559 N N . THR A 1 624 ? 5.385 -15.700 -2.216 1.00 98.00 624 THR A N 1
ATOM 4560 C CA . THR A 1 624 ? 4.529 -15.441 -3.369 1.00 98.00 624 THR A CA 1
ATOM 4561 C C . THR A 1 624 ? 4.887 -14.107 -3.973 1.00 98.00 624 THR A C 1
ATOM 4563 O O . THR A 1 624 ? 5.150 -13.157 -3.244 1.00 98.00 624 THR A O 1
ATOM 4566 N N . VAL A 1 625 ? 4.889 -14.059 -5.296 1.00 98.44 625 VAL A N 1
ATOM 4567 C CA . VAL A 1 625 ? 5.213 -12.891 -6.100 1.00 98.44 625 VAL A CA 1
ATOM 4568 C C . VAL A 1 625 ? 3.958 -12.460 -6.847 1.00 98.44 625 VAL A C 1
ATOM 4570 O O . VAL A 1 625 ? 3.378 -13.252 -7.594 1.00 98.44 625 VAL A O 1
ATOM 4573 N N . LEU A 1 626 ? 3.555 -11.213 -6.629 1.00 98.38 626 LEU A N 1
ATOM 4574 C CA . LEU A 1 626 ? 2.449 -10.549 -7.307 1.00 98.38 626 LEU A CA 1
ATOM 4575 C C . LEU A 1 626 ? 2.984 -9.423 -8.190 1.00 98.38 626 LEU A C 1
ATOM 4577 O O . LEU A 1 626 ? 3.943 -8.746 -7.811 1.00 98.38 626 LEU A O 1
ATOM 4581 N N . ALA A 1 627 ? 2.367 -9.239 -9.352 1.00 96.69 627 ALA A N 1
ATOM 4582 C CA . ALA A 1 627 ? 2.650 -8.132 -10.258 1.00 96.69 627 ALA A CA 1
ATOM 4583 C C . ALA A 1 627 ? 1.367 -7.680 -10.960 1.00 96.69 627 ALA A C 1
ATOM 4585 O O . ALA A 1 627 ? 0.592 -8.520 -11.428 1.00 96.69 627 ALA A O 1
ATOM 4586 N N . ASP A 1 628 ? 1.164 -6.374 -11.089 1.00 92.62 628 ASP A N 1
ATOM 4587 C CA . ASP A 1 628 ? 0.090 -5.828 -11.916 1.00 92.62 628 ASP A CA 1
ATOM 4588 C C . ASP A 1 628 ? 0.381 -6.037 -13.404 1.00 92.62 628 ASP A C 1
ATOM 4590 O O . ASP A 1 628 ? 1.518 -6.281 -13.817 1.00 92.62 628 ASP A O 1
ATOM 4594 N N . ARG A 1 629 ? -0.642 -5.948 -14.256 1.00 90.50 629 ARG A N 1
ATOM 4595 C CA . ARG A 1 629 ? -0.473 -6.172 -15.702 1.00 90.50 629 ARG A CA 1
ATOM 4596 C C . ARG A 1 629 ? 0.436 -5.100 -16.309 1.00 90.50 629 ARG A C 1
ATOM 4598 O O . ARG A 1 629 ? 1.130 -5.375 -17.290 1.00 90.50 629 ARG A O 1
ATOM 4605 N N . GLY A 1 630 ? 0.451 -3.904 -15.726 1.00 85.31 630 GLY A N 1
ATOM 4606 C CA . GLY A 1 630 ? 1.293 -2.774 -16.107 1.00 85.31 630 GLY A CA 1
ATOM 4607 C C . GLY A 1 630 ? 2.748 -2.881 -15.638 1.00 85.31 630 GLY A C 1
ATOM 4608 O O . GLY A 1 630 ? 3.604 -2.177 -16.181 1.00 85.31 630 GLY A O 1
ATOM 4609 N N . THR A 1 631 ? 3.051 -3.768 -14.683 1.00 92.38 631 THR A N 1
ATOM 4610 C CA . THR A 1 631 ? 4.405 -3.978 -14.154 1.00 92.38 631 THR A CA 1
ATOM 4611 C C . THR A 1 631 ? 5.351 -4.488 -15.235 1.00 92.38 631 THR A C 1
ATOM 4613 O O . THR A 1 631 ? 5.039 -5.436 -15.957 1.00 92.38 631 THR A O 1
ATOM 4616 N N . VAL A 1 632 ? 6.557 -3.920 -15.291 1.00 92.81 632 VAL A N 1
ATOM 4617 C CA . VAL A 1 632 ? 7.670 -4.442 -16.093 1.00 92.81 632 VAL A CA 1
ATOM 4618 C C . VAL A 1 632 ? 8.593 -5.284 -15.212 1.00 92.81 632 VAL A C 1
ATOM 4620 O O . VAL A 1 632 ? 9.211 -4.776 -14.278 1.00 92.81 632 VAL A O 1
ATOM 4623 N N . THR A 1 633 ? 8.729 -6.573 -15.514 1.00 95.38 633 THR A N 1
ATOM 4624 C CA . THR A 1 633 ? 9.551 -7.519 -14.743 1.00 95.38 633 THR A CA 1
ATOM 4625 C C . THR A 1 633 ? 10.404 -8.421 -15.647 1.00 95.38 633 THR A C 1
ATOM 4627 O O . THR A 1 633 ? 10.592 -8.152 -16.836 1.00 95.38 633 THR A O 1
ATOM 4630 N N . GLY A 1 634 ? 11.003 -9.470 -15.081 1.00 93.06 634 GLY A N 1
ATOM 4631 C CA . GLY A 1 634 ? 11.966 -10.328 -15.754 1.00 93.06 634 GLY A CA 1
ATOM 4632 C C . GLY A 1 634 ? 13.321 -9.637 -15.863 1.00 93.06 634 GLY A C 1
ATOM 4633 O O . GLY A 1 634 ? 13.963 -9.348 -14.855 1.00 93.06 634 GLY A O 1
ATOM 4634 N N . SER A 1 635 ? 13.787 -9.397 -17.089 1.00 93.06 635 SER A N 1
ATOM 4635 C CA . SER A 1 635 ? 15.160 -8.974 -17.398 1.00 93.06 635 SER A CA 1
ATOM 4636 C C . SER A 1 635 ? 16.213 -9.878 -16.749 1.00 93.06 635 SER A C 1
ATOM 4638 O O . SER A 1 635 ? 17.233 -9.419 -16.223 1.00 93.06 635 SER A O 1
ATOM 4640 N N . ILE A 1 636 ? 15.949 -11.188 -16.790 1.00 95.19 636 ILE A N 1
ATOM 4641 C CA . ILE A 1 636 ? 16.848 -12.228 -16.287 1.00 95.19 636 ILE A CA 1
ATOM 4642 C C . ILE A 1 636 ? 18.069 -12.261 -17.205 1.00 95.19 636 ILE A C 1
ATOM 4644 O O . ILE A 1 636 ? 18.044 -12.849 -18.283 1.00 95.19 636 ILE A O 1
ATOM 4648 N N . GLY A 1 637 ? 19.114 -11.539 -16.819 1.00 91.31 637 GLY A N 1
ATOM 4649 C CA . GLY A 1 637 ? 20.314 -11.338 -17.619 1.00 91.31 637 GLY A CA 1
ATOM 4650 C C . GLY A 1 637 ? 21.308 -10.441 -16.898 1.00 91.31 637 GLY A C 1
ATOM 4651 O O . GLY A 1 637 ? 20.916 -9.641 -16.044 1.00 91.31 637 GLY A O 1
ATOM 4652 N N . ILE A 1 638 ? 22.584 -10.576 -17.250 1.00 92.12 638 ILE A N 1
ATOM 4653 C CA . ILE A 1 638 ? 23.705 -9.920 -16.575 1.00 92.12 638 ILE A CA 1
ATOM 4654 C C . ILE A 1 638 ? 24.499 -9.111 -17.603 1.00 92.12 638 ILE A C 1
ATOM 4656 O O . ILE A 1 638 ? 24.736 -9.564 -18.723 1.00 92.12 638 ILE A O 1
ATOM 4660 N N . LEU A 1 639 ? 24.902 -7.908 -17.210 1.00 88.94 639 LEU A N 1
ATOM 4661 C CA . LEU A 1 639 ? 25.780 -7.043 -17.987 1.00 88.94 639 LEU A CA 1
ATOM 4662 C C . LEU A 1 639 ? 26.817 -6.401 -17.065 1.00 88.94 639 LEU A C 1
ATOM 4664 O O . LEU A 1 639 ? 26.630 -6.349 -15.849 1.00 88.94 639 LEU A O 1
ATOM 4668 N N . SER A 1 640 ? 27.872 -5.872 -17.665 1.00 85.56 640 SER A N 1
ATOM 4669 C CA . SER A 1 640 ? 28.838 -4.978 -17.047 1.00 85.56 640 SER A CA 1
ATOM 4670 C C . SER A 1 640 ? 28.934 -3.722 -17.903 1.00 85.56 640 SER A C 1
ATOM 4672 O O . SER A 1 640 ? 29.238 -3.818 -19.090 1.00 85.56 640 SER A O 1
ATOM 4674 N N . VAL A 1 641 ? 28.698 -2.556 -17.304 1.00 83.94 641 VAL A N 1
ATOM 4675 C CA . VAL A 1 641 ? 28.962 -1.250 -17.926 1.00 83.94 641 VAL A CA 1
ATOM 4676 C C . VAL A 1 641 ? 30.205 -0.674 -17.274 1.00 83.94 641 VAL A C 1
ATOM 4678 O O . VAL A 1 641 ? 30.255 -0.559 -16.049 1.00 83.94 641 VAL A O 1
ATOM 4681 N N . ARG A 1 642 ? 31.209 -0.309 -18.072 1.00 85.31 642 ARG A N 1
ATOM 4682 C CA . ARG A 1 642 ? 32.429 0.314 -17.559 1.00 85.31 642 ARG A CA 1
ATOM 4683 C C . ARG A 1 642 ? 32.865 1.483 -18.443 1.00 85.31 642 ARG A C 1
ATOM 4685 O O . ARG A 1 642 ? 33.061 1.271 -19.636 1.00 85.31 642 ARG A O 1
ATOM 4692 N N . PRO A 1 643 ? 33.082 2.685 -17.886 1.00 88.06 643 PRO A N 1
ATOM 4693 C CA . PRO A 1 643 ? 33.674 3.777 -18.643 1.00 88.06 643 PRO A CA 1
ATOM 4694 C C . PRO A 1 643 ? 35.175 3.544 -18.870 1.00 88.06 643 PRO A C 1
ATOM 4696 O O . PRO A 1 643 ? 35.893 3.061 -17.992 1.00 88.06 643 PRO A O 1
ATOM 4699 N N . ASN A 1 644 ? 35.635 3.933 -20.051 1.00 88.81 644 ASN A N 1
ATOM 4700 C CA . ASN A 1 644 ? 37.020 4.078 -20.465 1.00 88.81 644 ASN A CA 1
ATOM 4701 C C . ASN A 1 644 ? 37.307 5.577 -20.670 1.00 88.81 644 ASN A C 1
ATOM 4703 O O . ASN A 1 644 ? 36.811 6.196 -21.611 1.00 88.81 644 ASN A O 1
ATOM 4707 N N . THR A 1 645 ? 38.101 6.164 -19.779 1.00 92.75 645 THR A N 1
ATOM 4708 C CA . THR A 1 645 ? 38.436 7.594 -19.735 1.00 92.75 645 THR A CA 1
ATOM 4709 C C . THR A 1 645 ? 39.788 7.913 -20.365 1.00 92.75 645 THR A C 1
ATOM 4711 O O . THR A 1 645 ? 40.243 9.052 -20.268 1.00 92.75 645 THR A O 1
ATOM 4714 N N . GLN A 1 646 ? 40.435 6.949 -21.033 1.00 90.94 646 GLN A N 1
ATOM 4715 C CA . GLN A 1 646 ? 41.750 7.160 -21.646 1.00 90.94 646 GLN A CA 1
ATOM 4716 C C . GLN A 1 646 ? 41.768 8.395 -22.555 1.00 90.94 646 GLN A C 1
ATOM 4718 O O . GLN A 1 646 ? 42.592 9.290 -22.381 1.00 90.94 646 GLN A O 1
ATOM 4723 N N . ASN A 1 647 ? 4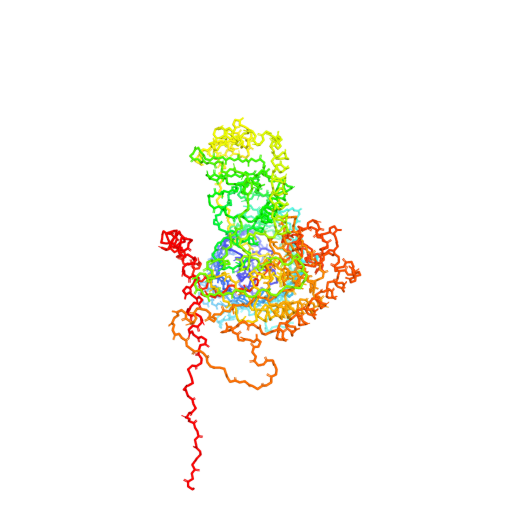0.802 8.482 -23.472 1.00 92.19 647 ASN A N 1
ATOM 4724 C CA . ASN A 1 647 ? 40.737 9.575 -24.440 1.00 92.19 647 ASN A CA 1
ATOM 4725 C C . ASN A 1 647 ? 40.398 10.920 -23.773 1.00 92.19 647 ASN A C 1
ATOM 4727 O O . ASN A 1 647 ? 40.837 11.968 -24.242 1.00 92.19 647 ASN A O 1
ATOM 4731 N N . LEU A 1 648 ? 39.625 10.913 -22.685 1.00 93.44 648 LEU A N 1
ATOM 4732 C CA . LEU A 1 648 ? 39.323 12.101 -21.886 1.00 93.44 648 LEU A CA 1
ATOM 4733 C C . LEU A 1 648 ? 40.605 12.630 -21.240 1.00 93.44 648 LEU A C 1
ATOM 4735 O O . LEU A 1 648 ? 40.897 13.819 -21.334 1.00 93.44 648 LEU A O 1
ATOM 4739 N N . TYR A 1 649 ? 41.400 11.752 -20.632 1.00 93.50 649 TYR A N 1
ATOM 4740 C CA . TYR A 1 649 ? 42.688 12.133 -20.061 1.00 93.50 649 TYR A CA 1
ATOM 4741 C C . TYR A 1 649 ? 43.644 12.678 -21.107 1.00 93.50 649 TYR A C 1
ATOM 4743 O O . TYR A 1 649 ? 44.242 13.729 -20.881 1.00 93.50 649 TYR A O 1
ATOM 4751 N N . ASP A 1 650 ? 43.718 12.034 -22.270 1.00 91.06 650 ASP A N 1
ATOM 4752 C CA . ASP A 1 650 ? 44.547 12.511 -23.370 1.00 91.06 650 ASP A CA 1
ATOM 4753 C C . ASP A 1 650 ? 44.148 13.925 -23.818 1.00 91.06 650 ASP A C 1
ATOM 4755 O O . ASP A 1 650 ? 45.023 14.766 -24.031 1.00 91.06 650 ASP A O 1
ATOM 4759 N N . ARG A 1 651 ? 42.843 14.225 -23.879 1.00 94.19 651 ARG A N 1
ATOM 4760 C CA . ARG A 1 651 ? 42.317 15.564 -24.208 1.00 94.19 651 ARG A CA 1
ATOM 4761 C C . ARG A 1 651 ? 42.607 16.611 -23.137 1.00 94.19 651 ARG A C 1
ATOM 4763 O O . ARG A 1 651 ? 42.835 17.768 -23.474 1.00 94.19 651 ARG A O 1
ATOM 4770 N N . LEU A 1 652 ? 42.597 16.217 -21.866 1.00 94.88 652 LEU A N 1
ATOM 4771 C CA . LEU A 1 652 ? 42.904 17.099 -20.736 1.00 94.88 652 LEU A CA 1
ATOM 4772 C C . LEU A 1 652 ? 44.415 17.253 -20.487 1.00 94.88 652 LEU A C 1
ATOM 4774 O O . LEU A 1 652 ? 44.813 17.979 -19.579 1.00 94.88 652 LEU A O 1
ATOM 4778 N N . GLY A 1 653 ? 45.265 16.570 -21.261 1.00 93.81 653 GLY A N 1
ATOM 4779 C CA . GLY A 1 653 ? 46.714 16.560 -21.051 1.00 93.81 653 GLY A CA 1
ATOM 4780 C C . GLY A 1 653 ? 47.157 15.757 -19.821 1.00 93.81 653 GLY A C 1
ATOM 4781 O O . GLY A 1 653 ? 48.301 15.883 -19.384 1.00 93.81 653 GLY A O 1
ATOM 4782 N N . LEU A 1 654 ? 46.277 14.922 -19.265 1.00 92.81 654 LEU A N 1
ATOM 4783 C CA . LEU A 1 654 ? 46.577 14.045 -18.139 1.00 92.81 654 LEU A CA 1
ATOM 4784 C C . LEU A 1 654 ? 47.302 12.787 -18.630 1.00 92.81 654 LEU A C 1
ATOM 4786 O O . LEU A 1 654 ? 46.978 12.211 -19.669 1.00 92.81 654 LEU A O 1
ATOM 4790 N N . ARG A 1 655 ? 48.293 12.331 -17.861 1.00 87.88 655 ARG A N 1
ATOM 4791 C CA . ARG A 1 655 ? 49.046 11.103 -18.144 1.00 87.88 655 ARG A CA 1
ATOM 4792 C C . ARG A 1 655 ? 48.867 10.130 -16.998 1.00 87.88 655 ARG A C 1
ATOM 4794 O O . ARG A 1 655 ? 49.064 10.490 -15.842 1.00 87.88 655 ARG A O 1
ATOM 4801 N N . THR A 1 656 ? 48.509 8.893 -17.325 1.00 83.94 656 THR A N 1
ATOM 4802 C CA . THR A 1 656 ? 48.392 7.823 -16.334 1.00 83.94 656 THR A CA 1
ATOM 4803 C C . THR A 1 656 ? 49.449 6.762 -16.588 1.00 83.94 656 THR A C 1
ATOM 4805 O O . THR A 1 656 ? 49.622 6.290 -17.708 1.00 83.94 656 THR A O 1
ATOM 4808 N N . THR A 1 657 ? 50.162 6.391 -15.528 1.00 84.31 657 THR A N 1
ATOM 4809 C CA . THR A 1 657 ? 51.141 5.303 -15.535 1.00 84.31 657 THR A CA 1
ATOM 4810 C C . THR A 1 657 ? 50.640 4.233 -14.588 1.00 84.31 657 THR A C 1
ATOM 4812 O O . THR A 1 657 ? 50.302 4.524 -13.440 1.00 84.31 657 THR A O 1
ATOM 4815 N N . ARG A 1 658 ? 50.574 2.987 -15.057 1.00 76.44 658 ARG A N 1
ATOM 4816 C CA . ARG A 1 658 ? 50.113 1.872 -14.236 1.00 76.44 658 ARG A CA 1
ATOM 4817 C C . ARG A 1 658 ? 51.281 1.047 -13.730 1.00 76.44 658 ARG A C 1
ATOM 4819 O O . ARG A 1 658 ? 52.136 0.620 -14.496 1.00 76.44 658 ARG A O 1
ATOM 4826 N N . PHE A 1 659 ? 51.210 0.727 -12.449 1.00 83.56 659 PHE A N 1
ATOM 4827 C CA . PHE A 1 659 ? 52.018 -0.295 -11.809 1.00 83.56 659 PHE A CA 1
ATOM 4828 C C . PHE A 1 659 ? 51.085 -1.446 -11.434 1.00 83.56 659 PHE A C 1
ATOM 4830 O O . PHE A 1 659 ? 49.985 -1.218 -10.934 1.00 83.56 659 PHE A O 1
ATOM 4837 N N . GLY A 1 660 ? 51.469 -2.685 -11.724 1.00 82.00 660 GLY A N 1
ATOM 4838 C CA . GLY A 1 660 ? 50.632 -3.835 -11.408 1.00 82.00 660 GLY A CA 1
ATOM 4839 C C . GLY A 1 660 ? 51.396 -5.143 -11.510 1.00 82.00 660 GLY A C 1
ATOM 4840 O O . GLY A 1 660 ? 52.287 -5.282 -12.343 1.00 82.00 660 GLY A O 1
ATOM 4841 N N . ALA A 1 661 ? 51.019 -6.097 -10.665 1.00 84.06 661 ALA A N 1
ATOM 4842 C CA . ALA A 1 661 ? 51.527 -7.459 -10.679 1.00 84.06 661 ALA A CA 1
ATOM 4843 C C . ALA A 1 661 ? 50.349 -8.434 -10.825 1.00 84.06 661 ALA A C 1
ATOM 4845 O O . ALA A 1 661 ? 49.333 -8.291 -10.145 1.00 84.06 661 ALA A O 1
ATOM 4846 N N . GLY A 1 662 ? 50.490 -9.418 -11.716 1.00 84.06 662 GLY A N 1
ATOM 4847 C CA . GLY A 1 662 ? 49.475 -10.436 -11.998 1.00 84.06 662 GLY A CA 1
ATOM 4848 C C . GLY A 1 662 ? 48.537 -10.110 -13.178 1.00 84.06 662 GLY A C 1
ATOM 4849 O O . GLY A 1 662 ? 48.330 -8.942 -13.517 1.00 84.06 662 GLY A O 1
ATOM 4850 N N . PRO A 1 663 ? 47.941 -11.142 -13.807 1.00 75.25 663 PRO A N 1
ATOM 4851 C CA . PRO A 1 663 ? 47.222 -11.025 -15.083 1.00 75.25 663 PRO A CA 1
ATOM 4852 C C . PRO A 1 663 ? 45.901 -10.237 -15.012 1.00 75.25 663 PRO A C 1
ATOM 4854 O O . PRO A 1 663 ? 45.426 -9.761 -16.033 1.00 75.25 663 PRO A O 1
ATOM 4857 N N . GLY A 1 664 ? 45.307 -10.074 -13.824 1.00 77.81 664 GLY A N 1
ATOM 4858 C CA . GLY A 1 664 ? 44.022 -9.383 -13.629 1.00 77.81 664 GLY A CA 1
ATOM 4859 C C . GLY A 1 664 ? 44.125 -7.978 -13.034 1.00 77.81 664 GLY A C 1
ATOM 4860 O O . GLY A 1 664 ? 43.102 -7.372 -12.729 1.00 77.81 664 GLY A O 1
ATOM 4861 N N . ALA A 1 665 ? 45.335 -7.441 -12.849 1.00 83.31 665 ALA A N 1
ATOM 4862 C CA . ALA A 1 665 ? 45.560 -6.200 -12.097 1.00 83.31 665 ALA A CA 1
ATOM 4863 C C . ALA A 1 665 ? 44.921 -4.936 -12.725 1.00 83.31 665 ALA A C 1
ATOM 4865 O O . ALA A 1 665 ? 45.112 -3.833 -12.220 1.00 83.31 665 ALA A O 1
ATOM 4866 N N . GLY A 1 666 ? 44.250 -5.067 -13.874 1.00 83.38 666 GLY A N 1
ATOM 4867 C CA . GLY A 1 666 ? 43.713 -3.966 -14.671 1.00 83.38 666 GLY A CA 1
ATOM 4868 C C . GLY A 1 666 ? 42.223 -3.999 -14.894 1.00 83.38 666 GLY A C 1
ATOM 4869 O O . GLY A 1 666 ? 41.690 -3.040 -15.438 1.00 83.38 666 GLY A O 1
ATOM 4870 N N . VAL A 1 667 ? 41.557 -5.060 -14.448 1.00 84.50 667 VAL A N 1
ATOM 4871 C CA . VAL A 1 667 ? 40.135 -5.302 -14.710 1.00 84.50 667 VAL A CA 1
ATOM 4872 C C . VAL A 1 667 ? 39.257 -4.179 -14.146 1.00 84.50 667 VAL A C 1
ATOM 4874 O O . VAL A 1 667 ? 38.257 -3.813 -14.752 1.00 84.50 667 VAL A O 1
ATOM 4877 N N . MET A 1 668 ? 39.670 -3.574 -13.028 1.00 81.94 668 MET A N 1
ATOM 4878 C CA . MET A 1 668 ? 38.966 -2.448 -12.399 1.00 81.94 668 MET A CA 1
ATOM 4879 C C . MET A 1 668 ? 39.407 -1.072 -12.922 1.00 81.94 668 MET A C 1
ATOM 4881 O O . MET A 1 668 ? 38.860 -0.057 -12.506 1.00 81.94 668 MET A O 1
ATOM 4885 N N . SER A 1 669 ? 40.410 -1.004 -13.804 1.00 84.69 669 SER A N 1
ATOM 4886 C CA . SER A 1 669 ? 40.914 0.273 -14.311 1.00 84.69 669 SER A CA 1
ATOM 4887 C C . SER A 1 669 ? 39.940 0.869 -15.320 1.00 84.69 669 SER A C 1
ATOM 4889 O O . SER A 1 669 ? 39.596 0.221 -16.307 1.00 84.69 669 SER A O 1
ATOM 4891 N N . THR A 1 670 ? 39.534 2.116 -15.109 1.00 88.06 670 THR A N 1
ATOM 4892 C CA . THR A 1 670 ? 38.719 2.902 -16.049 1.00 88.06 670 THR A CA 1
ATOM 4893 C C . THR A 1 670 ? 39.568 3.748 -16.996 1.00 88.06 670 THR A C 1
ATOM 4895 O O . THR A 1 670 ? 39.040 4.326 -17.930 1.00 88.06 670 THR A O 1
ATOM 4898 N N . ASN A 1 671 ? 40.889 3.793 -16.817 1.00 88.56 671 ASN A N 1
ATOM 4899 C CA . ASN A 1 671 ? 41.776 4.719 -17.535 1.00 88.56 671 ASN A CA 1
ATOM 4900 C C . ASN A 1 671 ? 42.275 4.185 -18.892 1.00 88.56 671 ASN A C 1
ATOM 4902 O O . ASN A 1 671 ? 43.102 4.830 -19.530 1.00 88.56 671 ASN A O 1
ATOM 4906 N N . ARG A 1 672 ? 41.855 2.977 -19.282 1.00 87.94 672 ARG A N 1
ATOM 4907 C CA . ARG A 1 672 ? 42.210 2.298 -20.539 1.00 87.94 672 ARG A CA 1
ATOM 4908 C C . ARG A 1 672 ? 41.128 1.286 -20.915 1.00 87.94 672 ARG A C 1
ATOM 4910 O O . ARG A 1 672 ? 40.424 0.831 -20.011 1.00 87.94 672 ARG A O 1
ATOM 4917 N N . PRO A 1 673 ? 41.023 0.833 -22.174 1.00 89.31 673 PRO A N 1
ATOM 4918 C CA . PRO A 1 673 ? 40.156 -0.290 -22.512 1.00 89.31 673 PRO A CA 1
ATOM 4919 C C . PRO A 1 673 ? 40.681 -1.591 -21.888 1.00 89.31 673 PRO A C 1
ATOM 4921 O O . PRO A 1 673 ? 41.882 -1.720 -21.640 1.00 89.31 673 PRO A O 1
ATOM 4924 N N . LEU A 1 674 ? 39.800 -2.561 -21.626 1.00 89.00 674 LEU A N 1
ATOM 4925 C CA . LEU A 1 674 ? 40.207 -3.909 -21.189 1.00 89.00 674 LEU A CA 1
ATOM 4926 C C . LEU A 1 674 ? 40.999 -4.624 -22.288 1.00 89.00 674 LEU A C 1
ATOM 4928 O O . LEU A 1 674 ? 40.690 -4.476 -23.470 1.00 89.00 674 LEU A O 1
ATOM 4932 N N . SER A 1 675 ? 41.995 -5.424 -21.896 1.00 89.19 675 SER A N 1
ATOM 4933 C CA . SER A 1 675 ? 42.654 -6.332 -22.840 1.00 89.19 675 SER A CA 1
ATOM 4934 C C . SER A 1 675 ? 41.726 -7.503 -23.200 1.00 89.19 675 SER A C 1
ATOM 4936 O O . SER A 1 675 ? 40.786 -7.785 -22.450 1.00 89.19 675 SER A O 1
ATOM 4938 N N . PRO A 1 676 ? 41.979 -8.231 -24.303 1.00 90.75 676 PRO A N 1
ATOM 4939 C CA . PRO A 1 676 ? 41.210 -9.427 -24.652 1.00 90.75 676 PRO A CA 1
ATOM 4940 C C . PRO A 1 676 ? 41.130 -10.467 -23.520 1.00 90.75 676 PRO A C 1
ATOM 4942 O O . PRO A 1 676 ? 40.078 -11.062 -23.292 1.00 90.75 676 PRO A O 1
ATOM 4945 N N . GLU A 1 677 ? 42.209 -10.656 -22.757 1.00 89.12 677 GLU A N 1
ATOM 4946 C CA . GLU A 1 677 ? 42.258 -11.590 -21.626 1.00 89.12 677 GLU A CA 1
ATOM 4947 C C . GLU A 1 677 ? 41.417 -11.103 -20.439 1.00 89.12 677 GLU A C 1
ATOM 4949 O O . GLU A 1 677 ? 40.731 -11.896 -19.789 1.00 89.12 677 GLU A O 1
ATOM 4954 N N . GLU A 1 678 ? 41.443 -9.797 -20.160 1.00 90.31 678 GLU A N 1
ATOM 4955 C CA . GLU A 1 678 ? 40.616 -9.178 -19.122 1.00 90.31 678 GLU A CA 1
ATOM 4956 C C . GLU A 1 678 ? 39.129 -9.206 -19.511 1.00 90.31 678 GLU A C 1
ATOM 4958 O O . GLU A 1 678 ? 38.285 -9.503 -18.667 1.00 90.31 678 GLU A O 1
ATOM 4963 N N . LEU A 1 679 ? 38.801 -8.986 -20.790 1.00 89.44 679 LEU A N 1
ATOM 4964 C CA . LEU A 1 679 ? 37.444 -9.150 -21.323 1.00 89.44 679 LEU A CA 1
ATOM 4965 C C . LEU A 1 679 ? 36.949 -10.590 -21.162 1.00 89.44 679 LEU A C 1
ATOM 4967 O O . LEU A 1 679 ? 35.839 -10.799 -20.679 1.00 89.44 679 LEU A O 1
ATOM 4971 N N . ALA A 1 680 ? 37.781 -11.584 -21.485 1.00 89.88 680 ALA A N 1
ATOM 4972 C CA . ALA A 1 680 ? 37.444 -12.993 -21.286 1.00 89.88 680 ALA A CA 1
ATOM 4973 C C . ALA A 1 680 ? 37.262 -13.355 -19.798 1.00 89.88 680 ALA A C 1
ATOM 4975 O O . ALA A 1 680 ? 36.470 -14.238 -19.454 1.00 89.88 680 ALA A O 1
ATOM 4976 N N . LEU A 1 681 ? 37.978 -12.687 -18.885 1.00 89.69 681 LEU A N 1
ATOM 4977 C CA . LEU A 1 681 ? 37.753 -12.832 -17.446 1.00 89.69 681 LEU A CA 1
ATOM 4978 C C . LEU A 1 681 ? 36.371 -12.297 -17.045 1.00 89.69 681 LEU A C 1
ATOM 4980 O O . LEU A 1 681 ? 35.637 -13.004 -16.351 1.00 89.69 681 LEU A O 1
ATOM 4984 N N . VAL A 1 682 ? 36.024 -11.088 -17.498 1.00 90.06 682 VAL A N 1
ATOM 4985 C CA . VAL A 1 682 ? 34.720 -10.463 -17.235 1.00 90.06 682 VAL A CA 1
ATOM 4986 C C . VAL A 1 682 ? 33.596 -11.324 -17.807 1.00 90.06 682 VAL A C 1
ATOM 4988 O O . VAL A 1 682 ? 32.676 -11.660 -17.071 1.00 90.06 682 VAL A O 1
ATOM 4991 N N . ASP A 1 683 ? 33.691 -11.772 -19.060 1.00 90.62 683 ASP A N 1
ATOM 4992 C CA . ASP A 1 683 ? 32.670 -12.619 -19.693 1.00 90.62 683 ASP A CA 1
ATOM 4993 C C . ASP A 1 683 ? 32.410 -13.914 -18.904 1.00 90.62 683 ASP A C 1
ATOM 4995 O O . ASP A 1 683 ? 31.266 -14.231 -18.564 1.00 90.62 683 ASP A O 1
ATOM 4999 N N . ARG A 1 684 ? 33.473 -14.612 -18.474 1.00 91.69 684 ARG A N 1
ATOM 5000 C CA . ARG A 1 684 ? 33.333 -15.796 -17.606 1.00 91.69 684 ARG A CA 1
ATOM 5001 C C . ARG A 1 684 ? 32.665 -15.474 -16.272 1.00 91.69 684 ARG A C 1
ATOM 5003 O O . ARG A 1 684 ? 31.915 -16.303 -15.754 1.00 91.69 684 ARG A O 1
ATOM 5010 N N . GLN A 1 685 ? 32.941 -14.307 -15.694 1.00 91.31 685 GLN A N 1
ATOM 5011 C CA . GLN A 1 685 ? 32.290 -13.867 -14.464 1.00 91.31 685 GLN A CA 1
ATOM 5012 C C . GLN A 1 685 ? 30.795 -13.601 -14.691 1.00 91.31 685 GLN A C 1
ATOM 5014 O O . GLN A 1 685 ? 29.974 -14.089 -13.911 1.00 91.31 685 GLN A O 1
ATOM 5019 N N . LEU A 1 686 ? 30.428 -12.900 -15.770 1.00 92.31 686 LEU A N 1
ATOM 5020 C CA . LEU A 1 686 ? 29.023 -12.659 -16.115 1.00 92.31 686 LEU A CA 1
ATOM 5021 C C . LEU A 1 686 ? 28.283 -13.974 -16.378 1.00 92.31 686 LEU A C 1
ATOM 5023 O O . LEU A 1 686 ? 27.172 -14.144 -15.882 1.00 92.31 686 LEU A O 1
ATOM 5027 N N . GLY A 1 687 ? 28.915 -14.936 -17.059 1.00 93.88 687 GLY A N 1
ATOM 5028 C CA . GLY A 1 687 ? 28.350 -16.268 -17.283 1.00 93.88 687 GLY A CA 1
ATOM 5029 C C . GLY A 1 687 ? 28.062 -17.032 -15.985 1.00 93.88 687 GLY A C 1
ATOM 5030 O O . GLY A 1 687 ? 27.022 -17.681 -15.867 1.00 93.88 687 GLY A O 1
ATOM 5031 N N . ARG A 1 688 ? 28.921 -16.902 -14.962 1.00 94.69 688 ARG A N 1
ATOM 5032 C CA . ARG A 1 688 ? 28.661 -17.479 -13.628 1.00 94.69 688 ARG A CA 1
ATOM 5033 C C . ARG A 1 688 ? 27.463 -16.828 -12.945 1.00 94.69 688 ARG A C 1
ATOM 5035 O O . ARG A 1 688 ? 26.609 -17.539 -12.422 1.00 94.69 688 ARG A O 1
ATOM 5042 N N . PHE A 1 689 ? 27.381 -15.498 -12.959 1.00 94.94 689 PHE A N 1
ATOM 5043 C CA . PHE A 1 689 ? 26.239 -14.788 -12.377 1.00 94.94 689 PHE A CA 1
ATOM 5044 C C . PHE A 1 689 ? 24.938 -15.073 -13.127 1.00 94.94 689 PHE A C 1
ATOM 5046 O O . PHE A 1 689 ? 23.890 -15.205 -12.499 1.00 94.94 689 PHE A O 1
ATOM 5053 N N . TYR A 1 690 ? 25.002 -15.229 -14.449 1.00 95.75 690 TYR A N 1
ATOM 5054 C CA . TYR A 1 690 ? 23.855 -15.622 -15.257 1.00 95.75 690 TYR A CA 1
ATOM 5055 C C . TYR A 1 690 ? 23.372 -17.025 -14.886 1.00 95.75 690 TYR A C 1
ATOM 5057 O O . TYR A 1 690 ? 22.188 -17.208 -14.615 1.00 95.75 690 TYR A O 1
ATOM 5065 N N . GLY A 1 691 ? 24.291 -17.993 -14.784 1.00 96.06 691 GLY A N 1
ATOM 5066 C CA . GLY A 1 691 ? 23.976 -19.344 -14.318 1.00 96.06 691 GLY A CA 1
ATOM 5067 C C . GLY A 1 691 ? 23.315 -19.345 -12.940 1.00 96.06 691 GLY A C 1
ATOM 5068 O O . GLY A 1 691 ? 22.271 -19.966 -12.768 1.00 96.06 691 GLY A O 1
ATOM 5069 N N . LEU A 1 692 ? 23.854 -18.566 -11.997 1.00 96.19 692 LEU A N 1
ATOM 5070 C CA . LEU A 1 692 ? 23.250 -18.396 -10.677 1.00 96.19 692 LEU A CA 1
ATOM 5071 C C . LEU A 1 692 ? 21.830 -17.808 -10.764 1.00 96.19 692 LEU A C 1
ATOM 5073 O O . LEU A 1 692 ? 20.945 -18.265 -10.045 1.00 96.19 692 LEU A O 1
ATOM 5077 N N . PHE A 1 693 ? 21.583 -16.841 -11.655 1.00 97.12 693 PHE A N 1
ATOM 5078 C CA . PHE A 1 693 ? 20.246 -16.267 -11.842 1.00 97.12 693 PHE A CA 1
ATOM 5079 C C . PHE A 1 693 ? 19.244 -17.318 -12.328 1.00 97.12 693 PHE A C 1
ATOM 5081 O O . PHE A 1 693 ? 18.129 -17.421 -11.804 1.00 97.12 693 PHE A O 1
ATOM 5088 N N . LEU A 1 694 ? 19.649 -18.118 -13.317 1.00 97.25 694 LEU A N 1
ATOM 5089 C CA . LEU A 1 694 ? 18.826 -19.207 -13.827 1.00 97.25 694 LEU A CA 1
ATOM 5090 C C . LEU A 1 694 ? 18.511 -20.206 -12.718 1.00 97.25 694 LEU A C 1
ATOM 5092 O O . LEU A 1 694 ? 17.349 -20.548 -12.537 1.00 97.25 694 LEU A O 1
ATOM 5096 N N . ASP A 1 695 ? 19.512 -20.601 -11.930 1.00 97.19 695 ASP A N 1
ATOM 5097 C CA . ASP A 1 695 ? 19.341 -21.566 -10.843 1.00 97.19 695 ASP A CA 1
ATOM 5098 C C . ASP A 1 695 ? 18.386 -21.045 -9.762 1.00 97.19 695 ASP A C 1
ATOM 5100 O O . ASP A 1 695 ? 17.470 -21.757 -9.346 1.00 97.19 695 ASP A O 1
ATOM 5104 N N . ARG A 1 696 ? 18.533 -19.781 -9.338 1.00 96.69 696 ARG A N 1
ATOM 5105 C CA . ARG A 1 696 ? 17.623 -19.152 -8.363 1.00 96.69 696 ARG A CA 1
ATOM 5106 C C . ARG A 1 696 ? 16.193 -19.081 -8.887 1.00 96.69 696 ARG A C 1
ATOM 5108 O O . ARG A 1 696 ? 15.253 -19.371 -8.146 1.00 96.69 696 ARG A O 1
ATOM 5115 N N . THR A 1 697 ? 16.028 -18.720 -10.157 1.00 97.75 697 THR A N 1
ATOM 5116 C CA . THR A 1 697 ? 14.707 -18.622 -10.785 1.00 97.75 697 THR A CA 1
ATOM 5117 C C . THR A 1 697 ? 14.077 -20.005 -10.934 1.00 97.75 697 THR A C 1
ATOM 5119 O O . THR A 1 697 ? 12.957 -20.209 -10.479 1.00 97.75 697 THR A O 1
ATOM 5122 N N . ALA A 1 698 ? 14.804 -20.977 -11.487 1.00 97.62 698 ALA A N 1
ATOM 5123 C CA . ALA A 1 698 ? 14.355 -22.356 -11.666 1.00 97.62 698 ALA A CA 1
ATOM 5124 C C . ALA A 1 698 ? 13.923 -22.981 -10.335 1.00 97.62 698 ALA A C 1
ATOM 5126 O O . ALA A 1 698 ? 12.800 -23.470 -10.209 1.00 97.62 698 ALA A O 1
ATOM 5127 N N . GLN A 1 699 ? 14.767 -22.863 -9.303 1.00 95.12 699 GLN A N 1
ATOM 5128 C CA . GLN A 1 699 ? 14.478 -23.375 -7.965 1.00 95.12 699 GLN A CA 1
ATOM 5129 C C . GLN A 1 699 ? 13.206 -22.756 -7.380 1.00 95.12 699 GLN A C 1
ATOM 5131 O O . GLN A 1 699 ? 12.359 -23.467 -6.838 1.00 95.12 699 GLN A O 1
ATOM 5136 N N . ARG A 1 700 ? 13.061 -21.429 -7.474 1.00 95.44 700 ARG A N 1
ATOM 5137 C CA . ARG A 1 700 ? 11.934 -20.732 -6.854 1.00 95.44 700 ARG A CA 1
ATOM 5138 C C . ARG A 1 700 ? 10.628 -20.943 -7.610 1.00 95.44 700 ARG A C 1
ATOM 5140 O O . ARG A 1 700 ? 9.590 -21.148 -6.985 1.00 95.44 700 ARG A O 1
ATOM 5147 N N . ARG A 1 701 ? 10.678 -20.863 -8.939 1.00 96.06 701 ARG A N 1
ATOM 5148 C CA . ARG A 1 701 ? 9.511 -20.978 -9.820 1.00 96.06 701 ARG A CA 1
ATOM 5149 C C . ARG A 1 701 ? 9.130 -22.431 -10.105 1.00 96.06 701 ARG A C 1
ATOM 5151 O O . ARG A 1 701 ? 8.063 -22.664 -10.658 1.00 96.06 701 ARG A O 1
ATOM 5158 N N . LYS A 1 702 ? 9.967 -23.394 -9.690 1.00 95.69 702 LYS A N 1
ATOM 5159 C CA . LYS A 1 702 ? 9.823 -24.830 -9.978 1.00 95.69 702 LYS A CA 1
ATOM 5160 C C . LYS A 1 702 ? 9.727 -25.092 -11.484 1.00 95.69 702 LYS A C 1
ATOM 5162 O O . LYS A 1 702 ? 8.891 -25.866 -11.937 1.00 95.69 702 LYS A O 1
ATOM 5167 N N . LEU A 1 703 ? 10.568 -24.392 -12.239 1.00 95.69 703 LEU A N 1
ATOM 5168 C CA . LEU A 1 703 ? 10.694 -24.523 -13.686 1.00 95.69 703 LEU A CA 1
ATOM 5169 C C . LEU A 1 703 ? 12.014 -25.210 -14.012 1.00 95.69 703 LEU A C 1
ATOM 5171 O O . LEU A 1 703 ? 13.002 -25.024 -13.298 1.00 95.69 703 LEU A O 1
ATOM 5175 N N . ASP A 1 704 ? 12.043 -25.944 -15.119 1.00 96.38 704 ASP A N 1
ATOM 5176 C CA . ASP A 1 704 ? 13.294 -26.471 -15.649 1.00 96.38 704 ASP A CA 1
ATOM 5177 C C . ASP A 1 704 ? 14.232 -25.326 -16.023 1.00 96.38 704 ASP A C 1
ATOM 5179 O O . ASP A 1 704 ? 13.818 -24.300 -16.571 1.00 96.38 704 ASP A O 1
ATOM 5183 N N . ARG A 1 705 ? 15.522 -25.509 -15.747 1.00 95.88 705 ARG A N 1
ATOM 5184 C CA . ARG A 1 705 ? 16.536 -24.482 -16.003 1.00 95.88 705 ARG A CA 1
ATOM 5185 C C . ARG A 1 705 ? 16.556 -24.036 -17.468 1.00 95.88 705 ARG A C 1
ATOM 5187 O O . ARG A 1 705 ? 16.664 -22.840 -17.723 1.00 95.88 705 ARG A O 1
ATOM 5194 N N . ASP A 1 706 ? 16.399 -24.966 -18.406 1.00 95.75 706 ASP A N 1
ATOM 5195 C CA . ASP A 1 706 ? 16.376 -24.660 -19.841 1.00 95.75 706 ASP A CA 1
ATOM 5196 C C . ASP A 1 706 ? 15.116 -23.880 -20.240 1.00 95.75 706 ASP A C 1
ATOM 5198 O O . ASP A 1 706 ? 15.183 -22.964 -21.059 1.00 95.75 706 ASP A O 1
ATOM 5202 N N . ALA A 1 707 ? 13.974 -24.171 -19.605 1.00 95.44 707 ALA A N 1
ATOM 5203 C CA . ALA A 1 707 ? 12.757 -23.387 -19.786 1.00 95.44 707 ALA A CA 1
ATOM 5204 C C . ALA A 1 707 ? 12.938 -21.956 -19.255 1.00 95.44 707 ALA A C 1
ATOM 5206 O O . ALA A 1 707 ? 12.499 -20.999 -19.892 1.00 95.44 707 ALA A O 1
ATOM 5207 N N . VAL A 1 708 ? 13.641 -21.785 -18.129 1.00 96.00 708 VAL A N 1
ATOM 5208 C CA . VAL A 1 708 ? 14.007 -20.453 -17.630 1.00 96.00 708 VAL A CA 1
ATOM 5209 C C . VAL A 1 708 ? 14.958 -19.746 -18.595 1.00 96.00 708 VAL A C 1
ATOM 5211 O O . VAL A 1 708 ? 14.713 -18.584 -18.907 1.00 96.00 708 VAL A O 1
ATOM 5214 N N . ASP A 1 709 ? 16.002 -20.409 -19.106 1.00 95.12 709 ASP A N 1
ATOM 5215 C CA . ASP A 1 709 ? 16.940 -19.798 -20.065 1.00 95.12 709 ASP A CA 1
ATOM 5216 C C . ASP A 1 709 ? 16.211 -19.335 -21.337 1.00 95.12 709 ASP A C 1
ATOM 5218 O O . ASP A 1 709 ? 16.429 -18.222 -21.821 1.00 95.12 709 ASP A O 1
ATOM 5222 N N . ALA A 1 710 ? 15.244 -20.127 -21.813 1.00 94.44 710 ALA A N 1
ATOM 5223 C CA . ALA A 1 710 ? 14.390 -19.770 -22.941 1.00 94.44 710 ALA A CA 1
ATOM 5224 C C . ALA A 1 710 ? 13.542 -18.514 -22.684 1.00 94.44 710 ALA A C 1
ATOM 5226 O O . ALA A 1 710 ? 13.252 -17.789 -23.634 1.00 94.44 710 ALA A O 1
ATOM 5227 N N . LEU A 1 711 ? 13.181 -18.215 -21.431 1.00 93.75 711 LEU A N 1
ATOM 5228 C CA . LEU A 1 711 ? 12.442 -17.014 -21.012 1.00 93.75 711 LEU A CA 1
ATOM 5229 C C . LEU A 1 711 ? 13.351 -15.841 -20.598 1.00 93.75 711 LEU A C 1
ATOM 5231 O O . LEU A 1 711 ? 12.869 -14.710 -20.480 1.00 93.75 711 LEU A O 1
ATOM 5235 N N . ALA A 1 712 ? 14.643 -16.102 -20.400 1.00 92.56 712 ALA A N 1
ATOM 5236 C CA . ALA A 1 712 ? 15.641 -15.171 -19.894 1.00 92.56 712 ALA A CA 1
ATOM 5237 C C . ALA A 1 712 ? 16.350 -14.399 -21.027 1.00 92.56 712 ALA A C 1
ATOM 5239 O O . ALA A 1 712 ? 15.704 -13.774 -21.872 1.00 92.56 712 ALA A O 1
ATOM 5240 N N . GLY A 1 713 ? 17.685 -14.352 -21.003 1.00 86.38 713 GLY A N 1
ATOM 5241 C CA . GLY A 1 713 ? 18.510 -13.623 -21.966 1.00 86.38 713 GLY A CA 1
ATOM 5242 C C . GLY A 1 713 ? 18.449 -12.096 -21.860 1.00 86.38 713 GLY A C 1
ATOM 5243 O O . GLY A 1 713 ? 18.937 -11.417 -22.756 1.00 86.38 713 GLY A O 1
ATOM 5244 N N . GLY A 1 714 ? 17.863 -11.554 -20.790 1.00 85.12 714 GLY A N 1
ATOM 5245 C CA . GLY A 1 714 ? 17.697 -10.116 -20.561 1.00 85.12 714 GLY A CA 1
ATOM 5246 C C . GLY A 1 714 ? 16.336 -9.535 -20.957 1.00 85.12 714 GLY A C 1
ATOM 5247 O O . GLY A 1 714 ? 16.105 -8.358 -20.675 1.00 85.12 714 GLY A O 1
ATOM 5248 N N . ARG A 1 715 ? 15.421 -10.345 -21.513 1.00 87.19 715 ARG A N 1
ATOM 5249 C CA . ARG A 1 715 ? 14.087 -9.901 -21.961 1.00 87.19 715 ARG A CA 1
ATOM 5250 C C . ARG A 1 715 ? 13.220 -9.390 -20.816 1.00 87.19 715 ARG A C 1
ATOM 5252 O O . ARG A 1 715 ? 13.196 -9.986 -19.737 1.00 87.19 715 ARG A O 1
ATOM 5259 N N . ILE A 1 716 ? 12.475 -8.319 -21.075 1.00 90.38 716 ILE A N 1
ATOM 5260 C CA . ILE A 1 716 ? 11.439 -7.823 -20.166 1.00 90.38 716 ILE A CA 1
ATOM 5261 C C . ILE A 1 716 ? 10.086 -8.464 -20.476 1.00 90.38 716 ILE A C 1
ATOM 5263 O O . ILE A 1 716 ? 9.754 -8.719 -21.637 1.00 90.38 716 ILE A O 1
ATOM 5267 N N . TRP A 1 717 ? 9.294 -8.660 -19.430 1.00 93.06 717 TRP A N 1
ATOM 5268 C CA . TRP A 1 717 ? 7.932 -9.178 -19.504 1.00 93.06 717 TRP A CA 1
ATOM 5269 C C . TRP A 1 717 ? 6.982 -8.228 -18.787 1.00 93.06 717 TRP A C 1
ATOM 5271 O O . TRP A 1 717 ? 7.349 -7.651 -17.760 1.00 93.06 717 TRP A O 1
ATOM 5281 N N . PHE A 1 718 ? 5.767 -8.086 -19.309 1.00 92.19 718 PHE A N 1
ATOM 5282 C CA . PHE A 1 718 ? 4.680 -7.468 -18.555 1.00 92.19 718 PHE A CA 1
ATOM 5283 C C . PHE A 1 718 ? 4.154 -8.429 -17.485 1.00 92.19 718 PHE A C 1
ATOM 5285 O O . PHE A 1 718 ? 4.338 -9.641 -17.601 1.00 92.19 718 PHE A O 1
ATOM 5292 N N . GLY A 1 719 ? 3.537 -7.918 -16.419 1.00 93.06 719 GLY A N 1
ATOM 5293 C CA . GLY A 1 719 ? 3.166 -8.755 -15.275 1.00 93.06 719 GLY A CA 1
ATOM 5294 C C . GLY A 1 719 ? 2.208 -9.900 -15.622 1.00 93.06 719 GLY A C 1
ATOM 5295 O O . GLY A 1 719 ? 2.408 -11.020 -15.161 1.00 93.06 719 GLY A O 1
ATOM 5296 N N . ASP A 1 720 ? 1.235 -9.679 -16.506 1.00 92.94 720 ASP A N 1
ATOM 5297 C CA . ASP A 1 720 ? 0.339 -10.732 -17.010 1.00 92.94 720 ASP A CA 1
ATOM 5298 C C . ASP A 1 720 ? 1.071 -11.778 -17.871 1.00 92.94 720 ASP A C 1
ATOM 5300 O O . ASP A 1 720 ? 0.852 -12.980 -17.708 1.00 92.94 720 ASP A O 1
ATOM 5304 N N . GLU A 1 721 ? 1.995 -11.348 -18.735 1.00 95.56 721 GLU A N 1
ATOM 5305 C CA . GLU A 1 721 ? 2.878 -12.240 -19.494 1.00 95.56 721 GLU A CA 1
ATOM 5306 C C . GLU A 1 721 ? 3.748 -13.082 -18.551 1.00 95.56 721 GLU A C 1
ATOM 5308 O O . GLU A 1 721 ? 3.920 -14.285 -18.765 1.00 95.56 721 GLU A O 1
ATOM 5313 N N . ALA A 1 722 ? 4.286 -12.463 -17.497 1.00 96.81 722 ALA A N 1
ATOM 5314 C CA . ALA A 1 722 ? 5.129 -13.108 -16.500 1.00 96.81 722 ALA A CA 1
ATOM 5315 C C . ALA A 1 722 ? 4.346 -14.135 -15.668 1.00 96.81 722 ALA A C 1
ATOM 5317 O O . ALA A 1 722 ? 4.880 -15.209 -15.386 1.00 96.81 722 ALA A O 1
ATOM 5318 N N . VAL A 1 723 ? 3.081 -13.857 -15.337 1.00 97.44 723 VAL A N 1
ATOM 5319 C CA . VAL A 1 723 ? 2.168 -14.832 -14.717 1.00 97.44 723 VAL A CA 1
ATOM 5320 C C . VAL A 1 723 ? 1.925 -16.010 -15.660 1.00 97.44 723 VAL A C 1
ATOM 5322 O O . VAL A 1 723 ? 2.133 -17.157 -15.270 1.00 97.44 723 VAL A O 1
ATOM 5325 N N . ALA A 1 724 ? 1.569 -15.749 -16.922 1.00 97.06 724 ALA A N 1
ATOM 5326 C CA . ALA A 1 724 ? 1.316 -16.800 -17.912 1.00 97.06 724 ALA A CA 1
ATOM 5327 C C . ALA A 1 724 ? 2.546 -17.690 -18.176 1.00 97.06 724 ALA A C 1
ATOM 5329 O O . ALA A 1 724 ? 2.413 -18.864 -18.513 1.00 97.06 724 ALA A O 1
ATOM 5330 N N . LYS A 1 725 ? 3.751 -17.137 -18.007 1.00 96.44 725 LYS A N 1
ATOM 5331 C CA . LYS A 1 725 ? 5.039 -17.838 -18.143 1.00 96.44 725 LYS A CA 1
ATOM 5332 C C . LYS A 1 725 ? 5.528 -18.488 -16.848 1.00 96.44 725 LYS A C 1
ATOM 5334 O O . LYS A 1 725 ? 6.610 -19.066 -16.833 1.00 96.44 725 LYS A O 1
ATOM 5339 N N . GLY A 1 726 ? 4.775 -18.364 -15.757 1.00 97.19 726 GLY A N 1
ATOM 5340 C CA . GLY A 1 726 ? 5.144 -18.908 -14.456 1.00 97.19 726 GLY A CA 1
ATOM 5341 C C . GLY A 1 726 ? 6.317 -18.192 -13.782 1.00 97.19 726 GLY A C 1
ATOM 5342 O O . GLY A 1 726 ? 6.840 -18.716 -12.804 1.00 97.19 726 GLY A O 1
ATOM 5343 N N . LEU A 1 727 ? 6.729 -17.007 -14.249 1.00 97.44 727 LEU A N 1
ATOM 5344 C CA . LEU A 1 727 ? 7.755 -16.167 -13.612 1.00 97.44 727 LEU A CA 1
ATOM 5345 C C . LEU A 1 727 ? 7.211 -15.396 -12.397 1.00 97.44 727 LEU A C 1
ATOM 5347 O O . LEU A 1 727 ? 7.982 -15.057 -11.499 1.00 97.44 727 LEU A O 1
ATOM 5351 N N . VAL A 1 728 ? 5.900 -15.156 -12.359 1.00 98.19 728 VAL A N 1
ATOM 5352 C CA . VAL A 1 728 ? 5.139 -14.523 -11.266 1.00 98.19 728 VAL A CA 1
ATOM 5353 C C . VAL A 1 728 ? 3.983 -15.453 -10.884 1.00 98.19 728 VAL A C 1
ATOM 5355 O O . VAL A 1 728 ? 3.528 -16.237 -11.715 1.00 98.19 728 VAL A O 1
ATOM 5358 N N . ASP A 1 729 ? 3.533 -15.431 -9.625 1.00 97.94 729 ASP A N 1
ATOM 5359 C CA . ASP A 1 729 ? 2.504 -16.368 -9.159 1.00 97.94 729 ASP A CA 1
ATOM 5360 C C . ASP A 1 729 ? 1.098 -15.953 -9.577 1.00 97.94 729 ASP A C 1
ATOM 5362 O O . ASP A 1 729 ? 0.320 -16.799 -10.018 1.00 97.94 729 ASP A O 1
ATOM 5366 N N . ARG A 1 730 ? 0.743 -14.676 -9.389 1.00 96.25 730 ARG A N 1
ATOM 5367 C CA . ARG A 1 730 ? -0.590 -14.137 -9.698 1.00 96.25 730 ARG A CA 1
ATOM 5368 C C . ARG A 1 730 ? -0.519 -12.650 -10.021 1.00 96.25 730 ARG A C 1
ATOM 5370 O O . ARG A 1 730 ? 0.423 -11.971 -9.620 1.00 96.25 730 ARG A O 1
ATOM 5377 N N . SER A 1 731 ? -1.543 -12.155 -10.706 1.00 95.31 731 SER A N 1
ATOM 5378 C CA . SER A 1 731 ? -1.735 -10.718 -10.879 1.00 95.31 731 SER A CA 1
ATOM 5379 C C . SER A 1 731 ? -2.215 -10.065 -9.583 1.00 95.31 731 SER A C 1
ATOM 5381 O O . SER A 1 731 ? -2.996 -10.680 -8.853 1.00 95.31 731 SER A O 1
ATOM 5383 N N . GLY A 1 732 ? -1.756 -8.844 -9.319 1.00 94.62 732 GLY A N 1
ATOM 5384 C CA . GLY A 1 732 ? -2.225 -8.017 -8.208 1.00 94.62 732 GLY A CA 1
ATOM 5385 C C . GLY A 1 732 ? -1.176 -7.030 -7.701 1.00 94.62 732 GLY A C 1
ATOM 5386 O O . GLY A 1 732 ? 0.029 -7.244 -7.876 1.00 94.62 732 GLY A O 1
ATOM 5387 N N . GLY A 1 733 ? -1.664 -5.995 -7.023 1.00 94.94 733 GLY A N 1
ATOM 5388 C CA . GLY A 1 733 ? -0.872 -4.880 -6.512 1.00 94.94 733 GLY A CA 1
ATOM 5389 C C . GLY A 1 733 ? -0.600 -4.960 -5.009 1.00 94.94 733 GLY A C 1
ATOM 5390 O O . GLY A 1 733 ? -0.555 -6.032 -4.392 1.00 94.94 733 GLY A O 1
ATOM 5391 N N . LEU A 1 734 ? -0.398 -3.803 -4.379 1.00 96.50 734 LEU A N 1
ATOM 5392 C CA . LEU A 1 734 ? -0.093 -3.689 -2.953 1.00 96.50 734 LEU A CA 1
ATOM 5393 C C . LEU A 1 734 ? -1.268 -4.124 -2.065 1.00 96.50 734 LEU A C 1
ATOM 5395 O O . LEU A 1 734 ? -1.048 -4.833 -1.082 1.00 96.50 734 LEU A O 1
ATOM 5399 N N . LEU A 1 735 ? -2.505 -3.726 -2.390 1.00 96.00 735 LEU A N 1
ATOM 5400 C CA . LEU A 1 735 ? -3.684 -4.103 -1.596 1.00 96.00 735 LEU A CA 1
ATOM 5401 C C . LEU A 1 735 ? -3.928 -5.620 -1.636 1.00 96.00 735 LEU A C 1
ATOM 5403 O O . LEU A 1 735 ? -4.193 -6.220 -0.592 1.00 96.00 735 LEU A O 1
ATOM 5407 N N . ASP A 1 736 ? -3.722 -6.260 -2.790 1.00 96.56 736 ASP A N 1
ATOM 5408 C CA . ASP A 1 736 ? -3.796 -7.719 -2.927 1.00 96.56 736 ASP A CA 1
ATOM 5409 C C . ASP A 1 736 ? -2.710 -8.424 -2.106 1.00 96.56 736 ASP A C 1
ATOM 5411 O O . ASP A 1 736 ? -2.977 -9.416 -1.421 1.00 96.56 736 ASP A O 1
ATOM 5415 N N . ALA A 1 737 ? -1.483 -7.893 -2.124 1.00 97.94 737 ALA A N 1
ATOM 5416 C CA . ALA A 1 737 ? -0.378 -8.426 -1.334 1.00 97.94 737 ALA A CA 1
ATOM 5417 C C . ALA A 1 737 ? -0.647 -8.327 0.171 1.00 97.94 737 ALA A C 1
ATOM 5419 O O . ALA A 1 737 ? -0.393 -9.284 0.907 1.00 97.94 737 ALA A O 1
ATOM 5420 N N . LEU A 1 738 ? -1.199 -7.200 0.627 1.00 97.19 738 LEU A N 1
ATOM 5421 C CA . LEU A 1 738 ? -1.607 -6.993 2.015 1.00 97.19 738 LEU A CA 1
ATOM 5422 C C . LEU A 1 738 ? -2.741 -7.941 2.415 1.00 97.19 738 LEU A C 1
ATOM 5424 O O . LEU A 1 738 ? -2.667 -8.564 3.476 1.00 97.19 738 LEU A O 1
ATOM 5428 N N . ALA A 1 739 ? -3.755 -8.107 1.562 1.00 95.69 739 ALA A N 1
ATOM 5429 C CA . ALA A 1 739 ? -4.851 -9.041 1.796 1.00 95.69 739 ALA A CA 1
ATOM 5430 C C . ALA A 1 739 ? -4.348 -10.492 1.885 1.00 95.69 739 ALA A C 1
ATOM 5432 O O . ALA A 1 739 ? -4.720 -11.223 2.806 1.00 95.69 739 ALA A O 1
ATOM 5433 N N . LEU A 1 740 ? -3.448 -10.900 0.985 1.00 97.31 740 LEU A N 1
ATOM 5434 C CA . LEU A 1 740 ? -2.843 -12.230 0.996 1.00 97.31 740 LEU A CA 1
ATOM 5435 C C . LEU A 1 740 ? -1.972 -12.457 2.239 1.00 97.31 740 LEU A C 1
ATOM 5437 O O . LEU A 1 740 ? -2.086 -13.500 2.885 1.00 97.31 740 LEU A O 1
ATOM 5441 N N . ALA A 1 741 ? -1.122 -11.488 2.588 1.00 97.62 741 ALA A N 1
ATOM 5442 C CA . ALA A 1 741 ? -0.274 -11.536 3.777 1.00 97.62 741 ALA A CA 1
ATOM 5443 C C . ALA A 1 741 ? -1.115 -11.653 5.057 1.00 97.62 741 ALA A C 1
ATOM 5445 O O . ALA A 1 741 ? -0.834 -12.499 5.906 1.00 97.62 741 ALA A O 1
ATOM 5446 N N . ARG A 1 742 ? -2.198 -10.872 5.154 1.00 95.75 742 ARG A N 1
ATOM 5447 C CA . ARG A 1 742 ? -3.165 -10.917 6.256 1.00 95.75 742 ARG A CA 1
ATOM 5448 C C . ARG A 1 742 ? -3.799 -12.298 6.407 1.00 95.75 742 ARG A C 1
ATOM 5450 O O . ARG A 1 742 ? -3.786 -12.857 7.502 1.00 95.75 742 ARG A O 1
ATOM 5457 N N . VAL A 1 743 ? -4.332 -12.851 5.315 1.00 96.00 743 VAL A N 1
ATOM 5458 C CA . VAL A 1 743 ? -4.980 -14.173 5.316 1.00 96.00 743 VAL A CA 1
ATOM 5459 C C . VAL A 1 743 ? -3.988 -15.262 5.724 1.00 96.00 743 VAL A C 1
ATOM 5461 O O . VAL A 1 743 ? -4.312 -16.098 6.563 1.00 96.00 743 VAL A O 1
ATOM 5464 N N . ARG A 1 744 ? -2.758 -15.231 5.198 1.00 96.44 744 ARG A N 1
ATOM 5465 C CA . ARG A 1 744 ? -1.716 -16.210 5.553 1.00 96.44 744 ARG A CA 1
ATOM 5466 C C . ARG A 1 744 ? -1.218 -16.085 6.988 1.00 96.44 744 ARG A C 1
ATOM 5468 O O . ARG A 1 744 ? -0.789 -17.081 7.557 1.00 96.44 744 ARG A O 1
ATOM 5475 N N . ALA A 1 745 ? -1.288 -14.892 7.570 1.00 95.06 745 ALA A N 1
ATOM 5476 C CA . ALA A 1 745 ? -0.985 -14.659 8.977 1.00 95.06 745 ALA A CA 1
ATOM 5477 C C . ALA A 1 745 ? -2.150 -15.008 9.923 1.00 95.06 745 ALA A C 1
ATOM 5479 O O . ALA A 1 745 ? -2.003 -14.866 11.135 1.00 95.06 745 ALA A O 1
ATOM 5480 N N . GLY A 1 746 ? -3.304 -15.443 9.397 1.00 91.94 746 GLY A N 1
ATOM 5481 C CA . GLY A 1 746 ? -4.478 -15.788 10.203 1.00 91.94 746 GLY A CA 1
ATOM 5482 C C . GLY A 1 746 ? -5.148 -14.585 10.876 1.00 91.94 746 GLY A C 1
ATOM 5483 O O . GLY A 1 746 ? -5.762 -14.742 11.927 1.00 91.94 746 GLY A O 1
ATOM 5484 N N . LEU A 1 747 ? -5.016 -13.386 10.299 1.00 88.38 747 LEU A N 1
ATOM 5485 C CA . LEU A 1 747 ? -5.539 -12.138 10.864 1.00 88.38 747 LEU A CA 1
ATOM 5486 C C . LEU A 1 747 ? -6.917 -11.778 10.281 1.00 88.38 747 LEU A C 1
ATOM 5488 O O . LEU A 1 747 ? -7.120 -11.884 9.067 1.00 88.38 747 LEU A O 1
ATOM 5492 N N . GLN A 1 748 ? -7.855 -11.288 11.104 1.00 81.75 748 GLN A N 1
ATOM 5493 C CA . GLN A 1 748 ? -9.118 -10.712 10.606 1.00 81.75 748 GLN A CA 1
ATOM 5494 C C . GLN A 1 748 ? -8.884 -9.378 9.870 1.00 81.75 748 GLN A C 1
ATOM 5496 O O . GLN A 1 748 ? -7.815 -8.775 9.964 1.00 81.75 748 GLN A O 1
ATOM 5501 N N . GLU A 1 749 ? -9.863 -8.947 9.070 1.00 74.25 749 GLU A N 1
ATOM 5502 C CA . GLU A 1 749 ? -9.731 -7.816 8.134 1.00 74.25 749 GLU A CA 1
ATOM 5503 C C . GLU A 1 749 ? -9.425 -6.476 8.819 1.00 74.25 749 GLU A C 1
ATOM 5505 O O . GLU A 1 749 ? -8.642 -5.682 8.307 1.00 74.25 749 GLU A O 1
ATOM 5510 N N . ASP A 1 750 ? -9.979 -6.262 10.008 1.00 71.25 750 ASP A N 1
ATOM 5511 C CA . ASP A 1 750 ? -9.819 -5.065 10.833 1.00 71.25 750 ASP A CA 1
ATOM 5512 C C . ASP A 1 750 ? -8.611 -5.130 11.789 1.00 71.25 750 ASP A C 1
ATOM 5514 O O . ASP A 1 750 ? -8.392 -4.211 12.580 1.00 71.25 750 ASP A O 1
ATOM 5518 N N . GLU A 1 751 ? -7.833 -6.219 11.757 1.00 73.44 751 GLU A N 1
ATOM 5519 C CA . GLU A 1 751 ? -6.760 -6.444 12.727 1.00 73.44 751 GLU A CA 1
ATOM 5520 C C . GLU A 1 751 ? -5.441 -5.744 12.457 1.00 73.44 751 GLU A C 1
ATOM 5522 O O . GLU A 1 751 ? -4.891 -5.198 13.419 1.00 73.44 751 GLU A O 1
ATOM 5527 N N . PRO A 1 752 ? -4.852 -5.853 11.251 1.00 85.06 752 PRO A N 1
ATOM 5528 C CA . PRO A 1 752 ? -3.457 -5.509 11.096 1.00 85.06 752 PRO A CA 1
ATOM 5529 C C . PRO A 1 752 ? -3.261 -4.000 11.006 1.00 85.06 752 PRO A C 1
ATOM 5531 O O . PRO A 1 752 ? -3.883 -3.318 10.188 1.00 85.06 752 PRO A O 1
ATOM 5534 N N . ARG A 1 753 ? -2.296 -3.482 11.764 1.00 89.31 753 ARG A N 1
ATOM 5535 C CA . ARG A 1 753 ? -1.700 -2.185 11.448 1.00 89.31 753 ARG A CA 1
ATOM 5536 C C . ARG A 1 753 ? -0.674 -2.371 10.336 1.00 89.31 753 ARG A C 1
ATOM 5538 O O . ARG A 1 753 ? 0.177 -3.256 10.398 1.00 89.31 753 ARG A O 1
ATOM 5545 N N . ILE A 1 754 ? -0.734 -1.519 9.318 1.00 93.25 754 ILE A N 1
ATOM 5546 C CA . ILE A 1 754 ? 0.261 -1.532 8.246 1.00 93.25 754 ILE A CA 1
ATOM 5547 C C . ILE A 1 754 ? 1.425 -0.625 8.631 1.00 93.25 754 ILE A C 1
ATOM 5549 O O . ILE A 1 754 ? 1.238 0.574 8.858 1.00 93.25 754 ILE A O 1
ATOM 5553 N N . ARG A 1 755 ? 2.629 -1.198 8.693 1.00 93.25 755 ARG A N 1
ATOM 5554 C CA . ARG A 1 755 ? 3.860 -0.478 9.022 1.00 93.25 755 ARG A CA 1
ATOM 5555 C C . ARG A 1 755 ? 4.785 -0.428 7.813 1.00 93.25 755 ARG A C 1
ATOM 5557 O O . ARG A 1 755 ? 5.411 -1.426 7.470 1.00 93.25 755 ARG A O 1
ATOM 5564 N N . PHE A 1 756 ? 4.906 0.746 7.202 1.00 93.88 756 PHE A N 1
ATOM 5565 C CA . PHE A 1 756 ? 5.867 0.992 6.124 1.00 93.88 756 PHE A CA 1
ATOM 5566 C C . PHE A 1 756 ? 7.288 1.134 6.675 1.00 93.88 756 PHE A C 1
ATOM 5568 O O . PHE A 1 756 ? 7.514 1.858 7.651 1.00 93.88 756 PHE A O 1
ATOM 5575 N N . LEU A 1 757 ? 8.232 0.436 6.051 1.00 92.44 757 LEU A N 1
ATOM 5576 C CA . LEU A 1 757 ? 9.639 0.389 6.410 1.00 92.44 757 LEU A CA 1
ATOM 5577 C C . LEU A 1 757 ? 10.515 0.673 5.177 1.00 92.44 757 LEU A C 1
ATOM 5579 O O . LEU A 1 757 ? 10.238 0.130 4.110 1.00 92.44 757 LEU A O 1
ATOM 5583 N N . PRO A 1 758 ? 11.620 1.425 5.330 1.00 87.06 758 PRO A N 1
ATOM 5584 C CA . PRO A 1 758 ? 12.109 2.024 6.575 1.00 87.06 758 PRO A CA 1
ATOM 5585 C C . PRO A 1 758 ? 11.232 3.193 7.059 1.00 87.06 758 PRO A C 1
ATOM 5587 O O . PRO A 1 758 ? 10.703 3.963 6.265 1.00 87.06 758 PRO A O 1
ATOM 5590 N N . ALA A 1 759 ? 11.084 3.334 8.380 1.00 80.31 759 ALA A N 1
ATOM 5591 C CA . ALA A 1 759 ? 10.295 4.421 8.956 1.00 80.31 759 ALA A CA 1
ATOM 5592 C C . ALA A 1 759 ? 10.967 5.789 8.706 1.00 80.31 759 ALA A C 1
ATOM 5594 O O . ALA A 1 759 ? 12.200 5.877 8.762 1.00 80.31 759 ALA A O 1
ATOM 5595 N N . PRO A 1 760 ? 10.192 6.866 8.475 1.00 72.69 760 PRO A N 1
ATOM 5596 C CA . PRO A 1 760 ? 10.752 8.201 8.318 1.00 72.69 760 PRO A CA 1
ATOM 5597 C C . PRO A 1 760 ? 11.433 8.654 9.613 1.00 72.69 760 PRO A C 1
ATOM 5599 O O . PRO A 1 760 ? 10.912 8.461 10.713 1.00 72.69 760 PRO A O 1
ATOM 5602 N N . THR A 1 761 ? 12.591 9.287 9.471 1.00 72.75 761 THR A N 1
ATOM 5603 C CA . THR A 1 761 ? 13.372 9.854 10.581 1.00 72.75 761 THR A CA 1
ATOM 5604 C C . THR A 1 761 ? 12.635 11.012 11.262 1.00 72.75 761 THR A C 1
ATOM 5606 O O . THR A 1 761 ? 11.818 11.685 10.635 1.00 72.75 761 THR A O 1
ATOM 5609 N N . LEU A 1 762 ? 12.966 11.315 12.526 1.00 68.12 762 LEU A N 1
ATOM 5610 C CA . LEU A 1 762 ? 12.382 12.453 13.258 1.00 68.12 762 LEU A CA 1
ATOM 5611 C C . LEU A 1 762 ? 12.551 13.780 12.496 1.00 68.12 762 LEU A C 1
ATOM 5613 O O . LEU A 1 762 ? 11.624 14.578 12.432 1.00 68.12 762 LEU A O 1
ATOM 5617 N N . ALA A 1 763 ? 13.699 13.987 11.846 1.00 64.31 763 ALA A N 1
ATOM 5618 C CA . ALA A 1 763 ? 13.936 15.162 11.009 1.00 64.31 763 ALA A CA 1
ATOM 5619 C C . ALA A 1 763 ? 12.974 15.237 9.807 1.00 64.31 763 ALA A C 1
ATOM 5621 O O . ALA A 1 763 ? 12.480 16.314 9.484 1.00 64.31 763 ALA A O 1
ATOM 5622 N N . GLN A 1 764 ? 12.677 14.105 9.159 1.00 64.19 764 GLN A N 1
ATOM 5623 C CA . GLN A 1 764 ? 11.689 14.040 8.073 1.00 64.19 764 GLN A CA 1
ATOM 5624 C C . GLN A 1 764 ? 10.267 14.286 8.589 1.00 64.19 764 GLN A C 1
ATOM 5626 O O . GLN A 1 764 ? 9.499 14.994 7.943 1.00 64.19 764 GLN A O 1
ATOM 5631 N N . GLN A 1 765 ? 9.931 13.755 9.767 1.00 63.12 765 GLN A N 1
ATOM 5632 C CA . GLN A 1 765 ? 8.630 13.974 10.404 1.00 63.12 765 GLN A CA 1
ATOM 5633 C C . GLN A 1 765 ? 8.424 15.448 10.786 1.00 63.12 765 GLN A C 1
ATOM 5635 O O . GLN A 1 765 ? 7.370 16.007 10.503 1.00 63.12 765 GLN A O 1
ATOM 5640 N N . LEU A 1 766 ? 9.443 16.099 11.357 1.00 58.75 766 LEU A N 1
ATOM 5641 C CA . LEU A 1 766 ? 9.402 17.522 11.707 1.00 58.75 766 LEU A CA 1
ATOM 5642 C C . LEU A 1 766 ? 9.290 18.415 10.465 1.00 58.75 766 LEU A C 1
ATOM 5644 O O . LEU A 1 766 ? 8.480 19.335 10.456 1.00 58.75 766 LEU A O 1
ATOM 5648 N N . LYS A 1 767 ? 10.033 18.122 9.387 1.00 58.03 767 LYS A N 1
ATOM 5649 C CA . LYS A 1 767 ? 9.903 18.858 8.115 1.00 58.03 767 LYS A CA 1
ATOM 5650 C C . LYS A 1 767 ? 8.489 18.766 7.537 1.00 58.03 767 LYS A C 1
ATOM 5652 O O . LYS A 1 767 ? 7.956 19.779 7.098 1.00 58.03 767 LYS A O 1
ATOM 5657 N N . ALA A 1 768 ? 7.877 17.581 7.580 1.00 54.09 768 ALA A N 1
ATOM 5658 C CA . ALA A 1 768 ? 6.501 17.387 7.132 1.00 54.09 768 ALA A CA 1
ATOM 5659 C C . ALA A 1 768 ? 5.477 18.114 8.028 1.00 54.09 768 ALA A C 1
ATOM 5661 O O . ALA A 1 768 ? 4.512 18.675 7.521 1.00 54.09 768 ALA A O 1
ATOM 5662 N N . ALA A 1 769 ? 5.691 18.134 9.348 1.00 47.91 769 ALA A N 1
ATOM 5663 C CA . ALA A 1 769 ? 4.767 18.734 10.313 1.00 47.91 769 ALA A CA 1
ATOM 5664 C C . ALA A 1 769 ? 4.755 20.272 10.298 1.00 47.91 769 ALA A C 1
ATOM 5666 O O . ALA A 1 769 ? 3.723 20.876 10.571 1.00 47.91 769 ALA A O 1
ATOM 5667 N N . VAL A 1 770 ? 5.885 20.912 9.980 1.00 47.94 770 VAL A N 1
ATOM 5668 C CA . VAL A 1 770 ? 6.008 22.383 9.990 1.00 47.94 770 VAL A CA 1
ATOM 5669 C C . VAL A 1 770 ? 5.470 23.016 8.696 1.00 47.94 770 VAL A C 1
ATOM 5671 O O . VAL A 1 770 ? 5.447 24.235 8.576 1.00 47.94 770 VAL A O 1
ATOM 5674 N N . GLY A 1 771 ? 4.998 22.222 7.724 1.00 40.91 771 GLY A N 1
ATOM 5675 C CA . GLY A 1 771 ? 4.350 22.755 6.520 1.00 40.91 771 GLY A CA 1
ATOM 5676 C C . GLY A 1 771 ? 5.248 23.677 5.689 1.00 40.91 771 GLY A C 1
ATOM 5677 O O . GLY A 1 771 ? 4.742 24.437 4.869 1.00 40.91 771 GLY A O 1
ATOM 5678 N N . LEU A 1 772 ? 6.572 23.603 5.876 1.00 41.66 772 LEU A N 1
ATOM 5679 C CA . LEU A 1 772 ? 7.567 24.207 4.993 1.00 41.66 772 LEU A CA 1
ATOM 5680 C C . LEU A 1 772 ? 7.593 23.399 3.688 1.00 41.66 772 LEU A C 1
ATOM 5682 O O . LEU A 1 772 ? 8.569 22.719 3.373 1.00 41.66 772 LEU A O 1
ATOM 5686 N N . ALA A 1 773 ? 6.477 23.438 2.957 1.00 37.62 773 ALA A N 1
ATOM 5687 C CA . ALA A 1 773 ? 6.492 23.266 1.520 1.00 37.62 773 ALA A CA 1
ATOM 5688 C C . ALA A 1 773 ? 7.453 24.330 0.987 1.00 37.62 773 ALA A C 1
ATOM 5690 O O . ALA A 1 773 ? 7.391 25.506 1.354 1.00 37.62 773 ALA A O 1
ATOM 5691 N N . SER A 1 774 ? 8.450 23.861 0.261 1.00 39.78 774 SER A N 1
ATOM 5692 C CA . SER A 1 774 ? 9.618 24.619 -0.122 1.00 39.78 774 SER A CA 1
ATOM 5693 C C . SER A 1 774 ? 9.243 25.883 -0.892 1.00 39.78 774 SER A C 1
ATOM 5695 O O . SER A 1 774 ? 8.585 25.823 -1.923 1.00 39.78 774 SER A O 1
ATOM 5697 N N . ALA A 1 775 ? 9.824 27.012 -0.487 1.00 35.94 775 ALA A N 1
ATOM 5698 C CA . ALA A 1 775 ? 10.013 28.181 -1.345 1.00 35.94 775 ALA A CA 1
ATOM 5699 C C . ALA A 1 775 ? 10.870 27.882 -2.610 1.00 35.94 775 ALA A C 1
ATOM 5701 O O . ALA A 1 775 ? 11.208 28.801 -3.350 1.00 35.94 775 ALA A O 1
ATOM 5702 N N . ASP A 1 776 ? 11.193 26.609 -2.878 1.00 43.41 776 ASP A N 1
ATOM 5703 C CA . ASP A 1 776 ? 11.971 26.128 -4.021 1.00 43.41 776 ASP A CA 1
ATOM 5704 C C . ASP A 1 776 ? 11.104 25.710 -5.219 1.00 43.41 776 ASP A C 1
ATOM 5706 O O . ASP A 1 776 ? 11.670 25.411 -6.265 1.00 43.41 776 ASP A O 1
ATOM 5710 N N . ASP A 1 777 ? 9.769 25.681 -5.139 1.00 42.59 777 ASP A N 1
ATOM 5711 C CA . ASP A 1 777 ? 8.939 25.122 -6.229 1.00 42.59 777 ASP A CA 1
ATOM 5712 C C . ASP A 1 777 ? 9.018 25.963 -7.520 1.00 42.59 777 ASP A C 1
ATOM 5714 O O . ASP A 1 777 ? 9.077 25.424 -8.627 1.00 42.59 777 ASP A O 1
ATOM 5718 N N . GLY A 1 778 ? 9.151 27.288 -7.386 1.00 35.00 778 GLY A N 1
ATOM 5719 C CA . GLY A 1 778 ? 9.407 28.186 -8.516 1.00 35.00 778 GLY A CA 1
ATOM 5720 C C . GLY A 1 778 ? 10.852 28.123 -9.024 1.00 35.00 778 GLY A C 1
ATOM 5721 O O . GLY A 1 778 ? 11.088 28.181 -10.227 1.00 35.00 778 GLY A O 1
ATOM 5722 N N . GLN A 1 779 ? 11.835 27.952 -8.135 1.00 35.75 779 GLN A N 1
ATOM 5723 C CA . GLN A 1 779 ? 13.246 27.841 -8.521 1.00 35.75 779 GLN A CA 1
ATOM 5724 C C . GLN A 1 779 ? 13.568 26.474 -9.137 1.00 35.75 779 GLN A C 1
ATOM 5726 O O . GLN A 1 779 ? 14.407 26.402 -10.031 1.00 35.75 779 GLN A O 1
ATOM 5731 N N . ARG A 1 780 ? 12.883 25.398 -8.734 1.00 42.53 780 ARG A N 1
ATOM 5732 C CA . ARG A 1 780 ? 13.089 24.037 -9.243 1.00 42.53 780 ARG A CA 1
ATOM 5733 C C . ARG A 1 780 ? 12.439 23.777 -10.583 1.00 42.53 780 ARG A C 1
ATOM 5735 O O . ARG A 1 780 ? 13.054 23.057 -11.340 1.00 42.53 780 ARG A O 1
ATOM 5742 N N . GLN A 1 781 ? 11.322 24.396 -10.959 1.00 37.78 781 GLN A N 1
ATOM 5743 C CA . GLN A 1 781 ? 10.863 24.285 -12.354 1.00 37.78 781 GLN A CA 1
ATOM 5744 C C . GLN A 1 781 ? 11.872 24.910 -13.329 1.00 37.78 781 GLN A C 1
ATOM 5746 O O . GLN A 1 781 ? 12.189 24.320 -14.359 1.00 37.78 781 GLN A O 1
ATOM 5751 N N . TRP A 1 782 ? 12.470 26.048 -12.961 1.00 33.50 782 TRP A N 1
ATOM 5752 C CA . TRP A 1 782 ? 13.576 26.646 -13.714 1.00 33.50 782 TRP A CA 1
ATOM 5753 C C . TRP A 1 782 ? 14.860 25.815 -13.635 1.00 33.50 782 TRP A C 1
ATOM 5755 O O . TRP A 1 782 ? 15.539 25.660 -14.644 1.00 33.50 782 TRP A O 1
ATOM 5765 N N . THR A 1 783 ? 15.177 25.232 -12.476 1.00 35.28 783 THR A N 1
ATOM 5766 C CA . THR A 1 783 ? 16.366 24.384 -12.298 1.00 35.28 783 THR A CA 1
ATOM 5767 C C . THR A 1 783 ? 16.202 23.027 -12.976 1.00 35.28 783 THR A C 1
ATOM 5769 O O . THR A 1 783 ? 17.164 22.549 -13.533 1.00 35.28 783 THR A O 1
ATOM 5772 N N . GLU A 1 784 ? 15.020 22.419 -13.021 1.00 38.59 784 GLU A N 1
ATOM 5773 C CA . GLU A 1 784 ? 14.718 21.171 -13.734 1.00 38.59 784 GLU A CA 1
ATOM 5774 C C . GLU A 1 784 ? 14.643 21.398 -15.238 1.00 38.59 784 GLU A C 1
ATOM 5776 O O . GLU A 1 784 ? 15.085 20.546 -15.998 1.00 38.59 784 GLU A O 1
ATOM 5781 N N . MET A 1 785 ? 14.159 22.556 -15.689 1.00 36.16 785 MET A N 1
ATOM 5782 C CA . MET A 1 785 ? 14.248 22.946 -17.095 1.00 36.16 785 MET A CA 1
ATOM 5783 C C . MET A 1 785 ? 15.710 23.199 -17.498 1.00 36.16 785 MET A C 1
ATOM 5785 O O . MET A 1 785 ? 16.145 22.725 -18.545 1.00 36.16 785 MET A O 1
ATOM 5789 N N . LEU A 1 786 ? 16.504 23.845 -16.634 1.00 33.16 786 LEU A N 1
ATOM 5790 C CA . LEU A 1 786 ? 17.950 24.020 -16.813 1.00 33.16 786 LEU A CA 1
ATOM 5791 C C . LEU A 1 786 ? 18.739 22.717 -16.632 1.00 33.16 786 LEU A C 1
ATOM 5793 O O . LEU A 1 786 ? 19.731 22.546 -17.313 1.00 33.16 786 LEU A O 1
ATOM 5797 N N . VAL A 1 787 ? 18.314 21.774 -15.791 1.00 37.78 787 VAL A N 1
ATOM 5798 C CA . VAL A 1 787 ? 18.936 20.453 -15.572 1.00 37.78 787 VAL A CA 1
ATOM 5799 C C . VAL A 1 787 ? 18.495 19.460 -16.643 1.00 37.78 787 VAL A C 1
ATOM 5801 O O . VAL A 1 787 ? 19.253 18.566 -16.975 1.00 37.78 787 VAL A O 1
ATOM 5804 N N . ARG A 1 788 ? 17.335 19.623 -17.281 1.00 40.38 788 ARG A N 1
ATOM 5805 C CA . ARG A 1 788 ? 16.996 18.892 -18.513 1.00 40.38 788 ARG A CA 1
ATOM 5806 C C . ARG A 1 788 ? 17.747 19.457 -19.720 1.00 40.38 788 ARG A C 1
ATOM 5808 O O . ARG A 1 788 ? 18.187 18.687 -20.564 1.00 40.38 788 ARG A O 1
ATOM 5815 N N . ALA A 1 789 ? 17.951 20.776 -19.777 1.00 34.31 789 ALA A N 1
ATOM 5816 C CA . ALA A 1 789 ? 18.719 21.433 -20.838 1.00 34.31 789 ALA A CA 1
ATOM 5817 C C . ALA A 1 789 ? 20.248 21.284 -20.675 1.00 34.31 789 ALA A C 1
ATOM 5819 O O . ALA A 1 789 ? 20.971 21.187 -21.664 1.00 34.31 789 ALA A O 1
ATOM 5820 N N . ALA A 1 790 ? 20.746 21.241 -19.437 1.00 30.22 790 ALA A N 1
ATOM 5821 C CA . ALA A 1 790 ? 22.162 21.133 -19.084 1.00 30.22 790 ALA A CA 1
ATOM 5822 C C . ALA A 1 790 ? 22.540 19.765 -18.498 1.00 30.22 790 ALA A C 1
ATOM 5824 O O . ALA A 1 790 ? 23.714 19.544 -18.233 1.00 30.22 790 ALA A O 1
ATOM 5825 N N . GLY A 1 791 ? 21.596 18.840 -18.319 1.00 34.16 791 GLY A N 1
ATOM 5826 C CA . GLY A 1 791 ? 21.810 17.496 -17.758 1.00 34.16 791 GLY A CA 1
ATOM 5827 C C . GLY A 1 791 ? 22.942 16.739 -18.437 1.00 34.16 791 GLY A C 1
ATOM 5828 O O . GLY A 1 791 ? 23.886 16.371 -17.752 1.00 34.16 791 GLY A O 1
ATOM 5829 N N . PRO A 1 792 ? 22.985 16.671 -19.779 1.00 38.59 792 PRO A N 1
ATOM 5830 C CA . PRO A 1 792 ? 24.106 16.058 -20.493 1.00 38.59 792 PRO A CA 1
ATOM 5831 C C . PRO A 1 792 ? 25.468 16.739 -20.239 1.00 38.59 792 PRO A C 1
ATOM 5833 O O . PRO A 1 792 ? 26.513 16.094 -20.312 1.00 38.59 792 PRO A O 1
ATOM 5836 N N . TRP A 1 793 ? 25.476 18.040 -19.925 1.00 30.80 793 TRP A N 1
ATOM 5837 C CA . TRP A 1 793 ? 26.682 18.827 -19.633 1.00 30.80 793 TRP A CA 1
ATOM 5838 C C . TRP A 1 793 ? 27.117 18.712 -18.166 1.00 30.80 793 TRP A C 1
ATOM 5840 O O . TRP A 1 793 ? 28.312 18.670 -17.874 1.00 30.80 793 TRP A O 1
ATOM 5850 N N . LEU A 1 794 ? 26.156 18.614 -17.246 1.00 33.31 794 LEU A N 1
ATOM 5851 C CA . LEU A 1 794 ? 26.375 18.387 -15.819 1.00 33.31 794 LEU A CA 1
ATOM 5852 C C . LEU A 1 794 ? 26.732 16.924 -15.529 1.00 33.31 794 LEU A C 1
ATOM 5854 O O . LEU A 1 794 ? 27.538 16.681 -14.640 1.00 33.31 794 LEU A O 1
ATOM 5858 N N . ASP A 1 795 ? 26.244 15.972 -16.326 1.00 36.69 795 ASP A N 1
ATOM 5859 C CA . ASP A 1 795 ? 26.637 14.560 -16.299 1.00 36.69 795 ASP A CA 1
ATOM 5860 C C . ASP A 1 795 ? 28.085 14.382 -16.772 1.00 36.69 795 ASP A C 1
ATOM 5862 O O . ASP A 1 795 ? 28.864 13.663 -16.146 1.00 36.69 795 ASP A O 1
ATOM 5866 N N . ALA A 1 796 ? 28.501 15.110 -17.815 1.00 33.50 796 ALA A N 1
ATOM 5867 C CA . ALA A 1 796 ? 29.899 15.157 -18.242 1.00 33.50 796 ALA A CA 1
ATOM 5868 C C . ALA A 1 796 ? 30.807 15.810 -17.180 1.00 33.50 796 ALA A C 1
ATOM 5870 O O . ALA A 1 796 ? 31.920 15.337 -16.950 1.00 33.50 796 ALA A O 1
ATOM 5871 N N . ALA A 1 797 ? 30.327 16.852 -16.490 1.00 30.67 797 ALA A N 1
ATOM 5872 C CA . ALA A 1 797 ? 31.056 17.517 -15.410 1.00 30.67 797 ALA A CA 1
ATOM 5873 C C . ALA A 1 797 ? 31.115 16.685 -14.115 1.00 30.67 797 ALA A C 1
ATOM 5875 O O . ALA A 1 797 ? 32.145 16.678 -13.450 1.00 30.67 797 ALA A O 1
ATOM 5876 N N . ALA A 1 798 ? 30.056 15.949 -13.770 1.00 33.19 798 ALA A N 1
ATOM 5877 C CA . ALA A 1 798 ? 29.992 15.080 -12.595 1.00 33.19 798 ALA A CA 1
ATOM 5878 C C . ALA A 1 798 ? 30.793 13.788 -12.795 1.00 33.19 798 ALA A C 1
ATOM 5880 O O . ALA A 1 798 ? 31.461 13.337 -11.869 1.00 33.19 798 ALA A O 1
ATOM 5881 N N . VAL A 1 799 ? 30.810 13.234 -14.013 1.00 34.75 799 VAL A N 1
ATOM 5882 C CA . VAL A 1 799 ? 31.742 12.163 -14.389 1.00 34.75 799 VAL A CA 1
ATOM 5883 C C . VAL A 1 799 ? 33.179 12.688 -14.372 1.00 34.75 799 VAL A C 1
ATOM 5885 O O . VAL A 1 799 ? 34.043 12.021 -13.816 1.00 34.75 799 VAL A O 1
ATOM 5888 N N . ALA A 1 800 ? 33.453 13.899 -14.870 1.00 31.81 800 ALA A N 1
ATOM 5889 C CA . ALA A 1 800 ? 34.782 14.509 -14.771 1.00 31.81 800 ALA A CA 1
ATOM 5890 C C . ALA A 1 800 ? 35.216 14.788 -13.314 1.00 31.81 800 ALA A C 1
ATOM 5892 O O . ALA A 1 800 ? 36.381 14.567 -12.983 1.00 31.81 800 ALA A O 1
ATOM 5893 N N . LEU A 1 801 ? 34.299 15.200 -12.426 1.00 31.45 801 LEU A N 1
ATOM 5894 C CA . LEU A 1 801 ? 34.573 15.404 -10.995 1.00 31.45 801 LEU A CA 1
ATOM 5895 C C . LEU A 1 801 ? 34.767 14.084 -10.237 1.00 31.45 801 LEU A C 1
ATOM 5897 O O . LEU A 1 801 ? 35.711 13.967 -9.466 1.00 31.45 801 LEU A O 1
ATOM 5901 N N . ALA A 1 802 ? 33.934 13.071 -10.483 1.00 33.59 802 ALA A N 1
ATOM 5902 C CA . ALA A 1 802 ? 34.077 11.748 -9.869 1.00 33.59 802 ALA A CA 1
ATOM 5903 C C . ALA A 1 802 ? 35.364 11.041 -10.330 1.00 33.59 802 ALA A C 1
ATOM 5905 O O . ALA A 1 802 ? 36.011 10.319 -9.571 1.00 33.59 802 ALA A O 1
ATOM 5906 N N . VAL A 1 803 ? 35.781 11.295 -11.571 1.00 34.38 803 VAL A N 1
ATOM 5907 C CA . VAL A 1 803 ? 37.069 10.856 -12.109 1.00 34.38 803 VAL A CA 1
ATOM 5908 C C . VAL A 1 803 ? 38.230 11.624 -11.455 1.00 34.38 803 VAL A C 1
ATOM 5910 O O . VAL A 1 803 ? 39.236 11.004 -11.115 1.00 34.38 803 VAL A O 1
ATOM 5913 N N . ALA A 1 804 ? 38.076 12.922 -11.168 1.00 29.12 804 ALA A N 1
ATOM 5914 C CA . ALA A 1 804 ? 39.066 13.717 -10.434 1.00 29.12 804 ALA A CA 1
ATOM 5915 C C . ALA A 1 804 ? 39.196 13.325 -8.944 1.00 29.12 804 ALA A C 1
ATOM 5917 O O . ALA A 1 804 ? 40.307 13.318 -8.417 1.00 29.12 804 ALA A O 1
ATOM 5918 N N . GLU A 1 805 ? 38.104 12.935 -8.276 1.00 30.12 805 GLU A N 1
ATOM 5919 C CA . GLU A 1 805 ? 38.110 12.476 -6.873 1.00 30.12 805 GLU A CA 1
ATOM 5920 C C . GLU A 1 805 ? 38.652 11.046 -6.692 1.00 30.12 805 GLU A C 1
ATOM 5922 O O . GLU A 1 805 ? 39.052 10.663 -5.594 1.00 30.12 805 GLU A O 1
ATOM 5927 N N . SER A 1 806 ? 38.715 10.254 -7.766 1.00 29.59 806 SER A N 1
ATOM 5928 C CA . SER A 1 806 ? 39.232 8.876 -7.743 1.00 29.59 806 SER A CA 1
ATOM 5929 C C . SER A 1 806 ? 40.742 8.750 -8.021 1.00 29.59 806 SER A C 1
ATOM 5931 O O . SER A 1 806 ? 41.275 7.637 -8.060 1.00 29.59 806 SER A O 1
ATOM 5933 N N . ALA A 1 807 ? 41.465 9.868 -8.163 1.00 27.14 807 ALA A N 1
ATOM 5934 C CA . ALA A 1 807 ? 42.926 9.880 -8.213 1.00 27.14 807 ALA A CA 1
ATOM 5935 C C . ALA A 1 807 ? 43.512 9.756 -6.787 1.00 27.14 807 ALA A C 1
ATOM 5937 O O . ALA A 1 807 ? 43.267 10.626 -5.950 1.00 27.14 807 ALA A O 1
ATOM 5938 N N . PRO A 1 808 ? 44.309 8.718 -6.462 1.00 29.14 808 PRO A N 1
ATOM 5939 C CA . PRO A 1 808 ? 44.903 8.603 -5.137 1.00 29.14 808 PRO A CA 1
ATOM 5940 C C . PRO A 1 808 ? 46.036 9.629 -4.990 1.00 29.14 808 PRO A C 1
ATOM 5942 O O . PRO A 1 808 ? 47.155 9.405 -5.451 1.00 29.14 808 PRO A O 1
ATOM 5945 N N . LEU A 1 809 ? 45.773 10.749 -4.315 1.00 25.36 809 LEU A N 1
ATOM 5946 C CA . LEU A 1 809 ? 46.832 11.551 -3.703 1.00 25.36 809 LEU A CA 1
ATOM 5947 C C . LEU A 1 809 ? 47.325 10.811 -2.455 1.00 25.36 809 LEU A C 1
ATOM 5949 O O . LEU A 1 809 ? 46.704 10.826 -1.395 1.00 25.36 809 LEU A O 1
ATOM 5953 N N . ALA A 1 810 ? 48.455 10.127 -2.605 1.00 29.53 810 ALA A N 1
ATOM 5954 C CA . ALA A 1 810 ? 49.208 9.552 -1.505 1.00 29.53 810 ALA A CA 1
ATOM 5955 C C . ALA A 1 810 ? 49.854 10.664 -0.662 1.00 29.53 810 ALA A C 1
ATOM 5957 O O . ALA A 1 810 ? 50.902 11.173 -1.044 1.00 29.53 810 ALA A O 1
ATOM 5958 N N . VAL A 1 811 ? 49.276 10.999 0.497 1.00 26.12 811 VAL A N 1
ATOM 5959 C CA . VAL A 1 811 ? 49.992 11.598 1.640 1.00 26.12 811 VAL A CA 1
ATOM 5960 C C . VAL A 1 811 ? 49.302 11.160 2.936 1.00 26.12 811 VAL A C 1
ATOM 5962 O O . VAL A 1 811 ? 48.131 11.466 3.135 1.00 26.12 811 VAL A O 1
ATOM 5965 N N . GLY A 1 812 ? 50.030 10.480 3.836 1.00 25.22 812 GLY A N 1
ATOM 5966 C CA . GLY A 1 812 ? 49.604 10.351 5.236 1.00 25.22 812 GLY A CA 1
ATOM 5967 C C . GLY A 1 812 ? 49.903 9.042 5.973 1.00 25.22 812 GLY A C 1
ATOM 5968 O O . GLY A 1 812 ? 49.021 8.541 6.660 1.00 25.22 812 GLY A O 1
ATOM 5969 N N . VAL A 1 813 ? 51.126 8.501 5.911 1.00 26.84 813 VAL A N 1
ATOM 5970 C CA . VAL A 1 813 ? 51.644 7.648 7.001 1.00 26.84 813 VAL A CA 1
ATOM 5971 C C . VAL A 1 813 ? 52.821 8.376 7.631 1.00 26.84 813 VAL A C 1
ATOM 5973 O O . VAL A 1 813 ? 53.926 8.323 7.110 1.00 26.84 813 VAL A O 1
ATOM 5976 N N . LEU A 1 814 ? 52.566 9.076 8.737 1.00 28.20 814 LEU A N 1
ATOM 5977 C CA . LEU A 1 814 ? 53.568 9.493 9.720 1.00 28.20 814 LEU A CA 1
ATOM 5978 C C . LEU A 1 814 ? 52.848 9.819 11.037 1.00 28.20 814 LEU A C 1
ATOM 5980 O O . LEU A 1 814 ? 52.492 10.964 11.285 1.00 28.20 814 LEU A O 1
ATOM 5984 N N . ALA A 1 815 ? 52.608 8.798 11.864 1.00 27.47 815 ALA A N 1
ATOM 5985 C CA . ALA A 1 815 ? 52.508 8.931 13.322 1.00 27.47 815 ALA A CA 1
ATOM 5986 C C . ALA A 1 815 ? 52.412 7.545 13.982 1.00 27.47 815 ALA A C 1
ATOM 5988 O O . ALA A 1 815 ? 51.319 7.067 14.264 1.00 27.47 815 ALA A O 1
ATOM 5989 N N . ALA A 1 816 ? 53.561 6.905 14.210 1.00 28.36 816 ALA A N 1
ATOM 5990 C CA . ALA A 1 816 ? 53.845 6.102 15.406 1.00 28.36 816 ALA A CA 1
ATOM 5991 C C . ALA A 1 816 ? 55.245 5.485 15.269 1.00 28.36 816 ALA A C 1
ATOM 5993 O O . ALA A 1 816 ? 55.409 4.415 14.687 1.00 28.36 816 ALA A O 1
ATOM 5994 N N . HIS A 1 817 ? 56.259 6.156 15.818 1.00 31.28 817 HIS A N 1
ATOM 5995 C CA . HIS A 1 817 ? 57.498 5.489 16.215 1.00 31.28 817 HIS A CA 1
ATOM 5996 C C . HIS A 1 817 ? 57.500 5.303 17.741 1.00 31.28 817 HIS A C 1
ATOM 5998 O O . HIS A 1 817 ? 57.020 6.190 18.456 1.00 31.28 817 HIS A O 1
ATOM 6004 N N . PRO A 1 818 ? 58.006 4.162 18.246 1.00 44.06 818 PRO A N 1
ATOM 6005 C CA . PRO A 1 818 ? 58.142 3.902 19.669 1.00 44.06 818 PRO A CA 1
ATOM 6006 C C . PRO A 1 818 ? 59.354 4.650 20.244 1.00 44.06 818 PRO A C 1
ATOM 6008 O O . PRO A 1 818 ? 60.299 4.986 19.533 1.00 44.06 818 PRO A O 1
ATOM 6011 N N . ARG A 1 819 ? 59.307 4.913 21.552 1.00 47.12 819 ARG A N 1
ATOM 6012 C CA . ARG A 1 819 ? 60.408 5.485 22.339 1.00 47.12 819 ARG A CA 1
ATOM 6013 C C . ARG A 1 819 ? 61.565 4.488 22.489 1.00 47.12 819 ARG A C 1
ATOM 6015 O O . ARG A 1 819 ? 61.315 3.297 22.645 1.00 47.12 819 ARG A O 1
ATOM 6022 N N . THR A 1 820 ? 62.786 5.013 22.563 1.00 40.12 820 THR A N 1
ATOM 6023 C CA . THR A 1 820 ? 63.990 4.376 23.138 1.00 40.12 820 THR A CA 1
ATOM 6024 C C . THR A 1 820 ? 64.884 5.458 23.758 1.00 40.12 820 THR A C 1
ATOM 6026 O O . THR A 1 820 ? 64.830 6.593 23.268 1.00 40.12 820 THR A O 1
ATOM 6029 N N . PRO A 1 821 ? 65.763 5.141 24.726 1.00 50.41 821 PRO A N 1
ATOM 6030 C CA . PRO A 1 821 ? 65.957 3.861 25.418 1.00 50.41 821 PRO A CA 1
ATOM 6031 C C . PRO A 1 821 ? 65.099 3.710 26.678 1.00 50.41 821 PRO A C 1
ATOM 6033 O O . PRO A 1 821 ? 64.745 4.743 27.292 1.00 50.41 821 PRO A O 1
#

Nearest PDB structures (foldseek):
  3rst-assembly1_A  TM=8.911E-01  e=2.355E-20  Bacillus subtilis
  3rst-assembly1_H  TM=8.889E-01  e=2.223E-20  Bacillus subtilis
  3rst-assembly1_B  TM=8.811E-01  e=4.180E-20  Bacillus subtilis
  4kwb-assembly1_H  TM=8.762E-01  e=1.488E-20  Bacillus subtilis subsp. subtilis str. 168
  3rst-assembly1_C  TM=8.909E-01  e=4.427E-20  Bacillus subtilis

Mean predicted aligned error: 12.37 Å

Radius of gyration: 35.44 Å; Cα contacts (8 Å, |Δi|>4): 1877; chains: 1; bounding box: 105×55×105 Å